Protein AF-A0A6A2ZME5-F1 (afdb_monomer_lite)

Sequence (881 aa):
MLRNFLANLQDVVLGTKLSVVLPVIPLAFVARCYGFGRSWVFALSLLGVSALAERIGFLTEQIAYYIGPAVGGLVNATCGNAPELIIAIFAPRQNKLDMVKYSLLGSVLSNMLLILGTSVFCGGIANLRKGQKFNRRQAEVNCLLLLLGLLCHSLPLLFRMGGGPAAVMAEPTLQLSTASSIVMLIAYFSYTYEADIVEYTLVDKSIEQEQEDEEDGESEEAAVIGFWSAIIWLVGLSALVSLLSEYIVEDASNSWGISLSFNRMILLPIVGNAPEHAGAIIFAFKDKLVPLCVVAAWTMGINMDLSFNLLETGSLALSIGAVVFTLQAATTTLHFSHSDTHIYVQGLILILLYCVIGASFFVSNIPQTLQQKEPLMQSSELEKGLSNIMMKFNRDAIILMKKTGCSSLFLFVITLLLRIFPSRRNIIDKRLGNLQTLHSSKESGQHTENDRYVLEDDGLKIRAFLEENDPTSKESNGSHLSDPKLSWLPPILKEFILPAGFPGSVSDDYLQYMLLQFPTNVTGWICHTIVTSSLLKACESNSGHYPFSGTAAAASAAAIRWASKDGIGAVGRLFIGGRFGNLFDDDPKQWRMYADFIGSAGCIFDLTTQVYPAYFLPLASLGNLAKAVARGLKDPSFRVIQNHFAISGNLGEVAAKEEVWEVTAQLLGLSLGILILDTPGLVKSYPVLVSTWACMRLFHLWLRYLSLSALRFNTINLKRARILAQSHVLHSRVPGCNDCNRDENILSWQRFINPRIIFSVPMEEMLGGGRSILTLKTLLRIYAREKYILTVNQHRKDFEVFVSFKAGATSVSVLRRVWQTYWLHDNLNVSEDLFDQLAKSLSEMDERFDEFVQQLDKSGWDIHQISLRVPKEISIDECSV

Organism: Hibiscus syriacus (NCBI:txid106335)

Foldseek 3Di:
DVVQVVLLCCCLQVVDPLNVLCVLLVVLVVCVVVVHALLSNQVSLLSNLLSLLQSQLLLLCLQLVVPDVLVSVVSCQDSNLLLLLLLLVVLVVVVNLVLNLQQLLLLLLCQLQVLQLLLLQLVCVVPVPPFDDDDPVVLVLVLVLLVLVLCLLVVLQCQCVPDDDNVVSQVVSLVSQLVSLVVNVVSQVVVSVVVRVVVVVVVVVVVVVVVPDPDDDDDDPDNPDDNVSSVVSSVVSSVSSSVSSNSNSVSLPPRPPWFSSLCSNHVNSCSSCSNSNVCSNPPDDDHRPPSVSSVVCVVVVHRRGSHDDPLSSVLSVVSSVLSSVLSVVSVVCVVPDPRSPCRSVSSVVSNVSSVVSSVVSRVPRDPPVPVVDDDDDPVVPVVVVVVVVVVVVVVVVVVVVVVVDDDPVVVVVVVVVVVPDDDDPDPPVPPPPDDPDDDDDDDDDDDDDDDDWDDDDPDDDTDDDDPDDDDDDDDDDDDPPPPVVPPPDDPVVCPLQDFPPPPVQWDPLLVVLLVLVLVLLLLVLLLVLLLVLLLLLLLVVVCVVPPDDSVVSNVVSVVLLVCLLVPLLVVLLCCLCVPPLLVLLQFLLLLQLVLLVLLVVLSVLSLCSNVVSVCSNVSPSSSSNSNSNSVSSNPSSVLSVLVNTRPVVCSVRSVVSSVVSNVVSNVNSNVVSVVVVPPPPCSVDSVNSVVVSVVSSVVSSVSSNVSSLSDQDLAAHPQLLLVQLLCCLVPVAGAASNVSSNVRDSNDDQCPDPPREDEADPVCVLVVVDPPPVVVVLQCVLCVVAQKTKFWDPPDPHTYMYMYGAPPDDLVSVSLVSNLSSNCVVPPDPPDDRSVSSSVSNVVSVVSVVVSLVNSVVSSHDPPRHSRDRDDPGHDYDDDD

Secondary structure (DSSP, 8-state):
-HHHHHHHHIIIIISSGGGGGTTHHHHHHHHHHTT--HHHHHHHHHHHHHHHHHHHHHHHHHHHHHH-HHHHHHHHHHHTTHHHHHHHHHHHHTT-HHHHHHHHHHHHHIIIIIIHHHHHHHHHHHTTTT-----HHHHHHHHHHHHHHHHHHHHHHHHHHSSS-HHHHHHHHHHHHHHHHHHHHHHHHHHHHHHHHHHHHHHHHHHHHTTS-----------SS-HHHHHHHHHHHHHHHHHHHHHHHHHTTTSSS--HHHIIIIIHHHHHTHHHHHHHTTS------HHHHHHHHHHTT--------HHHHHHHHHHHHHHHHHHHHHHHHHHH-S--TTHHHHHHHHHHHHHHHHHHHHH----TTSTTS--SSSHHHHHHHHHHHHHHHHHHHHHHHHHHT--HHHHHHHHHHHTTS-----SSTTSSSS---S------------------SSSS-----------------------GGGTTS-HHHHHHHS-TTTTTTS-TTHHHHHHHHHHHHHHHHHHHHHHHHHHHHHHHHGGGSS---HHHHHHHHHHHHHHIIIIIHHHHHHHHHHHHGGGTTT-HHHHHHHHHHHHHHHHHHHHHTTT-GGGHHHHHHHHHHHHHHHHHHHHHHHHHHHHHH-TTS-HHHHHHHHHHHHHHHHHHHHHHHHHHHTSTTTTT-HHHHHHHHHHHHHHHHHHHHHHHHH----SB-HHHHHHHHHHHHHHS-PPPHHHHHHH--SS--GGGSSSEEEES--HHHHTTT---HHHHHHHHHHTSSSSEEEEEETTSSS-EEEEEEETT--HHHHHHHHHHHHHHHHH--TTS-HHHHHHHHHHHHHHHHHHHHHHHHHTT--SSSB--PPPSS-EE-----

Structure (mmCIF, N/CA/C/O backbone):
data_AF-A0A6A2ZME5-F1
#
_entry.id   AF-A0A6A2ZME5-F1
#
loop_
_atom_site.group_PDB
_atom_site.id
_atom_site.type_symbol
_atom_site.label_atom_id
_atom_site.label_alt_id
_atom_site.label_comp_id
_atom_site.label_asym_id
_atom_site.label_entity_id
_atom_site.label_seq_id
_atom_site.pdbx_PDB_ins_code
_atom_site.Cartn_x
_atom_site.Cartn_y
_atom_site.Cartn_z
_atom_site.occupancy
_atom_site.B_iso_or_equiv
_atom_site.auth_seq_id
_atom_site.auth_comp_id
_atom_site.auth_asym_id
_atom_site.auth_atom_id
_atom_site.pdbx_PDB_model_num
ATOM 1 N N . MET A 1 1 ? -17.150 -23.615 -9.670 1.00 57.50 1 MET A N 1
ATOM 2 C CA . MET A 1 1 ? -15.841 -23.191 -10.221 1.00 57.50 1 MET A CA 1
ATOM 3 C C . MET A 1 1 ? -15.820 -23.187 -11.745 1.00 57.50 1 MET A C 1
ATOM 5 O O . MET A 1 1 ? -15.685 -22.106 -12.291 1.00 57.50 1 MET A O 1
ATOM 9 N N . LEU A 1 2 ? -16.029 -24.316 -12.439 1.00 66.88 2 LEU A N 1
ATOM 10 C CA . LEU A 1 2 ? -15.992 -24.361 -13.916 1.00 66.88 2 LEU A CA 1
ATOM 11 C C . LEU A 1 2 ? -16.993 -23.403 -14.593 1.00 66.88 2 LEU A C 1
ATOM 13 O O . LEU A 1 2 ? -16.630 -22.707 -15.528 1.00 66.88 2 LEU A O 1
ATOM 17 N N . ARG A 1 3 ? -18.225 -23.302 -14.075 1.00 75.19 3 ARG A N 1
ATOM 18 C CA . ARG A 1 3 ? -19.241 -22.358 -14.578 1.00 75.19 3 ARG A CA 1
ATOM 19 C C . ARG A 1 3 ? -18.813 -20.889 -14.449 1.00 75.19 3 ARG A C 1
ATOM 21 O O . ARG A 1 3 ? -18.994 -20.134 -15.390 1.00 75.19 3 ARG A O 1
ATOM 28 N N . ASN A 1 4 ? -18.203 -20.509 -13.325 1.00 72.25 4 ASN A N 1
ATOM 29 C CA . ASN A 1 4 ? -17.714 -19.141 -13.106 1.00 72.25 4 ASN A CA 1
ATOM 30 C C . ASN A 1 4 ? -16.493 -18.847 -13.985 1.00 72.25 4 ASN A C 1
ATOM 32 O O . ASN A 1 4 ? -16.353 -17.747 -14.495 1.00 72.25 4 ASN A O 1
ATOM 36 N N . PHE A 1 5 ? -15.631 -19.845 -14.200 1.00 74.06 5 PHE A N 1
ATOM 37 C CA . PHE A 1 5 ? -14.514 -19.722 -15.131 1.00 74.06 5 PHE A CA 1
ATOM 38 C C . PHE A 1 5 ? -14.993 -19.552 -16.580 1.00 74.06 5 PHE A C 1
ATOM 40 O O . PHE A 1 5 ? -14.467 -18.704 -17.287 1.00 74.06 5 PHE A O 1
ATOM 47 N N . LEU A 1 6 ? -16.008 -20.311 -17.010 1.00 76.25 6 LEU A N 1
ATOM 48 C CA . LEU A 1 6 ? -16.591 -20.202 -18.352 1.00 76.25 6 LEU A CA 1
ATOM 49 C C . LEU A 1 6 ? -17.345 -18.884 -18.565 1.00 76.25 6 LEU A C 1
ATOM 51 O O . LEU A 1 6 ? -17.240 -18.316 -19.646 1.00 76.25 6 LEU A O 1
ATOM 55 N N . ALA A 1 7 ? -18.048 -18.383 -17.545 1.00 76.88 7 ALA A N 1
ATOM 56 C CA . ALA A 1 7 ? -18.667 -17.057 -17.583 1.00 76.88 7 ALA A CA 1
ATOM 57 C C . ALA A 1 7 ? -17.598 -15.961 -17.735 1.00 76.88 7 ALA A C 1
ATOM 59 O O . ALA A 1 7 ? -17.621 -15.219 -18.709 1.00 76.88 7 ALA A O 1
ATOM 60 N N . ASN A 1 8 ? -16.565 -15.972 -16.882 1.00 80.62 8 ASN A N 1
ATOM 61 C CA . ASN A 1 8 ? -15.454 -15.023 -16.990 1.00 80.62 8 ASN A CA 1
ATOM 62 C C . ASN A 1 8 ? -14.723 -15.135 -18.338 1.00 80.62 8 ASN A C 1
ATOM 64 O O . ASN A 1 8 ? -14.301 -14.130 -18.895 1.00 80.62 8 ASN A O 1
ATOM 68 N N . LEU A 1 9 ? -14.555 -16.346 -18.876 1.00 80.81 9 LEU A N 1
ATOM 69 C CA . LEU A 1 9 ? -13.962 -16.555 -20.197 1.00 80.81 9 LEU A CA 1
ATOM 70 C C . LEU A 1 9 ? -14.817 -15.910 -21.294 1.00 80.81 9 LEU A C 1
ATOM 72 O O . LEU A 1 9 ? -14.272 -15.270 -22.189 1.00 80.81 9 LEU A O 1
ATOM 76 N N . GLN A 1 10 ? -16.138 -16.076 -21.232 1.00 81.94 10 GLN A N 1
ATOM 77 C CA . GLN A 1 10 ? -17.063 -15.476 -22.186 1.00 81.94 10 GLN A CA 1
ATOM 78 C C . GLN A 1 10 ? -17.002 -13.945 -22.121 1.00 81.94 10 GLN A C 1
ATOM 80 O O . GLN A 1 10 ? -16.846 -13.312 -23.162 1.00 81.94 10 GLN A O 1
ATOM 85 N N . ASP A 1 11 ? -17.028 -13.364 -20.924 1.00 80.88 11 ASP A N 1
ATOM 86 C CA . ASP A 1 11 ? -17.021 -11.909 -20.747 1.00 80.88 11 ASP A CA 1
ATOM 87 C C . ASP A 1 11 ? -15.680 -11.286 -21.162 1.00 80.88 11 ASP A C 1
ATOM 89 O O . ASP A 1 11 ? -15.643 -10.284 -21.879 1.00 80.88 11 ASP A O 1
ATOM 93 N N . VAL A 1 12 ? -14.557 -11.917 -20.796 1.00 81.31 12 VAL A N 1
ATOM 94 C CA . VAL A 1 12 ? -13.219 -11.423 -21.152 1.00 81.31 12 VAL A CA 1
ATOM 95 C C . VAL A 1 12 ? -12.940 -11.615 -22.638 1.00 81.31 12 VAL A C 1
ATOM 97 O O . VAL A 1 12 ? -12.559 -10.663 -23.309 1.00 81.31 12 VAL A O 1
ATOM 100 N N . VAL A 1 13 ? -13.110 -12.826 -23.171 1.00 78.25 13 VAL A N 1
ATOM 101 C CA . VAL A 1 13 ? -12.607 -13.200 -24.506 1.00 78.25 13 VAL A CA 1
ATOM 102 C C . VAL A 1 13 ? -13.640 -12.937 -25.603 1.00 78.25 13 VAL A C 1
ATOM 104 O O . VAL A 1 13 ? -13.281 -12.486 -26.688 1.00 78.25 13 VAL A O 1
ATOM 107 N N . LEU A 1 14 ? -14.922 -13.201 -25.344 1.00 76.75 14 LEU A N 1
ATOM 108 C CA . LEU A 1 14 ? -15.992 -13.125 -26.349 1.00 76.75 14 LEU A CA 1
ATOM 109 C C . LEU A 1 14 ? -16.879 -11.879 -26.204 1.00 76.75 14 LEU A C 1
ATOM 111 O O . LEU A 1 14 ? -17.682 -11.611 -27.093 1.00 76.75 14 LEU A O 1
ATOM 115 N N . GLY A 1 15 ? -16.707 -11.089 -25.140 1.00 71.00 15 GLY A N 1
ATOM 116 C CA . GLY A 1 15 ? -17.499 -9.886 -24.864 1.00 71.00 15 GLY A CA 1
ATOM 117 C C . GLY A 1 15 ? -17.273 -8.709 -25.824 1.00 71.00 15 GLY A C 1
ATOM 118 O O . GLY A 1 15 ? -17.984 -7.713 -25.739 1.00 71.00 15 GLY A O 1
ATOM 119 N N . THR A 1 16 ? -16.315 -8.797 -26.756 1.00 74.62 16 THR A N 1
ATOM 120 C CA . THR A 1 16 ? -16.004 -7.726 -27.721 1.00 74.62 16 THR A CA 1
ATOM 121 C C . THR A 1 16 ? -16.280 -8.107 -29.165 1.00 74.62 16 THR A C 1
ATOM 123 O O . THR A 1 16 ? -16.122 -9.258 -29.577 1.00 74.62 16 THR A O 1
ATOM 126 N N . LYS A 1 17 ? -16.607 -7.098 -29.980 1.00 71.50 17 LYS A N 1
ATOM 127 C CA . LYS A 1 17 ? -16.711 -7.226 -31.442 1.00 71.50 17 LYS A CA 1
ATOM 128 C C . LYS A 1 17 ? -15.358 -7.564 -32.090 1.00 71.50 17 LYS A C 1
ATOM 130 O O . LYS A 1 17 ? -15.337 -8.157 -33.164 1.00 71.50 17 LYS A O 1
ATOM 135 N N . LEU A 1 18 ? -14.242 -7.255 -31.419 1.00 71.88 18 LEU A N 1
ATOM 136 C CA . LEU A 1 18 ? -12.878 -7.623 -31.831 1.00 71.88 18 LEU A CA 1
ATOM 137 C C . LEU A 1 18 ? -12.526 -9.096 -31.565 1.00 71.88 18 LEU A C 1
ATOM 139 O O . LEU A 1 18 ? -11.476 -9.560 -32.008 1.00 71.88 18 LEU A O 1
ATOM 143 N N . SER A 1 19 ? -13.411 -9.872 -30.926 1.00 76.25 19 SER A N 1
ATOM 144 C CA . SER A 1 19 ? -13.188 -11.300 -30.653 1.00 76.25 19 SER A CA 1
ATOM 145 C C . SER A 1 19 ? -13.016 -12.126 -31.931 1.00 76.25 19 SER A C 1
ATOM 147 O O . SER A 1 19 ? -12.328 -13.144 -31.921 1.00 76.25 19 SER A O 1
ATOM 149 N N . VAL A 1 20 ? -13.539 -11.635 -33.060 1.00 79.19 20 VAL A N 1
ATOM 150 C CA . VAL A 1 20 ? -13.347 -12.206 -34.404 1.00 79.19 20 VAL A CA 1
ATOM 151 C C . VAL A 1 20 ? -11.866 -12.244 -34.815 1.00 79.19 20 VAL A C 1
ATOM 153 O O . VAL A 1 20 ? -11.475 -13.096 -35.610 1.00 79.19 20 VAL A O 1
ATOM 156 N N . VAL A 1 21 ? -11.029 -11.361 -34.259 1.00 81.69 21 VAL A N 1
ATOM 157 C CA . VAL A 1 21 ? -9.587 -11.272 -34.550 1.00 81.69 21 VAL A CA 1
ATOM 158 C C . VAL A 1 21 ? -8.754 -12.159 -33.612 1.00 81.69 21 VAL A C 1
ATOM 160 O O . VAL A 1 21 ? -7.642 -12.540 -33.961 1.00 81.69 21 VAL A O 1
ATOM 163 N N . LEU A 1 22 ? -9.280 -12.594 -32.461 1.00 82.56 22 LEU A N 1
ATOM 164 C CA . LEU A 1 22 ? -8.544 -13.441 -31.505 1.00 82.56 22 LEU A CA 1
ATOM 165 C C . LEU A 1 22 ? -8.044 -14.789 -32.065 1.00 82.56 22 LEU A C 1
ATOM 167 O O . LEU A 1 22 ? -6.942 -15.196 -31.687 1.00 82.56 22 LEU A O 1
ATOM 171 N N . PRO A 1 23 ? -8.746 -15.474 -32.996 1.00 86.44 23 PRO A N 1
ATOM 172 C CA . PRO A 1 23 ? -8.214 -16.664 -33.661 1.00 86.44 23 PRO A CA 1
ATOM 173 C C . PRO A 1 23 ? -6.896 -16.423 -34.409 1.00 86.44 23 PRO A C 1
ATOM 175 O O . PRO A 1 23 ? -6.158 -17.370 -34.662 1.00 86.44 23 PRO A O 1
ATOM 178 N N . VAL A 1 24 ? -6.548 -15.173 -34.730 1.00 86.38 24 VAL A N 1
ATOM 179 C CA . VAL A 1 24 ? -5.277 -14.827 -35.381 1.00 86.38 24 VAL A CA 1
ATOM 180 C C . VAL A 1 24 ? -4.068 -15.123 -34.481 1.00 86.38 24 VAL A C 1
ATOM 182 O O . VAL A 1 24 ? -2.993 -15.436 -34.988 1.00 86.38 24 VAL A O 1
ATOM 185 N N . ILE A 1 25 ? -4.238 -15.112 -33.155 1.00 87.75 25 ILE A N 1
ATOM 186 C CA . ILE A 1 25 ? -3.160 -15.382 -32.195 1.00 87.75 25 ILE A CA 1
ATOM 187 C C . ILE A 1 25 ? -2.600 -16.806 -32.350 1.00 87.75 25 ILE A C 1
ATOM 189 O O . ILE A 1 25 ? -1.406 -16.935 -32.626 1.00 87.75 25 ILE A O 1
ATOM 193 N N . PRO A 1 26 ? -3.397 -17.892 -32.239 1.00 87.56 26 PRO A N 1
ATOM 194 C CA . PRO A 1 26 ? -2.884 -19.237 -32.494 1.00 87.56 26 PRO A CA 1
ATOM 195 C C . PRO A 1 26 ? -2.391 -19.408 -33.938 1.00 87.56 26 PRO A C 1
ATOM 197 O O . PRO A 1 26 ? -1.424 -20.136 -34.156 1.00 87.56 26 PRO A O 1
ATOM 200 N N . LEU A 1 27 ? -2.974 -18.703 -34.917 1.00 87.00 27 LEU A N 1
ATOM 201 C CA . LEU A 1 27 ? -2.461 -18.695 -36.292 1.00 87.00 27 LEU A CA 1
ATOM 202 C C . LEU A 1 27 ? -1.047 -18.100 -36.389 1.00 87.00 27 LEU A C 1
ATOM 204 O O . LEU A 1 27 ? -0.243 -18.616 -37.162 1.00 87.00 27 LEU A O 1
ATOM 208 N N . ALA A 1 28 ? -0.711 -17.070 -35.606 1.00 86.38 28 ALA A N 1
ATOM 209 C CA . ALA A 1 28 ? 0.637 -16.502 -35.560 1.00 86.38 28 ALA A CA 1
ATOM 210 C C . ALA A 1 28 ? 1.667 -17.522 -35.035 1.00 86.38 28 ALA A C 1
ATOM 212 O O . ALA A 1 28 ? 2.741 -17.677 -35.621 1.00 86.38 28 ALA A O 1
ATOM 213 N N . PHE A 1 29 ? 1.313 -18.287 -33.994 1.00 86.31 29 PHE A N 1
ATOM 214 C CA . PHE A 1 29 ? 2.155 -19.373 -33.477 1.00 86.31 29 PHE A CA 1
ATOM 215 C C . PHE A 1 29 ? 2.344 -20.492 -34.504 1.00 86.31 29 PHE A C 1
ATOM 217 O O . PHE A 1 29 ? 3.471 -20.921 -34.750 1.00 86.31 29 PHE A O 1
ATOM 224 N N . VAL A 1 30 ? 1.261 -20.933 -35.152 1.00 87.69 30 VAL A N 1
ATOM 225 C CA . VAL A 1 30 ? 1.320 -21.948 -36.216 1.00 87.69 30 VAL A CA 1
ATOM 226 C C . VAL A 1 30 ? 2.191 -21.454 -37.374 1.00 87.69 30 VAL A C 1
ATOM 228 O O . VAL A 1 30 ? 3.090 -22.169 -37.809 1.00 87.69 30 VAL A O 1
ATOM 231 N N . ALA A 1 31 ? 2.001 -20.214 -37.826 1.00 86.06 31 ALA A N 1
ATOM 232 C CA . ALA A 1 31 ? 2.813 -19.616 -38.881 1.00 86.06 31 ALA A CA 1
ATOM 233 C C . ALA A 1 31 ? 4.311 -19.637 -38.529 1.00 86.06 31 ALA A C 1
ATOM 235 O O . ALA A 1 31 ? 5.136 -19.962 -39.384 1.00 86.06 31 ALA A O 1
ATOM 236 N N . ARG A 1 32 ? 4.676 -19.378 -37.267 1.00 83.50 32 ARG A N 1
ATOM 237 C CA . ARG A 1 32 ? 6.070 -19.451 -36.810 1.00 83.50 32 ARG A CA 1
ATOM 238 C C . ARG A 1 32 ? 6.599 -20.886 -36.753 1.00 83.50 32 ARG A C 1
ATOM 240 O O . ARG A 1 32 ? 7.682 -21.144 -37.273 1.00 83.50 32 ARG A O 1
ATOM 247 N N . CYS A 1 33 ? 5.853 -21.821 -36.163 1.00 85.62 33 CYS A N 1
ATOM 248 C CA . CYS A 1 33 ? 6.278 -23.219 -36.021 1.00 85.62 33 CYS A CA 1
ATOM 249 C C . CYS A 1 33 ? 6.464 -23.926 -37.371 1.00 85.62 33 CYS A C 1
ATOM 251 O O . CYS A 1 33 ? 7.374 -24.738 -37.512 1.00 85.62 33 CYS A O 1
ATOM 253 N N . TYR A 1 34 ? 5.631 -23.600 -38.362 1.00 87.19 34 TYR A N 1
ATOM 254 C CA . TYR A 1 34 ? 5.703 -24.174 -39.709 1.00 87.19 34 TYR A CA 1
ATOM 255 C C . TYR A 1 34 ? 6.557 -23.349 -40.685 1.00 87.19 34 TYR A C 1
ATOM 257 O O . TYR A 1 34 ? 6.601 -23.664 -41.872 1.00 87.19 34 TYR A O 1
ATOM 265 N N . GLY A 1 35 ? 7.244 -22.303 -40.210 1.00 81.25 35 GLY A N 1
ATOM 266 C CA . GLY A 1 35 ? 8.184 -21.526 -41.021 1.00 81.25 35 GLY A CA 1
ATOM 267 C C . GLY A 1 35 ? 7.535 -20.738 -42.164 1.00 81.25 35 GLY A C 1
ATOM 268 O O . GLY A 1 35 ? 8.131 -20.607 -43.233 1.00 81.25 35 GLY A O 1
ATOM 269 N N . PHE A 1 36 ? 6.321 -20.219 -41.966 1.00 82.62 36 PHE A N 1
ATOM 270 C CA . PHE A 1 36 ? 5.670 -19.331 -42.932 1.00 82.62 36 PHE A CA 1
ATOM 271 C C . PHE A 1 36 ? 6.499 -18.050 -43.127 1.00 82.62 36 PHE A C 1
ATOM 273 O O . PHE A 1 36 ? 7.332 -17.683 -42.296 1.00 82.62 36 PHE A O 1
ATOM 280 N N . GLY A 1 37 ? 6.272 -17.347 -44.242 1.00 80.38 37 GLY A N 1
ATOM 281 C CA . GLY A 1 37 ? 7.012 -16.123 -44.557 1.00 80.38 37 GLY A CA 1
ATOM 282 C C . GLY A 1 37 ? 6.959 -15.099 -43.415 1.00 80.38 37 GLY A C 1
ATOM 283 O O . GLY A 1 37 ? 5.893 -14.861 -42.849 1.00 80.38 37 GLY A O 1
ATOM 284 N N . ARG A 1 38 ? 8.099 -14.459 -43.115 1.00 79.69 38 ARG A N 1
ATOM 285 C CA . ARG A 1 38 ? 8.252 -13.457 -42.032 1.00 79.69 38 ARG A CA 1
ATOM 286 C C . ARG A 1 38 ? 7.190 -12.355 -42.082 1.00 79.69 38 ARG A C 1
ATOM 288 O O . ARG A 1 38 ? 6.712 -11.894 -41.057 1.00 79.69 38 ARG A O 1
ATOM 295 N N . SER A 1 39 ? 6.762 -11.999 -43.288 1.00 80.12 39 SER A N 1
ATOM 296 C CA . SER A 1 39 ? 5.670 -11.071 -43.587 1.00 80.12 39 SER A CA 1
ATOM 297 C C . SER A 1 39 ? 4.331 -11.488 -42.971 1.00 80.12 39 SER A C 1
ATOM 299 O O . SER A 1 39 ? 3.617 -10.650 -42.430 1.00 80.12 39 SER A O 1
ATOM 301 N N . TRP A 1 40 ? 3.997 -12.779 -43.034 1.00 82.81 40 TRP A N 1
ATOM 302 C CA . TRP A 1 40 ? 2.770 -13.333 -42.463 1.00 82.81 40 TRP A CA 1
ATOM 303 C C . TRP A 1 40 ? 2.868 -13.458 -40.949 1.00 82.81 40 TRP A C 1
ATOM 305 O O . TRP A 1 40 ? 1.927 -13.087 -40.257 1.00 82.81 40 TRP A O 1
ATOM 315 N N . VAL A 1 41 ? 4.015 -13.905 -40.428 1.00 84.88 41 VAL A N 1
ATOM 316 C CA . VAL A 1 41 ? 4.253 -13.962 -38.976 1.00 84.88 41 VAL A CA 1
ATOM 317 C C . VAL A 1 41 ? 4.133 -12.566 -38.364 1.00 84.88 41 VAL A C 1
ATOM 319 O O . VAL A 1 41 ? 3.422 -12.395 -37.376 1.00 84.88 41 VAL A O 1
ATOM 322 N N . PHE A 1 42 ? 4.735 -11.558 -38.997 1.00 81.56 42 PHE A N 1
ATOM 323 C CA . PHE A 1 42 ? 4.624 -10.160 -38.593 1.00 81.56 42 PHE A CA 1
ATOM 324 C C . PHE A 1 42 ? 3.170 -9.664 -38.614 1.00 81.56 42 PHE A C 1
ATOM 326 O O . PHE A 1 42 ? 2.690 -9.158 -37.604 1.00 81.56 42 PHE A O 1
ATOM 333 N N . ALA A 1 43 ? 2.442 -9.860 -39.718 1.00 82.69 43 ALA A N 1
ATOM 334 C CA . ALA A 1 43 ? 1.056 -9.404 -39.857 1.00 82.69 43 ALA A CA 1
ATOM 335 C C . ALA A 1 43 ? 0.104 -10.046 -38.838 1.00 82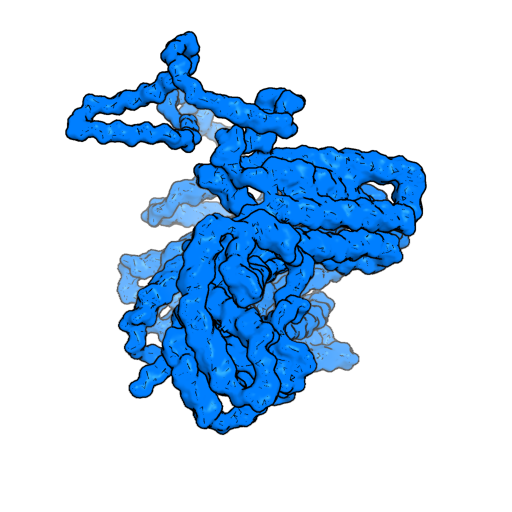.69 43 ALA A C 1
ATOM 337 O O . ALA A 1 43 ? -0.705 -9.359 -38.217 1.00 82.69 43 ALA A O 1
ATOM 338 N N . LEU A 1 44 ? 0.210 -11.366 -38.657 1.00 86.69 44 LEU A N 1
ATOM 339 C CA . LEU A 1 44 ? -0.628 -12.120 -37.726 1.00 86.69 44 LEU A CA 1
ATOM 340 C C . LEU A 1 44 ? -0.290 -11.751 -36.274 1.00 86.69 44 LEU A C 1
ATOM 342 O O . LEU A 1 44 ? -1.195 -11.561 -35.468 1.00 86.69 44 LEU A O 1
ATOM 346 N N . SER A 1 45 ? 0.993 -11.577 -35.944 1.00 86.88 45 SER A N 1
ATOM 347 C CA . SER A 1 45 ? 1.405 -11.152 -34.598 1.00 86.88 45 SER A CA 1
ATOM 348 C C . SER A 1 45 ? 0.916 -9.740 -34.285 1.00 86.88 45 SER A C 1
ATOM 350 O O . SER A 1 45 ? 0.412 -9.494 -33.195 1.00 86.88 45 SER A O 1
ATOM 352 N N . LEU A 1 46 ? 0.996 -8.831 -35.258 1.00 82.69 46 LEU A N 1
ATOM 353 C CA . LEU A 1 46 ? 0.523 -7.457 -35.137 1.00 82.69 46 LEU A CA 1
ATOM 354 C C . LEU A 1 46 ? -1.002 -7.400 -34.911 1.00 82.69 46 LEU A C 1
ATOM 356 O O . LEU A 1 46 ? -1.468 -6.769 -33.966 1.00 82.69 46 LEU A O 1
ATOM 360 N N . LEU A 1 47 ? -1.789 -8.126 -35.710 1.00 84.25 47 LEU A N 1
ATOM 361 C CA . LEU A 1 47 ? -3.242 -8.230 -35.513 1.00 84.25 47 LEU A CA 1
ATOM 362 C C . LEU A 1 47 ? -3.608 -8.903 -34.179 1.00 84.25 47 LEU A C 1
ATOM 364 O O . LEU A 1 47 ? -4.558 -8.484 -33.518 1.00 84.25 47 LEU A O 1
ATOM 368 N N . GLY A 1 48 ? -2.841 -9.913 -33.760 1.00 86.00 48 GLY A N 1
ATOM 369 C CA . GLY A 1 48 ? -3.012 -10.567 -32.465 1.00 86.00 48 GLY A CA 1
ATOM 370 C C . GLY A 1 48 ? -2.765 -9.620 -31.288 1.00 86.00 48 GLY A C 1
ATOM 371 O O . GLY A 1 48 ? -3.558 -9.602 -30.348 1.00 86.00 48 GLY A O 1
ATOM 372 N N . VAL A 1 49 ? -1.718 -8.789 -31.354 1.00 85.38 49 VAL A N 1
ATOM 373 C CA . VAL A 1 49 ? -1.439 -7.766 -30.332 1.00 85.38 49 VAL A CA 1
ATOM 374 C C . VAL A 1 49 ? -2.554 -6.724 -30.271 1.00 85.38 49 VAL A C 1
ATOM 376 O O . VAL A 1 49 ? -2.968 -6.390 -29.168 1.00 85.38 49 VAL A O 1
ATOM 379 N N . SER A 1 50 ? -3.109 -6.290 -31.408 1.00 81.81 50 SER A N 1
ATOM 380 C CA . SER A 1 50 ? -4.248 -5.353 -31.438 1.00 81.81 50 SER A CA 1
ATOM 381 C C . SER A 1 50 ? -5.456 -5.872 -30.646 1.00 81.81 50 SER A C 1
ATOM 383 O O . SER A 1 50 ? -6.017 -5.159 -29.816 1.00 81.81 50 SER A O 1
ATOM 385 N N . ALA A 1 51 ? -5.832 -7.138 -30.859 1.00 83.12 51 ALA A N 1
ATOM 386 C CA . ALA A 1 51 ? -6.962 -7.748 -30.161 1.00 83.12 51 ALA A CA 1
ATOM 387 C C . ALA A 1 51 ? -6.691 -7.936 -28.657 1.00 83.12 51 ALA A C 1
ATOM 389 O O . ALA A 1 51 ? -7.596 -7.795 -27.839 1.00 83.12 51 ALA A O 1
ATOM 390 N N . LEU A 1 52 ? -5.447 -8.242 -28.277 1.00 85.75 52 LEU A N 1
ATOM 391 C CA . LEU A 1 52 ? -5.065 -8.401 -26.872 1.00 85.75 52 LEU A CA 1
ATOM 392 C C . LEU A 1 52 ? -4.967 -7.074 -26.132 1.00 85.75 52 LEU A C 1
ATOM 394 O O . LEU A 1 52 ? -5.386 -7.004 -24.979 1.00 85.75 52 LEU A O 1
ATOM 398 N N . ALA A 1 53 ? -4.441 -6.040 -26.787 1.00 80.00 53 ALA A N 1
ATOM 399 C CA . ALA A 1 53 ? -4.377 -4.693 -26.247 1.00 80.00 53 ALA A CA 1
ATOM 400 C C . ALA A 1 53 ? -5.769 -4.254 -25.782 1.00 80.00 53 ALA A C 1
ATOM 402 O O . ALA A 1 53 ? -5.928 -3.756 -24.670 1.00 80.00 53 ALA A O 1
ATOM 403 N N . GLU A 1 54 ? -6.795 -4.473 -26.613 1.00 80.75 54 GLU A N 1
ATOM 404 C CA . GLU A 1 54 ? -8.147 -3.978 -26.331 1.00 80.75 54 GLU A CA 1
ATOM 405 C C . GLU A 1 54 ? -8.777 -4.697 -25.132 1.00 80.75 54 GLU A C 1
ATOM 407 O O . GLU A 1 54 ? -9.424 -4.074 -24.289 1.00 80.75 54 GLU A O 1
ATOM 412 N N . ARG A 1 55 ? -8.470 -5.987 -24.966 1.00 84.69 55 ARG A N 1
ATOM 413 C CA . ARG A 1 55 ? -8.856 -6.770 -23.786 1.00 84.69 55 ARG A CA 1
ATOM 414 C C . ARG A 1 55 ? -8.100 -6.365 -22.522 1.00 84.69 55 ARG A C 1
ATOM 416 O O . ARG A 1 55 ? -8.690 -6.370 -21.444 1.00 84.69 55 ARG A O 1
ATOM 423 N N . ILE A 1 56 ? -6.819 -6.016 -22.637 1.00 85.44 56 ILE A N 1
ATOM 424 C CA . ILE A 1 56 ? -6.032 -5.477 -21.520 1.00 85.44 56 ILE A CA 1
ATOM 425 C C . ILE A 1 56 ? -6.644 -4.147 -21.058 1.00 85.44 56 ILE A C 1
ATOM 427 O O . ILE A 1 56 ? -6.861 -4.003 -19.858 1.00 85.44 56 ILE A O 1
ATOM 431 N N . GLY A 1 57 ? -7.016 -3.252 -21.982 1.00 78.12 57 GLY A N 1
ATOM 432 C CA . GLY A 1 57 ? -7.718 -1.997 -21.677 1.00 78.12 57 GLY A CA 1
ATOM 433 C C . GLY A 1 57 ? -8.999 -2.211 -20.860 1.00 78.12 57 GLY A C 1
ATOM 434 O O . GLY A 1 57 ? -9.144 -1.659 -19.768 1.00 78.12 57 GLY A O 1
ATOM 435 N N . PHE A 1 58 ? -9.872 -3.115 -21.314 1.00 81.00 58 PHE A N 1
ATOM 436 C CA . PHE A 1 58 ? -11.080 -3.495 -20.571 1.00 81.00 58 PHE A CA 1
ATOM 437 C C . PHE A 1 58 ? -10.761 -4.027 -19.162 1.00 81.00 58 PHE A C 1
ATOM 439 O O . PHE A 1 58 ? -11.356 -3.598 -18.176 1.00 81.00 58 PHE A O 1
ATOM 446 N N . LEU A 1 59 ? -9.794 -4.941 -19.028 1.00 86.06 59 LEU A N 1
ATOM 447 C CA . LEU A 1 59 ? -9.413 -5.499 -17.724 1.00 86.06 59 LEU A CA 1
ATOM 448 C C . LEU A 1 59 ? -8.842 -4.437 -16.780 1.00 86.06 59 LEU A C 1
ATOM 450 O O . LEU A 1 59 ? -9.051 -4.521 -15.570 1.00 86.06 59 LEU A O 1
ATOM 454 N N . THR A 1 60 ? -8.135 -3.439 -17.310 1.00 81.88 60 THR A N 1
ATOM 455 C CA . THR A 1 60 ? -7.621 -2.331 -16.505 1.00 81.88 60 THR A CA 1
ATOM 456 C C . THR A 1 60 ? -8.714 -1.413 -15.990 1.00 81.88 60 THR A C 1
ATOM 458 O O . THR A 1 60 ? -8.614 -0.978 -14.845 1.00 81.88 60 THR A O 1
ATOM 461 N N . GLU A 1 61 ? -9.782 -1.197 -16.757 1.00 76.56 61 GLU A N 1
ATOM 462 C CA . GLU A 1 61 ? -10.973 -0.478 -16.291 1.00 76.56 61 GLU A CA 1
ATOM 463 C C . GLU A 1 61 ? -11.700 -1.263 -15.192 1.00 76.56 61 GLU A C 1
ATOM 465 O O . GLU A 1 61 ? -12.004 -0.710 -14.136 1.00 76.56 61 GLU A O 1
ATOM 470 N N . GLN A 1 62 ? -11.869 -2.581 -15.370 1.00 83.62 62 GLN A N 1
ATOM 471 C CA . GLN A 1 62 ? -12.456 -3.446 -14.338 1.00 83.62 62 GLN A CA 1
ATOM 472 C C . GLN A 1 62 ? -11.644 -3.423 -13.036 1.00 83.62 62 GLN A C 1
ATOM 474 O O . GLN A 1 62 ? -12.213 -3.458 -11.951 1.00 83.62 62 GLN A O 1
ATOM 479 N N . ILE A 1 63 ? -10.311 -3.363 -13.117 1.00 82.81 63 ILE A N 1
ATOM 480 C CA . ILE A 1 63 ? -9.443 -3.248 -11.937 1.00 82.81 63 ILE A CA 1
ATOM 481 C C . ILE A 1 63 ? -9.551 -1.856 -11.310 1.00 82.81 63 ILE A C 1
ATOM 483 O O . ILE A 1 63 ? -9.636 -1.767 -10.085 1.00 82.81 63 ILE A O 1
ATOM 487 N N . ALA A 1 64 ? -9.556 -0.797 -12.128 1.00 75.12 64 ALA A N 1
ATOM 488 C CA . ALA A 1 64 ? -9.651 0.589 -11.677 1.00 75.12 64 ALA A CA 1
ATOM 489 C C . ALA A 1 64 ? -10.907 0.834 -10.830 1.00 75.12 64 ALA A C 1
ATOM 491 O O . ALA A 1 64 ? -10.819 1.523 -9.815 1.00 75.12 64 ALA A O 1
ATOM 492 N N . TYR A 1 65 ? -12.017 0.171 -11.170 1.00 77.56 65 TYR A N 1
ATOM 493 C CA . TYR A 1 65 ? -13.263 0.206 -10.403 1.00 77.56 65 TYR A CA 1
ATOM 494 C C . TYR A 1 65 ? -13.089 -0.191 -8.921 1.00 77.56 65 TYR A C 1
ATOM 496 O O . TYR A 1 65 ? -13.688 0.414 -8.039 1.00 77.56 65 TYR A O 1
ATOM 504 N N . TYR A 1 66 ? -12.237 -1.175 -8.602 1.00 78.88 66 TYR A N 1
ATOM 505 C CA . TYR A 1 66 ? -12.097 -1.698 -7.228 1.00 78.88 66 TYR A CA 1
ATOM 506 C C . TYR A 1 66 ? -11.084 -0.956 -6.347 1.00 78.88 66 TYR A C 1
ATOM 508 O O . TYR A 1 66 ? -11.074 -1.155 -5.132 1.00 78.88 66 TYR A O 1
ATOM 516 N N . ILE A 1 67 ? -10.178 -0.173 -6.937 1.00 76.31 67 ILE A N 1
ATOM 517 C CA . ILE A 1 67 ? -9.013 0.408 -6.237 1.00 76.31 67 ILE A CA 1
ATOM 518 C C . ILE A 1 67 ? -9.096 1.931 -6.075 1.00 76.31 67 ILE A C 1
ATOM 520 O O . ILE A 1 67 ? -8.150 2.545 -5.578 1.00 76.31 67 ILE A O 1
ATOM 524 N N . GLY A 1 68 ? -10.237 2.517 -6.443 1.00 64.50 68 GLY A N 1
ATOM 525 C CA . GLY A 1 68 ? -10.534 3.944 -6.339 1.00 64.50 68 GLY A CA 1
ATOM 526 C C . GLY A 1 68 ? -9.936 4.784 -7.480 1.00 64.50 68 GLY A C 1
ATOM 527 O O . GLY A 1 68 ? -9.003 4.328 -8.148 1.00 64.50 68 GLY A O 1
ATOM 528 N N . PRO A 1 69 ? -10.426 6.022 -7.694 1.00 57.94 69 PRO A N 1
ATOM 529 C CA . PRO A 1 69 ? -10.094 6.838 -8.869 1.00 57.94 69 PRO A CA 1
ATOM 530 C C . PRO A 1 69 ? -8.595 7.099 -9.048 1.00 57.94 69 PRO A C 1
ATOM 532 O O . PRO A 1 69 ? -8.066 6.909 -10.140 1.00 57.94 69 PRO A O 1
ATOM 535 N N . ALA A 1 70 ? -7.878 7.411 -7.963 1.00 59.47 70 ALA A N 1
ATOM 536 C CA . ALA A 1 70 ? -6.455 7.752 -8.023 1.00 59.47 70 ALA A CA 1
ATOM 537 C C . ALA A 1 70 ? -5.553 6.575 -8.426 1.00 59.47 70 ALA A C 1
ATOM 539 O O . ALA A 1 70 ? -4.752 6.640 -9.365 1.00 59.47 70 ALA A O 1
ATOM 540 N N . VAL A 1 71 ? -5.692 5.442 -7.728 1.00 67.06 71 VAL A N 1
ATOM 541 C CA . VAL A 1 71 ? -4.903 4.240 -8.037 1.00 67.06 71 VAL A CA 1
ATOM 542 C C . VAL A 1 71 ? -5.387 3.619 -9.348 1.00 67.06 71 VAL A C 1
ATOM 544 O O . VAL A 1 71 ? -4.573 3.144 -10.139 1.00 67.06 71 VAL A O 1
ATOM 547 N N . GLY A 1 72 ? -6.691 3.680 -9.622 1.00 66.75 72 GLY A N 1
ATOM 548 C CA . GLY A 1 72 ? -7.297 3.246 -10.876 1.00 66.75 72 GLY A CA 1
ATOM 549 C C . GLY A 1 72 ? -6.794 4.044 -12.077 1.00 66.75 72 GLY A C 1
ATOM 550 O O . GLY A 1 72 ? -6.411 3.454 -13.086 1.00 66.75 72 GLY A O 1
ATOM 551 N N . GLY A 1 73 ? -6.677 5.365 -11.947 1.00 62.75 73 GLY A N 1
ATOM 552 C CA . GLY A 1 73 ? -6.108 6.259 -12.951 1.00 62.75 73 GLY A CA 1
ATOM 553 C C . GLY A 1 73 ? -4.648 5.931 -13.268 1.00 62.75 73 GLY A C 1
ATOM 554 O O . GLY A 1 73 ? -4.259 5.924 -14.441 1.00 62.75 73 GLY A O 1
ATOM 555 N N . LEU A 1 74 ? -3.852 5.580 -12.251 1.00 64.94 74 LEU A N 1
ATOM 556 C CA . LEU A 1 74 ? -2.463 5.146 -12.419 1.00 64.94 74 LEU A CA 1
ATOM 557 C C . LEU A 1 74 ? -2.348 3.751 -13.057 1.00 64.94 74 LEU A C 1
ATOM 559 O O . LEU A 1 74 ? -1.531 3.552 -13.962 1.00 64.94 74 LEU A O 1
ATOM 563 N N . VAL A 1 75 ? -3.165 2.786 -12.623 1.00 72.38 75 VAL A N 1
ATOM 564 C CA . VAL A 1 75 ? -3.217 1.438 -13.217 1.00 72.38 75 VAL A CA 1
ATOM 565 C C . VAL A 1 75 ? -3.651 1.517 -14.675 1.00 72.38 75 VAL A C 1
ATOM 567 O O . VAL A 1 75 ? -3.045 0.882 -15.531 1.00 72.38 75 VAL A O 1
ATOM 570 N N . ASN A 1 76 ? -4.628 2.359 -14.991 1.00 67.44 76 ASN A N 1
ATOM 571 C CA . ASN A 1 76 ? -5.062 2.565 -16.361 1.00 67.44 76 ASN A CA 1
ATOM 572 C C . ASN A 1 76 ? -3.991 3.264 -17.213 1.00 67.44 76 ASN A C 1
ATOM 574 O O . ASN A 1 76 ? -3.808 2.921 -18.374 1.00 67.44 76 ASN A O 1
ATOM 578 N N . ALA A 1 77 ? -3.253 4.227 -16.654 1.00 67.69 77 ALA A N 1
ATOM 579 C CA . ALA A 1 77 ? -2.157 4.878 -17.371 1.00 67.69 77 ALA A CA 1
ATOM 580 C C . ALA A 1 77 ? -1.003 3.919 -17.706 1.00 67.69 77 ALA A C 1
ATOM 582 O O . ALA A 1 77 ? -0.343 4.091 -18.726 1.00 67.69 77 ALA A O 1
ATOM 583 N N . THR A 1 78 ? -0.761 2.922 -16.852 1.00 70.75 78 THR A N 1
ATOM 584 C CA . THR A 1 78 ? 0.355 1.976 -16.982 1.00 70.75 78 THR A CA 1
ATOM 585 C C . THR A 1 78 ? -0.048 0.710 -17.730 1.00 70.75 78 THR A C 1
ATOM 587 O O . THR A 1 78 ? 0.475 0.433 -18.804 1.00 70.75 78 THR A O 1
ATOM 590 N N . CYS A 1 79 ? -0.994 -0.052 -17.189 1.00 75.00 79 CYS A N 1
ATOM 591 C CA . CYS A 1 79 ? -1.433 -1.319 -17.756 1.00 75.00 79 CYS A CA 1
ATOM 592 C C . CYS A 1 79 ? -2.317 -1.135 -18.998 1.00 75.00 79 CYS A C 1
ATOM 594 O O . CYS A 1 79 ? -2.297 -2.005 -19.861 1.00 75.00 79 CYS A O 1
ATOM 596 N N . GLY A 1 80 ? -3.045 -0.017 -19.128 1.00 68.69 80 GLY A N 1
ATOM 597 C CA . GLY A 1 80 ? -3.848 0.272 -20.327 1.00 68.69 80 GLY A CA 1
ATOM 598 C C . GLY A 1 80 ? -2.996 0.451 -21.587 1.00 68.69 80 GLY A C 1
ATOM 599 O O . GLY A 1 80 ? -3.469 0.203 -22.687 1.00 68.69 80 GLY A O 1
ATOM 600 N N . ASN A 1 81 ? -1.712 0.767 -21.399 1.00 73.62 81 ASN A N 1
ATOM 601 C CA . ASN A 1 81 ? -0.698 0.879 -22.445 1.00 73.62 81 ASN A CA 1
ATOM 602 C C . ASN A 1 81 ? 0.427 -0.161 -22.265 1.00 73.62 81 ASN A C 1
ATOM 604 O O . ASN A 1 81 ? 1.622 0.080 -22.486 1.00 73.62 81 ASN A O 1
ATOM 608 N N . ALA A 1 82 ? 0.058 -1.334 -21.743 1.00 78.00 82 ALA A N 1
ATOM 609 C CA . ALA A 1 82 ? 0.986 -2.440 -21.564 1.00 78.00 82 ALA A CA 1
ATOM 610 C C . ALA A 1 82 ? 1.657 -2.896 -22.878 1.00 78.00 82 ALA A C 1
ATOM 612 O O . ALA A 1 82 ? 2.853 -3.191 -22.822 1.00 78.00 82 ALA A O 1
ATOM 613 N N . PRO A 1 83 ? 0.977 -2.972 -24.043 1.00 76.38 83 PRO A N 1
ATOM 614 C CA . PRO A 1 83 ? 1.614 -3.378 -25.299 1.00 76.38 83 PRO A CA 1
ATOM 615 C C . PRO A 1 83 ? 2.804 -2.494 -25.694 1.00 76.38 83 PRO A C 1
ATOM 617 O O . PRO A 1 83 ? 3.870 -3.011 -26.034 1.00 76.38 83 PRO A O 1
ATOM 620 N N . GLU A 1 84 ? 2.668 -1.175 -25.573 1.00 76.25 84 GLU A N 1
ATOM 621 C CA . GLU A 1 84 ? 3.702 -0.184 -25.881 1.00 76.25 84 GLU A CA 1
ATOM 622 C C . GLU A 1 84 ? 4.890 -0.353 -24.938 1.00 76.25 84 GLU A C 1
ATOM 624 O O . GLU A 1 84 ? 6.043 -0.397 -25.376 1.00 76.25 84 GLU A O 1
ATOM 629 N N . LEU A 1 85 ? 4.609 -0.496 -23.638 1.00 76.62 85 LEU A N 1
ATOM 630 C CA . LEU A 1 85 ? 5.631 -0.672 -22.612 1.00 76.62 85 LEU A CA 1
ATOM 631 C C . LEU A 1 85 ? 6.392 -1.992 -22.795 1.00 76.62 85 LEU A C 1
ATOM 633 O O . LEU A 1 85 ? 7.616 -2.027 -22.681 1.00 76.62 85 LEU A O 1
ATOM 637 N N . ILE A 1 86 ? 5.689 -3.078 -23.119 1.00 80.06 86 ILE A N 1
ATOM 638 C CA . ILE A 1 86 ? 6.286 -4.387 -23.402 1.00 80.06 86 ILE A CA 1
ATOM 639 C C . ILE A 1 86 ? 7.222 -4.279 -24.612 1.00 80.06 86 ILE A C 1
ATOM 641 O O . ILE A 1 86 ? 8.390 -4.667 -24.520 1.00 80.06 86 ILE A O 1
ATOM 645 N N . ILE A 1 87 ? 6.769 -3.688 -25.721 1.00 74.88 87 ILE A N 1
ATOM 646 C CA . ILE A 1 87 ? 7.609 -3.466 -26.908 1.00 74.88 87 ILE A CA 1
ATOM 647 C C . ILE A 1 87 ? 8.825 -2.593 -26.556 1.00 74.88 87 ILE A C 1
ATOM 649 O O . ILE A 1 87 ? 9.950 -2.916 -26.954 1.00 74.88 87 ILE A O 1
ATOM 653 N N . ALA A 1 88 ? 8.631 -1.539 -25.758 1.00 73.00 88 ALA A N 1
ATOM 654 C CA . ALA A 1 88 ? 9.695 -0.654 -25.290 1.00 73.00 88 ALA A CA 1
ATOM 655 C C . ALA A 1 88 ? 10.718 -1.348 -24.373 1.00 73.00 88 ALA A C 1
ATOM 657 O O . ALA A 1 88 ? 11.858 -0.899 -24.307 1.00 73.00 88 ALA A O 1
ATOM 658 N N . ILE A 1 89 ? 10.365 -2.455 -23.711 1.00 75.19 89 ILE A N 1
ATOM 659 C CA . ILE A 1 89 ? 11.283 -3.264 -22.889 1.00 75.19 89 ILE A CA 1
ATOM 660 C C . ILE A 1 89 ? 12.045 -4.300 -23.733 1.00 75.19 89 ILE A C 1
ATOM 662 O O . ILE A 1 89 ? 13.234 -4.540 -23.498 1.00 75.19 89 ILE A O 1
ATOM 666 N N . PHE A 1 90 ? 11.395 -4.934 -24.716 1.00 73.56 90 PHE A N 1
ATOM 667 C CA . PHE A 1 90 ? 12.008 -6.005 -25.516 1.00 73.56 90 PHE A CA 1
ATOM 668 C C . PHE A 1 90 ? 12.865 -5.498 -26.678 1.00 73.56 90 PHE A C 1
ATOM 670 O O . PHE A 1 90 ? 13.932 -6.058 -26.940 1.00 73.56 90 PHE A O 1
ATOM 677 N N . ALA A 1 91 ? 12.457 -4.426 -27.359 1.00 73.88 91 ALA A N 1
ATOM 678 C CA . ALA A 1 91 ? 13.197 -3.904 -28.508 1.00 73.88 91 ALA A CA 1
ATOM 679 C C . ALA A 1 91 ? 14.624 -3.411 -28.165 1.00 73.88 91 ALA A C 1
ATOM 681 O O . ALA A 1 91 ? 15.549 -3.718 -28.929 1.00 73.88 91 ALA A O 1
ATOM 682 N N . PRO A 1 92 ? 14.885 -2.748 -27.017 1.00 73.62 92 PRO A N 1
ATOM 683 C CA . PRO A 1 92 ? 16.242 -2.371 -26.624 1.00 73.62 92 PRO A CA 1
ATOM 684 C C . PRO A 1 92 ? 17.159 -3.566 -26.358 1.00 73.62 92 PRO A C 1
ATOM 686 O O . PRO A 1 92 ? 18.338 -3.504 -26.696 1.00 73.62 92 PRO A O 1
ATOM 689 N N . ARG A 1 93 ? 16.630 -4.685 -25.835 1.00 73.12 93 ARG A N 1
ATOM 690 C CA . ARG A 1 93 ? 17.411 -5.920 -25.616 1.00 73.12 93 ARG A CA 1
ATOM 691 C C . ARG A 1 93 ? 17.938 -6.530 -26.917 1.00 73.12 93 ARG A C 1
ATOM 693 O O . ARG A 1 93 ? 18.945 -7.226 -26.895 1.00 73.12 93 ARG A O 1
ATOM 700 N N . GLN A 1 94 ? 17.286 -6.244 -28.045 1.00 72.88 94 GLN A N 1
ATOM 701 C CA . GLN A 1 94 ? 17.724 -6.656 -29.380 1.00 72.88 94 GLN A CA 1
ATOM 702 C C . GLN A 1 94 ? 18.506 -5.555 -30.129 1.00 72.88 94 GLN A C 1
ATOM 704 O O . GLN A 1 94 ? 18.637 -5.627 -31.350 1.00 72.88 94 GLN A O 1
ATOM 709 N N . ASN A 1 95 ? 19.002 -4.520 -29.433 1.00 73.31 95 ASN A N 1
ATOM 710 C CA . ASN A 1 95 ? 19.674 -3.347 -30.016 1.00 73.31 95 ASN A CA 1
ATOM 711 C C . ASN A 1 95 ? 18.824 -2.572 -31.047 1.00 73.31 95 ASN A C 1
ATOM 713 O O . ASN A 1 95 ? 19.357 -1.897 -31.926 1.00 73.31 95 ASN A O 1
ATOM 717 N N . LYS A 1 96 ? 17.489 -2.627 -30.943 1.00 75.00 96 LYS A N 1
ATOM 718 C CA . LYS A 1 96 ? 16.552 -1.923 -31.837 1.00 75.00 96 LYS A CA 1
ATOM 719 C C . LYS A 1 96 ? 16.017 -0.646 -31.180 1.00 75.00 96 LYS A C 1
ATOM 721 O O . LYS A 1 96 ? 14.811 -0.448 -31.088 1.00 75.00 96 LYS A O 1
ATOM 726 N N . LEU A 1 97 ? 16.910 0.239 -30.729 1.00 74.50 97 LEU A N 1
ATOM 727 C CA . LEU A 1 97 ? 16.532 1.486 -30.037 1.00 74.50 97 LEU A CA 1
ATOM 728 C C . LEU A 1 97 ? 15.671 2.409 -30.902 1.00 74.50 97 LEU A C 1
ATOM 730 O O . LEU A 1 97 ? 14.698 2.984 -30.420 1.00 74.50 97 LEU A O 1
ATOM 734 N N . ASP A 1 98 ? 15.971 2.480 -32.196 1.00 74.06 98 ASP A N 1
ATOM 735 C CA . ASP A 1 98 ? 15.184 3.255 -33.153 1.00 74.06 98 ASP A CA 1
ATOM 736 C C . ASP A 1 98 ? 13.730 2.772 -33.220 1.00 74.06 98 ASP A C 1
ATOM 738 O O . ASP A 1 98 ? 12.821 3.574 -33.388 1.00 74.06 98 ASP A O 1
ATOM 742 N N . MET A 1 99 ? 13.481 1.467 -33.047 1.00 76.94 99 MET A N 1
ATOM 743 C CA . MET A 1 99 ? 12.121 0.923 -33.017 1.00 76.94 99 MET A CA 1
ATOM 744 C C . MET A 1 99 ? 11.310 1.504 -31.860 1.00 76.94 99 MET A C 1
ATOM 746 O O . MET A 1 99 ? 10.169 1.897 -32.075 1.00 76.94 99 MET A O 1
ATOM 750 N N . VAL A 1 100 ? 11.911 1.629 -30.675 1.00 78.44 100 VAL A N 1
ATOM 751 C CA . VAL A 1 100 ? 11.252 2.226 -29.506 1.00 78.44 100 VAL A CA 1
ATOM 752 C C . VAL A 1 100 ? 11.018 3.715 -29.715 1.00 78.44 100 VAL A C 1
ATOM 754 O O . VAL A 1 100 ? 9.899 4.182 -29.540 1.00 78.44 100 VAL A O 1
ATOM 757 N N . LYS A 1 101 ? 12.039 4.460 -30.156 1.00 78.88 101 LYS A N 1
ATOM 758 C CA . LYS A 1 101 ? 11.923 5.907 -30.396 1.00 78.88 101 LYS A CA 1
ATOM 759 C C . LYS A 1 101 ? 10.806 6.226 -31.391 1.00 78.88 101 LYS A C 1
ATOM 761 O O . LYS A 1 101 ? 9.944 7.053 -31.104 1.00 78.88 101 LYS A O 1
ATOM 766 N N . TYR A 1 102 ? 10.796 5.538 -32.532 1.00 81.69 102 TYR A N 1
ATOM 767 C CA . TYR A 1 102 ? 9.783 5.733 -33.566 1.00 81.69 102 TYR A CA 1
ATOM 768 C C . TYR A 1 102 ? 8.389 5.295 -33.122 1.00 81.69 102 TYR A C 1
ATOM 770 O O . TYR A 1 102 ? 7.427 6.001 -33.414 1.00 81.69 102 TYR A O 1
ATOM 778 N N . SER A 1 103 ? 8.275 4.192 -32.381 1.00 81.38 103 SER A N 1
ATOM 779 C CA . SER A 1 103 ? 6.988 3.735 -31.848 1.00 81.38 103 SER A CA 1
ATOM 780 C C . SER A 1 103 ? 6.410 4.709 -30.823 1.00 81.38 103 SER A C 1
ATOM 782 O O . SER A 1 103 ? 5.220 4.994 -30.871 1.00 81.38 103 SER A O 1
ATOM 784 N N . LEU A 1 104 ? 7.237 5.266 -29.930 1.00 78.12 104 LEU A N 1
ATOM 785 C CA . LEU A 1 104 ? 6.795 6.252 -28.936 1.00 78.12 104 LEU A CA 1
ATOM 786 C C . LEU A 1 104 ? 6.325 7.548 -29.599 1.00 78.12 104 LEU A C 1
ATOM 788 O O . LEU A 1 104 ? 5.248 8.048 -29.286 1.00 78.12 104 LEU A O 1
ATOM 792 N N . LEU A 1 105 ? 7.109 8.075 -30.545 1.00 80.56 105 LEU A N 1
ATOM 793 C CA . LEU A 1 105 ? 6.727 9.270 -31.296 1.00 80.56 105 LEU A CA 1
ATOM 794 C C . LEU A 1 105 ? 5.434 9.039 -32.085 1.00 80.56 105 LEU A C 1
ATOM 796 O O . LEU A 1 105 ? 4.541 9.881 -32.095 1.00 80.56 105 LEU A O 1
ATOM 800 N N . GLY A 1 106 ? 5.332 7.881 -32.730 1.00 81.06 106 GLY A N 1
ATOM 801 C CA . GLY A 1 106 ? 4.161 7.488 -33.489 1.00 81.06 106 GLY A CA 1
ATOM 802 C C . GLY A 1 106 ? 2.908 7.279 -32.633 1.00 81.06 106 GLY A C 1
ATOM 803 O O . GLY A 1 106 ? 1.822 7.619 -33.092 1.00 81.06 106 GLY A O 1
ATOM 804 N N . SER A 1 107 ? 3.047 6.809 -31.386 1.00 79.75 107 SER A N 1
ATOM 805 C CA . SER A 1 107 ? 1.948 6.725 -30.406 1.00 79.75 107 SER A CA 1
ATOM 806 C C . SER A 1 107 ? 1.377 8.101 -30.101 1.00 79.75 107 SER A C 1
ATOM 808 O O . SER A 1 107 ? 0.177 8.320 -30.255 1.00 79.75 107 SER A O 1
ATOM 810 N N . VAL A 1 108 ? 2.251 9.072 -29.813 1.00 78.44 108 VAL A N 1
ATOM 811 C CA . VAL A 1 108 ? 1.837 10.466 -29.598 1.00 78.44 108 VAL A CA 1
ATOM 812 C C . VAL A 1 108 ? 1.113 11.011 -30.830 1.00 78.44 108 VAL A C 1
ATOM 814 O O . VAL A 1 108 ? 0.039 11.595 -30.710 1.00 78.44 108 VAL A O 1
ATOM 817 N N . LEU A 1 109 ? 1.657 10.796 -32.032 1.00 80.94 109 LEU A N 1
ATOM 818 C CA . LEU A 1 109 ? 1.025 11.246 -33.277 1.00 80.94 109 LEU A CA 1
ATOM 819 C C . LEU A 1 109 ? -0.335 10.575 -33.523 1.00 80.94 109 LEU A C 1
ATOM 821 O O . LEU A 1 109 ? -1.279 11.254 -33.929 1.00 80.94 109 LEU A O 1
ATOM 825 N N . SER A 1 110 ? -0.448 9.268 -33.271 1.00 82.00 110 SER A N 1
ATOM 826 C CA . SER A 1 110 ? -1.703 8.519 -33.398 1.00 82.00 110 SER A CA 1
ATOM 827 C C . SER A 1 110 ? -2.758 9.074 -32.445 1.00 82.00 110 SER A C 1
ATOM 829 O O . SER A 1 110 ? -3.871 9.394 -32.862 1.00 82.00 110 SER A O 1
ATOM 831 N N . ASN A 1 111 ? -2.390 9.313 -31.191 1.00 75.50 111 ASN A N 1
ATOM 832 C CA . ASN A 1 111 ? -3.337 9.722 -30.160 1.00 75.50 111 ASN A CA 1
ATOM 833 C C . ASN A 1 111 ? -3.791 11.173 -30.344 1.00 75.50 111 ASN A C 1
ATOM 835 O O . ASN A 1 111 ? -4.974 11.497 -30.219 1.00 75.50 111 ASN A O 1
ATOM 839 N N . MET A 1 112 ? -2.870 12.042 -30.757 1.00 74.94 112 MET A N 1
ATOM 840 C CA . MET A 1 112 ? -3.153 13.452 -31.006 1.00 74.94 112 MET A CA 1
ATOM 841 C C . MET A 1 112 ? -3.904 13.722 -32.309 1.00 74.94 112 MET A C 1
ATOM 843 O O . MET A 1 112 ? -4.680 14.671 -32.363 1.00 74.94 112 MET A O 1
ATOM 847 N N . LEU A 1 113 ? -3.659 12.955 -33.373 1.00 81.38 113 LEU A N 1
ATOM 848 C CA . LEU A 1 113 ? -4.247 13.242 -34.684 1.00 81.38 113 LEU A CA 1
ATOM 849 C C . LEU A 1 113 ? -5.301 12.222 -35.098 1.00 81.38 113 LEU A C 1
ATOM 851 O O . LEU A 1 113 ? -6.386 12.612 -35.520 1.00 81.38 113 LEU A O 1
ATOM 855 N N . LEU A 1 114 ? -5.002 10.928 -34.987 1.00 81.62 114 LEU A N 1
ATOM 856 C CA . LEU A 1 114 ? -5.891 9.872 -35.459 1.00 81.62 114 LEU A CA 1
ATOM 857 C C . LEU A 1 114 ? -7.019 9.602 -34.455 1.00 81.62 114 LEU A C 1
ATOM 859 O O . LEU A 1 114 ? -8.184 9.661 -34.837 1.00 81.62 114 LEU A O 1
ATOM 863 N N . ILE A 1 115 ? -6.710 9.368 -33.177 1.00 76.31 115 ILE A N 1
ATOM 864 C CA . ILE A 1 115 ? -7.715 9.113 -32.127 1.00 76.31 115 ILE A CA 1
ATOM 865 C C . ILE A 1 115 ? -8.565 10.352 -31.872 1.00 76.31 115 ILE A C 1
ATOM 867 O O . ILE A 1 115 ? -9.790 10.312 -31.986 1.00 76.31 115 ILE A O 1
ATOM 871 N N . LEU A 1 116 ? -7.921 11.479 -31.572 1.00 73.12 116 LEU A N 1
ATOM 872 C CA . LEU A 1 116 ? -8.616 12.750 -31.393 1.00 73.12 116 LEU A CA 1
ATOM 873 C C . LEU A 1 116 ? -9.383 13.164 -32.664 1.00 73.12 116 LEU A C 1
ATOM 875 O O . LEU A 1 116 ? -10.545 13.556 -32.593 1.00 73.12 116 LEU A O 1
ATOM 879 N N . GLY A 1 117 ? -8.777 13.032 -33.845 1.00 79.19 117 GLY A N 1
ATOM 880 C CA . GLY A 1 117 ? -9.443 13.376 -35.100 1.00 79.19 117 GLY A CA 1
ATOM 881 C C . GLY A 1 117 ? -10.686 12.529 -35.366 1.00 79.19 117 GLY A C 1
ATOM 882 O O . GLY A 1 117 ? -11.730 13.074 -35.717 1.00 79.19 117 GLY A O 1
ATOM 883 N N . THR A 1 118 ? -10.608 11.211 -35.155 1.00 76.12 118 THR A N 1
ATOM 884 C CA . THR A 1 118 ? -11.742 10.292 -35.356 1.00 76.12 118 THR A CA 1
ATOM 885 C C . THR A 1 118 ? -12.845 10.472 -34.319 1.00 76.12 118 THR A C 1
ATOM 887 O O . THR A 1 118 ? -14.012 10.446 -34.707 1.00 76.12 118 THR A O 1
ATOM 890 N N . SER A 1 119 ? -12.519 10.733 -33.051 1.00 72.25 119 SER A N 1
ATOM 891 C CA . SER A 1 119 ? -13.520 10.987 -32.005 1.00 72.25 119 SER A CA 1
ATOM 892 C C . SER A 1 119 ? -14.274 12.303 -32.230 1.00 72.25 119 SER A C 1
ATOM 894 O O . SER A 1 119 ? -15.504 12.339 -32.153 1.00 72.25 119 SER A O 1
ATOM 896 N N . VAL A 1 120 ? -13.570 13.372 -32.615 1.00 72.69 120 VAL A N 1
ATOM 897 C CA . VAL A 1 120 ? -14.183 14.667 -32.964 1.00 72.69 120 VAL A CA 1
ATOM 898 C C . VAL A 1 120 ? -14.972 14.577 -34.269 1.00 72.69 120 VAL A C 1
ATOM 900 O O . VAL A 1 120 ? -16.068 15.124 -34.371 1.00 72.69 120 VAL A O 1
ATOM 903 N N . PHE A 1 121 ? -14.466 13.852 -35.268 1.00 79.31 121 PHE A N 1
ATOM 904 C CA . PHE A 1 121 ? -15.168 13.654 -36.535 1.00 79.31 121 PHE A CA 1
ATOM 905 C C . PHE A 1 121 ? -16.456 12.839 -36.354 1.00 79.31 121 PHE A C 1
ATOM 907 O O . PHE A 1 121 ? -17.537 13.308 -36.710 1.00 79.31 121 PHE A O 1
ATOM 914 N N . CYS A 1 122 ? -16.365 11.643 -35.765 1.00 74.12 122 CYS A N 1
ATOM 915 C CA . CYS A 1 122 ? -17.509 10.744 -35.599 1.00 74.12 122 CYS A CA 1
ATOM 916 C C . CYS A 1 122 ? -18.506 11.284 -34.572 1.00 74.12 122 CYS A C 1
ATOM 918 O O . CYS A 1 122 ? -19.707 11.291 -34.834 1.00 74.12 122 CYS A O 1
ATOM 920 N N . GLY A 1 123 ? -18.024 11.788 -33.433 1.00 67.81 123 GLY A N 1
ATOM 921 C CA . GLY A 1 123 ? -18.874 12.389 -32.409 1.00 67.81 123 GLY A CA 1
ATOM 922 C C . GLY A 1 123 ? -19.530 13.688 -32.881 1.00 67.81 123 GLY A C 1
ATOM 923 O O . GLY A 1 123 ? -20.681 13.951 -32.530 1.00 67.81 123 GLY A O 1
ATOM 924 N N . GLY A 1 124 ? -18.844 14.458 -33.732 1.00 69.31 124 GLY A N 1
ATOM 925 C CA . GLY A 1 124 ? -19.404 15.628 -34.398 1.00 69.31 124 GLY A CA 1
ATOM 926 C C . GLY A 1 124 ? -20.512 15.257 -35.386 1.00 69.31 124 GLY A C 1
ATOM 927 O O . GLY A 1 124 ? -21.549 15.913 -35.382 1.00 69.31 124 GLY A O 1
ATOM 928 N N . ILE A 1 125 ? -20.342 14.179 -36.169 1.00 72.44 125 ILE A N 1
ATOM 929 C CA . ILE A 1 125 ? -21.376 13.643 -37.077 1.00 72.44 125 ILE A CA 1
ATOM 930 C C . ILE A 1 125 ? -22.587 13.109 -36.299 1.00 72.44 125 ILE A C 1
ATOM 932 O O . ILE A 1 125 ? -23.730 13.417 -36.637 1.00 72.44 125 ILE A O 1
ATOM 936 N N . ALA A 1 126 ? -22.353 12.321 -35.248 1.00 67.38 126 ALA A N 1
ATOM 937 C CA . ALA A 1 126 ? -23.416 11.718 -34.446 1.00 67.38 126 ALA A CA 1
ATOM 938 C C . ALA A 1 126 ? -24.253 12.772 -33.699 1.00 67.38 126 ALA A C 1
ATOM 940 O O . ALA A 1 126 ? -25.469 12.631 -33.580 1.00 67.38 126 ALA A O 1
ATOM 941 N N . ASN A 1 127 ? -23.620 13.862 -33.253 1.00 64.62 127 ASN A N 1
ATOM 942 C CA . ASN A 1 127 ? -24.256 14.919 -32.464 1.00 64.62 127 ASN A CA 1
ATOM 943 C C . ASN A 1 127 ? -24.506 16.212 -33.254 1.00 64.62 127 ASN A C 1
ATOM 945 O O . ASN A 1 127 ? -24.502 17.299 -32.674 1.00 64.62 127 ASN A O 1
ATOM 949 N N . LEU A 1 128 ? -24.814 16.099 -34.553 1.00 65.31 128 LEU A N 1
ATOM 950 C CA . LEU A 1 128 ? -25.056 17.236 -35.459 1.00 65.31 128 LEU A CA 1
ATOM 951 C C . LEU A 1 128 ? -26.078 18.269 -34.930 1.00 65.31 128 LEU A C 1
ATOM 953 O O . LEU A 1 128 ? -26.039 19.425 -35.335 1.00 65.31 128 LEU A O 1
ATOM 957 N N . ARG A 1 129 ? -27.021 17.849 -34.069 1.00 54.25 129 ARG A N 1
ATOM 958 C CA . ARG A 1 129 ? -28.114 18.686 -33.528 1.00 54.25 129 ARG A CA 1
ATOM 959 C C . ARG A 1 129 ? -27.918 19.167 -32.084 1.00 54.25 129 ARG A C 1
ATOM 961 O O . ARG A 1 129 ? -28.648 20.056 -31.665 1.00 54.25 129 ARG A O 1
ATOM 968 N N . LYS A 1 130 ? -27.017 18.547 -31.310 1.00 53.44 130 LYS A N 1
ATOM 969 C CA . LYS A 1 130 ? -26.825 18.823 -29.868 1.00 53.44 130 LYS A CA 1
ATOM 970 C C . LYS A 1 130 ? -25.517 19.568 -29.562 1.00 53.44 130 LYS A C 1
ATOM 972 O O . LYS A 1 130 ? -25.363 20.060 -28.446 1.00 53.44 130 LYS A O 1
ATOM 977 N N . GLY A 1 131 ? -24.610 19.655 -30.542 1.00 55.75 131 GLY A N 1
ATOM 978 C CA . GLY A 1 131 ? -23.267 20.207 -30.370 1.00 55.75 131 GLY A CA 1
ATOM 979 C C . GLY A 1 131 ? -22.378 19.308 -29.498 1.00 55.75 131 GLY A C 1
ATOM 980 O O . GLY A 1 131 ? -22.862 18.490 -28.715 1.00 55.75 131 GLY A O 1
ATOM 981 N N . GLN A 1 132 ? -21.057 19.437 -29.627 1.00 59.09 132 GLN A N 1
ATOM 982 C CA . GLN A 1 132 ? -20.094 18.802 -28.718 1.00 59.09 132 GLN A CA 1
ATOM 983 C C . GLN A 1 132 ? -19.557 19.855 -27.746 1.00 59.09 132 GLN A C 1
ATOM 985 O O . GLN A 1 132 ? -18.984 20.860 -28.166 1.00 59.09 132 GLN A O 1
ATOM 990 N N . LYS A 1 133 ? -19.741 19.639 -26.440 1.00 54.56 133 LYS A N 1
ATOM 991 C CA . LYS A 1 133 ? -19.265 20.562 -25.400 1.00 54.56 133 LYS A CA 1
ATOM 992 C C . LYS A 1 133 ? -17.872 20.146 -24.931 1.00 54.56 133 LYS A C 1
ATOM 994 O O . LYS A 1 133 ? -17.676 19.006 -24.527 1.00 54.56 133 LYS A O 1
ATOM 999 N N . PHE A 1 134 ? -16.927 21.084 -24.934 1.00 59.81 134 PHE A N 1
ATOM 1000 C CA . PHE A 1 134 ? -15.579 20.883 -24.397 1.00 59.81 134 PHE A CA 1
ATOM 1001 C C . PHE A 1 134 ? -15.387 21.699 -23.122 1.00 59.81 134 PHE A C 1
ATOM 1003 O O . PHE A 1 134 ? -15.722 22.885 -23.077 1.00 59.81 134 PHE A O 1
ATOM 1010 N N . ASN A 1 135 ? -14.796 21.090 -22.092 1.00 54.88 135 ASN A N 1
ATOM 1011 C CA . ASN A 1 135 ? -14.393 21.832 -20.905 1.00 54.88 135 ASN A CA 1
ATOM 1012 C C . ASN A 1 135 ? -13.163 22.689 -21.230 1.00 54.88 135 ASN A C 1
ATOM 1014 O O . ASN A 1 135 ? -12.063 22.181 -21.453 1.00 54.88 135 ASN A O 1
ATOM 1018 N N . ARG A 1 136 ? -13.361 24.008 -21.229 1.00 59.28 136 ARG A N 1
ATOM 1019 C CA . ARG A 1 136 ? -12.323 24.984 -21.560 1.00 59.28 136 ARG A CA 1
ATOM 1020 C C . ARG A 1 136 ? -11.106 24.895 -20.640 1.00 59.28 136 ARG A C 1
ATOM 1022 O O . ARG A 1 136 ? -9.987 24.921 -21.139 1.00 59.28 136 ARG A O 1
ATOM 1029 N N . ARG A 1 137 ? -11.308 24.765 -19.324 1.00 61.62 137 ARG A N 1
ATOM 1030 C CA . ARG A 1 137 ? -10.197 24.711 -18.356 1.00 61.62 137 ARG A CA 1
ATOM 1031 C C . ARG A 1 137 ? -9.345 23.463 -18.575 1.00 61.62 137 ARG A C 1
ATOM 1033 O O . ARG A 1 137 ? -8.123 23.554 -18.618 1.00 61.62 137 ARG A O 1
ATOM 1040 N N . GLN A 1 138 ? -9.995 22.322 -18.805 1.00 58.47 138 GLN A N 1
ATOM 1041 C CA . GLN A 1 138 ? -9.305 21.060 -19.067 1.00 58.47 138 GLN A CA 1
ATOM 1042 C C . GLN A 1 138 ? -8.517 21.095 -20.383 1.00 58.47 138 GLN A C 1
ATOM 1044 O O . GLN A 1 138 ? -7.373 20.647 -20.438 1.00 58.47 138 GLN A O 1
ATOM 1049 N N . ALA A 1 139 ? -9.109 21.661 -21.439 1.00 60.22 139 ALA A N 1
ATOM 1050 C CA . ALA A 1 139 ? -8.448 21.814 -22.730 1.00 60.22 139 ALA A CA 1
ATOM 1051 C C . ALA A 1 139 ? -7.232 22.755 -22.650 1.00 60.22 139 ALA A C 1
ATOM 1053 O O . ALA A 1 139 ? -6.190 22.449 -23.223 1.00 60.22 139 ALA A O 1
ATOM 1054 N N . GLU A 1 140 ? -7.331 23.866 -21.912 1.00 64.44 140 GLU A N 1
ATOM 1055 C CA . GLU A 1 140 ? -6.225 24.814 -21.716 1.00 64.44 140 GLU A CA 1
ATOM 1056 C C . GLU A 1 140 ? -5.031 24.165 -20.990 1.00 64.44 140 GLU A C 1
ATOM 1058 O O . GLU A 1 140 ? -3.894 24.293 -21.451 1.00 64.44 140 GLU A O 1
ATOM 1063 N N . VAL A 1 141 ? -5.275 23.411 -19.911 1.00 66.88 141 VAL A N 1
ATOM 1064 C CA . VAL A 1 141 ? -4.222 22.684 -19.176 1.00 66.88 141 VAL A CA 1
ATOM 1065 C C . VAL A 1 141 ? -3.581 21.597 -20.048 1.00 66.88 141 VAL A C 1
ATOM 1067 O O . VAL A 1 141 ? -2.354 21.521 -20.129 1.00 66.88 141 VAL A O 1
ATOM 1070 N N . ASN A 1 142 ? -4.382 20.813 -20.777 1.00 66.62 142 ASN A N 1
ATOM 1071 C CA . ASN A 1 142 ? -3.872 19.773 -21.677 1.00 66.62 142 ASN A CA 1
ATOM 1072 C C . ASN A 1 142 ? -3.018 20.366 -22.816 1.00 66.62 142 ASN A C 1
ATOM 1074 O O . ASN A 1 142 ? -1.963 19.824 -23.145 1.00 66.62 142 ASN A O 1
ATOM 1078 N N . CYS A 1 143 ? -3.412 21.513 -23.380 1.00 69.00 143 CYS A N 1
ATOM 1079 C CA . CYS A 1 143 ? -2.614 22.233 -24.377 1.00 69.00 143 CYS A CA 1
ATOM 1080 C C . CYS A 1 143 ? -1.254 22.686 -23.820 1.00 69.00 143 CYS A C 1
ATOM 1082 O O . CYS A 1 143 ? -0.236 22.548 -24.501 1.00 69.00 143 CYS A O 1
ATOM 1084 N N . LEU A 1 144 ? -1.210 23.202 -22.585 1.00 71.94 144 LEU A N 1
ATOM 1085 C CA . LEU A 1 144 ? 0.040 23.616 -21.937 1.00 71.94 144 LEU A CA 1
ATOM 1086 C C . LEU A 1 144 ? 0.979 22.430 -21.676 1.00 71.94 144 LEU A C 1
ATOM 1088 O O . LEU A 1 144 ? 2.185 22.551 -21.897 1.00 71.94 144 LEU A O 1
ATOM 1092 N N . LEU A 1 145 ? 0.438 21.278 -21.274 1.00 73.06 145 LEU A N 1
ATOM 1093 C CA . LEU A 1 145 ? 1.206 20.043 -21.090 1.00 73.06 145 LEU A CA 1
ATOM 1094 C C . LEU A 1 145 ? 1.793 19.519 -22.408 1.00 73.06 145 LEU A C 1
ATOM 1096 O O . LEU A 1 145 ? 2.967 19.151 -22.456 1.00 73.06 145 LEU A O 1
ATOM 1100 N N . LEU A 1 146 ? 1.022 19.550 -23.499 1.00 72.81 146 LEU A N 1
ATOM 1101 C CA . LEU A 1 146 ? 1.501 19.170 -24.833 1.00 72.81 146 LEU A CA 1
ATOM 1102 C C . LEU A 1 146 ? 2.632 20.086 -25.326 1.00 72.81 146 LEU A C 1
ATOM 1104 O O . LEU A 1 146 ? 3.610 19.621 -25.911 1.00 72.81 146 LEU A O 1
ATOM 1108 N N . LEU A 1 147 ? 2.533 21.389 -25.054 1.00 73.81 147 LEU A N 1
ATOM 1109 C CA . LEU A 1 147 ? 3.573 22.364 -25.392 1.00 73.81 147 LEU A CA 1
ATOM 1110 C C . LEU A 1 147 ? 4.840 22.187 -24.545 1.00 73.81 147 LEU A C 1
ATOM 1112 O O . LEU A 1 147 ? 5.946 22.330 -25.069 1.00 73.81 147 LEU A O 1
ATOM 1116 N N . LEU A 1 148 ? 4.698 21.825 -23.265 1.00 78.06 148 LEU A N 1
ATOM 1117 C CA . LEU A 1 148 ? 5.824 21.435 -22.415 1.00 78.06 148 LEU A CA 1
ATOM 1118 C C . LEU A 1 148 ? 6.515 20.175 -22.959 1.00 78.06 148 LEU A C 1
ATOM 1120 O O . LEU A 1 148 ? 7.740 20.154 -23.069 1.00 78.06 148 LEU A O 1
ATOM 1124 N N . GLY A 1 149 ? 5.744 19.168 -23.378 1.00 76.88 149 GLY A N 1
ATOM 1125 C CA . GLY A 1 149 ? 6.268 17.979 -24.055 1.00 76.88 149 GLY A CA 1
ATOM 1126 C C . GLY A 1 149 ? 7.045 18.336 -25.326 1.00 76.88 149 GLY A C 1
ATOM 1127 O O . GLY A 1 149 ? 8.192 17.919 -25.490 1.00 76.88 149 GLY A O 1
ATOM 1128 N N . LEU A 1 150 ? 6.483 19.188 -26.191 1.00 80.94 150 LEU A N 1
ATOM 1129 C CA . LEU A 1 150 ? 7.169 19.663 -27.398 1.00 80.94 150 LEU A CA 1
ATOM 1130 C C . LEU A 1 150 ? 8.505 20.346 -27.078 1.00 80.94 150 LEU A C 1
ATOM 1132 O O . LEU A 1 150 ? 9.497 20.127 -27.776 1.00 80.94 150 LEU A O 1
ATOM 1136 N N . LEU A 1 151 ? 8.554 21.165 -26.027 1.00 79.56 151 LEU A N 1
ATOM 1137 C CA . LEU A 1 151 ? 9.788 21.806 -25.579 1.00 79.56 151 LEU A CA 1
ATOM 1138 C C . LEU A 1 151 ? 10.826 20.757 -25.142 1.00 79.56 151 LEU A C 1
ATOM 1140 O O . LEU A 1 151 ? 11.957 20.774 -25.625 1.00 79.56 151 LEU A O 1
ATOM 1144 N N . CYS A 1 152 ? 10.426 19.804 -24.301 1.00 81.31 152 CYS A N 1
ATOM 1145 C CA . CYS A 1 152 ? 11.273 18.710 -23.822 1.00 81.31 152 CYS A CA 1
ATOM 1146 C C . CYS A 1 152 ? 11.816 17.814 -24.951 1.00 81.31 152 CYS A C 1
ATOM 1148 O O . CYS A 1 152 ? 12.947 17.341 -24.860 1.00 81.31 152 CYS A O 1
ATOM 1150 N N . HIS A 1 153 ? 11.056 17.615 -26.032 1.00 77.75 153 HIS A N 1
ATOM 1151 C CA . HIS A 1 153 ? 11.486 16.845 -27.206 1.00 77.75 153 HIS A CA 1
ATOM 1152 C C . HIS A 1 153 ? 12.324 17.652 -28.209 1.00 77.75 153 HIS A C 1
ATOM 1154 O O . HIS A 1 153 ? 13.230 17.114 -28.846 1.00 77.75 153 HIS A O 1
ATOM 1160 N N . SER A 1 154 ? 12.048 18.948 -28.364 1.00 77.94 154 SER A N 1
ATOM 1161 C CA . SER A 1 154 ? 12.768 19.805 -29.315 1.00 77.94 154 SER A CA 1
ATOM 1162 C C . SER A 1 154 ? 14.131 20.264 -28.794 1.00 77.94 154 SER A C 1
ATOM 1164 O O . SER A 1 154 ? 15.060 20.404 -29.588 1.00 77.94 154 SER A O 1
ATOM 1166 N N . LEU A 1 155 ? 14.294 20.441 -27.478 1.00 78.75 155 LEU A N 1
ATOM 1167 C CA . LEU A 1 155 ? 15.550 20.890 -26.867 1.00 78.75 155 LEU A CA 1
ATOM 1168 C C . LEU A 1 155 ? 16.748 19.956 -27.150 1.00 78.75 155 LEU A C 1
ATOM 1170 O O . LEU A 1 155 ? 17.779 20.475 -27.585 1.00 78.75 155 LEU A O 1
ATOM 1174 N N . PRO A 1 156 ? 16.653 18.616 -27.005 1.00 80.38 156 PRO A N 1
ATOM 1175 C CA . PRO A 1 156 ? 17.731 17.698 -27.385 1.00 80.38 156 PRO A CA 1
ATOM 1176 C C . PRO A 1 156 ? 18.133 17.792 -28.864 1.00 80.38 156 PRO A C 1
ATOM 1178 O O . PRO A 1 156 ? 19.323 17.776 -29.178 1.00 80.38 156 PRO A O 1
ATOM 1181 N N . LEU A 1 157 ? 17.167 17.945 -29.782 1.00 77.19 157 LEU A N 1
ATOM 1182 C CA . LEU A 1 157 ? 17.459 18.149 -31.208 1.00 77.19 157 LEU A CA 1
ATOM 1183 C C . LEU A 1 157 ? 18.184 19.483 -31.440 1.00 77.19 157 LEU A C 1
ATOM 1185 O O . LEU A 1 157 ? 19.201 19.519 -32.131 1.00 77.19 157 LEU A O 1
ATOM 1189 N N . LEU A 1 158 ? 17.675 20.574 -30.865 1.00 72.31 158 LEU A N 1
ATOM 1190 C CA . LEU A 1 158 ? 18.261 21.908 -31.019 1.00 72.31 158 LEU A CA 1
ATOM 1191 C C . LEU A 1 158 ? 19.687 21.964 -30.465 1.00 72.31 158 LEU A C 1
ATOM 1193 O O . LEU A 1 158 ? 20.562 22.573 -31.076 1.00 72.31 158 LEU A O 1
ATOM 1197 N N . PHE A 1 159 ? 19.934 21.280 -29.348 1.00 71.69 159 PHE A N 1
ATOM 1198 C CA . PHE A 1 159 ? 21.259 21.170 -28.752 1.00 71.69 159 PHE A CA 1
ATOM 1199 C C . PHE A 1 159 ? 22.223 20.382 -29.653 1.00 71.69 159 PHE A C 1
ATOM 1201 O O . PHE A 1 159 ? 23.339 20.835 -29.906 1.00 71.69 159 PHE A O 1
ATOM 1208 N N . ARG A 1 160 ? 21.765 19.264 -30.237 1.00 71.75 160 ARG A N 1
ATOM 1209 C CA . ARG A 1 160 ? 22.537 18.470 -31.209 1.00 71.75 160 ARG A CA 1
ATOM 1210 C C . ARG A 1 160 ? 22.883 19.258 -32.478 1.00 71.75 160 ARG A C 1
ATOM 1212 O O . ARG A 1 160 ? 23.971 19.087 -33.020 1.00 71.75 160 ARG A O 1
ATOM 1219 N N . MET A 1 161 ? 21.984 20.125 -32.947 1.00 68.38 161 MET A N 1
ATOM 1220 C CA . MET A 1 161 ? 22.211 20.992 -34.115 1.00 68.38 161 MET A CA 1
ATOM 1221 C C . MET A 1 161 ? 23.109 22.207 -33.815 1.00 68.38 161 MET A C 1
ATOM 1223 O O . MET A 1 161 ? 23.569 22.867 -34.744 1.00 68.38 161 MET A O 1
ATOM 1227 N N . GLY A 1 162 ? 23.339 22.531 -32.538 1.00 64.62 162 GLY A N 1
ATOM 1228 C CA . GLY A 1 162 ? 23.820 23.843 -32.113 1.00 64.62 162 GLY A CA 1
ATOM 1229 C C . GLY A 1 162 ? 25.324 24.024 -31.880 1.00 64.62 162 GLY A C 1
ATOM 1230 O O . GLY A 1 162 ? 25.717 25.177 -31.711 1.00 64.62 162 GLY A O 1
ATOM 1231 N N . GLY A 1 163 ? 26.182 22.985 -31.833 1.00 58.66 163 GLY A N 1
ATOM 1232 C CA . GLY A 1 163 ? 27.513 23.238 -31.237 1.00 58.66 163 GLY A CA 1
ATOM 1233 C C . GLY A 1 163 ? 28.730 22.325 -31.435 1.00 58.66 163 GLY A C 1
ATOM 1234 O O . GLY A 1 163 ? 29.780 22.697 -30.915 1.00 58.66 163 GLY A O 1
ATOM 1235 N N . GLY A 1 164 ? 28.714 21.200 -32.162 1.00 61.97 164 GLY A N 1
ATOM 1236 C CA . GLY A 1 164 ? 29.972 20.453 -32.371 1.00 61.97 164 GLY A CA 1
ATOM 1237 C C . GLY A 1 164 ? 29.857 19.064 -33.008 1.00 61.97 164 GLY A C 1
ATOM 1238 O O . GLY A 1 164 ? 28.758 18.641 -33.360 1.00 61.97 164 GLY A O 1
ATOM 1239 N N . PRO A 1 165 ? 30.985 18.337 -33.167 1.00 68.00 165 PRO A N 1
ATOM 1240 C CA . PRO A 1 165 ? 31.003 16.974 -33.701 1.00 68.00 165 PRO A CA 1
ATOM 1241 C C . PRO A 1 165 ? 30.086 16.035 -32.904 1.00 68.00 165 PRO A C 1
ATOM 1243 O O . PRO A 1 165 ? 30.065 16.092 -31.673 1.00 68.00 165 PRO A O 1
ATOM 1246 N N . ALA A 1 166 ? 29.381 15.127 -33.591 1.00 63.81 166 ALA A N 1
ATOM 1247 C CA . ALA A 1 166 ? 28.352 14.256 -33.003 1.00 63.81 166 ALA A CA 1
ATOM 1248 C C . ALA A 1 166 ? 28.817 13.477 -31.753 1.00 63.81 166 ALA A C 1
ATOM 1250 O O . ALA A 1 166 ? 28.048 13.316 -30.810 1.00 63.81 166 ALA A O 1
ATOM 1251 N N . ALA A 1 167 ? 30.087 13.060 -31.706 1.00 63.47 167 ALA A N 1
ATOM 1252 C CA . ALA A 1 167 ? 30.662 12.339 -30.568 1.00 63.47 167 ALA A CA 1
ATOM 1253 C C . ALA A 1 167 ? 30.765 13.185 -29.283 1.00 63.47 167 ALA A C 1
ATOM 1255 O O . ALA A 1 167 ? 30.639 12.650 -28.188 1.00 63.47 167 ALA A O 1
ATOM 1256 N N . VAL A 1 168 ? 30.969 14.501 -29.404 1.00 68.75 168 VAL A N 1
ATOM 1257 C CA . VAL A 1 168 ? 31.092 15.420 -28.255 1.00 68.75 168 VAL A CA 1
ATOM 1258 C C . VAL A 1 168 ? 29.713 15.830 -27.734 1.00 68.75 168 VAL A C 1
ATOM 1260 O O . VAL A 1 168 ? 29.539 16.075 -26.545 1.00 68.75 168 VAL A O 1
ATOM 1263 N N . MET A 1 169 ? 28.718 15.885 -28.621 1.00 71.06 169 MET A N 1
ATOM 1264 C CA . MET A 1 169 ? 27.354 16.293 -28.280 1.00 71.06 169 MET A CA 1
ATOM 1265 C C . MET A 1 169 ? 26.490 15.144 -27.731 1.00 71.06 169 MET A C 1
ATOM 1267 O O . MET A 1 169 ? 25.416 15.413 -27.198 1.00 71.06 169 MET A O 1
ATOM 1271 N N . ALA A 1 170 ? 26.929 13.885 -27.826 1.00 71.12 170 ALA A N 1
ATOM 1272 C CA . ALA A 1 170 ? 26.146 12.717 -27.409 1.00 71.12 170 ALA A CA 1
ATOM 1273 C C . ALA A 1 170 ? 25.830 12.704 -25.899 1.00 71.12 170 ALA A C 1
ATOM 1275 O O . ALA A 1 170 ? 24.668 12.606 -25.512 1.00 71.12 170 ALA A O 1
ATOM 1276 N N . GLU A 1 171 ? 26.848 12.878 -25.053 1.00 76.56 171 GLU A N 1
ATOM 1277 C CA . GLU A 1 171 ? 26.711 12.887 -23.589 1.00 76.56 171 GLU A CA 1
ATOM 1278 C C . GLU A 1 171 ? 25.797 14.018 -23.068 1.00 76.56 171 GLU A C 1
ATOM 1280 O O . GLU A 1 171 ? 24.828 13.733 -22.361 1.00 76.56 171 GLU A O 1
ATOM 1285 N N . PRO A 1 172 ? 25.995 15.299 -23.442 1.00 77.62 172 PRO A N 1
ATOM 1286 C CA . PRO A 1 172 ? 25.107 16.366 -22.983 1.00 77.62 172 PRO A CA 1
ATOM 1287 C C . PRO A 1 172 ? 23.685 16.257 -23.559 1.00 77.62 172 PRO A C 1
ATOM 1289 O O . PRO A 1 172 ? 22.729 16.634 -22.883 1.00 77.62 172 PRO A O 1
ATOM 1292 N N . THR A 1 173 ? 23.505 15.697 -24.763 1.00 76.38 173 THR A N 1
ATOM 1293 C CA . THR A 1 173 ? 22.167 15.431 -25.330 1.00 76.38 173 THR A CA 1
ATOM 1294 C C . THR A 1 173 ? 21.419 14.366 -24.523 1.00 76.38 173 THR A C 1
ATOM 1296 O O . THR A 1 173 ? 20.214 14.499 -24.284 1.00 76.38 173 THR A O 1
ATOM 1299 N N . LEU A 1 174 ? 22.127 13.336 -24.051 1.00 79.56 174 LEU A N 1
ATOM 1300 C CA . LEU A 1 174 ? 21.575 12.303 -23.175 1.00 79.56 174 LEU A CA 1
ATOM 1301 C C . LEU A 1 174 ? 21.201 12.874 -21.799 1.00 79.56 174 LEU A C 1
ATOM 1303 O O . LEU A 1 174 ? 20.093 12.635 -21.314 1.00 79.56 174 LEU A O 1
ATOM 1307 N N . GLN A 1 175 ? 22.074 13.688 -21.199 1.00 80.50 175 GLN A N 1
ATOM 1308 C CA . GLN A 1 175 ? 21.798 14.363 -19.924 1.00 80.50 175 GLN A CA 1
ATOM 1309 C C . GLN A 1 175 ? 20.588 15.300 -20.030 1.00 80.50 175 GLN A C 1
ATOM 1311 O O . GLN A 1 175 ? 19.701 15.272 -19.176 1.00 80.50 175 GLN A O 1
ATOM 1316 N N . LEU A 1 176 ? 20.495 16.070 -21.118 1.00 80.69 176 LEU A N 1
ATOM 1317 C CA . LEU A 1 176 ? 19.360 16.953 -21.383 1.00 80.69 176 LEU A CA 1
ATOM 1318 C C . LEU A 1 176 ? 18.057 16.173 -21.611 1.00 80.69 176 LEU A C 1
ATOM 1320 O O . LEU A 1 176 ? 17.006 16.577 -21.113 1.00 80.69 176 LEU A O 1
ATOM 1324 N N . SER A 1 177 ? 18.115 15.036 -22.311 1.00 82.19 177 SER A N 1
ATOM 1325 C CA . SER A 1 177 ? 16.962 14.138 -22.499 1.00 82.19 177 SER A CA 1
ATOM 1326 C C . SER A 1 177 ? 16.498 13.516 -21.178 1.00 82.19 177 SER A C 1
ATOM 1328 O O . SER A 1 177 ? 15.297 13.395 -20.933 1.00 82.19 177 SER A O 1
ATOM 1330 N N . THR A 1 178 ? 17.442 13.177 -20.296 1.00 78.25 178 THR A N 1
ATOM 1331 C CA . THR A 1 178 ? 17.166 12.630 -18.959 1.00 78.25 178 THR A CA 1
ATOM 1332 C C . THR A 1 178 ? 16.490 13.675 -18.075 1.00 78.25 178 THR A C 1
ATOM 1334 O O . THR A 1 178 ? 15.424 13.418 -17.518 1.00 78.25 178 THR A O 1
ATOM 1337 N N . ALA A 1 179 ? 17.045 14.890 -18.016 1.00 82.81 179 ALA A N 1
ATOM 1338 C CA . ALA A 1 179 ? 16.447 16.005 -17.285 1.00 82.81 179 ALA A CA 1
ATOM 1339 C C . ALA A 1 179 ? 15.039 16.338 -17.809 1.00 82.81 179 ALA A C 1
ATOM 1341 O O . ALA A 1 179 ? 14.106 16.500 -17.025 1.00 82.81 179 ALA A O 1
ATOM 1342 N N . SER A 1 180 ? 14.866 16.358 -19.134 1.00 81.69 180 SER A N 1
ATOM 1343 C CA . SER A 1 180 ? 13.567 16.591 -19.776 1.00 81.69 180 SER A CA 1
ATOM 1344 C C . SER A 1 180 ? 12.541 15.515 -19.406 1.00 81.69 180 SER A C 1
ATOM 1346 O O . SER A 1 180 ? 11.390 15.835 -19.125 1.00 81.69 180 SER A O 1
ATOM 1348 N N . SER A 1 181 ? 12.956 14.248 -19.321 1.00 79.31 181 SER A N 1
ATOM 1349 C CA . SER A 1 181 ? 12.079 13.139 -18.917 1.00 79.31 181 SER A CA 1
ATOM 1350 C C . SER A 1 181 ? 11.635 13.240 -17.456 1.00 79.31 181 SER A C 1
ATOM 1352 O O . SER A 1 181 ? 10.467 13.001 -17.157 1.00 79.31 181 SER A O 1
ATOM 1354 N N . ILE A 1 182 ? 12.527 13.664 -16.552 1.00 83.19 182 ILE A N 1
ATOM 1355 C CA . ILE A 1 182 ? 12.191 13.910 -15.138 1.00 83.19 182 ILE A CA 1
ATOM 1356 C C . ILE A 1 182 ? 11.162 15.040 -15.017 1.00 83.19 182 ILE A C 1
ATOM 1358 O O . ILE A 1 182 ? 10.175 14.894 -14.299 1.00 83.19 182 ILE A O 1
ATOM 1362 N N . VAL A 1 183 ? 11.354 16.145 -15.744 1.00 81.06 183 VAL A N 1
ATOM 1363 C CA . VAL A 1 183 ? 10.407 17.273 -15.747 1.00 81.06 183 VAL A CA 1
ATOM 1364 C C . VAL A 1 183 ? 9.031 16.838 -16.254 1.00 81.06 183 VAL A C 1
ATOM 1366 O O . VAL A 1 183 ? 8.023 17.172 -15.632 1.00 81.06 183 VAL A O 1
ATOM 1369 N N . MET A 1 184 ? 8.976 16.049 -17.332 1.00 77.50 184 MET A N 1
ATOM 1370 C CA . MET A 1 184 ? 7.712 15.509 -17.840 1.00 77.50 184 MET A CA 1
ATOM 1371 C C . MET A 1 184 ? 7.032 14.565 -16.834 1.00 77.50 184 MET A C 1
ATOM 1373 O O . MET A 1 184 ? 5.814 14.629 -16.693 1.00 77.50 184 MET A O 1
ATOM 1377 N N . LEU A 1 185 ? 7.785 13.738 -16.095 1.00 77.69 185 LEU A N 1
ATOM 1378 C CA . LEU A 1 185 ? 7.227 12.885 -15.034 1.00 77.69 185 LEU A CA 1
ATOM 1379 C C . LEU A 1 185 ? 6.651 13.699 -13.873 1.00 77.69 185 LEU A C 1
ATOM 1381 O O . LEU A 1 185 ? 5.563 13.389 -13.398 1.00 77.69 185 LEU A O 1
ATOM 1385 N N . ILE A 1 186 ? 7.346 14.749 -13.427 1.00 81.88 186 ILE A N 1
ATOM 1386 C CA . ILE A 1 186 ? 6.840 15.634 -12.369 1.00 81.88 186 ILE A CA 1
ATOM 1387 C C . ILE A 1 186 ? 5.544 16.309 -12.827 1.00 81.88 186 ILE A C 1
ATOM 1389 O O . ILE A 1 186 ? 4.555 16.278 -12.101 1.00 81.88 186 ILE A O 1
ATOM 1393 N N . ALA A 1 187 ? 5.520 16.869 -14.042 1.00 75.00 187 ALA A N 1
ATOM 1394 C CA . ALA A 1 187 ? 4.316 17.482 -14.603 1.00 75.00 187 ALA A CA 1
ATOM 1395 C C . ALA A 1 187 ? 3.152 16.480 -14.699 1.00 75.00 187 ALA A C 1
ATOM 1397 O O . ALA A 1 187 ? 2.015 16.816 -14.374 1.00 75.00 187 ALA A O 1
ATOM 1398 N N . TYR A 1 188 ? 3.449 15.236 -15.080 1.00 74.19 188 TYR A N 1
ATOM 1399 C CA . TYR A 1 188 ? 2.479 14.151 -15.156 1.00 74.19 188 TYR A CA 1
ATOM 1400 C C . TYR A 1 188 ? 1.882 13.771 -13.789 1.00 74.19 188 TYR A C 1
ATOM 1402 O O . TYR A 1 188 ? 0.658 13.669 -13.659 1.00 74.19 188 TYR A O 1
ATOM 1410 N N . PHE A 1 189 ? 2.716 13.581 -12.760 1.00 74.44 189 PHE A N 1
ATOM 1411 C CA . PHE A 1 189 ? 2.239 13.245 -11.415 1.00 74.44 189 PHE A CA 1
ATOM 1412 C C . PHE A 1 189 ? 1.452 14.392 -10.784 1.00 74.44 189 PHE A C 1
ATOM 1414 O O . PHE A 1 189 ? 0.409 14.138 -10.193 1.00 74.44 189 PHE A O 1
ATOM 1421 N N . SER A 1 190 ? 1.896 15.639 -10.965 1.00 74.12 190 SER A N 1
ATOM 1422 C CA . SER A 1 190 ? 1.161 16.819 -10.496 1.00 74.12 190 SER A CA 1
ATOM 1423 C C . SER A 1 190 ? -0.220 16.929 -11.148 1.00 74.12 190 SER A C 1
ATOM 1425 O O . SER A 1 190 ? -1.201 17.149 -10.449 1.00 74.12 190 SER A O 1
ATOM 1427 N N . TYR A 1 191 ? -0.312 16.709 -12.466 1.00 71.75 191 TYR A N 1
ATOM 1428 C CA . TYR A 1 191 ? -1.589 16.706 -13.187 1.00 71.75 191 TYR A CA 1
ATOM 1429 C C . TYR A 1 191 ? -2.525 15.584 -12.717 1.00 71.75 191 TYR A C 1
ATOM 1431 O O . TYR A 1 191 ? -3.712 15.816 -12.514 1.00 71.75 191 TYR A O 1
ATOM 1439 N N . THR A 1 192 ? -1.992 14.373 -12.526 1.00 65.12 192 THR A N 1
ATOM 1440 C CA . THR A 1 192 ? -2.789 13.223 -12.065 1.00 65.12 192 THR A CA 1
ATOM 1441 C C . THR A 1 192 ? -3.297 13.453 -10.640 1.00 65.12 192 THR A C 1
ATOM 1443 O O . THR A 1 192 ? -4.477 13.273 -10.382 1.00 65.12 192 THR A O 1
ATOM 1446 N N . TYR A 1 193 ? -2.440 13.954 -9.747 1.00 68.38 193 TYR A N 1
ATOM 1447 C CA . TYR A 1 193 ? -2.803 14.284 -8.369 1.00 68.38 193 TYR A CA 1
ATOM 1448 C C . TYR A 1 193 ? -3.904 15.353 -8.281 1.00 68.38 193 TYR A C 1
ATOM 1450 O O . TYR A 1 193 ? -4.828 15.225 -7.482 1.00 68.38 193 TYR A O 1
ATOM 1458 N N . GLU A 1 194 ? -3.832 16.401 -9.108 1.00 65.69 194 GLU A N 1
ATOM 1459 C CA . GLU A 1 194 ? -4.869 17.437 -9.157 1.00 65.69 194 GLU A CA 1
ATOM 1460 C C . GLU A 1 194 ? -6.193 16.894 -9.718 1.00 65.69 194 GLU A C 1
ATOM 1462 O O . GLU A 1 194 ? -7.250 17.177 -9.158 1.00 65.69 194 GLU A O 1
ATOM 1467 N N . ALA A 1 195 ? -6.145 16.071 -10.772 1.00 60.06 195 ALA A N 1
ATOM 1468 C CA . ALA A 1 195 ? -7.330 15.423 -11.333 1.00 60.06 195 ALA A CA 1
ATOM 1469 C C . ALA A 1 195 ? -8.033 14.518 -10.302 1.00 60.06 195 ALA A C 1
ATOM 1471 O O . ALA A 1 195 ? -9.251 14.601 -10.151 1.00 60.06 195 ALA A O 1
ATOM 1472 N N . ASP A 1 196 ? -7.259 13.741 -9.540 1.00 59.78 196 ASP A N 1
ATOM 1473 C CA . ASP A 1 196 ? -7.769 12.836 -8.506 1.00 59.78 196 ASP A CA 1
ATOM 1474 C C . ASP A 1 196 ? -8.441 13.593 -7.345 1.00 59.78 196 ASP A C 1
ATOM 1476 O O . ASP A 1 196 ? -9.495 13.183 -6.860 1.00 59.78 196 ASP A O 1
ATOM 1480 N N . ILE A 1 197 ? -7.864 14.720 -6.905 1.00 60.00 197 ILE A N 1
ATOM 1481 C CA . ILE A 1 197 ? -8.457 15.571 -5.856 1.00 60.00 197 ILE A CA 1
ATOM 1482 C C . ILE A 1 197 ? -9.777 16.183 -6.325 1.00 60.00 197 ILE A C 1
ATOM 1484 O O . ILE A 1 197 ? -10.740 16.251 -5.556 1.00 60.00 197 ILE A O 1
ATOM 1488 N N . VAL A 1 198 ? -9.824 16.660 -7.572 1.00 59.75 198 VAL A N 1
ATOM 1489 C CA . VAL A 1 198 ? -11.025 17.290 -8.133 1.00 59.75 198 VAL A CA 1
ATOM 1490 C C . VAL A 1 198 ? -12.156 16.270 -8.259 1.00 59.75 198 VAL A C 1
ATOM 1492 O O . VAL A 1 198 ? -13.277 16.586 -7.872 1.00 59.75 198 VAL A O 1
ATOM 1495 N N . GLU A 1 199 ? -11.874 15.053 -8.728 1.00 55.69 199 GLU A N 1
ATOM 1496 C CA . GLU A 1 199 ? -12.864 13.973 -8.822 1.00 55.69 199 GLU A CA 1
ATOM 1497 C C . GLU A 1 199 ? -13.350 13.524 -7.437 1.00 55.69 199 GLU A C 1
ATOM 1499 O O . GLU A 1 199 ? -14.555 13.479 -7.211 1.00 55.69 199 GLU A O 1
ATOM 1504 N N . TYR A 1 200 ? -12.446 13.326 -6.469 1.00 55.75 200 TYR A N 1
ATOM 1505 C CA . TYR A 1 200 ? -12.810 13.014 -5.080 1.00 55.75 200 TYR A CA 1
ATOM 1506 C C . TYR A 1 200 ? -13.747 14.075 -4.474 1.00 55.75 200 TYR A C 1
ATOM 1508 O O . TYR A 1 200 ? -14.759 13.745 -3.864 1.00 55.75 200 TYR A O 1
ATOM 1516 N N . THR A 1 201 ? -13.457 15.362 -4.700 1.00 52.94 201 THR A N 1
ATOM 1517 C CA . THR A 1 201 ? -14.258 16.484 -4.171 1.00 52.94 201 THR A CA 1
ATOM 1518 C C . THR A 1 201 ? -15.633 16.607 -4.842 1.00 52.94 201 THR A C 1
ATOM 1520 O O . THR A 1 201 ? -16.558 17.171 -4.259 1.00 52.94 201 THR A O 1
ATOM 1523 N N . LEU A 1 202 ? -15.772 16.141 -6.087 1.00 54.50 202 LEU A N 1
ATOM 1524 C CA . LEU A 1 202 ? -17.041 16.149 -6.820 1.00 54.50 202 LEU A CA 1
ATOM 1525 C C . LEU A 1 202 ? -17.888 14.911 -6.513 1.00 54.50 202 LEU A C 1
ATOM 1527 O O . LEU A 1 202 ? -19.101 15.055 -6.426 1.00 54.50 202 LEU A O 1
ATOM 1531 N N . VAL A 1 203 ? -17.263 13.751 -6.287 1.00 54.06 203 VAL A N 1
ATOM 1532 C CA . VAL A 1 203 ? -17.942 12.516 -5.864 1.00 54.06 203 VAL A CA 1
ATOM 1533 C C . VAL A 1 203 ? -18.476 12.639 -4.433 1.00 54.06 203 VAL A C 1
ATOM 1535 O O . VAL A 1 203 ? -19.616 12.268 -4.189 1.00 54.06 203 VAL A O 1
ATOM 1538 N N . ASP A 1 204 ? -17.731 13.253 -3.503 1.00 48.59 204 ASP A N 1
ATOM 1539 C CA . ASP A 1 204 ? -18.266 13.573 -2.162 1.00 48.59 204 ASP A CA 1
ATOM 1540 C C . ASP A 1 204 ? -19.498 14.497 -2.253 1.00 48.59 204 ASP A C 1
ATOM 1542 O O . ASP A 1 204 ? -20.450 14.351 -1.492 1.00 48.59 204 ASP A O 1
ATOM 1546 N N . LYS A 1 205 ? -19.527 15.414 -3.233 1.00 43.59 205 LYS A N 1
ATOM 1547 C CA . LYS A 1 205 ? -20.675 16.306 -3.470 1.00 43.59 205 LYS A CA 1
ATOM 1548 C C . LYS A 1 205 ? -21.844 15.633 -4.183 1.00 43.59 205 LYS A C 1
ATOM 1550 O O . LYS A 1 205 ? -22.977 16.024 -3.931 1.00 43.59 205 LYS A O 1
ATOM 1555 N N . SER A 1 206 ? -21.600 14.666 -5.069 1.00 40.34 206 SER A N 1
ATOM 1556 C CA . SER A 1 206 ? -22.677 13.910 -5.717 1.00 40.34 206 SER A CA 1
ATOM 1557 C C . SER A 1 206 ? -23.299 12.898 -4.758 1.00 40.34 206 SER A C 1
ATOM 1559 O O . SER A 1 206 ? -24.513 12.771 -4.756 1.00 40.34 206 SER A O 1
ATOM 1561 N N . ILE A 1 207 ? -22.516 12.288 -3.857 1.00 45.25 207 ILE A N 1
ATOM 1562 C CA . ILE A 1 207 ? -23.029 11.422 -2.779 1.00 45.25 207 ILE A CA 1
ATOM 1563 C C . ILE A 1 207 ? -23.908 12.216 -1.791 1.00 45.25 207 ILE A C 1
ATOM 1565 O O . ILE A 1 207 ? -24.888 11.681 -1.278 1.00 45.25 207 ILE A O 1
ATOM 1569 N N . GLU A 1 208 ? -23.608 13.500 -1.553 1.00 40.31 208 GLU A N 1
ATOM 1570 C CA . GLU A 1 208 ? -24.478 14.400 -0.775 1.00 40.31 208 GLU A CA 1
ATOM 1571 C C . GLU A 1 208 ? -25.743 14.852 -1.537 1.00 40.31 208 GLU A C 1
ATOM 1573 O O . GLU A 1 208 ? -26.717 15.236 -0.894 1.00 40.31 208 GLU A O 1
ATOM 1578 N N . GLN A 1 209 ? -25.766 14.801 -2.877 1.00 36.88 209 GLN A N 1
ATOM 1579 C CA . GLN A 1 209 ? -26.927 15.194 -3.697 1.00 36.88 209 GLN A CA 1
ATOM 1580 C C . GLN A 1 209 ? -27.808 14.010 -4.142 1.00 36.88 209 GLN A C 1
ATOM 1582 O O . GLN A 1 209 ? -29.002 14.195 -4.348 1.00 36.88 209 GLN A O 1
ATOM 1587 N N . GLU A 1 210 ? -27.271 12.792 -4.230 1.00 35.22 210 GLU A N 1
ATOM 1588 C CA . GLU A 1 210 ? -28.012 11.573 -4.605 1.00 35.22 210 GLU A CA 1
ATOM 1589 C C . GLU A 1 210 ? -28.875 10.999 -3.464 1.00 35.22 210 GLU A C 1
ATOM 1591 O O . GLU A 1 210 ? -29.601 10.032 -3.667 1.00 35.22 210 GLU A O 1
ATOM 1596 N N . GLN A 1 211 ? -28.868 11.611 -2.272 1.00 36.53 211 GLN A N 1
ATOM 1597 C CA . GLN A 1 211 ? -29.835 11.290 -1.212 1.00 36.53 211 GLN A CA 1
ATOM 1598 C C . GLN A 1 211 ? -31.208 11.969 -1.385 1.00 36.53 211 GLN A C 1
ATOM 1600 O O . GLN A 1 211 ? -32.101 11.685 -0.587 1.00 36.53 211 GLN A O 1
ATOM 1605 N N . GLU A 1 212 ? -31.411 12.826 -2.398 1.00 33.72 212 GLU A N 1
ATOM 1606 C CA . GLU A 1 212 ? -32.696 13.523 -2.601 1.00 33.72 212 GLU A CA 1
ATOM 1607 C C . GLU A 1 212 ? -33.489 13.139 -3.864 1.00 33.72 212 GLU A C 1
ATOM 1609 O O . GLU A 1 212 ? -34.690 13.394 -3.874 1.00 33.72 212 GLU A O 1
ATOM 1614 N N . ASP A 1 213 ? -32.918 12.454 -4.863 1.00 29.27 213 ASP A N 1
ATOM 1615 C CA . ASP A 1 213 ? -33.632 12.138 -6.115 1.00 29.27 213 ASP A CA 1
ATOM 1616 C C . ASP A 1 213 ? -33.521 10.642 -6.501 1.00 29.27 213 ASP A C 1
ATOM 1618 O O . ASP A 1 213 ? -32.748 10.250 -7.374 1.00 29.27 213 ASP A O 1
ATOM 1622 N N . GLU A 1 214 ? -34.334 9.786 -5.868 1.00 38.78 214 GLU A N 1
ATOM 1623 C CA . GLU A 1 214 ? -34.727 8.495 -6.454 1.00 38.78 214 GLU A CA 1
ATOM 1624 C C . GLU A 1 214 ? -35.848 8.739 -7.477 1.00 38.78 214 GLU A C 1
ATOM 1626 O O . GLU A 1 214 ? -36.946 9.117 -7.081 1.00 38.78 214 GLU A O 1
ATOM 1631 N N . GLU A 1 215 ? -35.564 8.527 -8.769 1.00 35.22 215 GLU A N 1
ATOM 1632 C CA . GLU A 1 215 ? -36.459 8.021 -9.836 1.00 35.22 215 GLU A CA 1
ATOM 1633 C C . GLU A 1 215 ? -35.932 8.453 -11.222 1.00 35.22 215 GLU A C 1
ATOM 1635 O O . GLU A 1 215 ? -36.374 9.449 -11.781 1.00 35.22 215 GLU A O 1
ATOM 1640 N N . ASP A 1 216 ? -34.984 7.704 -11.800 1.00 27.52 216 ASP A N 1
ATOM 1641 C CA . ASP A 1 216 ? -35.043 7.293 -13.216 1.00 27.52 216 ASP A CA 1
ATOM 1642 C C . ASP A 1 216 ? -33.889 6.339 -13.568 1.00 27.52 216 ASP A C 1
ATOM 1644 O O . ASP A 1 216 ? -32.719 6.574 -13.275 1.00 27.52 216 ASP A O 1
ATOM 1648 N N . GLY A 1 217 ? -34.238 5.207 -14.183 1.00 32.94 217 GLY A N 1
ATOM 1649 C CA . GLY A 1 217 ? -33.314 4.116 -14.472 1.00 32.94 217 GLY A CA 1
ATOM 1650 C C . GLY A 1 217 ? -32.393 4.386 -15.661 1.00 32.94 217 GLY A C 1
ATOM 1651 O O . GLY A 1 217 ? -32.783 4.167 -16.807 1.00 32.94 217 GLY A O 1
ATOM 1652 N N . GLU A 1 218 ? -31.133 4.708 -15.383 1.00 28.53 218 GLU A N 1
ATOM 1653 C CA . GLU A 1 218 ? -29.999 4.375 -16.248 1.00 28.53 218 GLU A CA 1
ATOM 1654 C C . GLU A 1 218 ? -29.032 3.481 -15.461 1.00 28.53 218 GLU A C 1
ATOM 1656 O O . GLU A 1 218 ? -28.733 3.719 -14.297 1.00 28.53 218 GLU A O 1
ATOM 1661 N N . SER A 1 219 ? -28.622 2.371 -16.073 1.00 29.48 219 SER A N 1
ATOM 1662 C CA . SER A 1 219 ? -27.846 1.309 -15.434 1.00 29.48 219 SER A CA 1
ATOM 1663 C C . SER A 1 219 ? -26.507 1.820 -14.900 1.00 29.48 219 SER A C 1
ATOM 1665 O O . SER A 1 219 ? -25.615 2.114 -15.695 1.00 29.48 219 SER A O 1
ATOM 1667 N N . GLU A 1 220 ? -26.346 1.843 -13.577 1.00 37.12 220 GLU A N 1
ATOM 1668 C CA . GLU A 1 220 ? -25.041 1.961 -12.924 1.00 37.12 220 GLU A CA 1
ATOM 1669 C C . GLU A 1 220 ? -24.090 0.891 -13.494 1.00 37.12 220 GLU A C 1
ATOM 1671 O O . GLU A 1 220 ? -24.377 -0.311 -13.438 1.00 37.12 220 GLU A O 1
ATOM 1676 N N . GLU A 1 221 ? -22.971 1.312 -14.096 1.00 50.28 221 GLU A N 1
ATOM 1677 C CA . GLU A 1 221 ? -21.957 0.423 -14.678 1.00 50.28 221 GLU A CA 1
ATOM 1678 C C . GLU A 1 221 ? -21.191 -0.328 -13.572 1.00 50.28 221 GLU A C 1
ATOM 1680 O O . GLU A 1 221 ? -20.054 -0.012 -13.225 1.00 50.28 221 GLU A O 1
ATOM 1685 N N . ALA A 1 222 ? -21.821 -1.348 -12.990 1.00 57.62 222 ALA A N 1
ATOM 1686 C CA . ALA A 1 222 ? -21.172 -2.248 -12.050 1.00 57.62 222 ALA A CA 1
ATOM 1687 C C . ALA A 1 222 ? -20.087 -3.083 -12.756 1.00 57.62 222 ALA A C 1
ATOM 1689 O O . ALA A 1 222 ? -20.289 -3.595 -13.861 1.00 57.62 222 ALA A O 1
ATOM 1690 N N . ALA A 1 223 ? -18.939 -3.277 -12.095 1.00 69.56 223 ALA A N 1
ATOM 1691 C CA . ALA A 1 223 ? -17.869 -4.125 -12.615 1.00 69.56 223 ALA A CA 1
ATOM 1692 C C . ALA A 1 223 ? -18.377 -5.545 -12.930 1.00 69.56 223 ALA A C 1
ATOM 1694 O O . ALA A 1 223 ? -18.851 -6.275 -12.057 1.00 69.56 223 ALA A O 1
ATOM 1695 N N . VAL A 1 224 ? -18.220 -5.955 -14.189 1.00 76.00 224 VAL A N 1
ATOM 1696 C CA . VAL A 1 224 ? -18.693 -7.237 -14.734 1.00 76.00 224 VAL A CA 1
ATOM 1697 C C . VAL A 1 224 ? -17.888 -8.411 -14.163 1.00 76.00 224 VAL A C 1
ATOM 1699 O O . VAL A 1 224 ? -18.383 -9.533 -14.067 1.00 76.00 224 VAL A O 1
ATOM 1702 N N . ILE A 1 225 ? -16.634 -8.169 -13.760 1.00 81.75 225 ILE A N 1
ATOM 1703 C CA . ILE A 1 225 ? -15.690 -9.209 -13.332 1.00 81.75 225 ILE A CA 1
ATOM 1704 C C . ILE A 1 225 ? -15.092 -8.872 -11.964 1.00 81.75 225 ILE A C 1
ATOM 1706 O O . ILE A 1 225 ? -14.734 -7.732 -11.687 1.00 81.75 225 ILE A O 1
ATOM 1710 N N . GLY A 1 226 ? -14.918 -9.886 -11.108 1.00 83.38 226 GLY A N 1
ATOM 1711 C CA . GLY A 1 226 ? -14.284 -9.736 -9.792 1.00 83.38 226 GLY A CA 1
ATOM 1712 C C . GLY A 1 226 ? -12.794 -9.360 -9.853 1.00 83.38 226 GLY A C 1
ATOM 1713 O O . GLY A 1 226 ? -12.048 -9.880 -10.684 1.00 83.38 226 GLY A O 1
ATOM 1714 N N . PHE A 1 227 ? -12.335 -8.542 -8.899 1.00 83.56 227 PHE A N 1
ATOM 1715 C CA . PHE A 1 227 ? -10.969 -7.995 -8.809 1.00 83.56 227 PHE A CA 1
ATOM 1716 C C . PHE A 1 227 ? -9.836 -9.003 -9.085 1.00 83.56 227 PHE A C 1
ATOM 1718 O O . PHE A 1 227 ? -9.015 -8.811 -9.981 1.00 83.56 227 PHE A O 1
ATOM 1725 N N . TRP A 1 228 ? -9.801 -10.124 -8.354 1.00 86.06 228 TRP A N 1
ATOM 1726 C CA . TRP A 1 228 ? -8.748 -11.136 -8.517 1.00 86.06 228 TRP A CA 1
ATOM 1727 C C . TRP A 1 228 ? -8.803 -11.846 -9.869 1.00 86.06 228 TRP A C 1
ATOM 1729 O O . TRP A 1 228 ? -7.765 -12.214 -10.414 1.00 86.06 228 TRP A O 1
ATOM 1739 N N . SER A 1 229 ? -10.003 -12.015 -10.427 1.00 85.50 229 SER A N 1
ATOM 1740 C CA . SER A 1 229 ? -10.169 -12.579 -11.765 1.00 85.50 229 SER A CA 1
ATOM 1741 C C . SER A 1 229 ? -9.615 -11.622 -12.820 1.00 85.50 229 SER A C 1
ATOM 1743 O O . SER A 1 229 ? -8.882 -12.062 -13.703 1.00 85.50 229 SER A O 1
ATOM 1745 N N . ALA A 1 230 ? -9.892 -10.321 -12.695 1.00 86.25 230 ALA A N 1
ATOM 1746 C CA . ALA A 1 230 ? -9.371 -9.312 -13.611 1.00 86.25 230 ALA A CA 1
ATOM 1747 C C . ALA A 1 230 ? -7.830 -9.256 -13.592 1.00 86.25 230 ALA A C 1
ATOM 1749 O O . ALA A 1 230 ? -7.210 -9.235 -14.652 1.00 86.25 230 ALA A O 1
ATOM 1750 N N . ILE A 1 231 ? -7.201 -9.351 -12.412 1.00 87.06 231 ILE A N 1
ATOM 1751 C CA . ILE A 1 231 ? -5.732 -9.411 -12.282 1.00 87.06 231 ILE A CA 1
ATOM 1752 C C . ILE A 1 231 ? -5.146 -10.656 -12.958 1.00 87.06 231 ILE A C 1
ATOM 1754 O O . ILE A 1 231 ? -4.159 -10.551 -13.686 1.00 87.06 231 ILE A O 1
ATOM 1758 N N . ILE A 1 232 ? -5.730 -11.837 -12.731 1.00 88.06 232 ILE A N 1
ATOM 1759 C CA . ILE A 1 232 ? -5.232 -13.091 -13.320 1.00 88.06 232 ILE A CA 1
ATOM 1760 C C . ILE A 1 232 ? -5.292 -13.024 -14.850 1.00 88.06 232 ILE A C 1
ATOM 1762 O O . ILE A 1 232 ? -4.321 -13.376 -15.522 1.00 88.06 232 ILE A O 1
ATOM 1766 N N . TRP A 1 233 ? -6.407 -12.535 -15.397 1.00 89.19 233 TRP A N 1
ATOM 1767 C CA . TRP A 1 233 ? -6.558 -12.341 -16.835 1.00 89.19 233 TRP A CA 1
ATOM 1768 C C . TRP A 1 233 ? -5.592 -11.292 -17.380 1.00 89.19 233 TRP A C 1
ATOM 1770 O O . TRP A 1 233 ? -4.968 -11.542 -18.408 1.00 89.19 233 TRP A O 1
ATOM 1780 N N . LEU A 1 234 ? -5.398 -10.173 -16.676 1.00 88.69 234 LEU A N 1
ATOM 1781 C CA . LEU A 1 234 ? -4.469 -9.122 -17.090 1.00 88.69 234 LEU A CA 1
ATOM 1782 C C . LEU A 1 234 ? -3.047 -9.678 -17.229 1.00 88.69 234 LEU A C 1
ATOM 1784 O O . LEU A 1 234 ? -2.433 -9.540 -18.282 1.00 88.69 234 LEU A O 1
ATOM 1788 N N . VAL A 1 235 ? -2.556 -10.388 -16.207 1.00 89.06 235 VAL A N 1
ATOM 1789 C CA . VAL A 1 235 ? -1.225 -11.017 -16.233 1.00 89.06 235 VAL A CA 1
ATOM 1790 C C . VAL A 1 235 ? -1.112 -12.032 -17.374 1.00 89.06 235 VAL A C 1
ATOM 1792 O O . VAL A 1 235 ? -0.104 -12.052 -18.084 1.00 89.06 235 VAL A O 1
ATOM 1795 N N . GLY A 1 236 ? -2.145 -12.854 -17.584 1.00 88.62 236 GLY A N 1
ATOM 1796 C CA . GLY A 1 236 ? -2.176 -13.844 -18.661 1.00 88.62 236 GLY A CA 1
ATOM 1797 C C . GLY A 1 236 ? -2.117 -13.222 -20.060 1.00 88.62 236 GLY A C 1
ATOM 1798 O O . GLY A 1 236 ? -1.319 -13.656 -20.893 1.00 88.62 236 GLY A O 1
ATOM 1799 N N . LEU A 1 237 ? -2.916 -12.182 -20.321 1.00 88.69 237 LEU A N 1
ATOM 1800 C CA . LEU A 1 237 ? -2.926 -11.499 -21.618 1.00 88.69 237 LEU A CA 1
ATOM 1801 C C . LEU A 1 237 ? -1.643 -10.693 -21.848 1.00 88.69 237 LEU A C 1
ATOM 1803 O O . LEU A 1 237 ? -1.101 -10.733 -22.950 1.00 88.69 237 LEU A O 1
ATOM 1807 N N . SER A 1 238 ? -1.092 -10.037 -20.821 1.00 88.56 238 SER A N 1
ATOM 1808 C CA . SER A 1 238 ? 0.203 -9.349 -20.925 1.00 88.56 238 SER A CA 1
ATOM 1809 C C . SER A 1 238 ? 1.353 -10.313 -21.237 1.00 88.56 238 SER A C 1
ATOM 1811 O O . SER A 1 238 ? 2.231 -9.979 -22.033 1.00 88.56 238 SER A O 1
ATOM 1813 N N . ALA A 1 239 ? 1.343 -11.532 -20.686 1.00 87.88 239 ALA A N 1
ATOM 1814 C CA . ALA A 1 239 ? 2.320 -12.562 -21.045 1.00 87.88 239 ALA A CA 1
ATOM 1815 C C . ALA A 1 239 ? 2.195 -12.989 -22.521 1.00 87.88 239 ALA A C 1
ATOM 1817 O O . ALA A 1 239 ? 3.201 -13.183 -23.204 1.00 87.88 239 ALA A O 1
ATOM 1818 N N . LEU A 1 240 ? 0.971 -13.081 -23.042 1.00 87.81 240 LEU A N 1
ATOM 1819 C CA . LEU A 1 240 ? 0.721 -13.411 -24.445 1.00 87.81 240 LEU A CA 1
ATOM 1820 C C . LEU A 1 240 ? 1.149 -12.282 -25.394 1.00 87.81 240 LEU A C 1
ATOM 1822 O O . LEU A 1 240 ? 1.771 -12.550 -26.422 1.00 87.81 240 LEU A O 1
ATOM 1826 N N . VAL A 1 241 ? 0.901 -11.021 -25.020 1.00 86.50 241 VAL A N 1
ATOM 1827 C CA . VAL A 1 241 ? 1.425 -9.846 -25.737 1.00 86.50 241 VAL A CA 1
ATOM 1828 C C . VAL A 1 241 ? 2.950 -9.857 -25.736 1.00 86.50 241 VAL A C 1
ATOM 1830 O O . VAL A 1 241 ? 3.553 -9.631 -26.782 1.00 86.50 241 VAL A O 1
ATOM 1833 N N . SER A 1 242 ? 3.584 -10.185 -24.607 1.00 86.25 242 SER A N 1
ATOM 1834 C CA . SER A 1 242 ? 5.042 -10.317 -24.509 1.00 86.25 242 SER A CA 1
ATOM 1835 C C . SER A 1 242 ? 5.609 -11.326 -25.506 1.00 86.25 242 SER A C 1
ATOM 1837 O O . SER A 1 242 ? 6.626 -11.037 -26.131 1.00 86.25 242 SER A O 1
ATOM 1839 N N . LEU A 1 243 ? 4.950 -12.474 -25.686 1.00 86.38 243 LEU A N 1
ATOM 1840 C CA . LEU A 1 243 ? 5.362 -13.493 -26.657 1.00 86.38 243 LEU A CA 1
ATOM 1841 C C . LEU A 1 243 ? 5.206 -13.008 -28.106 1.00 86.38 243 LEU A C 1
ATOM 1843 O O . LEU A 1 243 ? 6.132 -13.134 -28.901 1.00 86.38 243 LEU A O 1
ATOM 1847 N N . LEU A 1 244 ? 4.064 -12.408 -28.458 1.00 84.50 244 LEU A N 1
ATOM 1848 C CA . LEU A 1 244 ? 3.849 -11.883 -29.815 1.00 84.50 244 LEU A CA 1
ATOM 1849 C C . LEU A 1 244 ? 4.757 -10.686 -30.134 1.00 84.50 244 LEU A C 1
ATOM 1851 O O . LEU A 1 244 ? 5.165 -10.503 -31.280 1.00 84.50 244 LEU A O 1
ATOM 1855 N N . SER A 1 245 ? 5.107 -9.887 -29.125 1.00 82.25 245 SER A N 1
ATOM 1856 C CA . SER A 1 245 ? 6.002 -8.734 -29.269 1.00 82.25 245 SER A CA 1
ATOM 1857 C C . SER A 1 245 ? 7.410 -9.161 -29.674 1.00 82.25 245 SER A C 1
ATOM 1859 O O . SER A 1 245 ? 8.051 -8.465 -30.456 1.00 82.25 245 SER A O 1
ATOM 1861 N N . GLU A 1 246 ? 7.881 -10.325 -29.224 1.00 82.81 246 GLU A N 1
ATOM 1862 C CA . GLU A 1 246 ? 9.152 -10.894 -29.676 1.00 82.81 246 GLU A CA 1
ATOM 1863 C C . GLU A 1 246 ? 9.141 -11.158 -31.193 1.00 82.81 246 GLU A C 1
ATOM 1865 O O . GLU A 1 246 ? 10.072 -10.757 -31.895 1.00 82.81 246 GLU A O 1
ATOM 1870 N N . TYR A 1 247 ? 8.044 -11.713 -31.725 1.00 82.12 247 TYR A N 1
ATOM 1871 C CA . TYR A 1 247 ? 7.876 -11.966 -33.163 1.00 82.12 247 TYR A CA 1
ATOM 1872 C C . TYR A 1 247 ? 7.816 -10.667 -33.973 1.00 82.12 247 TYR A C 1
ATOM 1874 O O . TYR A 1 247 ? 8.460 -10.553 -35.018 1.00 82.12 247 TYR A O 1
ATOM 1882 N N . ILE A 1 248 ? 7.092 -9.660 -33.471 1.00 79.75 248 ILE A N 1
ATOM 1883 C CA . ILE A 1 248 ? 7.017 -8.331 -34.093 1.00 79.75 248 ILE A CA 1
ATOM 1884 C C . ILE A 1 248 ? 8.411 -7.712 -34.171 1.00 79.75 248 ILE A C 1
ATOM 1886 O O . ILE A 1 248 ? 8.814 -7.239 -35.233 1.00 79.75 248 ILE A O 1
ATOM 1890 N N . VAL A 1 249 ? 9.165 -7.724 -33.070 1.00 76.75 249 VAL A N 1
ATOM 1891 C CA . VAL A 1 249 ? 10.495 -7.114 -33.020 1.00 76.75 249 VAL A CA 1
ATOM 1892 C C . VAL A 1 249 ? 11.448 -7.829 -33.982 1.00 76.75 249 VAL A C 1
ATOM 1894 O O . VAL A 1 249 ? 12.176 -7.150 -34.709 1.00 76.75 249 VAL A O 1
ATOM 1897 N N . GLU A 1 250 ? 11.451 -9.164 -34.043 1.00 73.88 250 GLU A N 1
ATOM 1898 C CA . GLU A 1 250 ? 12.312 -9.946 -34.945 1.00 73.88 250 GLU A CA 1
ATOM 1899 C C . GLU A 1 250 ? 12.006 -9.726 -36.434 1.00 73.88 250 GLU A C 1
ATOM 1901 O O . GLU A 1 250 ? 12.924 -9.444 -37.212 1.00 73.88 250 GLU A O 1
ATOM 1906 N N . ASP A 1 251 ? 10.732 -9.802 -36.823 1.00 69.19 251 ASP A N 1
ATOM 1907 C CA . ASP A 1 251 ? 10.311 -9.848 -38.227 1.00 69.19 251 ASP A CA 1
ATOM 1908 C C . ASP A 1 251 ? 9.974 -8.464 -38.829 1.00 69.19 251 ASP A C 1
ATOM 1910 O O . ASP A 1 251 ? 9.794 -8.343 -40.046 1.00 69.19 251 ASP A O 1
ATOM 1914 N N . ALA A 1 252 ? 9.973 -7.387 -38.029 1.00 60.84 252 ALA A N 1
ATOM 1915 C CA . ALA A 1 252 ? 9.709 -6.009 -38.479 1.00 60.84 252 ALA A CA 1
ATOM 1916 C C . ALA A 1 252 ? 10.738 -5.443 -39.477 1.00 60.84 252 ALA A C 1
ATOM 1918 O O . ALA A 1 252 ? 10.488 -4.401 -40.088 1.00 60.84 252 ALA A O 1
ATOM 1919 N N . SER A 1 253 ? 11.912 -6.070 -39.621 1.00 54.50 253 SER A N 1
ATOM 1920 C CA . SER A 1 253 ? 13.063 -5.398 -40.231 1.00 54.50 253 SER A CA 1
ATOM 1921 C C . SER A 1 253 ? 13.111 -5.406 -41.763 1.00 54.50 253 SER A C 1
ATOM 1923 O O . SER A 1 253 ? 13.781 -4.528 -42.284 1.00 54.50 253 SER A O 1
ATOM 1925 N N . ASN A 1 254 ? 12.477 -6.344 -42.489 1.00 55.78 254 ASN A N 1
ATOM 1926 C CA . ASN A 1 254 ? 12.692 -6.489 -43.951 1.00 55.78 254 ASN A CA 1
ATOM 1927 C C . ASN A 1 254 ? 11.521 -7.118 -44.753 1.00 55.78 254 ASN A C 1
ATOM 1929 O O . ASN A 1 254 ? 11.702 -7.520 -45.900 1.00 55.78 254 ASN A O 1
ATOM 1933 N N . SER A 1 255 ? 10.325 -7.255 -44.177 1.00 54.69 255 SER A N 1
ATOM 1934 C CA . SER A 1 255 ? 9.343 -8.242 -44.665 1.00 54.69 255 SER A CA 1
ATOM 1935 C C . SER A 1 255 ? 8.380 -7.759 -45.764 1.00 54.69 255 SER A C 1
ATOM 1937 O O . SER A 1 255 ? 7.838 -8.591 -46.489 1.00 54.69 255 SER A O 1
ATOM 1939 N N . TRP A 1 256 ? 8.152 -6.448 -45.914 1.00 63.69 256 TRP A N 1
ATOM 1940 C CA . TRP A 1 256 ? 7.166 -5.891 -46.867 1.00 63.69 256 TRP A CA 1
ATOM 1941 C C . TRP A 1 256 ? 7.736 -4.898 -47.893 1.00 63.69 256 TRP A C 1
ATOM 1943 O O . TRP A 1 256 ? 6.986 -4.381 -48.712 1.00 63.69 256 TRP A O 1
ATOM 1953 N N . GLY A 1 257 ? 9.041 -4.604 -47.867 1.00 61.94 257 GLY A N 1
ATOM 1954 C CA . GLY A 1 257 ? 9.630 -3.574 -48.742 1.00 61.94 257 GLY A CA 1
ATOM 1955 C C . GLY A 1 257 ? 9.141 -2.143 -48.454 1.00 61.94 257 GLY A C 1
ATOM 1956 O O . GLY A 1 257 ? 9.350 -1.245 -49.263 1.00 61.94 257 GLY A O 1
ATOM 1957 N N . ILE A 1 258 ? 8.487 -1.932 -47.307 1.00 71.50 258 ILE A N 1
ATOM 1958 C CA . ILE A 1 258 ? 8.009 -0.633 -46.818 1.00 71.50 258 ILE A CA 1
ATOM 1959 C C . ILE A 1 258 ? 9.100 0.012 -45.949 1.00 71.50 258 ILE A C 1
ATOM 1961 O O . ILE A 1 258 ? 9.885 -0.700 -45.319 1.00 71.50 258 ILE A O 1
ATOM 1965 N N . SER A 1 259 ? 9.131 1.349 -45.889 1.00 74.75 259 SER A N 1
ATOM 1966 C CA . SER A 1 259 ? 10.058 2.101 -45.034 1.00 74.75 259 SER A CA 1
ATOM 1967 C C . SER A 1 259 ? 10.017 1.621 -43.581 1.00 74.75 259 SER A C 1
ATOM 1969 O O . SER A 1 259 ? 8.952 1.535 -42.964 1.00 74.75 259 SER A O 1
ATOM 1971 N N . LEU A 1 260 ? 11.199 1.351 -43.015 1.00 73.81 260 LEU A N 1
ATOM 1972 C CA . LEU A 1 260 ? 11.379 1.005 -41.601 1.00 73.81 260 LEU A CA 1
ATOM 1973 C C . LEU A 1 260 ? 10.789 2.082 -40.682 1.00 73.81 260 LEU A C 1
ATOM 1975 O O . LEU A 1 260 ? 10.186 1.750 -39.663 1.00 73.81 260 LEU A O 1
ATOM 1979 N N . SER A 1 261 ? 10.919 3.356 -41.058 1.00 73.56 261 SER A N 1
ATOM 1980 C CA . SER A 1 261 ? 10.357 4.478 -40.304 1.00 73.56 261 SER A CA 1
ATOM 1981 C C . SER A 1 261 ? 8.829 4.489 -40.368 1.00 73.56 261 SER A C 1
ATOM 1983 O O . SER A 1 261 ? 8.185 4.695 -39.346 1.00 73.56 261 SER A O 1
ATOM 1985 N N . PHE A 1 262 ? 8.233 4.179 -41.524 1.00 80.88 262 PHE A N 1
ATOM 1986 C CA . PHE A 1 262 ? 6.777 4.048 -41.649 1.00 80.88 262 PHE A CA 1
ATOM 1987 C C . PHE A 1 262 ? 6.230 2.893 -40.802 1.00 80.88 262 PHE A C 1
ATOM 1989 O O . PHE A 1 262 ? 5.257 3.064 -40.072 1.00 80.88 262 PHE A O 1
ATOM 1996 N N . ASN A 1 263 ? 6.886 1.729 -40.847 1.00 77.88 263 ASN A N 1
ATOM 1997 C CA . ASN A 1 263 ? 6.464 0.564 -40.069 1.00 77.88 263 ASN A CA 1
ATOM 1998 C C . ASN A 1 263 ? 6.468 0.861 -38.557 1.00 77.88 263 ASN A C 1
ATOM 2000 O O . ASN A 1 263 ? 5.509 0.570 -37.847 1.00 77.88 263 ASN A O 1
ATOM 2004 N N . ARG A 1 264 ? 7.539 1.495 -38.067 1.00 81.00 264 ARG A N 1
ATOM 2005 C CA . ARG A 1 264 ? 7.728 1.767 -36.636 1.00 81.00 264 ARG A CA 1
ATOM 2006 C C . ARG A 1 264 ? 6.899 2.947 -36.125 1.00 81.00 264 ARG A C 1
ATOM 2008 O O . ARG A 1 264 ? 6.502 2.920 -34.971 1.00 81.00 264 ARG A O 1
ATOM 2015 N N . MET A 1 265 ? 6.658 3.966 -36.952 1.00 79.75 265 MET A N 1
ATOM 2016 C CA . MET A 1 265 ? 6.025 5.220 -36.521 1.00 79.75 265 MET A CA 1
ATOM 2017 C C . MET A 1 265 ? 4.531 5.319 -36.864 1.00 79.75 265 MET A C 1
ATOM 2019 O O . MET A 1 265 ? 3.820 6.092 -36.236 1.00 79.75 265 MET A O 1
ATOM 2023 N N . ILE A 1 266 ? 4.045 4.567 -37.856 1.00 84.06 266 ILE A N 1
ATOM 2024 C CA . ILE A 1 266 ? 2.634 4.601 -38.274 1.00 84.06 266 ILE A CA 1
ATOM 2025 C C . ILE A 1 266 ? 1.950 3.277 -37.952 1.00 84.06 266 ILE A C 1
ATOM 2027 O O . ILE A 1 266 ? 0.956 3.258 -37.238 1.00 84.06 266 ILE A O 1
ATOM 2031 N N . LEU A 1 267 ? 2.487 2.155 -38.438 1.00 79.44 267 LEU A N 1
ATOM 2032 C CA . LEU A 1 267 ? 1.787 0.873 -38.345 1.00 79.44 267 LEU A CA 1
ATOM 2033 C C . LEU A 1 267 ? 1.745 0.318 -36.911 1.00 79.44 267 LEU A C 1
ATOM 2035 O O . LEU A 1 267 ? 0.695 -0.126 -36.451 1.00 79.44 267 LEU A O 1
ATOM 2039 N N . LEU A 1 268 ? 2.881 0.345 -36.211 1.00 79.31 268 LEU A N 1
ATOM 2040 C CA . LEU A 1 268 ? 2.994 -0.208 -34.861 1.00 79.31 268 LEU A CA 1
ATOM 2041 C C . LEU A 1 268 ? 2.117 0.532 -33.824 1.00 79.31 268 LEU A C 1
ATOM 2043 O O . LEU A 1 268 ? 1.418 -0.148 -33.074 1.00 79.31 268 LEU A O 1
ATOM 2047 N N . PRO A 1 269 ? 2.054 1.878 -33.808 1.00 79.88 269 PRO A N 1
ATOM 2048 C CA . PRO A 1 269 ? 1.230 2.603 -32.839 1.00 79.88 269 PRO A CA 1
ATOM 2049 C C . PRO A 1 269 ? -0.278 2.534 -33.092 1.00 79.88 269 PRO A C 1
ATOM 2051 O O . PRO A 1 269 ? -1.043 2.558 -32.140 1.00 79.88 269 PRO A O 1
ATOM 2054 N N . ILE A 1 270 ? -0.726 2.391 -34.347 1.00 77.50 270 ILE A N 1
ATOM 2055 C CA . ILE A 1 270 ? -2.153 2.146 -34.650 1.00 77.50 270 ILE A CA 1
ATOM 2056 C C . ILE A 1 270 ? -2.633 0.853 -33.976 1.00 77.50 270 ILE A C 1
ATOM 2058 O O . ILE A 1 270 ? -3.772 0.741 -33.530 1.00 77.50 270 ILE A O 1
ATOM 2062 N N . VAL A 1 271 ? -1.754 -0.146 -33.935 1.00 73.94 271 VAL A N 1
ATOM 2063 C CA . VAL A 1 271 ? -2.049 -1.470 -33.390 1.00 73.94 271 VAL A CA 1
ATOM 2064 C C . VAL A 1 271 ? -1.944 -1.493 -31.874 1.00 73.94 271 VAL A C 1
ATOM 2066 O O . VAL A 1 271 ? -2.802 -2.091 -31.231 1.00 73.94 271 VAL A O 1
ATOM 2069 N N . GLY A 1 272 ? -0.914 -0.853 -31.322 1.00 70.12 272 GLY A N 1
ATOM 2070 C CA . GLY A 1 272 ? -0.741 -0.719 -29.880 1.00 70.12 272 GLY A CA 1
ATOM 2071 C C . GLY A 1 272 ? -1.893 0.056 -29.231 1.00 70.12 272 GLY A C 1
ATOM 2072 O O . GLY A 1 272 ? -2.560 -0.453 -28.332 1.00 70.12 272 GLY A O 1
ATOM 2073 N N . ASN A 1 273 ? -2.256 1.195 -29.828 1.00 70.00 273 ASN A N 1
ATOM 2074 C CA . ASN A 1 273 ? -3.309 2.078 -29.325 1.00 70.00 273 ASN A CA 1
ATOM 2075 C C . ASN A 1 273 ? -4.707 1.675 -29.828 1.00 70.00 273 ASN A C 1
ATOM 2077 O O . ASN A 1 273 ? -5.672 2.429 -29.701 1.00 70.00 273 ASN A O 1
ATOM 2081 N N . ALA A 1 274 ? -4.863 0.472 -30.393 1.00 65.50 274 ALA A N 1
ATOM 2082 C CA . ALA A 1 274 ? -6.159 -0.082 -30.795 1.00 65.50 274 ALA A CA 1
ATOM 2083 C C . ALA A 1 274 ? -7.263 -0.028 -29.710 1.00 65.50 274 ALA A C 1
ATOM 2085 O O . ALA A 1 274 ? -8.412 0.241 -30.080 1.00 65.50 274 ALA A O 1
ATOM 2086 N N . PRO A 1 275 ? -6.971 -0.220 -28.402 1.00 62.09 275 PRO A N 1
ATOM 2087 C CA . PRO A 1 275 ? -7.963 -0.067 -27.332 1.00 62.09 275 PRO A CA 1
ATOM 2088 C C . PRO A 1 275 ? -8.496 1.355 -27.282 1.00 62.09 275 PRO A C 1
ATOM 2090 O O . PRO A 1 275 ? -9.695 1.573 -27.167 1.00 62.09 275 PRO A O 1
ATOM 2093 N N . GLU A 1 276 ? -7.595 2.322 -27.419 1.00 63.31 276 GLU A N 1
ATOM 2094 C CA . GLU A 1 276 ? -7.894 3.744 -27.366 1.00 63.31 276 GLU A CA 1
ATOM 2095 C C . GLU A 1 276 ? -8.601 4.199 -28.647 1.00 63.31 276 GLU A C 1
ATOM 2097 O O . GLU A 1 276 ? -9.445 5.083 -28.590 1.00 63.31 276 GLU A O 1
ATOM 2102 N N . HIS A 1 277 ? -8.343 3.570 -29.800 1.00 61.09 277 HIS A N 1
ATOM 2103 C CA . HIS A 1 277 ? -9.101 3.804 -31.034 1.00 61.09 277 HIS A CA 1
ATOM 2104 C C . HIS A 1 277 ? -10.558 3.333 -30.914 1.00 61.09 277 HIS A C 1
ATOM 2106 O O . HIS A 1 277 ? -11.477 4.067 -31.277 1.00 61.09 277 HIS A O 1
ATOM 2112 N N . ALA A 1 278 ? -10.778 2.114 -30.410 1.00 58.25 278 ALA A N 1
ATOM 2113 C CA . ALA A 1 278 ? -12.117 1.563 -30.206 1.00 58.25 278 ALA A CA 1
ATOM 2114 C C . ALA A 1 278 ? -12.858 2.299 -29.079 1.00 58.25 278 ALA A C 1
ATOM 2116 O O . ALA A 1 278 ? -14.027 2.650 -29.233 1.00 58.25 278 ALA A O 1
ATOM 2117 N N . GLY A 1 279 ? -12.136 2.587 -27.994 1.00 49.06 279 GLY A N 1
ATOM 2118 C CA . GLY A 1 279 ? -12.572 3.357 -26.842 1.00 49.06 279 GLY A CA 1
ATOM 2119 C C . GLY A 1 279 ? -12.926 4.783 -27.220 1.00 49.06 279 GLY A C 1
ATOM 2120 O O . GLY A 1 279 ? -14.044 5.164 -26.969 1.00 49.06 279 GLY A O 1
ATOM 2121 N N . ALA A 1 280 ? -12.086 5.549 -27.920 1.00 48.53 280 ALA A N 1
ATOM 2122 C CA . ALA A 1 280 ? -12.345 6.956 -28.263 1.00 48.53 280 ALA A CA 1
ATOM 2123 C C . ALA A 1 280 ? -13.488 7.197 -29.255 1.00 48.53 280 ALA A C 1
ATOM 2125 O O . ALA A 1 280 ? -14.035 8.300 -29.293 1.00 48.53 280 ALA A O 1
ATOM 2126 N N . ILE A 1 281 ? -13.873 6.186 -30.039 1.00 48.66 281 ILE A N 1
ATOM 2127 C CA . ILE A 1 281 ? -15.118 6.219 -30.820 1.00 48.66 281 ILE A CA 1
ATOM 2128 C C . ILE A 1 281 ? -16.348 6.175 -29.883 1.00 48.66 281 ILE A C 1
ATOM 2130 O O . ILE A 1 281 ? -17.420 6.637 -30.269 1.00 48.66 281 ILE A O 1
ATOM 2134 N N . ILE A 1 282 ? -16.184 5.676 -28.651 1.00 36.03 282 ILE A N 1
ATOM 2135 C CA . ILE A 1 282 ? -17.225 5.477 -27.628 1.00 36.03 282 ILE A CA 1
ATOM 2136 C C . ILE A 1 282 ? -17.077 6.464 -26.427 1.00 36.03 282 ILE A C 1
ATOM 2138 O O . ILE A 1 282 ? -18.079 6.987 -25.956 1.00 36.03 282 ILE A O 1
ATOM 2142 N N . PHE A 1 283 ? -15.857 6.798 -25.989 1.00 38.38 283 PHE A N 1
ATOM 2143 C CA . PHE A 1 283 ? -15.445 7.542 -24.786 1.00 38.38 283 PHE A CA 1
ATOM 2144 C C . PHE A 1 283 ? -14.048 8.179 -25.000 1.00 38.38 283 PHE A C 1
ATOM 2146 O O . PHE A 1 283 ? -13.044 7.479 -25.107 1.00 38.38 283 PHE A O 1
ATOM 2153 N N . ALA A 1 284 ? -13.932 9.507 -25.102 1.00 29.62 284 ALA A N 1
ATOM 2154 C CA . ALA A 1 284 ? -12.710 10.155 -25.606 1.00 29.62 284 ALA A CA 1
ATOM 2155 C C . ALA A 1 284 ? -11.663 10.565 -24.534 1.00 29.62 284 ALA A C 1
ATOM 2157 O O . ALA A 1 284 ? -11.989 11.311 -23.613 1.00 29.62 284 ALA A O 1
ATOM 2158 N N . PHE A 1 285 ? -10.396 10.192 -24.815 1.00 31.84 285 PHE A N 1
ATOM 2159 C CA . PHE A 1 285 ? -9.065 10.678 -24.352 1.00 31.84 285 PHE A CA 1
ATOM 2160 C C . PHE A 1 285 ? -8.315 9.967 -23.210 1.00 31.84 285 PHE A C 1
ATOM 2162 O O . PHE A 1 285 ? -8.632 10.219 -22.051 1.00 31.84 285 PHE A O 1
ATOM 2169 N N . LYS A 1 286 ? -7.177 9.302 -23.532 1.00 34.94 286 LYS A N 1
ATOM 2170 C CA . LYS A 1 286 ? -5.980 9.076 -22.671 1.00 34.94 286 LYS A CA 1
ATOM 2171 C C . LYS A 1 286 ? -4.707 8.836 -23.533 1.00 34.94 286 LYS A C 1
ATOM 2173 O O . LYS A 1 286 ? -4.837 8.235 -24.583 1.00 34.94 286 LYS A O 1
ATOM 2178 N N . ASP A 1 287 ? -3.528 9.341 -23.122 1.00 39.66 287 ASP A N 1
ATOM 2179 C CA . ASP A 1 287 ? -2.169 8.803 -23.436 1.00 39.66 287 ASP A CA 1
ATOM 2180 C C . ASP A 1 287 ? -1.102 9.456 -22.523 1.00 39.66 287 ASP A C 1
ATOM 2182 O O . ASP A 1 287 ? -1.170 10.664 -22.273 1.00 39.66 287 ASP A O 1
ATOM 2186 N N . LYS A 1 288 ? -0.164 8.672 -21.956 1.00 46.12 288 LYS A N 1
ATOM 2187 C CA . LYS A 1 288 ? 0.621 9.042 -20.755 1.00 46.12 288 LYS A CA 1
ATOM 2188 C C . LYS A 1 288 ? 2.076 8.487 -20.617 1.00 46.12 288 LYS A C 1
ATOM 2190 O O . LYS A 1 288 ? 2.683 8.776 -19.587 1.00 46.12 288 LYS A O 1
ATOM 2195 N N . LEU A 1 289 ? 2.704 7.739 -21.555 1.00 47.84 289 LEU A N 1
ATOM 2196 C CA . LEU A 1 289 ? 3.935 6.934 -21.225 1.00 47.84 289 LEU A CA 1
ATOM 2197 C C . LEU A 1 289 ? 5.299 7.312 -21.817 1.00 47.84 289 LEU A C 1
ATOM 2199 O O . LEU A 1 289 ? 6.300 6.674 -21.465 1.00 47.84 289 LEU A O 1
ATOM 2203 N N . VAL A 1 290 ? 5.409 8.332 -22.666 1.00 47.81 290 VAL A N 1
ATOM 2204 C CA . VAL A 1 290 ? 6.710 8.705 -23.266 1.00 47.81 290 VAL A CA 1
ATOM 2205 C C . VAL A 1 290 ? 7.839 8.912 -22.227 1.00 47.81 290 VAL A C 1
ATOM 2207 O O . VAL A 1 290 ? 8.939 8.397 -22.446 1.00 47.81 290 VAL A O 1
ATOM 2210 N N . PRO A 1 291 ? 7.608 9.560 -21.064 1.00 43.59 291 PRO A N 1
ATOM 2211 C CA . PRO A 1 291 ? 8.656 9.783 -20.060 1.00 43.59 291 PRO A CA 1
ATOM 2212 C C . PRO A 1 291 ? 9.108 8.509 -19.322 1.00 43.59 291 PRO A C 1
ATOM 2214 O O . PRO A 1 291 ? 10.272 8.395 -18.934 1.00 43.59 291 PRO A O 1
ATOM 2217 N N . LEU A 1 292 ? 8.207 7.534 -19.138 1.00 43.47 292 LEU A N 1
ATOM 2218 C CA . LEU A 1 292 ? 8.466 6.310 -18.370 1.00 43.47 292 LEU A CA 1
ATOM 2219 C C . LEU A 1 292 ? 9.442 5.374 -19.101 1.00 43.47 292 LEU A C 1
ATOM 2221 O O . LEU A 1 292 ? 10.301 4.758 -18.473 1.00 43.47 292 LEU A O 1
ATOM 2225 N N . CYS A 1 293 ? 9.363 5.315 -20.434 1.00 43.31 293 CYS A N 1
ATOM 2226 C CA . CYS A 1 293 ? 10.219 4.459 -21.259 1.00 43.31 293 CYS A CA 1
ATOM 2227 C C . CYS A 1 293 ? 11.683 4.928 -21.283 1.00 43.31 293 CYS A C 1
ATOM 2229 O O . CYS A 1 293 ? 12.597 4.102 -21.289 1.00 43.31 293 CYS A O 1
ATOM 2231 N N . VAL A 1 294 ? 11.922 6.245 -21.254 1.00 39.91 294 VAL A N 1
ATOM 2232 C CA . VAL A 1 294 ? 13.279 6.821 -21.197 1.00 39.91 294 VAL A CA 1
ATOM 2233 C C . VAL A 1 294 ? 13.940 6.516 -19.852 1.00 39.91 294 VAL A C 1
ATOM 2235 O O . VAL A 1 294 ? 15.093 6.090 -19.812 1.00 39.91 294 VAL A O 1
ATOM 2238 N N . VAL A 1 295 ? 13.192 6.646 -18.752 1.00 41.62 295 VAL A N 1
ATOM 2239 C CA . VAL A 1 295 ? 13.681 6.293 -17.410 1.00 41.62 295 VAL A CA 1
ATOM 2240 C C . VAL A 1 295 ? 13.905 4.784 -17.278 1.00 41.62 295 VAL A C 1
ATOM 2242 O O . VAL A 1 295 ? 14.928 4.373 -16.736 1.00 41.62 295 VAL A O 1
ATOM 2245 N N . ALA A 1 296 ? 13.022 3.947 -17.834 1.00 33.50 296 ALA A N 1
ATOM 2246 C CA . ALA A 1 296 ? 13.207 2.495 -17.855 1.00 33.50 296 ALA A CA 1
ATOM 2247 C C . ALA A 1 296 ? 14.490 2.088 -18.607 1.00 33.50 296 ALA A C 1
ATOM 2249 O O . ALA A 1 296 ? 15.299 1.330 -18.070 1.00 33.50 296 ALA A O 1
ATOM 2250 N N . ALA A 1 297 ? 14.742 2.648 -19.795 1.00 34.06 297 ALA A N 1
ATOM 2251 C CA . ALA A 1 297 ? 15.976 2.400 -20.544 1.00 34.06 297 ALA A CA 1
ATOM 2252 C C . ALA A 1 297 ? 17.231 2.839 -19.767 1.00 34.06 297 ALA A C 1
ATOM 2254 O O . ALA A 1 297 ? 18.203 2.083 -19.698 1.00 34.06 297 ALA A O 1
ATOM 2255 N N . TRP A 1 298 ? 17.178 3.993 -19.093 1.00 35.78 298 TRP A N 1
ATOM 2256 C CA . TRP A 1 298 ? 18.255 4.466 -18.220 1.00 35.78 298 TRP A CA 1
ATOM 2257 C C . TRP A 1 298 ? 18.525 3.501 -17.051 1.00 35.78 298 TRP A C 1
ATOM 2259 O O . TRP A 1 298 ? 19.675 3.139 -16.807 1.00 35.78 298 TRP A O 1
ATOM 2269 N N . THR A 1 299 ? 17.478 2.985 -16.390 1.00 34.06 299 THR A N 1
ATOM 2270 C CA . THR A 1 299 ? 17.624 1.973 -15.320 1.00 34.06 299 THR A CA 1
ATOM 2271 C C . THR A 1 299 ? 18.151 0.622 -15.815 1.00 34.06 299 THR A C 1
ATOM 2273 O O . THR A 1 299 ? 18.759 -0.117 -15.044 1.00 34.06 299 THR A O 1
ATOM 2276 N N . MET A 1 300 ? 17.970 0.308 -17.102 1.00 32.44 300 MET A N 1
ATOM 2277 C CA . MET A 1 300 ? 18.512 -0.889 -17.755 1.00 32.44 300 MET A CA 1
ATOM 2278 C C . MET A 1 300 ? 19.955 -0.696 -18.260 1.00 32.44 300 MET A C 1
ATOM 2280 O O . MET A 1 300 ? 20.510 -1.612 -18.865 1.00 32.44 300 MET A O 1
ATOM 2284 N N . GLY A 1 301 ? 20.571 0.470 -18.022 1.00 30.75 301 GLY A N 1
ATOM 2285 C CA . GLY A 1 301 ? 21.918 0.797 -18.502 1.00 30.75 301 GLY A CA 1
ATOM 2286 C C . GLY A 1 301 ? 21.988 1.054 -20.011 1.00 30.75 301 GLY A C 1
ATOM 2287 O O . GLY A 1 301 ? 23.059 0.944 -20.605 1.00 30.75 301 GLY A O 1
ATOM 2288 N N . ILE A 1 302 ? 20.852 1.363 -20.644 1.00 43.06 302 ILE A N 1
ATOM 2289 C CA . ILE A 1 302 ? 20.726 1.590 -22.082 1.00 43.06 302 ILE A CA 1
ATOM 2290 C C . ILE A 1 302 ? 20.646 3.098 -22.341 1.00 43.06 302 ILE A C 1
ATOM 2292 O O . ILE A 1 302 ? 19.719 3.770 -21.888 1.00 43.06 302 ILE A O 1
ATOM 2296 N N . ASN A 1 303 ? 21.597 3.632 -23.112 1.00 42.53 303 ASN A N 1
ATOM 2297 C CA . ASN A 1 303 ? 21.644 5.051 -23.477 1.00 42.53 303 ASN A CA 1
ATOM 2298 C C . ASN A 1 303 ? 20.559 5.381 -24.517 1.00 42.53 303 ASN A C 1
ATOM 2300 O O . ASN A 1 303 ? 20.812 5.369 -25.723 1.00 42.53 303 ASN A O 1
ATOM 2304 N N . MET A 1 304 ? 19.336 5.650 -24.053 1.00 47.16 304 MET A N 1
ATOM 2305 C CA . MET A 1 304 ? 18.219 6.100 -24.884 1.00 47.16 304 MET A CA 1
ATOM 2306 C C . MET A 1 304 ? 17.976 7.596 -24.673 1.00 47.16 304 MET A C 1
ATOM 2308 O O . MET A 1 304 ? 17.653 8.031 -23.572 1.00 47.16 304 MET A O 1
ATOM 2312 N N . ASP A 1 305 ? 18.125 8.384 -25.738 1.00 63.25 305 ASP A N 1
ATOM 2313 C CA . ASP A 1 305 ? 17.847 9.822 -25.740 1.00 63.25 305 ASP A CA 1
ATOM 2314 C C . ASP A 1 305 ? 16.528 10.153 -26.464 1.00 63.25 305 ASP A C 1
ATOM 2316 O O . ASP A 1 305 ? 15.956 9.323 -27.177 1.00 63.25 305 ASP A O 1
ATOM 2320 N N . LEU A 1 306 ? 16.052 11.387 -26.285 1.00 65.19 306 LEU A N 1
ATOM 2321 C CA . LEU A 1 306 ? 14.857 11.930 -26.941 1.00 65.19 306 LEU A CA 1
ATOM 2322 C C . LEU A 1 306 ? 15.202 12.692 -28.233 1.00 65.19 306 LEU A C 1
ATOM 2324 O O . LEU A 1 306 ? 14.407 13.500 -28.713 1.00 65.19 306 LEU A O 1
ATOM 2328 N N . SER A 1 307 ? 16.404 12.491 -28.785 1.00 69.00 307 SER A N 1
ATOM 2329 C CA . SER A 1 307 ? 16.900 13.290 -29.904 1.00 69.00 307 SER A CA 1
ATOM 2330 C C . SER A 1 307 ? 16.421 12.725 -31.253 1.00 69.00 307 SER A C 1
ATOM 2332 O O . SER A 1 307 ? 17.059 11.889 -31.889 1.00 69.00 307 SER A O 1
ATOM 2334 N N . PHE A 1 308 ? 15.272 13.205 -31.720 1.00 76.88 308 PHE A N 1
ATOM 2335 C CA . PHE A 1 308 ? 14.694 12.844 -33.023 1.00 76.88 308 PHE A CA 1
ATOM 2336 C C . PHE A 1 308 ? 15.327 13.630 -34.181 1.00 76.88 308 PHE A C 1
ATOM 2338 O O . PHE A 1 308 ? 15.960 14.661 -33.960 1.00 76.88 308 PHE A O 1
ATOM 2345 N N . ASN A 1 309 ? 15.210 13.160 -35.424 1.00 77.25 309 ASN A N 1
ATOM 2346 C CA . ASN A 1 309 ? 15.639 13.892 -36.622 1.00 77.25 309 ASN A CA 1
ATOM 2347 C C . ASN A 1 309 ? 14.720 15.087 -36.925 1.00 77.25 309 ASN A C 1
ATOM 2349 O O . ASN A 1 309 ? 13.619 15.208 -36.393 1.00 77.25 309 ASN A O 1
ATOM 2353 N N . LEU A 1 310 ? 15.153 15.974 -37.828 1.00 73.69 310 LEU A N 1
ATOM 2354 C CA . LEU A 1 310 ? 14.417 17.200 -38.159 1.00 73.69 310 LEU A CA 1
ATOM 2355 C C . LEU A 1 310 ? 12.992 16.929 -38.672 1.00 73.69 310 LEU A C 1
ATOM 2357 O O . LEU A 1 310 ? 12.060 17.617 -38.266 1.00 73.69 310 LEU A O 1
ATOM 2361 N N . LEU A 1 311 ? 12.816 15.917 -39.530 1.00 77.62 311 LEU A N 1
ATOM 2362 C CA . LEU A 1 311 ? 11.501 15.535 -40.059 1.00 77.62 311 LEU A CA 1
ATOM 2363 C C . LEU A 1 311 ? 10.558 15.047 -38.947 1.00 77.62 311 LEU A C 1
ATOM 2365 O O . LEU A 1 311 ? 9.382 15.394 -38.925 1.00 77.62 311 LEU A O 1
ATOM 2369 N N . GLU A 1 312 ? 11.093 14.283 -38.001 1.00 80.50 312 GLU A N 1
ATOM 2370 C CA . GLU A 1 312 ? 10.368 13.672 -36.886 1.00 80.50 312 GLU A CA 1
ATOM 2371 C C . GLU A 1 312 ? 9.926 14.737 -35.874 1.00 80.50 312 GLU A C 1
ATOM 2373 O O . GLU A 1 312 ? 8.730 14.895 -35.624 1.00 80.50 312 GLU A O 1
ATOM 2378 N N . THR A 1 313 ? 10.857 15.560 -35.383 1.00 79.44 313 THR A N 1
ATOM 2379 C CA . THR A 1 313 ? 10.538 16.675 -34.476 1.00 79.44 313 THR A CA 1
ATOM 2380 C C . THR A 1 313 ? 9.668 17.732 -35.157 1.00 79.44 313 THR A C 1
ATOM 2382 O O . THR A 1 313 ? 8.782 18.301 -34.523 1.00 79.44 313 THR A O 1
ATOM 2385 N N . GLY A 1 314 ? 9.877 17.978 -36.455 1.00 77.25 314 GLY A N 1
ATOM 2386 C CA . GLY A 1 314 ? 9.034 18.865 -37.255 1.00 77.25 314 GLY A CA 1
ATOM 2387 C C . GLY A 1 314 ? 7.598 18.350 -37.373 1.00 77.25 314 GLY A C 1
ATOM 2388 O O . GLY A 1 314 ? 6.658 19.120 -37.183 1.00 77.25 314 GLY A O 1
ATOM 2389 N N . SER A 1 315 ? 7.417 17.045 -37.607 1.00 82.00 315 SER A N 1
ATOM 2390 C CA . SER A 1 315 ? 6.091 16.417 -37.648 1.00 82.00 315 SER A CA 1
ATOM 2391 C C . SER A 1 315 ? 5.371 16.493 -36.296 1.00 82.00 315 SER A C 1
ATOM 2393 O O . SER A 1 315 ? 4.191 16.839 -36.257 1.00 82.00 315 SER A O 1
ATOM 2395 N N . LEU A 1 316 ? 6.086 16.289 -35.183 1.00 78.81 316 LEU A N 1
ATOM 2396 C CA . LEU A 1 316 ? 5.553 16.444 -33.826 1.00 78.81 316 LEU A CA 1
ATOM 2397 C C . LEU A 1 316 ? 5.127 17.891 -33.542 1.00 78.81 316 LEU A C 1
ATOM 2399 O O . LEU A 1 316 ? 4.018 18.126 -33.068 1.00 78.81 316 LEU A O 1
ATOM 2403 N N . ALA A 1 317 ? 5.975 18.866 -33.882 1.00 77.62 317 ALA A N 1
ATOM 2404 C CA . ALA A 1 317 ? 5.687 20.286 -33.691 1.00 77.62 317 ALA A CA 1
ATOM 2405 C C . ALA A 1 317 ? 4.450 20.740 -34.481 1.00 77.62 317 ALA A C 1
ATOM 2407 O O . ALA A 1 317 ? 3.591 21.436 -33.939 1.00 77.62 317 ALA A O 1
ATOM 2408 N N . LEU A 1 318 ? 4.340 20.321 -35.747 1.00 80.25 318 LEU A N 1
ATOM 2409 C CA . LEU A 1 318 ? 3.184 20.616 -36.596 1.00 80.25 318 LEU A CA 1
ATOM 2410 C C . LEU A 1 318 ? 1.902 19.974 -36.056 1.00 80.25 318 LEU A C 1
ATOM 2412 O O . LEU A 1 318 ? 0.857 20.622 -36.045 1.00 80.25 318 LEU A O 1
ATOM 2416 N N . SER A 1 319 ? 1.988 18.737 -35.568 1.00 80.56 319 SER A N 1
ATOM 2417 C CA . SER A 1 319 ? 0.845 18.002 -35.014 1.00 80.56 319 SER A CA 1
ATOM 2418 C C . SER A 1 319 ? 0.328 18.647 -33.730 1.00 80.56 319 SER A C 1
ATOM 2420 O O . SER A 1 319 ? -0.864 18.923 -33.613 1.00 80.56 319 SER A O 1
ATOM 2422 N N . ILE A 1 320 ? 1.228 18.976 -32.797 1.00 75.06 320 ILE A N 1
ATOM 2423 C CA . ILE A 1 320 ? 0.878 19.671 -31.550 1.00 75.06 320 ILE A CA 1
ATOM 2424 C C . ILE A 1 320 ? 0.307 21.059 -31.855 1.00 75.06 320 ILE A C 1
ATOM 2426 O O . ILE A 1 320 ? -0.718 21.437 -31.292 1.00 75.06 320 ILE A O 1
ATOM 2430 N N . GLY A 1 321 ? 0.909 21.799 -32.791 1.00 76.00 321 GLY A N 1
ATOM 2431 C CA . GLY A 1 321 ? 0.393 23.095 -33.234 1.00 76.00 321 GLY A CA 1
ATOM 2432 C C . GLY A 1 321 ? -1.019 23.008 -33.824 1.00 76.00 321 GLY A C 1
ATOM 2433 O O . GLY A 1 321 ? -1.873 23.826 -33.481 1.00 76.00 321 GLY A O 1
ATOM 2434 N N . ALA A 1 322 ? -1.290 22.000 -34.659 1.00 79.38 322 ALA A N 1
ATOM 2435 C CA . ALA A 1 322 ? -2.616 21.759 -35.224 1.00 79.38 322 ALA A CA 1
ATOM 2436 C C . ALA A 1 322 ? -3.650 21.415 -34.139 1.00 79.38 322 ALA A C 1
ATOM 2438 O O . ALA A 1 322 ? -4.744 21.978 -34.135 1.00 79.38 322 ALA A O 1
ATOM 2439 N N . VAL A 1 323 ? -3.303 20.557 -33.177 1.00 74.69 323 VAL A N 1
ATOM 2440 C CA . VAL A 1 323 ? -4.196 20.193 -32.064 1.00 74.69 323 VAL A CA 1
ATOM 2441 C C . VAL A 1 323 ? -4.498 21.391 -31.165 1.00 74.69 323 VAL A C 1
ATOM 2443 O O . VAL A 1 323 ? -5.664 21.673 -30.904 1.00 74.69 323 VAL A O 1
ATOM 2446 N N . VAL A 1 324 ? -3.485 22.159 -30.755 1.00 74.62 324 VAL A N 1
ATOM 2447 C CA . VAL A 1 324 ? -3.691 23.370 -29.941 1.00 74.62 324 VAL A CA 1
ATOM 2448 C C . VAL A 1 324 ? -4.581 24.371 -30.680 1.00 74.62 324 VAL A C 1
ATOM 2450 O O . VAL A 1 324 ? -5.518 24.912 -30.095 1.00 74.62 324 VAL A O 1
ATOM 2453 N N . PHE A 1 325 ? -4.345 24.575 -31.979 1.00 77.19 325 PHE A N 1
ATOM 2454 C CA . PHE A 1 325 ? -5.171 25.462 -32.792 1.00 77.19 325 PHE A CA 1
ATOM 2455 C C . PHE A 1 325 ? -6.620 24.971 -32.902 1.00 77.19 325 PHE A C 1
ATOM 2457 O O . PHE A 1 325 ? -7.538 25.767 -32.727 1.00 77.19 325 PHE A O 1
ATOM 2464 N N . THR A 1 326 ? -6.848 23.676 -33.145 1.00 73.94 326 THR A N 1
ATOM 2465 C CA . THR A 1 326 ? -8.206 23.105 -33.233 1.00 73.94 326 THR A CA 1
ATOM 2466 C C . THR A 1 326 ? -8.957 23.173 -31.902 1.00 73.94 326 THR A C 1
ATOM 2468 O O . THR A 1 326 ? -10.101 23.618 -31.890 1.00 73.94 326 THR A O 1
ATOM 2471 N N . LEU A 1 327 ? -8.321 22.848 -30.771 1.00 69.12 327 LEU A N 1
ATOM 2472 C CA . LEU A 1 327 ? -8.931 22.941 -29.437 1.00 69.12 327 LEU A CA 1
ATOM 2473 C C . LEU A 1 327 ? -9.227 24.392 -29.028 1.00 69.12 327 LEU A C 1
ATOM 2475 O O . LEU A 1 327 ? -10.278 24.695 -28.454 1.00 69.12 327 LEU A O 1
ATOM 2479 N N . GLN A 1 328 ? -8.334 25.325 -29.359 1.00 70.75 328 GLN A N 1
ATOM 2480 C CA . GLN A 1 328 ? -8.547 26.746 -29.090 1.00 70.75 328 GLN A CA 1
ATOM 2481 C C . GLN A 1 328 ? -9.615 27.353 -30.016 1.00 70.75 328 GLN A C 1
ATOM 2483 O O . GLN A 1 328 ? -10.432 28.168 -29.583 1.00 70.75 328 GLN A O 1
ATOM 2488 N N . ALA A 1 329 ? -9.675 26.921 -31.277 1.00 69.19 329 ALA A N 1
ATOM 2489 C CA . ALA A 1 329 ? -10.751 27.276 -32.198 1.00 69.19 329 ALA A CA 1
ATOM 2490 C C . ALA A 1 329 ? -12.104 26.712 -31.730 1.00 69.19 329 ALA A C 1
ATOM 2492 O O . ALA A 1 329 ? -13.106 27.424 -31.766 1.00 69.19 329 ALA A O 1
ATOM 2493 N N . ALA A 1 330 ? -12.148 25.474 -31.231 1.00 64.62 330 ALA A N 1
ATOM 2494 C CA . ALA A 1 330 ? -13.362 24.860 -30.694 1.00 64.62 330 ALA A CA 1
ATOM 2495 C C . ALA A 1 330 ? -13.886 25.607 -29.452 1.00 64.62 330 ALA A C 1
ATOM 2497 O O . ALA A 1 330 ? -15.068 25.936 -29.381 1.00 64.62 330 ALA A O 1
ATOM 2498 N N . THR A 1 331 ? -13.005 25.965 -28.510 1.00 64.06 331 THR A N 1
ATOM 2499 C CA . THR A 1 331 ? -13.381 26.713 -27.289 1.00 64.06 331 THR A CA 1
ATOM 2500 C C . THR A 1 331 ? -13.799 28.163 -27.557 1.00 64.06 331 THR A C 1
ATOM 2502 O O . THR A 1 331 ? -14.648 28.693 -26.842 1.00 64.06 331 THR A O 1
ATOM 2505 N N . THR A 1 332 ? -13.245 28.814 -28.587 1.00 63.03 332 THR A N 1
ATOM 2506 C CA . THR A 1 332 ? -13.626 30.186 -28.985 1.00 63.03 332 THR A CA 1
ATOM 2507 C C . THR A 1 332 ? -14.904 30.235 -29.824 1.00 63.03 332 THR A C 1
ATOM 2509 O O . THR A 1 332 ? -15.706 31.151 -29.647 1.00 63.03 332 THR A O 1
ATOM 2512 N N . THR A 1 333 ? -15.147 29.238 -30.681 1.00 57.22 333 THR A N 1
ATOM 2513 C CA . THR A 1 333 ? -16.381 29.138 -31.487 1.00 57.22 333 THR A CA 1
ATOM 2514 C C . THR A 1 333 ? -17.615 28.956 -30.596 1.00 57.22 333 THR A C 1
ATOM 2516 O O . THR A 1 333 ? -18.637 29.598 -30.836 1.00 57.22 333 THR A O 1
ATOM 2519 N N . LEU A 1 334 ? -17.471 28.211 -29.491 1.00 54.78 334 LEU A N 1
ATOM 2520 C CA . LEU A 1 334 ? -18.490 28.018 -28.445 1.00 54.78 334 LEU A CA 1
ATOM 2521 C C . LEU A 1 334 ? -18.930 29.329 -27.756 1.00 54.78 334 LEU A C 1
ATOM 2523 O O . LEU A 1 334 ? -19.999 29.383 -27.158 1.00 54.78 334 LEU A O 1
ATOM 2527 N N . HIS A 1 335 ? -18.125 30.396 -27.840 1.00 50.41 335 HIS A N 1
ATOM 2528 C CA . HIS A 1 335 ? -18.403 31.691 -27.210 1.00 50.41 335 HIS A CA 1
ATOM 2529 C C . HIS A 1 335 ? -19.062 32.710 -28.166 1.00 50.41 335 HIS A C 1
ATOM 2531 O O . HIS A 1 335 ? -19.612 33.707 -27.699 1.00 50.41 335 HIS A O 1
ATOM 2537 N N . PHE A 1 336 ? -18.993 32.527 -29.494 1.00 51.78 336 PHE A N 1
ATOM 2538 C CA . PHE A 1 336 ? -19.336 33.600 -30.448 1.00 51.78 336 PHE A CA 1
ATOM 2539 C C . PHE A 1 336 ? -20.302 33.209 -31.581 1.00 51.78 336 PHE A C 1
ATOM 2541 O O . PHE A 1 336 ? -20.761 34.099 -32.296 1.00 51.78 336 PHE A O 1
ATOM 2548 N N . SER A 1 337 ? -20.646 31.929 -31.785 1.00 43.66 337 SER A N 1
ATOM 2549 C CA . SER A 1 337 ? -21.542 31.547 -32.888 1.00 43.66 337 SER A CA 1
ATOM 2550 C C . SER A 1 337 ? -22.459 30.366 -32.563 1.00 43.66 337 SER A C 1
ATOM 2552 O O . SER A 1 337 ? -22.000 29.323 -32.121 1.00 43.66 337 SER A O 1
ATOM 2554 N N . HIS A 1 338 ? -23.751 30.509 -32.871 1.00 47.59 338 HIS A N 1
ATOM 2555 C CA . HIS A 1 338 ? -24.789 29.465 -32.799 1.00 47.59 338 HIS A CA 1
ATOM 2556 C C . HIS A 1 338 ? -24.668 28.376 -33.897 1.00 47.59 338 HIS A C 1
ATOM 2558 O O . HIS A 1 338 ? -25.607 27.612 -34.110 1.00 47.59 338 HIS A O 1
ATOM 2564 N N . SER A 1 339 ? -23.553 28.311 -34.636 1.00 50.47 339 SER A N 1
ATOM 2565 C CA . SER A 1 339 ? -23.339 27.341 -35.719 1.00 50.47 339 SER A CA 1
ATOM 2566 C C . SER A 1 339 ? -22.339 26.263 -35.289 1.00 50.47 339 SER A C 1
ATOM 2568 O O . SER A 1 339 ? -21.132 26.411 -35.474 1.00 50.47 339 SER A O 1
ATOM 2570 N N . ASP A 1 340 ? -22.853 25.144 -34.773 1.00 53.75 340 ASP A N 1
ATOM 2571 C CA . ASP A 1 340 ? -22.099 23.927 -34.407 1.00 53.75 340 ASP A CA 1
ATOM 2572 C C . ASP A 1 340 ? -21.486 23.184 -35.624 1.00 53.75 340 ASP A C 1
ATOM 2574 O O . ASP A 1 340 ? -20.848 22.138 -35.500 1.00 53.75 340 ASP A O 1
ATOM 2578 N N . THR A 1 341 ? -21.650 23.732 -36.832 1.00 54.03 341 THR A N 1
ATOM 2579 C CA . THR A 1 341 ? -21.443 23.052 -38.122 1.00 54.03 341 THR A CA 1
ATOM 2580 C C . THR A 1 341 ? -19.973 22.846 -38.526 1.00 54.03 341 THR A C 1
ATOM 2582 O O . THR A 1 341 ? -19.709 22.302 -39.595 1.00 54.03 341 THR A O 1
ATOM 2585 N N . HIS A 1 342 ? -18.995 23.258 -37.711 1.00 64.94 342 HIS A N 1
ATOM 2586 C CA . HIS A 1 342 ? -17.570 23.232 -38.088 1.00 64.94 342 HIS A CA 1
ATOM 2587 C C . HIS A 1 342 ? -16.679 22.292 -37.255 1.00 64.94 342 HIS A C 1
ATOM 2589 O O . HIS A 1 342 ? -15.524 22.088 -37.627 1.00 64.94 342 HIS A O 1
ATOM 2595 N N . ILE A 1 343 ? -17.185 21.676 -36.179 1.00 69.44 343 ILE A N 1
ATOM 2596 C CA . ILE A 1 343 ? -16.366 20.852 -35.266 1.00 69.44 343 ILE A CA 1
ATOM 2597 C C . ILE A 1 343 ? -15.941 19.524 -35.920 1.00 69.44 343 ILE A C 1
ATOM 2599 O O . ILE A 1 343 ? -14.767 19.161 -35.879 1.00 69.44 343 ILE A O 1
ATOM 2603 N N . TYR A 1 344 ? -16.842 18.836 -36.632 1.00 75.38 344 TYR A N 1
ATOM 2604 C CA . TYR A 1 344 ? -16.485 17.589 -37.329 1.00 75.38 344 TYR A CA 1
ATOM 2605 C C . TYR A 1 344 ? -15.444 17.821 -38.441 1.00 75.38 344 TYR A C 1
ATOM 2607 O O . TYR A 1 344 ? -14.580 16.977 -38.666 1.00 75.38 344 TYR A O 1
ATOM 2615 N N . VAL A 1 345 ? -15.462 18.987 -39.104 1.00 82.00 345 VAL A N 1
ATOM 2616 C CA . VAL A 1 345 ? -14.459 19.355 -40.121 1.00 82.00 345 VAL A CA 1
ATOM 2617 C C . VAL A 1 345 ? -13.071 19.503 -39.492 1.00 82.00 345 VAL A C 1
ATOM 2619 O O . VAL A 1 345 ? -12.085 19.099 -40.103 1.00 82.00 345 VAL A O 1
ATOM 2622 N N . GLN A 1 346 ? -12.978 20.016 -38.261 1.00 80.25 346 GLN A N 1
ATOM 2623 C CA . GLN A 1 346 ? -11.713 20.071 -37.519 1.00 80.25 346 GLN A CA 1
ATOM 2624 C C . GLN A 1 346 ? -11.174 18.661 -37.243 1.00 80.25 346 GLN A C 1
ATOM 2626 O O . GLN A 1 346 ? -9.992 18.414 -37.473 1.00 80.25 346 GLN A O 1
ATOM 2631 N N . GLY A 1 347 ? -12.042 17.718 -36.855 1.00 78.81 347 GLY A N 1
ATOM 2632 C CA . GLY A 1 347 ? -11.680 16.303 -36.713 1.00 78.81 347 GLY A CA 1
ATOM 2633 C C . GLY A 1 347 ? -11.171 15.685 -38.021 1.00 78.81 347 GLY A C 1
ATOM 2634 O O . GLY A 1 347 ? -10.115 15.054 -38.042 1.00 78.81 347 GLY A O 1
ATOM 2635 N N . LEU A 1 348 ? -11.853 15.948 -39.144 1.00 85.50 348 LEU A N 1
ATOM 2636 C CA . LEU A 1 348 ? -11.424 15.491 -40.472 1.00 85.50 348 LEU A CA 1
ATOM 2637 C C . LEU A 1 348 ? -10.046 16.046 -40.867 1.00 85.50 348 LEU A C 1
ATOM 2639 O O . LEU A 1 348 ? -9.227 15.318 -41.424 1.00 85.50 348 LEU A O 1
ATOM 2643 N N . ILE A 1 349 ? -9.767 17.317 -40.562 1.00 86.19 349 ILE A N 1
ATOM 2644 C CA . ILE A 1 349 ? -8.464 17.943 -40.831 1.00 86.19 349 ILE A CA 1
ATOM 2645 C C . ILE A 1 349 ? -7.343 17.236 -40.057 1.00 86.19 349 ILE A C 1
ATOM 2647 O O . ILE A 1 349 ? -6.280 17.006 -40.631 1.00 86.19 349 ILE A O 1
ATOM 2651 N N . LEU A 1 350 ? -7.570 16.848 -38.796 1.00 84.00 350 LEU A N 1
ATOM 2652 C CA . LEU A 1 350 ? -6.581 16.105 -38.003 1.00 84.00 350 LEU A CA 1
ATOM 2653 C C . LEU A 1 350 ? -6.296 14.715 -38.600 1.00 84.00 350 LEU A C 1
ATOM 2655 O O . LEU A 1 350 ? -5.132 14.329 -38.719 1.00 84.00 350 LEU A O 1
ATOM 2659 N N . ILE A 1 351 ? -7.329 14.006 -39.074 1.00 87.81 351 ILE A N 1
ATOM 2660 C CA . ILE A 1 351 ? -7.176 12.709 -39.761 1.00 87.81 351 ILE A CA 1
ATOM 2661 C C . ILE A 1 351 ? -6.379 12.868 -41.064 1.00 87.81 351 ILE A C 1
ATOM 2663 O O . ILE A 1 351 ? -5.458 12.095 -41.339 1.00 87.81 351 ILE A O 1
ATOM 2667 N N . LEU A 1 352 ? -6.705 13.879 -41.874 1.00 88.44 352 LEU A N 1
ATOM 2668 C CA . LEU A 1 352 ? -5.990 14.153 -43.123 1.00 88.44 352 LEU A CA 1
ATOM 2669 C C . LEU A 1 352 ? -4.530 14.538 -42.861 1.00 88.44 352 LEU A C 1
ATOM 2671 O O . LEU A 1 352 ? -3.644 14.089 -43.587 1.00 88.44 352 LEU A O 1
ATOM 2675 N N . LEU A 1 353 ? -4.263 15.306 -41.801 1.00 88.81 353 LEU A N 1
ATOM 2676 C CA . LEU A 1 353 ? -2.905 15.643 -41.381 1.00 88.81 353 LEU A CA 1
ATOM 2677 C C . LEU A 1 353 ? -2.109 14.387 -40.997 1.00 88.81 353 LEU A C 1
ATOM 2679 O O . LEU A 1 353 ? -0.972 14.237 -41.444 1.00 88.81 353 LEU A O 1
ATOM 2683 N N . TYR A 1 354 ? -2.715 13.452 -40.257 1.00 88.75 354 TYR A N 1
ATOM 2684 C CA . TYR A 1 354 ? -2.097 12.160 -39.943 1.00 88.75 354 TYR A CA 1
ATOM 2685 C C . TYR A 1 354 ? -1.760 11.362 -41.211 1.00 88.75 354 TYR A C 1
ATOM 2687 O O . TYR A 1 354 ? -0.652 10.842 -41.340 1.00 88.75 354 TYR A O 1
ATOM 2695 N N . CYS A 1 355 ? -2.670 11.326 -42.192 1.00 89.62 355 CYS A N 1
ATOM 2696 C CA . CYS A 1 355 ? -2.444 10.643 -43.469 1.00 89.62 355 CYS A CA 1
ATOM 2697 C C . CYS A 1 355 ? -1.284 11.262 -44.266 1.00 89.62 355 CYS A C 1
ATOM 2699 O O . CYS A 1 355 ? -0.468 10.535 -44.831 1.00 89.62 355 CYS A O 1
ATOM 2701 N N . VAL A 1 356 ? -1.181 12.595 -44.294 1.00 88.69 356 VAL A N 1
ATOM 2702 C CA . VAL A 1 356 ? -0.087 13.313 -44.973 1.00 88.69 356 VAL A CA 1
ATOM 2703 C C . VAL A 1 356 ? 1.255 13.048 -44.288 1.00 88.69 356 VAL A C 1
ATOM 2705 O O . VAL A 1 356 ? 2.246 12.777 -44.970 1.00 88.69 356 VAL A O 1
ATOM 2708 N N . ILE A 1 357 ? 1.293 13.062 -42.952 1.00 86.31 357 ILE A N 1
ATOM 2709 C CA . ILE A 1 357 ? 2.492 12.691 -42.191 1.00 86.31 357 ILE A CA 1
ATOM 2710 C C . ILE A 1 357 ? 2.860 11.235 -42.501 1.00 86.31 357 ILE A C 1
ATOM 2712 O O . ILE A 1 357 ? 3.992 10.975 -42.904 1.00 86.31 357 ILE A O 1
ATOM 2716 N N . GLY A 1 358 ? 1.914 10.297 -42.443 1.00 86.19 358 GLY A N 1
ATOM 2717 C CA . GLY A 1 358 ? 2.152 8.897 -42.798 1.00 86.19 358 GLY A CA 1
ATOM 2718 C C . GLY A 1 358 ? 2.708 8.721 -44.214 1.00 86.19 358 GLY A C 1
ATOM 2719 O O . GLY A 1 358 ? 3.706 8.026 -44.401 1.00 86.19 358 GLY A O 1
ATOM 2720 N N . ALA A 1 359 ? 2.147 9.420 -45.203 1.00 85.12 359 ALA A N 1
ATOM 2721 C CA . ALA A 1 359 ? 2.647 9.409 -46.576 1.00 85.12 359 ALA A CA 1
ATOM 2722 C C . ALA A 1 359 ? 4.090 9.939 -46.679 1.00 85.12 359 ALA A C 1
ATOM 2724 O O . ALA A 1 359 ? 4.900 9.374 -47.414 1.00 85.12 359 ALA A O 1
ATOM 2725 N N . SER A 1 360 ? 4.450 10.970 -45.906 1.00 84.62 360 SER A N 1
ATOM 2726 C CA . SER A 1 360 ? 5.821 11.500 -45.890 1.00 84.62 360 SER A CA 1
ATOM 2727 C C . SER A 1 360 ? 6.844 10.472 -45.383 1.00 84.62 360 SER A C 1
ATOM 2729 O O . SER A 1 360 ? 7.903 10.302 -45.990 1.00 84.62 360 SER A O 1
ATOM 2731 N N . PHE A 1 361 ? 6.503 9.704 -44.341 1.00 83.88 361 PHE A N 1
ATOM 2732 C CA . PHE A 1 361 ? 7.362 8.640 -43.807 1.00 83.88 361 PHE A CA 1
ATOM 2733 C C . PHE A 1 361 ? 7.369 7.377 -44.674 1.00 83.88 361 PHE A C 1
ATOM 2735 O O . PHE A 1 361 ? 8.367 6.657 -44.690 1.00 83.88 361 PHE A O 1
ATOM 2742 N N . PHE A 1 362 ? 6.297 7.129 -45.429 1.00 81.81 362 PHE A N 1
ATOM 2743 C CA . PHE A 1 362 ? 6.245 6.070 -46.436 1.00 81.81 362 PHE A CA 1
ATOM 2744 C C . PHE A 1 362 ? 7.208 6.346 -47.600 1.00 81.81 362 PHE A C 1
ATOM 2746 O O . PHE A 1 362 ? 7.937 5.452 -48.027 1.00 81.81 362 PHE A O 1
ATOM 2753 N N . VAL A 1 363 ? 7.245 7.594 -48.083 1.00 81.12 363 VAL A N 1
ATOM 2754 C CA . VAL A 1 363 ? 8.114 8.024 -49.195 1.00 81.12 363 VAL A CA 1
ATOM 2755 C C . VAL A 1 363 ? 9.572 8.193 -48.757 1.00 81.12 363 VAL A C 1
ATOM 2757 O O . VAL A 1 363 ? 10.477 7.988 -49.565 1.00 81.12 363 VAL A O 1
ATOM 2760 N N . SER A 1 364 ? 9.824 8.511 -47.484 1.00 70.44 364 SER A N 1
ATOM 2761 C CA . SER A 1 364 ? 11.166 8.619 -46.899 1.00 70.44 364 SER A CA 1
ATOM 2762 C C . SER A 1 364 ? 11.837 7.242 -46.726 1.00 70.44 364 SER A C 1
ATOM 2764 O O . SER A 1 364 ? 12.114 6.791 -45.615 1.00 70.44 364 SER A O 1
ATOM 2766 N N . ASN A 1 365 ? 12.105 6.553 -47.835 1.00 57.78 365 ASN A N 1
ATOM 2767 C CA . ASN A 1 365 ? 12.954 5.367 -47.920 1.00 57.78 365 ASN A CA 1
ATOM 2768 C C . ASN A 1 365 ? 14.412 5.810 -48.109 1.00 57.78 365 ASN A C 1
ATOM 2770 O O . ASN A 1 365 ? 14.933 5.802 -49.222 1.00 57.78 365 ASN A O 1
ATOM 2774 N N . ILE A 1 366 ? 15.077 6.228 -47.031 1.00 51.78 366 ILE A N 1
ATOM 2775 C CA . ILE A 1 366 ? 16.520 6.498 -47.065 1.00 51.78 366 ILE A CA 1
ATOM 2776 C C . ILE A 1 366 ? 17.239 5.271 -46.482 1.00 51.78 366 ILE A C 1
ATOM 2778 O O . ILE A 1 366 ? 17.063 4.978 -45.298 1.00 51.78 366 ILE A O 1
ATOM 2782 N N . PRO A 1 367 ? 18.043 4.532 -47.269 1.00 43.88 367 PRO A N 1
ATOM 2783 C CA . PRO A 1 367 ? 18.876 3.452 -46.748 1.00 43.88 367 PRO A CA 1
ATOM 2784 C C . PRO A 1 367 ? 19.881 3.996 -45.722 1.00 43.88 367 PRO A C 1
ATOM 2786 O O . PRO A 1 367 ? 20.615 4.943 -46.016 1.00 43.88 367 PRO A O 1
ATOM 2789 N N . GLN A 1 368 ? 19.969 3.366 -44.543 1.00 39.00 368 GLN A N 1
ATOM 2790 C CA . GLN A 1 368 ? 20.881 3.755 -43.448 1.00 39.00 368 GLN A CA 1
ATOM 2791 C C . GLN A 1 368 ? 22.363 3.850 -43.877 1.00 39.00 368 GLN A C 1
ATOM 2793 O O . GLN A 1 368 ? 23.153 4.548 -43.247 1.00 39.00 368 GLN A O 1
ATOM 2798 N N . THR A 1 369 ? 22.751 3.210 -44.983 1.00 32.78 369 THR A N 1
ATOM 2799 C CA . THR A 1 369 ? 24.114 3.227 -45.534 1.00 32.78 369 THR A CA 1
ATOM 2800 C C . THR A 1 369 ? 24.533 4.548 -46.191 1.00 32.78 369 THR A C 1
ATOM 2802 O O . THR A 1 369 ? 25.730 4.759 -46.376 1.00 32.78 369 THR A O 1
ATOM 2805 N N . LEU A 1 370 ? 23.604 5.451 -46.535 1.00 32.91 370 LEU A N 1
ATOM 2806 C CA . LEU A 1 370 ? 23.927 6.730 -47.195 1.00 32.91 370 LEU A CA 1
ATOM 2807 C C . LEU A 1 370 ? 24.063 7.921 -46.228 1.00 32.91 370 LEU A C 1
ATOM 2809 O O . LEU A 1 370 ? 24.657 8.929 -46.594 1.00 32.91 370 LEU A O 1
ATOM 2813 N N . GLN A 1 371 ? 23.608 7.810 -44.973 1.00 38.34 371 GLN A N 1
ATOM 2814 C CA . GLN A 1 371 ? 23.743 8.892 -43.980 1.00 38.34 371 GLN A CA 1
ATOM 2815 C C . GLN A 1 371 ? 25.163 9.050 -43.410 1.00 38.34 371 GLN A C 1
ATOM 2817 O O . GLN A 1 371 ? 25.480 10.086 -42.834 1.00 38.34 371 GLN A O 1
ATOM 2822 N N . GLN A 1 372 ? 26.041 8.059 -43.589 1.00 34.16 372 GLN A N 1
ATOM 2823 C CA . GLN A 1 372 ? 27.434 8.130 -43.128 1.00 34.16 372 GLN A CA 1
ATOM 2824 C C . GLN A 1 372 ? 28.411 8.705 -44.165 1.00 34.16 372 GLN A C 1
ATOM 2826 O O . GLN A 1 372 ? 29.601 8.815 -43.869 1.00 34.16 372 GLN A O 1
ATOM 2831 N N . LYS A 1 373 ? 27.957 9.057 -45.378 1.00 29.45 373 LYS A N 1
ATOM 2832 C CA . LYS A 1 373 ? 28.878 9.307 -46.494 1.00 29.45 373 LYS A CA 1
ATOM 2833 C C . LYS A 1 373 ? 28.458 10.440 -47.434 1.00 29.45 373 LYS A C 1
ATOM 2835 O O . LYS A 1 373 ? 28.414 10.219 -48.630 1.00 29.45 373 LYS A O 1
ATOM 2840 N N . GLU A 1 374 ? 28.210 11.642 -46.914 1.00 27.33 374 GLU A N 1
ATOM 2841 C CA . GLU A 1 374 ? 28.467 12.902 -47.643 1.00 27.33 374 GLU A CA 1
ATOM 2842 C C . GLU A 1 374 ? 28.259 14.128 -46.732 1.00 27.33 374 GLU A C 1
ATOM 2844 O O . GLU A 1 374 ? 27.150 14.345 -46.240 1.00 27.33 374 GLU A O 1
ATOM 2849 N N . PRO A 1 375 ? 29.290 14.957 -46.483 1.00 45.16 375 PRO A N 1
ATOM 2850 C CA . PRO A 1 375 ? 29.108 16.271 -45.889 1.00 45.16 375 PRO A CA 1
ATOM 2851 C C . PRO A 1 375 ? 29.092 17.368 -46.972 1.00 45.16 375 PRO A C 1
ATOM 2853 O O . PRO A 1 375 ? 29.854 17.314 -47.932 1.00 45.16 375 PRO A O 1
ATOM 2856 N N . LEU A 1 376 ? 28.293 18.413 -46.720 1.00 41.56 376 LEU A N 1
ATOM 2857 C CA . LEU A 1 376 ? 28.334 19.754 -47.334 1.00 41.56 376 LEU A CA 1
ATOM 2858 C C . LEU A 1 376 ? 27.875 19.885 -48.803 1.00 41.56 376 LEU A C 1
ATOM 2860 O O . LEU A 1 376 ? 28.671 19.742 -49.718 1.00 41.56 376 LEU A O 1
ATOM 2864 N N . MET A 1 377 ? 26.623 20.329 -49.013 1.00 34.06 377 MET A N 1
ATOM 2865 C CA . MET A 1 377 ? 26.321 21.604 -49.718 1.00 34.06 377 MET A CA 1
ATOM 2866 C C . MET A 1 377 ? 24.832 21.831 -50.055 1.00 34.06 377 MET A C 1
ATOM 2868 O O . MET A 1 377 ? 24.459 22.980 -50.271 1.00 34.06 377 MET A O 1
ATOM 2872 N N . GLN A 1 378 ? 23.955 20.820 -50.055 1.00 33.94 378 GLN A N 1
ATOM 2873 C CA . GLN A 1 378 ? 22.550 21.004 -50.487 1.00 33.94 378 GLN A CA 1
ATOM 2874 C C . GLN A 1 378 ? 21.501 21.147 -49.365 1.00 33.94 378 GLN A C 1
ATOM 2876 O O . GLN A 1 378 ? 20.391 21.595 -49.641 1.00 33.94 378 GLN A O 1
ATOM 2881 N N . SER A 1 379 ? 21.831 20.867 -48.095 1.00 39.06 379 SER A N 1
ATOM 2882 C CA . SER A 1 379 ? 20.869 20.991 -46.978 1.00 39.06 379 SER A CA 1
ATOM 2883 C C . SER A 1 379 ? 20.596 22.441 -46.548 1.00 39.06 379 SER A C 1
ATOM 2885 O O . SER A 1 379 ? 19.527 22.733 -46.020 1.00 39.06 379 SER A O 1
ATOM 2887 N N . SER A 1 380 ? 21.511 23.380 -46.827 1.00 42.72 380 SER A N 1
ATOM 2888 C CA . SER A 1 380 ? 21.462 24.728 -46.236 1.00 42.72 380 SER A CA 1
ATOM 2889 C C . SER A 1 380 ? 20.258 25.562 -46.685 1.00 42.72 380 SER A C 1
ATOM 2891 O O . SER A 1 380 ? 19.730 26.327 -45.884 1.00 42.72 380 SER A O 1
ATOM 2893 N N . GLU A 1 381 ? 19.815 25.460 -47.941 1.00 40.31 381 GLU A N 1
ATOM 2894 C CA . GLU A 1 381 ? 18.721 26.311 -48.437 1.00 40.31 381 GLU A CA 1
ATOM 2895 C C . GLU A 1 381 ? 17.336 25.787 -48.057 1.00 40.31 381 GLU A C 1
ATOM 2897 O O . GLU A 1 381 ? 16.467 26.579 -47.693 1.00 40.31 381 GLU A O 1
ATOM 2902 N N . LEU A 1 382 ? 17.147 24.464 -48.047 1.00 37.31 382 LEU A N 1
ATOM 2903 C CA . LEU A 1 382 ? 15.900 23.845 -47.597 1.00 37.31 382 LEU A CA 1
ATOM 2904 C C . LEU A 1 382 ? 15.738 23.979 -46.073 1.00 37.31 382 LEU A C 1
ATOM 2906 O O . LEU A 1 382 ? 14.654 24.321 -45.603 1.00 37.31 382 LEU A O 1
ATOM 2910 N N . GLU A 1 383 ? 16.823 23.819 -45.303 1.00 41.06 383 GLU A N 1
ATOM 2911 C CA . GLU A 1 383 ? 16.837 24.058 -43.851 1.00 41.06 383 GLU A CA 1
ATOM 2912 C C . GLU A 1 383 ? 16.613 25.539 -43.510 1.00 41.06 383 GLU A C 1
ATOM 2914 O O . GLU A 1 383 ? 15.860 25.851 -42.586 1.00 41.06 383 GLU A O 1
ATOM 2919 N N . LYS A 1 384 ? 17.184 26.476 -44.283 1.00 41.59 384 LYS A N 1
ATOM 2920 C CA . LYS A 1 384 ? 16.888 27.915 -44.146 1.00 41.59 384 LYS A CA 1
ATOM 2921 C C . LYS A 1 384 ? 15.449 28.244 -44.534 1.00 41.59 384 LYS A C 1
ATOM 2923 O O . LYS A 1 384 ? 14.829 29.081 -43.882 1.00 41.59 384 LYS A O 1
ATOM 2928 N N . GLY A 1 385 ? 14.909 27.591 -45.561 1.00 37.91 385 GLY A N 1
ATOM 2929 C CA . GLY A 1 385 ? 13.519 27.727 -45.991 1.00 37.91 385 GLY A CA 1
ATOM 2930 C C . GLY A 1 385 ? 12.538 27.275 -44.910 1.00 37.91 385 GLY A C 1
ATOM 2931 O O . GLY A 1 385 ? 11.673 28.053 -44.513 1.00 37.91 385 GLY A O 1
ATOM 2932 N N . LEU A 1 386 ? 12.721 26.069 -44.364 1.00 37.53 386 LEU A N 1
ATOM 2933 C CA . LEU A 1 386 ? 11.904 25.541 -43.266 1.00 37.53 386 LEU A CA 1
ATOM 2934 C C . LEU A 1 386 ? 12.061 26.351 -41.973 1.00 37.53 386 LEU A C 1
ATOM 2936 O O . LEU A 1 386 ? 11.061 26.641 -41.321 1.00 37.53 386 LEU A O 1
ATOM 2940 N N . SER A 1 387 ? 13.278 26.787 -41.637 1.00 40.16 387 SER A N 1
ATOM 2941 C CA . SER A 1 387 ? 13.529 27.667 -40.487 1.00 40.16 387 SER A CA 1
ATOM 2942 C C . SER A 1 387 ? 12.818 29.018 -40.636 1.00 40.16 387 SER A C 1
ATOM 2944 O O . SER A 1 387 ? 12.153 29.485 -39.710 1.00 40.16 387 SER A O 1
ATOM 2946 N N . ASN A 1 388 ? 12.852 29.617 -41.831 1.00 43.16 388 ASN A N 1
ATOM 2947 C CA . ASN A 1 388 ? 12.132 30.856 -42.120 1.00 43.16 388 ASN A CA 1
ATOM 2948 C C . ASN A 1 388 ? 10.609 30.670 -42.093 1.00 43.16 388 ASN 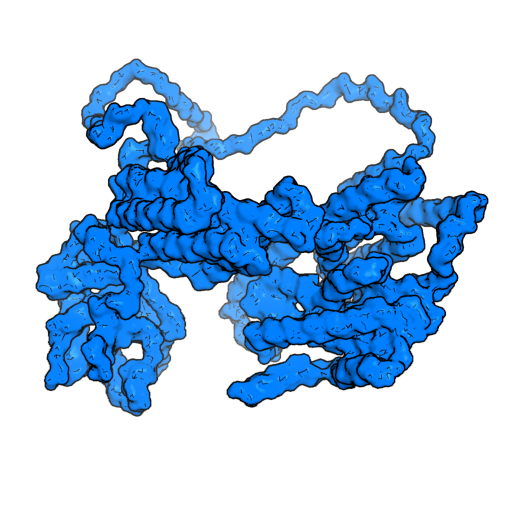A C 1
ATOM 2950 O O . ASN A 1 388 ? 9.905 31.555 -41.606 1.00 43.16 388 ASN A O 1
ATOM 2954 N N . ILE A 1 389 ? 10.092 29.534 -42.570 1.00 42.12 389 ILE A N 1
ATOM 2955 C CA . ILE A 1 389 ? 8.659 29.208 -42.522 1.00 42.12 389 ILE A CA 1
ATOM 2956 C C . ILE A 1 389 ? 8.201 28.991 -41.072 1.00 42.12 389 ILE A C 1
ATOM 2958 O O . ILE A 1 389 ? 7.206 29.591 -40.670 1.00 42.12 389 ILE A O 1
ATOM 2962 N N . MET A 1 390 ? 8.950 28.240 -40.255 1.00 37.50 390 MET A N 1
ATOM 2963 C CA . MET A 1 390 ? 8.671 28.069 -38.819 1.00 37.50 390 MET A CA 1
ATOM 2964 C C . MET A 1 390 ? 8.743 29.394 -38.054 1.00 37.50 390 MET A C 1
ATOM 2966 O O . MET A 1 390 ? 7.877 29.673 -37.227 1.00 37.50 390 MET A O 1
ATOM 2970 N N . MET A 1 391 ? 9.724 30.254 -38.350 1.00 44.00 391 MET A N 1
ATOM 2971 C CA . MET A 1 391 ? 9.811 31.585 -37.738 1.00 44.00 391 MET A CA 1
ATOM 2972 C C . MET A 1 391 ? 8.646 32.494 -38.142 1.00 44.00 391 MET A C 1
ATOM 2974 O O . MET A 1 391 ? 8.178 33.287 -37.324 1.00 44.00 391 MET A O 1
ATOM 2978 N N . LYS A 1 392 ? 8.160 32.386 -39.383 1.00 41.56 392 LYS A N 1
ATOM 2979 C CA . LYS A 1 392 ? 7.018 33.164 -39.876 1.00 41.56 392 LYS A CA 1
ATOM 2980 C C . LYS A 1 392 ? 5.701 32.674 -39.269 1.00 41.56 392 LYS A C 1
ATOM 2982 O O . LYS A 1 392 ? 4.937 33.494 -38.775 1.00 41.56 392 LYS A O 1
ATOM 2987 N N . PHE A 1 393 ? 5.507 31.357 -39.186 1.00 41.00 393 PHE A N 1
ATOM 2988 C CA . PHE A 1 393 ? 4.361 30.738 -38.516 1.00 41.00 393 PHE A CA 1
ATOM 2989 C C . PHE A 1 393 ? 4.307 31.110 -37.027 1.00 41.00 393 PHE A C 1
ATOM 2991 O O . PHE A 1 393 ? 3.269 31.547 -36.538 1.00 41.00 393 PHE A O 1
ATOM 2998 N N . ASN A 1 394 ? 5.448 31.063 -36.328 1.00 39.62 394 ASN A N 1
ATOM 2999 C CA . ASN A 1 394 ? 5.549 31.536 -34.946 1.00 39.62 394 ASN A CA 1
ATOM 3000 C C . ASN A 1 394 ? 5.236 33.033 -34.820 1.00 39.62 394 ASN A C 1
ATOM 3002 O O . ASN A 1 394 ? 4.560 33.437 -33.879 1.00 39.62 394 ASN A O 1
ATOM 3006 N N . ARG A 1 395 ? 5.682 33.876 -35.760 1.00 42.78 395 ARG A N 1
ATOM 3007 C CA . ARG A 1 395 ? 5.403 35.321 -35.736 1.00 42.78 395 ARG A CA 1
ATOM 3008 C C . ARG A 1 395 ? 3.913 35.627 -35.930 1.00 42.78 395 ARG A C 1
ATOM 3010 O O . ARG A 1 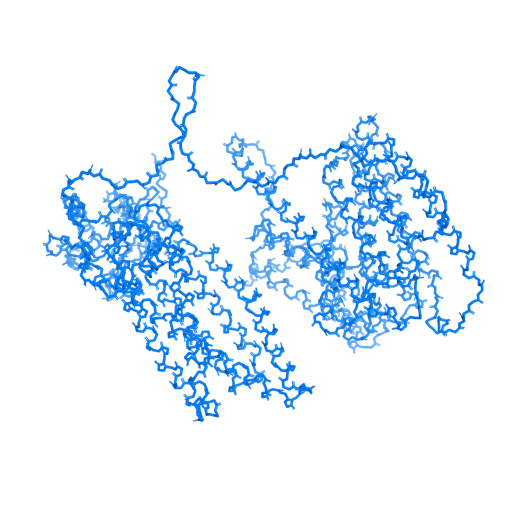395 ? 3.375 36.455 -35.197 1.00 42.78 395 ARG A O 1
ATOM 3017 N N . ASP A 1 396 ? 3.253 34.952 -36.864 1.00 42.75 396 ASP A N 1
ATOM 3018 C CA . ASP A 1 396 ? 1.829 35.153 -37.149 1.00 42.75 396 ASP A CA 1
ATOM 3019 C C . ASP A 1 396 ? 0.946 34.584 -36.023 1.00 42.75 396 ASP A C 1
ATOM 3021 O O . ASP A 1 396 ? -0.018 35.230 -35.604 1.00 42.75 396 ASP A O 1
ATOM 3025 N N . ALA A 1 397 ? 1.348 33.454 -35.428 1.00 39.94 397 ALA A N 1
ATOM 3026 C CA . ALA A 1 397 ? 0.732 32.901 -34.224 1.00 39.94 397 ALA A CA 1
ATOM 3027 C C . ALA A 1 397 ? 0.862 33.853 -33.017 1.00 39.94 397 ALA A C 1
ATOM 3029 O O . ALA A 1 397 ? -0.113 34.073 -32.305 1.00 39.94 397 ALA A O 1
ATOM 3030 N N . ILE A 1 398 ? 2.016 34.509 -32.827 1.00 41.47 398 ILE A N 1
ATOM 3031 C CA . ILE A 1 398 ? 2.225 35.523 -31.774 1.00 41.47 398 ILE A CA 1
ATOM 3032 C C . ILE A 1 398 ? 1.326 36.753 -31.979 1.00 41.47 398 ILE A C 1
ATOM 3034 O O . ILE A 1 398 ? 0.793 37.293 -31.008 1.00 41.47 398 ILE A O 1
ATOM 3038 N N . ILE A 1 399 ? 1.142 37.213 -33.222 1.00 44.19 399 ILE A N 1
ATOM 3039 C CA . ILE A 1 399 ? 0.269 38.357 -33.542 1.00 44.19 399 ILE A CA 1
ATOM 3040 C C . ILE A 1 399 ? -1.200 38.009 -33.270 1.00 44.19 399 ILE A C 1
ATOM 3042 O O . ILE A 1 399 ? -1.930 38.829 -32.706 1.00 44.19 399 ILE A O 1
ATOM 3046 N N . LEU A 1 400 ? -1.621 36.791 -33.619 1.00 41.66 400 LEU A N 1
ATOM 3047 C CA . LEU A 1 400 ? -2.970 36.292 -33.358 1.00 41.66 400 LEU A CA 1
ATOM 3048 C C . LEU A 1 400 ? -3.218 36.105 -31.849 1.00 41.66 400 LEU A C 1
ATOM 3050 O O . LEU A 1 400 ? -4.241 36.556 -31.343 1.00 41.66 400 LEU A O 1
ATOM 3054 N N . MET A 1 401 ? -2.241 35.566 -31.111 1.00 39.31 401 MET A N 1
ATOM 3055 C CA . MET A 1 401 ? -2.322 35.345 -29.658 1.00 39.31 401 MET A CA 1
ATOM 3056 C C . MET A 1 401 ? -2.303 36.641 -28.835 1.00 39.31 401 MET A C 1
ATOM 3058 O O . MET A 1 401 ? -2.973 36.734 -27.806 1.00 39.31 401 MET A O 1
ATOM 3062 N N . LYS A 1 402 ? -1.588 37.680 -29.295 1.00 41.94 402 LYS A N 1
ATOM 3063 C CA . LYS A 1 402 ? -1.654 39.025 -28.691 1.00 41.94 402 LYS A CA 1
ATOM 3064 C C . LYS A 1 402 ? -3.036 39.662 -28.835 1.00 41.94 402 LYS A C 1
ATOM 3066 O O . LYS A 1 402 ? -3.416 40.466 -27.991 1.00 41.94 402 LYS A O 1
ATOM 3071 N N . LYS A 1 403 ? -3.776 39.315 -29.893 1.00 42.16 403 LYS A N 1
ATOM 3072 C CA . LYS A 1 403 ? -5.148 39.784 -30.129 1.00 42.16 403 LYS A CA 1
ATOM 3073 C C . LYS A 1 403 ? -6.192 39.047 -29.283 1.00 42.16 403 LYS A C 1
ATOM 3075 O O . LYS A 1 403 ? -7.252 39.615 -29.052 1.00 42.16 403 LYS A O 1
ATOM 3080 N N . THR A 1 404 ? -5.904 37.830 -28.812 1.00 39.81 404 THR A N 1
ATOM 3081 C CA . THR A 1 404 ? -6.849 36.980 -28.058 1.00 39.81 404 THR A CA 1
ATOM 3082 C C . THR A 1 404 ? -6.638 36.969 -26.537 1.00 39.81 404 THR A C 1
ATOM 3084 O O . THR A 1 404 ? -7.402 36.315 -25.836 1.00 39.81 404 THR A O 1
ATOM 3087 N N . GLY A 1 405 ? -5.643 37.692 -26.004 1.00 39.84 405 GLY A N 1
ATOM 3088 C CA . GLY A 1 405 ? -5.514 37.948 -24.559 1.00 39.84 405 GLY A CA 1
ATOM 3089 C C . GLY A 1 405 ? -5.005 36.783 -23.692 1.00 39.84 405 GLY A C 1
ATOM 3090 O O . GLY A 1 405 ? -5.397 36.686 -22.533 1.00 39.84 405 GLY A O 1
ATOM 3091 N N . CYS A 1 406 ? -4.137 35.902 -24.207 1.00 38.09 406 CYS A N 1
ATOM 3092 C CA . CYS A 1 406 ? -3.508 34.840 -23.398 1.00 38.09 406 CYS A CA 1
ATOM 3093 C C . CYS A 1 406 ? -2.352 35.355 -22.504 1.00 38.09 406 CYS A C 1
ATOM 3095 O O . CYS A 1 406 ? -1.693 36.346 -22.819 1.00 38.09 406 CYS A O 1
ATOM 3097 N N . SER A 1 407 ? -2.123 34.665 -21.377 1.00 46.31 407 SER A N 1
ATOM 3098 C CA . SER A 1 407 ? -1.318 35.092 -20.218 1.00 46.31 407 SER A CA 1
ATOM 3099 C C . SER A 1 407 ? 0.179 35.355 -20.492 1.00 46.31 407 SER A C 1
ATOM 3101 O O . SER A 1 407 ? 0.819 34.746 -21.352 1.00 46.31 407 SER A O 1
ATOM 3103 N N . SER A 1 408 ? 0.763 36.274 -19.708 1.00 43.22 408 SER A N 1
ATOM 3104 C CA . SER A 1 408 ? 2.126 36.821 -19.867 1.00 43.22 408 SER A CA 1
ATOM 3105 C C . SER A 1 408 ? 3.262 35.794 -19.753 1.00 43.22 408 SER A C 1
ATOM 3107 O O . SER A 1 408 ? 4.349 36.021 -20.290 1.00 43.22 408 SER A O 1
ATOM 3109 N N . LEU A 1 409 ? 3.009 34.647 -19.117 1.00 39.94 409 LEU A N 1
ATOM 3110 C CA . LEU A 1 409 ? 3.982 33.569 -18.933 1.00 39.94 409 LEU A CA 1
ATOM 3111 C C . LEU A 1 409 ? 4.342 32.884 -20.266 1.00 39.94 409 LEU A C 1
ATOM 3113 O O . LEU A 1 409 ? 5.483 32.481 -20.481 1.00 39.94 409 LEU A O 1
ATOM 3117 N N . PHE A 1 410 ? 3.399 32.838 -21.210 1.00 42.53 410 PHE A N 1
ATOM 3118 C CA . PHE A 1 410 ? 3.584 32.215 -22.522 1.00 42.53 410 PHE A CA 1
ATOM 3119 C C . PHE A 1 410 ? 4.450 33.074 -23.460 1.00 42.53 410 PHE A C 1
ATOM 3121 O O . PHE A 1 410 ? 5.337 32.578 -24.158 1.00 42.53 410 PHE A O 1
ATOM 3128 N N . LEU A 1 411 ? 4.262 34.399 -23.402 1.00 45.00 411 LEU A N 1
ATOM 3129 C CA . LEU A 1 411 ? 5.104 35.364 -24.111 1.00 45.00 411 LEU A CA 1
ATOM 3130 C C . LEU A 1 411 ? 6.546 35.333 -23.580 1.00 45.00 411 LEU A C 1
ATOM 3132 O O . LEU A 1 411 ? 7.491 35.507 -24.349 1.00 45.00 411 LEU A O 1
ATOM 3136 N N . PHE A 1 412 ? 6.717 35.082 -22.280 1.00 43.09 412 PHE A N 1
ATOM 3137 C CA . PHE A 1 412 ? 8.019 34.993 -21.624 1.00 43.09 412 PHE A CA 1
ATOM 3138 C C . PHE A 1 412 ? 8.828 33.778 -22.099 1.00 43.09 412 PHE A C 1
ATOM 3140 O O . PHE A 1 412 ? 9.986 33.945 -22.473 1.00 43.09 412 PHE A O 1
ATOM 3147 N N . VAL A 1 413 ? 8.215 32.592 -22.192 1.00 42.16 413 VAL A N 1
ATOM 3148 C CA . VAL A 1 413 ? 8.890 31.360 -22.649 1.00 42.16 413 VAL A CA 1
ATOM 3149 C C . VAL A 1 413 ? 9.315 31.451 -24.120 1.00 42.16 413 VAL A C 1
ATOM 3151 O O . VAL A 1 413 ? 10.450 31.120 -24.456 1.00 42.16 413 VAL A O 1
ATOM 3154 N N . ILE A 1 414 ? 8.468 31.996 -24.999 1.00 41.91 414 ILE A N 1
ATOM 3155 C CA . ILE A 1 414 ? 8.813 32.190 -26.421 1.00 41.91 414 ILE A CA 1
ATOM 3156 C C . ILE A 1 414 ? 9.896 33.270 -26.595 1.00 41.91 414 ILE A C 1
ATOM 3158 O O . ILE A 1 414 ? 10.807 33.121 -27.410 1.00 41.91 414 ILE A O 1
ATOM 3162 N N . THR A 1 415 ? 9.850 34.341 -25.796 1.00 43.25 415 THR A N 1
ATOM 3163 C CA . THR A 1 415 ? 10.888 35.388 -25.800 1.00 43.25 415 THR A CA 1
ATOM 3164 C C . THR A 1 415 ? 12.226 34.860 -25.266 1.00 43.25 415 THR A C 1
ATOM 3166 O O . THR A 1 415 ? 13.285 35.273 -25.742 1.00 43.25 415 THR A O 1
ATOM 3169 N N . LEU A 1 416 ? 12.193 33.917 -24.318 1.00 42.78 416 LEU A N 1
ATOM 3170 C CA . LEU A 1 416 ? 13.370 33.219 -23.803 1.00 42.78 416 LEU A CA 1
ATOM 3171 C C . LEU A 1 416 ? 13.983 32.301 -24.873 1.00 42.78 416 LEU A C 1
ATOM 3173 O O . LEU A 1 416 ? 15.192 32.340 -25.078 1.00 42.78 416 LEU A O 1
ATOM 3177 N N . LEU A 1 417 ? 13.152 31.566 -25.621 1.00 38.66 417 LEU A N 1
ATOM 3178 C CA . LEU A 1 417 ? 13.586 30.716 -26.738 1.00 38.66 417 LEU A CA 1
ATOM 3179 C C . LEU A 1 417 ? 14.208 31.520 -27.891 1.00 38.66 417 LEU A C 1
ATOM 3181 O O . LEU A 1 417 ? 15.190 31.088 -28.490 1.00 38.66 417 LEU A O 1
ATOM 3185 N N . LEU A 1 418 ? 13.704 32.727 -28.165 1.00 38.91 418 LEU A N 1
ATOM 3186 C CA . LEU A 1 418 ? 14.266 33.626 -29.182 1.00 38.91 418 LEU A CA 1
ATOM 3187 C C . LEU A 1 418 ? 15.559 34.333 -28.732 1.00 38.91 418 LEU A C 1
ATOM 3189 O O . LEU A 1 418 ? 16.355 34.736 -29.578 1.00 38.91 418 LEU A O 1
ATOM 3193 N N . ARG A 1 419 ? 15.812 34.459 -27.420 1.00 41.00 419 ARG A N 1
ATOM 3194 C CA . ARG A 1 419 ? 17.060 35.025 -26.866 1.00 41.00 419 ARG A CA 1
ATOM 3195 C C . ARG A 1 419 ? 18.270 34.091 -26.980 1.00 41.00 419 ARG A C 1
ATOM 3197 O O . ARG A 1 419 ? 19.392 34.550 -26.784 1.00 41.00 419 ARG A O 1
ATOM 3204 N N . ILE A 1 420 ? 18.049 32.815 -27.298 1.00 41.47 420 ILE A N 1
ATOM 3205 C CA . ILE A 1 420 ? 19.085 31.773 -27.371 1.00 41.47 420 ILE A CA 1
ATOM 3206 C C . ILE A 1 420 ? 19.773 31.728 -28.756 1.00 41.47 420 ILE A C 1
ATOM 3208 O O . ILE A 1 420 ? 20.834 31.126 -28.891 1.00 41.47 420 ILE A O 1
ATOM 3212 N N . PHE A 1 421 ? 19.265 32.445 -29.771 1.00 32.97 421 PHE A N 1
ATOM 3213 C CA . PHE A 1 421 ? 19.926 32.585 -31.078 1.00 32.97 421 PHE A CA 1
ATOM 3214 C C . PHE A 1 421 ? 20.698 33.914 -31.191 1.00 32.97 421 PHE A C 1
ATOM 3216 O O . PHE A 1 421 ? 20.080 34.981 -31.252 1.00 32.97 421 PHE A O 1
ATOM 3223 N N . PRO A 1 422 ? 22.043 33.907 -31.273 1.00 36.78 422 PRO A N 1
ATOM 3224 C CA . PRO A 1 422 ? 22.802 35.131 -31.449 1.00 36.78 422 PRO A CA 1
ATOM 3225 C C . PRO A 1 422 ? 22.834 35.498 -32.935 1.00 36.78 422 PRO A C 1
ATOM 3227 O O . PRO A 1 422 ? 23.625 34.967 -33.709 1.00 36.78 422 PRO A O 1
ATOM 3230 N N . SER A 1 423 ? 22.015 36.465 -33.344 1.00 33.97 423 SER A N 1
ATOM 3231 C CA . SER A 1 423 ? 22.318 37.244 -34.544 1.00 33.97 423 SER A CA 1
ATOM 3232 C C . SER A 1 423 ? 22.177 38.731 -34.249 1.00 33.97 423 SER A C 1
ATOM 3234 O O . SER A 1 423 ? 21.084 39.258 -34.073 1.00 33.97 423 SER A O 1
ATOM 3236 N N . ARG A 1 424 ? 23.349 39.378 -34.201 1.00 34.78 424 ARG A N 1
ATOM 3237 C CA . ARG A 1 424 ? 23.615 40.824 -34.120 1.00 34.78 424 ARG A CA 1
ATOM 3238 C C . ARG A 1 424 ? 23.282 41.514 -32.790 1.00 34.78 424 ARG A C 1
ATOM 3240 O O . ARG A 1 424 ? 22.295 42.223 -32.637 1.00 34.78 424 ARG A O 1
ATOM 3247 N N . ARG A 1 425 ? 24.247 41.414 -31.868 1.00 38.81 425 ARG A N 1
ATOM 3248 C CA . ARG A 1 425 ? 24.507 42.406 -30.813 1.00 38.81 425 ARG A CA 1
ATOM 3249 C C . ARG A 1 425 ? 25.001 43.700 -31.467 1.00 38.81 425 ARG A C 1
ATOM 3251 O O . ARG A 1 425 ? 26.092 43.717 -32.021 1.00 38.81 425 ARG A O 1
ATOM 3258 N N . ASN A 1 426 ? 24.169 44.732 -31.455 1.00 33.41 426 ASN A N 1
ATOM 3259 C CA . ASN A 1 426 ? 24.509 46.152 -31.326 1.00 33.41 426 ASN A CA 1
ATOM 3260 C C . ASN A 1 426 ? 23.178 46.913 -31.377 1.00 33.41 426 ASN A C 1
ATOM 3262 O O . ASN A 1 426 ? 22.296 46.529 -32.132 1.00 33.41 426 ASN A O 1
ATOM 3266 N N . ILE A 1 427 ? 23.041 47.992 -30.602 1.00 35.09 427 ILE A N 1
ATOM 3267 C CA . ILE A 1 427 ? 21.804 48.779 -30.371 1.00 35.09 427 ILE A CA 1
ATOM 3268 C C . ILE A 1 427 ? 20.966 48.318 -29.156 1.00 35.09 427 ILE A C 1
ATOM 3270 O O . ILE A 1 427 ? 19.750 48.400 -29.193 1.00 35.09 427 ILE A O 1
ATOM 3274 N N . ILE A 1 428 ? 21.565 47.889 -28.034 1.00 31.53 428 ILE A N 1
ATOM 3275 C CA . ILE A 1 428 ? 20.893 48.006 -26.708 1.00 31.53 428 ILE A CA 1
ATOM 3276 C C . ILE A 1 428 ? 21.841 48.536 -25.600 1.00 31.53 428 ILE A C 1
ATOM 3278 O O . ILE A 1 428 ? 21.384 48.880 -24.522 1.00 31.53 428 ILE A O 1
ATOM 3282 N N . ASP A 1 429 ? 23.124 48.803 -25.869 1.00 32.38 429 ASP A N 1
ATOM 3283 C CA . ASP A 1 429 ? 24.052 49.355 -24.851 1.00 32.38 429 ASP A CA 1
ATOM 3284 C C . ASP A 1 429 ? 24.015 50.888 -24.695 1.00 32.38 429 ASP A C 1
ATOM 3286 O O . ASP A 1 429 ? 24.948 51.499 -24.183 1.00 32.38 429 ASP A O 1
ATOM 3290 N N . LYS A 1 430 ? 22.929 51.557 -25.107 1.00 29.42 430 LYS A N 1
ATOM 3291 C CA . LYS A 1 430 ? 22.804 53.022 -24.945 1.00 29.42 430 LYS A CA 1
ATOM 3292 C C . LYS A 1 430 ? 21.550 53.506 -24.221 1.00 29.42 430 LYS A C 1
ATOM 3294 O O . LYS A 1 430 ? 21.292 54.705 -24.198 1.00 29.42 430 LYS A O 1
ATOM 3299 N N . ARG A 1 431 ? 20.774 52.604 -23.607 1.00 31.14 431 ARG A N 1
ATOM 3300 C CA . ARG A 1 431 ? 19.546 52.972 -22.870 1.00 31.14 431 ARG A CA 1
ATOM 3301 C C . ARG A 1 431 ? 19.353 52.301 -21.504 1.00 31.14 431 ARG A C 1
ATOM 3303 O O . ARG A 1 431 ? 18.259 52.360 -20.963 1.00 31.14 431 ARG A O 1
ATOM 3310 N N . LEU A 1 432 ? 20.408 51.740 -20.915 1.00 31.84 432 LEU A N 1
ATOM 3311 C CA . LEU A 1 432 ? 20.385 51.196 -19.546 1.00 31.84 432 LEU A CA 1
ATOM 3312 C C . LEU A 1 432 ? 21.485 51.792 -18.648 1.00 31.84 432 LEU A C 1
ATOM 3314 O O . LEU A 1 432 ? 21.990 51.137 -17.747 1.00 31.84 432 LEU A O 1
ATOM 3318 N N . GLY A 1 433 ? 21.853 53.052 -18.902 1.00 29.11 433 GLY A N 1
ATOM 3319 C CA . GLY A 1 433 ? 22.800 53.813 -18.076 1.00 29.11 433 GLY A CA 1
ATOM 3320 C C . GLY A 1 433 ? 22.160 54.795 -17.092 1.00 29.11 433 GLY A C 1
ATOM 3321 O O . GLY A 1 433 ? 22.871 55.346 -16.270 1.00 29.11 433 GLY A O 1
ATOM 3322 N N . ASN A 1 434 ? 20.844 55.014 -17.142 1.00 28.59 434 ASN A N 1
ATOM 3323 C CA . ASN A 1 434 ? 20.156 55.953 -16.254 1.00 28.59 434 ASN A CA 1
ATOM 3324 C C . ASN A 1 434 ? 18.832 55.340 -15.803 1.00 28.59 434 ASN A C 1
ATOM 3326 O O . ASN A 1 434 ? 17.835 55.508 -16.494 1.00 28.59 434 ASN A O 1
ATOM 3330 N N . LEU A 1 435 ? 18.854 54.593 -14.699 1.00 29.39 435 LEU A N 1
ATOM 3331 C CA . LEU A 1 435 ? 17.734 54.373 -13.768 1.00 29.39 435 LEU A CA 1
ATOM 3332 C C . LEU A 1 435 ? 18.257 53.532 -12.588 1.00 29.39 435 LEU A C 1
ATOM 3334 O O . LEU A 1 435 ? 17.865 52.394 -12.357 1.00 29.39 435 LEU A O 1
ATOM 3338 N N . GLN A 1 436 ? 19.209 54.118 -11.863 1.00 29.38 436 GLN A N 1
ATOM 3339 C CA . GLN A 1 436 ? 19.567 53.745 -10.498 1.00 29.38 436 GLN A CA 1
ATOM 3340 C C . GLN A 1 436 ? 19.229 54.950 -9.619 1.00 29.38 436 GLN A C 1
ATOM 3342 O O . GLN A 1 436 ? 20.090 55.777 -9.360 1.00 29.38 436 GLN A O 1
ATOM 3347 N N . THR A 1 437 ? 17.958 55.077 -9.239 1.00 31.22 437 THR A N 1
ATOM 3348 C CA . THR A 1 437 ? 17.461 55.791 -8.049 1.00 31.22 437 THR A CA 1
ATOM 3349 C C . THR A 1 437 ? 15.940 55.597 -7.983 1.00 31.22 437 THR A C 1
ATOM 3351 O O . THR A 1 437 ? 15.256 55.756 -8.987 1.00 31.22 437 THR A O 1
ATOM 3354 N N . LEU A 1 438 ? 15.434 55.252 -6.792 1.00 28.02 438 LEU A N 1
ATOM 3355 C CA . LEU A 1 438 ? 14.057 54.849 -6.442 1.00 28.02 438 LEU A CA 1
ATOM 3356 C C . LEU A 1 438 ? 13.647 53.425 -6.870 1.00 28.02 438 LEU A C 1
ATOM 3358 O O . LEU A 1 438 ? 13.089 53.215 -7.936 1.00 28.02 438 LEU A O 1
ATOM 3362 N N . HIS A 1 439 ? 13.825 52.426 -6.006 1.00 25.23 439 HIS A N 1
ATOM 3363 C CA . HIS A 1 439 ? 12.908 52.158 -4.893 1.00 25.23 439 HIS A CA 1
ATOM 3364 C C . HIS A 1 439 ? 13.530 51.084 -3.988 1.00 25.23 439 HIS A C 1
ATOM 3366 O O . HIS A 1 439 ? 13.733 49.942 -4.390 1.00 25.23 439 HIS A O 1
ATOM 3372 N N . SER A 1 440 ? 13.876 51.489 -2.770 1.00 24.08 440 SER A N 1
ATOM 3373 C CA . SER A 1 440 ? 14.137 50.593 -1.648 1.00 24.08 440 SER A CA 1
ATOM 3374 C C . SER A 1 440 ? 12.812 50.303 -0.941 1.00 24.08 440 SER A C 1
ATOM 3376 O O . SER A 1 440 ? 11.981 51.205 -0.822 1.00 24.08 440 SER A O 1
ATOM 3378 N N . SER A 1 441 ? 12.707 49.081 -0.417 1.00 25.42 441 SER A N 1
ATOM 3379 C CA . SER A 1 441 ? 11.746 48.595 0.580 1.00 25.42 441 SER A CA 1
ATOM 3380 C C . SER A 1 441 ? 10.425 48.015 0.059 1.00 25.42 441 SER A C 1
ATOM 3382 O O . SER A 1 441 ? 9.456 48.741 -0.147 1.00 25.42 441 SER A O 1
ATOM 3384 N N . LYS A 1 442 ? 10.366 46.679 -0.053 1.00 25.70 442 LYS A N 1
ATOM 3385 C CA . LYS A 1 442 ? 9.445 45.853 0.749 1.00 25.70 442 LYS A CA 1
ATOM 3386 C C . LYS A 1 442 ? 9.653 44.345 0.545 1.00 25.70 442 LYS A C 1
ATOM 3388 O O . LYS A 1 442 ? 9.940 43.892 -0.554 1.00 25.70 442 LYS A O 1
ATOM 3393 N N . GLU A 1 443 ? 9.405 43.645 1.651 1.00 25.38 443 GLU A N 1
ATOM 3394 C CA . GLU A 1 443 ? 9.011 42.237 1.807 1.00 25.38 443 GLU A CA 1
ATOM 3395 C C . GLU A 1 443 ? 10.103 41.163 1.929 1.00 25.38 443 GLU A C 1
ATOM 3397 O O . GLU A 1 443 ? 10.542 40.520 0.982 1.00 25.38 443 GLU A O 1
ATOM 3402 N N . SER A 1 444 ? 10.446 40.928 3.200 1.00 23.67 444 SER A N 1
ATOM 3403 C CA . SER A 1 444 ? 10.971 39.685 3.756 1.00 23.67 444 SER A CA 1
ATOM 3404 C C . SER A 1 444 ? 9.979 39.197 4.819 1.00 23.67 444 SER A C 1
ATOM 3406 O O . SER A 1 444 ? 9.694 39.959 5.738 1.00 23.67 444 SER A O 1
ATOM 3408 N N . GLY A 1 445 ? 9.536 37.942 4.683 1.00 26.91 445 GLY A N 1
ATOM 3409 C CA . GLY A 1 445 ? 9.331 36.949 5.749 1.00 26.91 445 GLY A CA 1
ATOM 3410 C C . GLY A 1 445 ? 8.354 37.243 6.891 1.00 26.91 445 GLY A C 1
ATOM 3411 O O . GLY A 1 445 ? 8.553 38.168 7.668 1.00 26.91 445 GLY A O 1
ATOM 3412 N N . GLN A 1 446 ? 7.393 36.337 7.099 1.00 26.56 446 GLN A N 1
ATOM 3413 C CA . GLN A 1 446 ? 6.749 36.169 8.402 1.00 26.56 446 GLN A CA 1
ATOM 3414 C C . GLN A 1 446 ? 6.471 34.689 8.697 1.00 26.56 446 GLN A C 1
ATOM 3416 O O . GLN A 1 446 ? 5.600 34.061 8.101 1.00 26.56 446 GLN A O 1
ATOM 3421 N N . HIS A 1 447 ? 7.270 34.161 9.629 1.00 24.55 447 HIS A N 1
ATOM 3422 C CA . HIS A 1 447 ? 6.869 33.152 10.604 1.00 24.55 447 HIS A CA 1
ATOM 3423 C C . HIS A 1 447 ? 5.764 33.749 11.488 1.00 24.55 447 HIS A C 1
ATOM 3425 O O . HIS A 1 447 ? 5.876 34.902 11.901 1.00 24.55 447 HIS A O 1
ATOM 3431 N N . THR A 1 448 ? 4.733 32.972 11.809 1.00 25.83 448 THR A N 1
ATOM 3432 C CA . THR A 1 448 ? 3.717 33.336 12.806 1.00 25.83 448 THR A CA 1
ATOM 3433 C C . THR A 1 448 ? 3.825 32.405 14.010 1.00 25.83 448 THR A C 1
ATOM 3435 O O . THR A 1 448 ? 3.396 31.253 13.944 1.00 25.83 448 THR A O 1
ATOM 3438 N N . GLU A 1 449 ? 4.416 32.913 15.093 1.00 27.12 449 GLU A N 1
ATOM 3439 C CA . GLU A 1 449 ? 4.123 32.492 16.467 1.00 27.12 449 GLU A CA 1
ATOM 3440 C C . GLU A 1 449 ? 2.779 33.110 16.886 1.00 27.12 449 GLU A C 1
ATOM 3442 O O . GLU A 1 449 ? 2.467 34.248 16.530 1.00 27.12 449 GLU A O 1
ATOM 3447 N N . ASN A 1 450 ? 1.955 32.335 17.592 1.00 24.77 450 ASN A N 1
ATOM 3448 C CA . ASN A 1 450 ? 0.631 32.746 18.054 1.00 24.77 450 ASN A CA 1
ATOM 3449 C C . ASN A 1 450 ? 0.723 33.458 19.412 1.00 24.77 450 ASN A C 1
ATOM 3451 O O . ASN A 1 450 ? 0.747 32.789 20.444 1.00 24.77 450 ASN A O 1
ATOM 3455 N N . ASP A 1 451 ? 0.647 34.788 19.412 1.00 26.91 451 ASP A N 1
ATOM 3456 C CA . ASP A 1 451 ? 0.271 35.569 20.596 1.00 26.91 451 ASP A CA 1
ATOM 3457 C C . ASP A 1 451 ? -1.242 35.840 20.595 1.00 26.91 451 ASP A C 1
ATOM 3459 O O . ASP A 1 451 ? -1.839 36.215 19.583 1.00 26.91 451 ASP A O 1
ATOM 3463 N N . ARG A 1 452 ? -1.890 35.628 21.747 1.00 27.89 452 ARG A N 1
ATOM 3464 C CA . ARG A 1 452 ? -3.324 35.890 21.953 1.00 27.89 452 ARG A CA 1
ATOM 3465 C C . ARG A 1 452 ? -3.556 37.367 22.288 1.00 27.89 452 ARG A C 1
ATOM 3467 O O . ARG A 1 452 ? -3.014 37.861 23.270 1.00 27.89 452 ARG A O 1
ATOM 3474 N N . TYR A 1 453 ? -4.444 38.031 21.546 1.00 36.53 453 TYR A N 1
ATOM 3475 C CA . TYR A 1 453 ? -4.967 39.362 21.877 1.00 36.53 453 TYR A CA 1
ATOM 3476 C C . TYR A 1 453 ? -6.428 39.259 22.335 1.00 36.53 453 TYR A C 1
ATOM 3478 O O . TYR A 1 453 ? -7.237 38.609 21.674 1.00 36.53 453 TYR A O 1
ATOM 3486 N N . VAL A 1 454 ? -6.775 39.921 23.441 1.00 38.69 454 VAL A N 1
ATOM 3487 C CA . VAL A 1 454 ? -8.166 40.134 23.872 1.00 38.69 454 VAL A CA 1
ATOM 3488 C C . VAL A 1 454 ? -8.525 41.594 23.600 1.00 38.69 454 VAL A C 1
ATOM 3490 O O . VAL A 1 454 ? -7.789 42.499 23.990 1.00 38.69 454 VAL A O 1
ATOM 3493 N N . LEU A 1 455 ? -9.634 41.810 22.894 1.00 34.81 455 LEU A N 1
ATOM 3494 C CA . LEU A 1 455 ? -10.243 43.120 22.667 1.00 34.81 455 LEU A CA 1
ATOM 3495 C C . LEU A 1 455 ? -11.209 43.417 23.819 1.00 34.81 455 LEU A C 1
ATOM 3497 O O . LEU A 1 455 ? -12.116 42.625 24.064 1.00 34.81 455 LEU A O 1
ATOM 3501 N N . GLU A 1 456 ? -11.027 44.548 24.498 1.00 41.47 456 GLU A N 1
ATOM 3502 C CA . GLU A 1 456 ? -12.065 45.141 25.350 1.00 41.47 456 GLU A CA 1
ATOM 3503 C C . GLU A 1 456 ? -12.883 46.175 24.562 1.00 41.47 456 GLU A C 1
ATOM 3505 O O . GLU A 1 456 ? -12.393 46.804 23.621 1.00 41.47 456 GLU A O 1
ATOM 3510 N N . ASP A 1 457 ? -14.141 46.325 24.974 1.00 45.31 457 ASP A N 1
ATOM 3511 C CA . ASP A 1 457 ? -15.300 46.798 24.202 1.00 45.31 457 ASP A CA 1
ATOM 3512 C C . ASP A 1 457 ? -15.337 48.297 23.829 1.00 45.31 457 ASP A C 1
ATOM 3514 O O . ASP A 1 457 ? -16.367 48.797 23.396 1.00 45.31 457 ASP A O 1
ATOM 3518 N N . ASP A 1 458 ? -14.222 49.024 23.916 1.00 49.66 458 ASP A N 1
ATOM 3519 C CA . ASP A 1 458 ? -14.138 50.436 23.507 1.00 49.66 458 ASP A CA 1
ATOM 3520 C C . ASP A 1 458 ? -12.976 50.676 22.524 1.00 49.66 458 ASP A C 1
ATOM 3522 O O . ASP A 1 458 ? -12.064 51.468 22.751 1.00 49.66 458 ASP A O 1
ATOM 3526 N N . GLY A 1 459 ? -13.010 49.951 21.402 1.00 47.94 459 GLY A N 1
ATOM 3527 C CA . GLY A 1 459 ? -12.628 50.380 20.044 1.00 47.94 459 GLY A CA 1
ATOM 3528 C C . GLY A 1 459 ? -11.245 50.975 19.710 1.00 47.94 459 GLY A C 1
ATOM 3529 O O . GLY A 1 459 ? -10.944 51.080 18.523 1.00 47.94 459 GLY A O 1
ATOM 3530 N N . LEU A 1 460 ? -10.378 51.379 20.643 1.00 45.19 460 LEU A N 1
ATOM 3531 C CA . LEU A 1 460 ? -9.131 52.090 20.313 1.00 45.19 460 LEU A CA 1
ATOM 3532 C C . LEU A 1 460 ? -8.024 51.918 21.375 1.00 45.19 460 LEU A C 1
ATOM 3534 O O . LEU A 1 460 ? -7.694 52.865 22.090 1.00 45.19 460 LEU A O 1
ATOM 3538 N N . LYS A 1 461 ? -7.394 50.729 21.435 1.00 35.09 461 LYS A N 1
ATOM 3539 C CA . LYS A 1 461 ? -5.941 50.506 21.689 1.00 35.09 461 LYS A CA 1
ATOM 3540 C C . LYS A 1 461 ? -5.609 49.015 21.857 1.00 35.09 461 LYS A C 1
ATOM 3542 O O . LYS A 1 461 ? -6.189 48.346 22.697 1.00 35.09 461 LYS A O 1
ATOM 3547 N N . ILE A 1 462 ? -4.595 48.534 21.132 1.00 34.38 462 ILE A N 1
ATOM 3548 C CA . ILE A 1 462 ? -3.964 47.219 21.343 1.00 34.38 462 ILE A CA 1
ATOM 3549 C C . ILE A 1 462 ? -2.691 47.439 22.177 1.00 34.38 462 ILE A C 1
ATOM 3551 O O . ILE A 1 462 ? -1.844 48.248 21.791 1.00 34.38 462 ILE A O 1
ATOM 3555 N N . ARG A 1 463 ? -2.539 46.746 23.315 1.00 32.69 463 ARG A N 1
ATOM 3556 C CA . ARG A 1 463 ? -1.265 46.646 24.055 1.00 32.69 463 ARG A CA 1
ATOM 3557 C C . ARG A 1 463 ? -0.752 45.208 23.994 1.00 32.69 463 ARG A C 1
ATOM 3559 O O . ARG A 1 463 ? -1.474 44.292 24.366 1.00 32.69 463 ARG A O 1
ATOM 3566 N N . ALA A 1 464 ? 0.495 45.039 23.559 1.00 29.61 464 ALA A N 1
ATOM 3567 C CA . ALA A 1 464 ? 1.249 43.800 23.707 1.00 29.61 464 ALA A CA 1
ATOM 3568 C C . ALA A 1 464 ? 1.976 43.829 25.061 1.00 29.61 464 ALA A C 1
ATOM 3570 O O . ALA A 1 464 ? 2.683 44.797 25.350 1.00 29.61 464 ALA A O 1
ATOM 3571 N N . PHE A 1 465 ? 1.777 42.810 25.894 1.00 30.33 465 PHE A N 1
ATOM 3572 C CA . PHE A 1 465 ? 2.573 42.605 27.102 1.00 30.33 465 PHE A CA 1
ATOM 3573 C C . PHE A 1 465 ? 3.737 41.672 26.753 1.00 30.33 465 PHE A C 1
ATOM 3575 O O . PHE A 1 465 ? 3.520 40.503 26.461 1.00 30.33 465 PHE A O 1
ATOM 3582 N N . LEU A 1 466 ? 4.960 42.205 26.765 1.00 30.20 466 LEU A N 1
ATOM 3583 C CA . LEU A 1 466 ? 6.183 41.414 26.892 1.00 30.20 466 LEU A CA 1
ATOM 3584 C C . LEU A 1 466 ? 6.465 41.305 28.388 1.00 30.20 466 LEU A C 1
ATOM 3586 O O . LEU A 1 466 ? 6.806 42.304 29.022 1.00 30.20 466 LEU A O 1
ATOM 3590 N N . GLU A 1 467 ? 6.262 40.124 28.963 1.00 26.77 467 GLU A N 1
ATOM 3591 C CA . GLU A 1 467 ? 6.662 39.859 30.342 1.00 26.77 467 GLU A CA 1
ATOM 3592 C C . GLU A 1 467 ? 8.158 39.520 30.344 1.00 26.77 467 GLU A C 1
ATOM 3594 O O . GLU A 1 467 ? 8.584 38.395 30.087 1.00 26.77 467 GLU A O 1
ATOM 3599 N N . GLU A 1 468 ? 8.970 40.556 30.544 1.00 28.05 468 GLU A N 1
ATOM 3600 C CA . GLU A 1 468 ? 10.392 40.444 30.843 1.00 28.05 468 GLU A CA 1
ATOM 3601 C C . GLU A 1 468 ? 10.519 40.000 32.309 1.00 28.05 468 GLU A C 1
ATOM 3603 O O . GLU A 1 468 ? 10.030 40.670 33.220 1.00 28.05 468 GLU A O 1
ATOM 3608 N N . ASN A 1 469 ? 11.129 38.836 32.537 1.00 26.97 469 ASN A N 1
ATOM 3609 C CA . ASN A 1 469 ? 11.443 38.351 33.877 1.00 26.97 469 ASN A CA 1
ATOM 3610 C C . ASN A 1 469 ? 12.422 39.317 34.556 1.00 26.97 469 ASN A C 1
ATOM 3612 O O . ASN A 1 469 ? 13.589 39.356 34.169 1.00 26.97 469 ASN A O 1
ATOM 3616 N N . ASP A 1 470 ? 11.981 40.006 35.611 1.00 25.08 470 ASP A N 1
ATOM 3617 C CA . ASP A 1 470 ? 12.877 40.621 36.591 1.00 25.08 470 ASP A CA 1
ATOM 3618 C C . ASP A 1 470 ? 12.548 40.079 38.000 1.00 25.08 470 ASP A C 1
ATOM 3620 O O . ASP A 1 470 ? 11.374 39.962 38.375 1.00 25.08 470 ASP A O 1
ATOM 3624 N N . PRO A 1 471 ? 13.556 39.664 38.788 1.00 34.16 471 PRO A N 1
ATOM 3625 C CA . PRO A 1 471 ? 13.368 38.862 39.979 1.00 34.16 471 PRO A CA 1
ATOM 3626 C C . PRO A 1 471 ? 13.147 39.783 41.172 1.00 34.16 471 PRO A C 1
ATOM 3628 O O . PRO A 1 471 ? 14.084 40.415 41.643 1.00 34.16 471 PRO A O 1
ATOM 3631 N N . THR A 1 472 ? 11.935 39.863 41.715 1.00 27.28 472 THR A N 1
ATOM 3632 C CA . THR A 1 472 ? 11.733 40.158 43.145 1.00 27.28 472 THR A CA 1
ATOM 3633 C C . THR A 1 472 ? 10.274 39.992 43.560 1.00 27.28 472 THR A C 1
ATOM 3635 O O . THR A 1 472 ? 9.366 40.635 43.049 1.00 27.28 472 THR A O 1
ATOM 3638 N N . SER A 1 473 ? 10.091 39.197 44.615 1.00 27.27 473 SER A N 1
ATOM 3639 C CA . SER A 1 473 ? 8.917 39.141 45.494 1.00 27.27 473 SER A CA 1
ATOM 3640 C C . SER A 1 473 ? 7.619 38.543 44.929 1.00 27.27 473 SER A C 1
ATOM 3642 O O . SER A 1 473 ? 6.745 39.232 44.414 1.00 27.27 473 SER A O 1
ATOM 3644 N N . LYS A 1 474 ? 7.414 37.254 45.215 1.00 26.73 474 LYS A N 1
ATOM 3645 C CA . LYS A 1 474 ? 6.442 36.817 46.234 1.00 26.73 474 LYS A CA 1
ATOM 3646 C C . LYS A 1 474 ? 6.584 35.315 46.467 1.00 26.73 474 LYS A C 1
ATOM 3648 O O . LYS A 1 474 ? 6.312 34.502 45.592 1.00 26.73 474 LYS A O 1
ATOM 3653 N N . GLU A 1 475 ? 7.013 34.970 47.675 1.00 35.22 475 GLU A N 1
ATOM 3654 C CA . GLU A 1 475 ? 6.840 33.635 48.231 1.00 35.22 475 GLU A CA 1
ATOM 3655 C C . GLU A 1 475 ? 5.343 33.300 48.266 1.00 35.22 475 GLU A C 1
ATOM 3657 O O . GLU A 1 475 ? 4.562 33.932 48.976 1.00 35.22 475 GLU A O 1
ATOM 3662 N N . SER A 1 476 ? 4.950 32.266 47.529 1.00 25.89 476 SER A N 1
ATOM 3663 C CA . SER A 1 476 ? 3.812 31.435 47.901 1.00 25.89 476 SER A CA 1
ATOM 3664 C C . SER A 1 476 ? 4.190 29.983 47.648 1.00 25.89 476 SER A C 1
ATOM 3666 O O . SER A 1 476 ? 4.411 29.574 46.511 1.00 25.89 476 SER A O 1
ATOM 3668 N N . ASN A 1 477 ? 4.312 29.243 48.745 1.00 28.42 477 ASN A N 1
ATOM 3669 C CA . ASN A 1 477 ? 4.653 27.830 48.825 1.00 28.42 477 ASN A CA 1
ATOM 3670 C C . ASN A 1 477 ? 3.849 26.966 47.840 1.00 28.42 477 ASN A C 1
ATOM 3672 O O . ASN A 1 477 ? 2.715 26.584 48.118 1.00 28.42 477 ASN A O 1
ATOM 3676 N N . GLY A 1 478 ? 4.480 26.597 46.731 1.00 25.30 478 GLY A N 1
ATOM 3677 C CA . GLY A 1 478 ? 4.155 25.419 45.939 1.00 25.30 478 GLY A CA 1
ATOM 3678 C C . GLY A 1 478 ? 5.426 24.594 45.852 1.00 25.30 478 GLY A C 1
ATOM 3679 O O . GLY A 1 478 ? 6.361 24.960 45.148 1.00 25.30 478 GLY A O 1
ATOM 3680 N N . SER A 1 479 ? 5.513 23.529 46.642 1.00 26.97 479 SER A N 1
ATOM 3681 C CA . SER A 1 479 ? 6.644 22.607 46.639 1.00 26.97 479 SER A CA 1
ATOM 3682 C C . SER A 1 479 ? 6.934 22.130 45.214 1.00 26.97 479 SER A C 1
ATOM 3684 O O . SER A 1 479 ? 6.145 21.368 44.653 1.00 26.97 479 SER A O 1
ATOM 3686 N N . HIS A 1 480 ? 8.072 22.538 44.645 1.00 32.41 480 HIS A N 1
ATOM 3687 C CA . HIS A 1 480 ? 8.684 21.844 43.518 1.00 32.41 480 HIS A CA 1
ATOM 3688 C C . HIS A 1 480 ? 8.912 20.395 43.955 1.00 32.41 480 HIS A C 1
ATOM 3690 O O . HIS A 1 480 ? 9.884 20.089 44.653 1.00 32.41 480 HIS A O 1
ATOM 3696 N N . LEU A 1 481 ? 7.984 19.508 43.588 1.00 34.66 481 LEU A N 1
ATOM 3697 C CA . LEU A 1 481 ? 8.123 18.073 43.774 1.00 34.66 481 LEU A CA 1
ATOM 3698 C C . LEU A 1 481 ? 9.252 17.626 42.841 1.00 34.66 481 LEU A C 1
ATOM 3700 O O . LEU A 1 481 ? 9.059 17.299 41.673 1.00 34.66 481 LEU A O 1
ATOM 3704 N N . SER A 1 482 ? 10.473 17.739 43.350 1.00 37.47 482 SER A N 1
ATOM 3705 C CA . SER A 1 482 ? 11.678 17.271 42.692 1.00 37.47 482 SER A CA 1
ATOM 3706 C C . SER A 1 482 ? 11.562 15.757 42.632 1.00 37.47 482 SER A C 1
ATOM 3708 O O . SER A 1 482 ? 11.750 15.094 43.647 1.00 37.47 482 SER A O 1
ATOM 3710 N N . ASP A 1 483 ? 11.177 15.220 41.476 1.00 49.97 483 ASP A N 1
ATOM 3711 C CA . ASP A 1 483 ? 11.056 13.779 41.284 1.00 49.97 483 ASP A CA 1
ATOM 3712 C C . ASP A 1 483 ? 12.431 13.131 41.573 1.00 49.97 483 ASP A C 1
ATOM 3714 O O . ASP A 1 483 ? 13.401 13.389 40.844 1.00 49.97 483 ASP A O 1
ATOM 3718 N N . PRO A 1 484 ? 12.583 12.346 42.661 1.00 51.50 484 PRO A N 1
ATOM 3719 C CA . PRO A 1 484 ? 13.888 11.920 43.176 1.00 51.50 484 PRO A CA 1
ATOM 3720 C C . PRO A 1 484 ? 14.669 11.029 42.199 1.00 51.50 484 PRO A C 1
ATOM 3722 O O . PRO A 1 484 ? 15.863 10.804 42.385 1.00 51.50 484 PRO A O 1
ATOM 3725 N N . LYS A 1 485 ? 14.020 10.538 41.135 1.00 58.41 485 LYS A N 1
ATOM 3726 C CA . LYS A 1 485 ? 14.622 9.684 40.102 1.00 58.41 485 LYS A CA 1
ATOM 3727 C C . LYS A 1 485 ? 15.551 10.419 39.130 1.00 58.41 485 LYS A C 1
ATOM 3729 O O . LYS A 1 485 ? 16.335 9.756 38.452 1.00 58.41 485 LYS A O 1
ATOM 3734 N N . LEU A 1 486 ? 15.482 11.751 39.039 1.00 65.62 486 LEU A N 1
ATOM 3735 C CA . LEU A 1 486 ? 16.177 12.516 37.992 1.00 65.62 486 LEU A CA 1
ATOM 3736 C C . LEU A 1 486 ? 17.151 13.588 38.499 1.00 65.62 486 LEU A C 1
ATOM 3738 O O . LEU A 1 486 ? 17.594 14.430 37.722 1.00 65.62 486 LEU A O 1
ATOM 3742 N N . SER A 1 487 ? 17.519 13.548 39.780 1.00 63.62 487 SER A N 1
ATOM 3743 C CA . SER A 1 487 ? 18.442 14.511 40.405 1.00 63.62 487 SER A CA 1
ATOM 3744 C C . SER A 1 487 ? 19.866 14.498 39.828 1.00 63.62 487 SER A C 1
ATOM 3746 O O . SER A 1 487 ? 20.633 15.424 40.073 1.00 63.62 487 SER A O 1
ATOM 3748 N N . TRP A 1 488 ? 20.222 13.468 39.054 1.00 76.75 488 TRP A N 1
ATOM 3749 C CA . TRP A 1 488 ? 21.542 13.285 38.442 1.00 76.75 488 TRP A CA 1
ATOM 3750 C C . TRP A 1 488 ? 21.703 13.961 37.068 1.00 76.75 488 TRP A C 1
ATOM 3752 O O . TRP A 1 488 ? 22.822 14.044 36.563 1.00 76.75 488 TRP A O 1
ATOM 3762 N N . LEU A 1 489 ? 20.615 14.427 36.444 1.00 76.06 489 LEU A N 1
ATOM 3763 C CA . LEU A 1 489 ? 20.632 15.011 35.099 1.00 76.06 489 LEU A CA 1
ATOM 3764 C C . LEU A 1 489 ? 20.801 16.540 35.154 1.00 76.06 489 LEU A C 1
ATOM 3766 O O . LEU A 1 489 ? 20.017 17.207 35.832 1.00 76.06 489 LEU A O 1
ATOM 3770 N N . PRO A 1 490 ? 21.769 17.122 34.416 1.00 83.62 490 PRO A N 1
ATOM 3771 C CA . PRO A 1 490 ? 21.903 18.572 34.309 1.00 83.62 490 PRO A CA 1
ATOM 3772 C C . PRO A 1 490 ? 20.618 19.228 33.772 1.00 83.62 490 PRO A C 1
ATOM 3774 O O . PRO A 1 490 ? 19.975 18.655 32.888 1.00 83.62 490 PRO A O 1
ATOM 3777 N N . PRO A 1 491 ? 20.262 20.441 34.231 1.00 79.25 491 PRO A N 1
ATOM 3778 C CA . PRO A 1 491 ? 19.000 21.098 33.872 1.00 79.25 491 PRO A CA 1
ATOM 3779 C C . PRO A 1 491 ? 18.840 21.308 32.358 1.00 79.25 491 PRO A C 1
ATOM 3781 O O . PRO A 1 491 ? 17.787 21.006 31.812 1.00 79.25 491 PRO A O 1
ATOM 3784 N N . ILE A 1 492 ? 19.917 21.678 31.660 1.00 76.94 492 ILE A N 1
ATOM 3785 C CA . ILE A 1 492 ? 19.932 21.860 30.195 1.00 76.94 492 ILE A CA 1
ATOM 3786 C C . ILE A 1 492 ? 19.597 20.551 29.456 1.00 76.94 492 ILE A C 1
ATOM 3788 O O . ILE A 1 492 ? 18.856 20.542 28.477 1.00 76.94 492 ILE A O 1
ATOM 3792 N N . LEU A 1 493 ? 20.122 19.417 29.933 1.00 79.75 493 LEU A N 1
ATOM 3793 C CA . LEU A 1 493 ? 19.824 18.098 29.362 1.00 79.75 493 LEU A CA 1
ATOM 3794 C C . LEU A 1 493 ? 18.393 17.668 29.677 1.00 79.75 493 LEU A C 1
ATOM 3796 O O . LEU A 1 493 ? 17.735 17.057 28.839 1.00 79.75 493 LEU A O 1
ATOM 3800 N N . LYS A 1 494 ? 17.900 18.007 30.869 1.00 83.50 494 LYS A N 1
ATOM 3801 C CA . LYS A 1 494 ? 16.522 17.740 31.270 1.00 83.50 494 LYS A CA 1
ATOM 3802 C C . LYS A 1 494 ? 15.531 18.487 30.371 1.00 83.50 494 LYS A C 1
ATOM 3804 O O . LYS A 1 494 ? 14.592 17.865 29.889 1.00 83.50 494 LYS A O 1
ATOM 3809 N N . GLU A 1 495 ? 15.780 19.762 30.084 1.00 82.00 495 GLU A N 1
ATOM 3810 C CA . GLU A 1 495 ? 14.974 20.577 29.161 1.00 82.00 495 GLU A CA 1
ATOM 3811 C C . GLU A 1 495 ? 15.067 20.096 27.709 1.00 82.00 495 GLU A C 1
ATOM 3813 O O . GLU A 1 495 ? 14.078 20.116 26.978 1.00 82.00 495 GLU A O 1
ATOM 3818 N N . PHE A 1 496 ? 16.232 19.609 27.275 1.00 86.12 496 PHE A N 1
ATOM 3819 C CA . PHE A 1 496 ? 16.401 19.079 25.922 1.00 86.12 496 PHE A CA 1
ATOM 3820 C C . PHE A 1 496 ? 15.615 17.777 25.703 1.00 86.12 496 PHE A C 1
ATOM 3822 O O . PHE A 1 496 ? 14.968 17.614 24.668 1.00 86.12 496 PHE A O 1
ATOM 3829 N N . ILE A 1 497 ? 15.640 16.877 26.689 1.00 87.31 497 ILE A N 1
ATOM 3830 C CA . ILE A 1 497 ? 15.191 15.482 26.567 1.00 87.31 497 ILE A CA 1
ATOM 3831 C C . ILE A 1 497 ? 13.737 15.272 27.026 1.00 87.31 497 ILE A C 1
ATOM 3833 O O . ILE A 1 497 ? 13.068 14.342 26.561 1.00 87.31 497 ILE A O 1
ATOM 3837 N N . LEU A 1 498 ? 13.232 16.104 27.941 1.00 90.25 498 LEU A N 1
ATOM 3838 C CA . LEU A 1 498 ? 11.868 15.996 28.463 1.00 90.25 498 LEU A CA 1
ATOM 3839 C C . LEU A 1 498 ? 10.943 17.074 27.879 1.00 90.25 498 LEU A C 1
ATOM 3841 O O . LEU A 1 498 ? 11.422 18.149 27.510 1.00 90.25 498 LEU A O 1
ATOM 3845 N N . PRO A 1 499 ? 9.628 16.804 27.803 1.00 90.44 499 PRO A N 1
ATOM 3846 C CA . PRO A 1 499 ? 8.630 17.814 27.457 1.00 90.44 499 PRO A CA 1
ATOM 3847 C C . PRO A 1 499 ? 8.562 18.952 28.484 1.00 90.44 499 PRO A C 1
ATOM 3849 O O . PRO A 1 499 ? 8.799 18.750 29.681 1.00 90.44 499 PRO A O 1
ATOM 3852 N N . ALA A 1 500 ? 8.191 20.144 28.028 1.00 85.88 500 ALA A N 1
ATOM 3853 C CA . ALA A 1 500 ? 7.911 21.300 28.860 1.00 85.88 500 ALA A CA 1
ATOM 3854 C C . ALA A 1 500 ? 6.770 20.985 29.834 1.00 85.88 500 ALA A C 1
ATOM 3856 O O . ALA A 1 500 ? 5.812 20.291 29.497 1.00 85.88 500 ALA A O 1
ATOM 3857 N N . GLY A 1 501 ? 6.884 21.453 31.078 1.00 80.69 501 GLY A N 1
ATOM 3858 C CA . GLY A 1 501 ? 5.904 21.161 32.131 1.00 80.69 501 GLY A CA 1
ATOM 3859 C C . GLY A 1 501 ? 5.998 19.753 32.739 1.00 80.69 501 GLY A C 1
ATOM 3860 O O . GLY A 1 501 ? 5.139 19.386 33.542 1.00 80.69 501 GLY A O 1
ATOM 3861 N N . PHE A 1 502 ? 7.029 18.962 32.410 1.00 86.19 502 PHE A N 1
ATOM 3862 C CA . PHE A 1 502 ? 7.270 17.667 33.055 1.00 86.19 502 PHE A CA 1
ATOM 3863 C C . PHE A 1 502 ? 7.450 17.825 34.584 1.00 86.19 502 PHE A C 1
ATOM 3865 O O . PHE A 1 502 ? 8.214 18.696 35.017 1.00 86.19 502 PHE A O 1
ATOM 3872 N N . PRO A 1 503 ? 6.838 16.962 35.422 1.00 85.06 503 PRO A N 1
ATOM 3873 C CA . PRO A 1 503 ? 6.118 15.734 35.059 1.00 85.06 503 PRO A CA 1
ATOM 3874 C C . PRO A 1 503 ? 4.636 15.915 34.702 1.00 85.06 503 PRO A C 1
ATOM 3876 O O . PRO A 1 503 ? 4.070 15.018 34.098 1.00 85.06 503 PRO A O 1
ATOM 3879 N N . GLY A 1 504 ? 4.009 17.049 35.023 1.00 85.56 504 GLY A N 1
ATOM 3880 C CA . GLY A 1 504 ? 2.553 17.218 34.900 1.00 85.56 504 GLY A CA 1
ATOM 3881 C C . GLY A 1 504 ? 2.010 17.313 33.469 1.00 85.56 504 GLY A C 1
ATOM 3882 O O . GLY A 1 504 ? 0.804 17.197 33.272 1.00 85.56 504 GLY A O 1
ATOM 3883 N N . SER A 1 505 ? 2.873 17.530 32.474 1.00 89.12 505 SER A N 1
ATOM 3884 C CA . SER A 1 505 ? 2.468 17.648 31.068 1.00 89.12 505 SER A CA 1
ATOM 3885 C C . SER A 1 505 ? 2.333 16.317 30.328 1.00 89.12 505 SER A C 1
ATOM 3887 O O . SER A 1 505 ? 1.822 16.297 29.208 1.00 89.12 505 SER A O 1
ATOM 3889 N N . VAL A 1 506 ? 2.785 15.213 30.926 1.00 93.19 506 VAL A N 1
ATOM 3890 C CA . VAL A 1 506 ? 2.740 13.872 30.335 1.00 93.19 506 VAL A CA 1
ATOM 3891 C C . VAL A 1 506 ? 2.229 12.843 31.330 1.00 93.19 506 VAL A C 1
ATOM 3893 O O . VAL A 1 506 ? 2.135 13.116 32.522 1.00 93.19 506 VAL A O 1
ATOM 3896 N N . SER A 1 507 ? 1.901 11.647 30.850 1.00 91.94 507 SER A N 1
ATOM 3897 C CA . SER A 1 507 ? 1.471 10.559 31.725 1.00 91.94 507 SER A CA 1
ATOM 3898 C C . SER A 1 507 ? 2.591 10.037 32.630 1.00 91.94 507 SER A C 1
ATOM 3900 O O . SER A 1 507 ? 3.777 10.057 32.286 1.00 91.94 507 SER A O 1
ATOM 3902 N N . ASP A 1 508 ? 2.202 9.503 33.790 1.00 90.62 508 ASP A N 1
ATOM 3903 C CA . ASP A 1 508 ? 3.127 9.027 34.830 1.00 90.62 508 ASP A CA 1
ATOM 3904 C C . ASP A 1 508 ? 4.058 7.892 34.360 1.00 90.62 508 ASP A C 1
ATOM 3906 O O . ASP A 1 508 ? 5.139 7.674 34.915 1.00 90.62 508 ASP A O 1
ATOM 3910 N N . ASP A 1 509 ? 3.646 7.136 33.341 1.00 93.12 509 ASP A N 1
ATOM 3911 C CA . ASP A 1 509 ? 4.406 6.041 32.741 1.00 93.12 509 ASP A CA 1
ATOM 3912 C C . ASP A 1 509 ? 5.391 6.485 31.647 1.00 93.12 509 ASP A C 1
ATOM 3914 O O . ASP A 1 509 ? 6.252 5.687 31.263 1.00 93.12 509 ASP A O 1
ATOM 3918 N N . TYR A 1 510 ? 5.343 7.746 31.197 1.00 93.94 510 TYR A N 1
ATOM 3919 C CA . TYR A 1 510 ? 6.188 8.274 30.118 1.00 93.94 510 TYR A CA 1
ATOM 3920 C C . TYR A 1 510 ? 7.680 8.040 30.374 1.00 93.94 510 TYR A C 1
ATOM 3922 O O . TYR A 1 510 ? 8.364 7.392 29.583 1.00 93.94 510 TYR A O 1
ATOM 3930 N N . LEU A 1 511 ? 8.207 8.521 31.506 1.00 92.00 511 LEU A N 1
ATOM 3931 C CA . LEU A 1 511 ? 9.644 8.448 31.783 1.00 92.00 511 LEU A CA 1
ATOM 3932 C C . LEU A 1 511 ? 10.127 6.993 31.886 1.00 92.00 511 LEU A C 1
ATOM 3934 O O . LEU A 1 511 ? 11.185 6.648 31.360 1.00 92.00 511 LEU A O 1
ATOM 3938 N N . GLN A 1 512 ? 9.352 6.130 32.548 1.00 92.94 512 GLN A N 1
ATOM 3939 C CA . GLN A 1 512 ? 9.696 4.715 32.682 1.00 92.94 512 GLN A CA 1
ATOM 3940 C C . GLN A 1 512 ? 9.693 4.013 31.319 1.00 92.94 512 GLN A C 1
ATOM 3942 O O . GLN A 1 512 ? 10.612 3.244 31.029 1.00 92.94 512 GLN A O 1
ATOM 3947 N N . TYR A 1 513 ? 8.698 4.304 30.477 1.00 94.44 513 TYR A N 1
ATOM 3948 C CA . TYR A 1 513 ? 8.651 3.814 29.107 1.00 94.44 513 TYR A CA 1
ATOM 3949 C C . TYR A 1 513 ? 9.872 4.284 28.315 1.00 94.44 513 TYR A C 1
ATOM 3951 O O . TYR A 1 513 ? 10.564 3.449 27.739 1.00 94.44 513 TYR A O 1
ATOM 3959 N N . MET A 1 514 ? 10.200 5.579 28.344 1.00 94.06 514 MET A N 1
ATOM 3960 C CA . MET A 1 514 ? 11.325 6.148 27.592 1.00 94.06 514 MET A CA 1
ATOM 3961 C C . MET A 1 514 ? 12.677 5.554 28.003 1.00 94.06 514 MET A C 1
ATOM 3963 O O . MET A 1 514 ? 13.492 5.210 27.142 1.00 94.06 514 MET A O 1
ATOM 3967 N N . LEU A 1 515 ? 12.893 5.330 29.302 1.00 93.00 515 LEU A N 1
ATOM 3968 C CA . LEU A 1 515 ? 14.112 4.699 29.816 1.00 93.00 515 LEU A CA 1
ATOM 3969 C C . LEU A 1 515 ? 14.274 3.238 29.369 1.00 93.00 515 LEU A C 1
ATOM 3971 O O . LEU A 1 515 ? 15.400 2.789 29.170 1.00 93.00 515 LEU A O 1
ATOM 3975 N N . LEU A 1 516 ? 13.178 2.495 29.183 1.00 94.69 516 LEU A N 1
ATOM 3976 C CA . LEU A 1 516 ? 13.199 1.133 28.626 1.00 94.69 516 LEU A CA 1
ATOM 3977 C C . LEU A 1 516 ? 13.242 1.144 27.090 1.00 94.69 516 LEU A C 1
ATOM 3979 O O . LEU A 1 516 ? 13.834 0.268 26.453 1.00 94.69 516 LEU A O 1
ATOM 3983 N N . GLN A 1 517 ? 12.648 2.162 26.477 1.00 94.3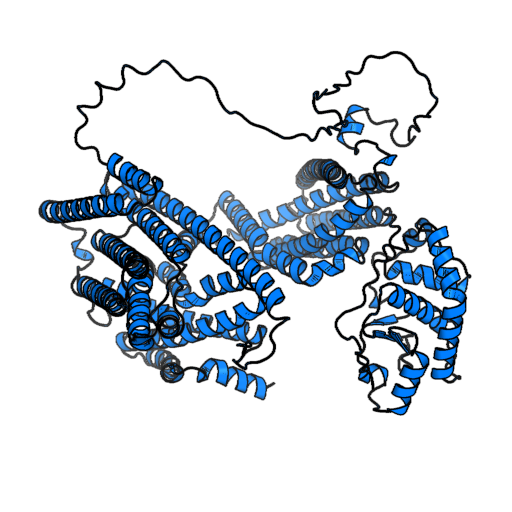1 517 GLN A N 1
ATOM 3984 C CA . GLN A 1 517 ? 12.583 2.349 25.036 1.00 94.31 517 GLN A CA 1
ATOM 3985 C C . GLN A 1 517 ? 13.952 2.683 24.443 1.00 94.31 517 GLN A C 1
ATOM 3987 O O . GLN A 1 517 ? 14.293 2.168 23.377 1.00 94.31 517 GLN A O 1
ATOM 3992 N N . PHE A 1 518 ? 14.759 3.486 25.136 1.00 95.69 518 PHE A N 1
ATOM 3993 C CA . PHE A 1 518 ? 16.104 3.853 24.700 1.00 95.69 518 PHE A CA 1
ATOM 3994 C C . PHE A 1 518 ? 17.015 2.635 24.433 1.00 95.69 518 PHE A C 1
ATOM 3996 O O . PHE A 1 518 ? 17.438 2.462 23.285 1.00 95.69 518 PHE A O 1
ATOM 4003 N N . PRO A 1 519 ? 17.274 1.720 25.394 1.00 96.56 519 PRO A N 1
ATOM 4004 C CA . PRO A 1 519 ? 18.076 0.523 25.134 1.00 96.56 519 PRO A CA 1
ATOM 4005 C C . PRO A 1 519 ? 17.399 -0.428 24.134 1.00 96.56 519 PRO A C 1
ATOM 4007 O O . PRO A 1 519 ? 18.083 -1.106 23.362 1.00 96.56 519 PRO A O 1
ATOM 4010 N N . THR A 1 520 ? 16.063 -0.447 24.067 1.00 96.38 520 THR A N 1
ATOM 4011 C CA . THR A 1 520 ? 15.338 -1.194 23.025 1.00 96.38 520 THR A CA 1
ATOM 4012 C C . THR A 1 520 ? 15.683 -0.670 21.626 1.00 96.38 520 THR A C 1
ATOM 4014 O O . THR A 1 520 ? 15.959 -1.449 20.714 1.00 96.38 520 THR A O 1
ATOM 4017 N N . ASN A 1 521 ? 15.720 0.648 21.436 1.00 95.69 521 ASN A N 1
ATOM 4018 C CA . ASN A 1 521 ? 16.072 1.258 20.156 1.00 95.69 521 ASN A CA 1
ATOM 4019 C C . ASN A 1 521 ? 17.556 1.029 19.819 1.00 95.69 521 ASN A C 1
ATOM 4021 O O . ASN A 1 521 ? 17.857 0.621 18.697 1.00 95.69 521 ASN A O 1
ATOM 4025 N N . VAL A 1 522 ? 18.468 1.176 20.790 1.00 97.56 522 VAL A N 1
ATOM 4026 C CA . VAL A 1 522 ? 19.910 0.896 20.612 1.00 97.56 522 VAL A CA 1
ATOM 4027 C C . VAL A 1 522 ? 20.133 -0.533 20.109 1.00 97.56 522 VAL A C 1
ATOM 4029 O O . VAL A 1 522 ? 20.774 -0.743 19.080 1.00 97.56 522 VAL A O 1
ATOM 4032 N N . THR A 1 523 ? 19.556 -1.529 20.788 1.00 97.44 523 THR A N 1
ATOM 4033 C CA . THR A 1 523 ? 19.683 -2.950 20.407 1.00 97.44 523 THR A CA 1
ATOM 4034 C C . THR A 1 523 ? 19.050 -3.255 19.047 1.00 97.44 523 THR A C 1
ATOM 4036 O O . THR A 1 523 ? 19.570 -4.079 18.290 1.00 97.44 523 THR A O 1
ATOM 4039 N N . GLY A 1 524 ? 17.971 -2.550 18.686 1.00 95.69 524 GLY A N 1
ATOM 4040 C CA . GLY A 1 524 ? 17.353 -2.629 17.362 1.00 95.69 524 GLY A CA 1
ATOM 4041 C C . GLY A 1 524 ? 18.290 -2.152 16.250 1.00 95.69 524 GLY A C 1
ATOM 4042 O O . GLY A 1 524 ? 18.432 -2.828 15.228 1.00 95.69 524 GLY A O 1
ATOM 4043 N N . TRP A 1 525 ? 18.991 -1.038 16.471 1.00 96.38 525 TRP A N 1
ATOM 4044 C CA . TRP A 1 525 ? 19.974 -0.504 15.527 1.00 96.38 525 TRP A CA 1
ATOM 4045 C C . TRP A 1 525 ? 21.253 -1.345 15.450 1.00 96.38 525 TRP A C 1
ATOM 4047 O O . TRP A 1 525 ? 21.768 -1.543 14.351 1.00 96.38 525 TRP A O 1
ATOM 4057 N N . ILE A 1 526 ? 21.702 -1.954 16.554 1.00 96.19 526 ILE A N 1
ATOM 4058 C CA . ILE A 1 526 ? 22.783 -2.956 16.521 1.00 96.19 526 ILE A CA 1
ATOM 4059 C C . ILE A 1 526 ? 22.388 -4.137 15.621 1.00 96.19 526 ILE A C 1
ATOM 4061 O O . ILE A 1 526 ? 23.140 -4.514 14.719 1.00 96.19 526 ILE A O 1
ATOM 4065 N N . CYS A 1 527 ? 21.181 -4.692 15.807 1.00 95.50 527 CYS A N 1
ATOM 4066 C CA . CYS A 1 527 ? 20.662 -5.764 14.951 1.00 95.50 527 CYS A CA 1
ATOM 4067 C C . CYS A 1 527 ? 20.623 -5.341 13.475 1.00 95.50 527 CYS A C 1
ATOM 4069 O O . CYS A 1 527 ? 20.985 -6.124 12.597 1.00 95.50 527 CYS A O 1
ATOM 4071 N N . HIS A 1 528 ? 20.192 -4.108 13.197 1.00 93.00 528 HIS A N 1
ATOM 4072 C CA . HIS A 1 528 ? 20.130 -3.563 11.842 1.00 93.00 528 HIS A CA 1
ATOM 4073 C C . HIS A 1 528 ? 21.512 -3.497 11.175 1.00 93.00 528 HIS A C 1
ATOM 4075 O O . HIS A 1 528 ? 21.644 -3.857 10.000 1.00 93.00 528 HIS A O 1
ATOM 4081 N N . THR A 1 529 ? 22.539 -3.076 11.912 1.00 92.38 529 THR A N 1
ATOM 4082 C CA . THR A 1 529 ? 23.926 -3.016 11.434 1.00 92.38 529 THR A CA 1
ATOM 4083 C C . THR A 1 529 ? 24.463 -4.408 11.105 1.00 92.38 529 THR A C 1
ATOM 4085 O O . THR A 1 529 ? 24.970 -4.621 10.003 1.00 92.38 529 THR A O 1
ATOM 4088 N N . ILE A 1 530 ? 24.255 -5.386 11.995 1.00 91.75 530 ILE A N 1
ATOM 4089 C CA . ILE A 1 530 ? 24.686 -6.775 11.772 1.00 91.75 530 ILE A CA 1
ATOM 4090 C C . ILE A 1 530 ? 24.021 -7.362 10.519 1.00 91.75 530 ILE A C 1
ATOM 4092 O O . ILE A 1 530 ? 24.705 -7.880 9.640 1.00 91.75 530 ILE A O 1
ATOM 4096 N N . VAL A 1 531 ? 22.702 -7.211 10.375 1.00 91.38 531 VAL A N 1
ATOM 4097 C CA . VAL A 1 531 ? 21.955 -7.710 9.203 1.00 91.38 531 VAL A CA 1
ATOM 4098 C C . VAL A 1 531 ? 22.402 -7.029 7.907 1.00 91.38 531 VAL A C 1
ATOM 4100 O O . VAL A 1 531 ? 22.520 -7.671 6.866 1.00 91.38 531 VAL A O 1
ATOM 4103 N N . THR A 1 532 ? 22.689 -5.727 7.962 1.00 86.75 532 THR A N 1
ATOM 4104 C CA . THR A 1 532 ? 23.174 -4.969 6.800 1.00 86.75 532 THR A CA 1
ATOM 4105 C C . THR A 1 532 ? 24.534 -5.473 6.317 1.00 86.75 532 THR A C 1
ATOM 4107 O O . THR A 1 532 ? 24.754 -5.526 5.108 1.00 86.75 532 THR A O 1
ATOM 4110 N N . SER A 1 533 ? 25.412 -5.905 7.226 1.00 86.00 533 SER A N 1
ATOM 4111 C CA . SER A 1 533 ? 26.704 -6.493 6.851 1.00 86.00 533 SER A CA 1
ATOM 4112 C C . SER A 1 533 ? 26.554 -7.788 6.040 1.00 86.00 533 SER A C 1
ATOM 4114 O O . SER A 1 533 ? 27.275 -7.980 5.062 1.00 86.00 533 SER A O 1
ATOM 4116 N N . SER A 1 534 ? 25.566 -8.634 6.366 1.00 82.88 534 SER A N 1
ATOM 4117 C CA . SER A 1 534 ? 25.274 -9.856 5.602 1.00 82.88 534 SER A CA 1
ATOM 4118 C C . SER A 1 534 ? 24.814 -9.562 4.178 1.00 82.88 534 SER A C 1
ATOM 4120 O O . SER A 1 534 ? 25.279 -10.222 3.253 1.00 82.88 534 SER A O 1
ATOM 4122 N N . LEU A 1 535 ? 23.958 -8.551 3.985 1.00 75.69 535 LEU A N 1
ATOM 4123 C CA . LEU A 1 535 ? 23.505 -8.133 2.652 1.00 75.69 535 LEU A CA 1
ATOM 4124 C C . LEU A 1 535 ? 24.666 -7.654 1.771 1.00 75.69 535 LEU A C 1
ATOM 4126 O O . LEU A 1 535 ? 24.745 -8.023 0.600 1.00 75.69 535 LEU A O 1
ATOM 4130 N N . LEU A 1 536 ? 25.571 -6.843 2.331 1.00 76.44 536 LEU A N 1
ATOM 4131 C CA . LEU A 1 536 ? 26.744 -6.346 1.606 1.00 76.44 536 LEU A CA 1
ATOM 4132 C C . LEU A 1 536 ? 27.668 -7.501 1.202 1.00 76.44 536 LEU A C 1
ATOM 4134 O O . LEU A 1 536 ? 28.047 -7.614 0.037 1.00 76.44 536 LEU A O 1
ATOM 4138 N N . LYS A 1 537 ? 27.928 -8.425 2.133 1.00 76.31 537 LYS A N 1
ATOM 4139 C CA . LYS A 1 537 ? 28.762 -9.606 1.890 1.00 76.31 537 LYS A CA 1
ATOM 4140 C C . LYS A 1 537 ? 28.157 -10.579 0.870 1.00 76.31 537 LYS A C 1
ATOM 4142 O O . LYS A 1 537 ? 28.882 -11.173 0.074 1.00 76.31 537 LYS A O 1
ATOM 4147 N N . ALA A 1 538 ? 26.834 -10.749 0.868 1.00 72.25 538 ALA A N 1
ATOM 4148 C CA . ALA A 1 538 ? 26.140 -11.571 -0.124 1.00 72.25 538 ALA A CA 1
ATOM 4149 C C . ALA A 1 538 ? 26.315 -11.018 -1.549 1.00 72.25 538 ALA A C 1
ATOM 4151 O O . ALA A 1 538 ? 26.512 -11.786 -2.490 1.00 72.25 538 ALA A O 1
ATOM 4152 N N . CYS A 1 539 ? 26.298 -9.691 -1.703 1.00 64.31 539 CYS A N 1
ATOM 4153 C CA . CYS A 1 539 ? 26.499 -9.053 -3.000 1.00 64.31 539 CYS A CA 1
ATOM 4154 C C . CYS A 1 539 ? 27.943 -9.188 -3.504 1.00 64.31 539 CYS A C 1
ATOM 4156 O O . CYS A 1 539 ? 28.162 -9.489 -4.676 1.00 64.31 539 CYS A O 1
ATOM 4158 N N . GLU A 1 540 ? 28.931 -9.058 -2.613 1.00 62.25 540 GLU A N 1
ATOM 4159 C CA . GLU A 1 540 ? 30.339 -9.316 -2.943 1.00 62.25 540 GLU A CA 1
ATOM 4160 C C . GLU A 1 540 ? 30.555 -10.754 -3.440 1.00 62.25 540 GLU A C 1
ATOM 4162 O O . GLU A 1 540 ? 31.261 -10.964 -4.422 1.00 62.25 540 GLU A O 1
ATOM 4167 N N . SER A 1 541 ? 29.900 -11.749 -2.833 1.00 57.97 541 SER A N 1
ATOM 4168 C CA . SER A 1 541 ? 30.059 -13.163 -3.207 1.00 57.97 541 SER A CA 1
ATOM 4169 C C . SER A 1 541 ? 29.442 -13.541 -4.566 1.00 57.97 541 SER A C 1
ATOM 4171 O O . SER A 1 541 ? 29.846 -14.549 -5.145 1.00 57.97 541 SER A O 1
ATOM 4173 N N . ASN A 1 542 ? 28.484 -12.768 -5.091 1.00 52.03 542 ASN A N 1
ATOM 4174 C CA . ASN A 1 542 ? 27.839 -13.016 -6.394 1.00 52.03 542 ASN A CA 1
ATOM 4175 C C . ASN A 1 542 ? 28.662 -12.523 -7.601 1.00 52.03 542 ASN A C 1
ATOM 4177 O O . ASN A 1 542 ? 28.331 -12.829 -8.749 1.00 52.03 542 ASN A O 1
ATOM 4181 N N . SER A 1 543 ? 29.761 -11.803 -7.360 1.00 49.06 543 SER A N 1
ATOM 4182 C CA . SER A 1 543 ? 30.665 -11.280 -8.399 1.00 49.06 543 SER A CA 1
ATOM 4183 C C . SER A 1 543 ? 31.457 -12.362 -9.157 1.00 49.06 543 SER A C 1
ATOM 4185 O O . SER A 1 543 ? 32.145 -12.065 -10.129 1.00 49.06 543 SER A O 1
ATOM 4187 N N . GLY A 1 544 ? 31.318 -13.641 -8.789 1.00 45.31 544 GLY A N 1
ATOM 4188 C CA . GLY A 1 544 ? 31.901 -14.761 -9.536 1.00 45.31 544 GLY A CA 1
ATOM 4189 C C . GLY A 1 544 ? 31.244 -15.047 -10.896 1.00 45.31 544 GLY A C 1
ATOM 4190 O O . GLY A 1 544 ? 31.831 -15.767 -11.696 1.00 45.31 544 GLY A O 1
ATOM 4191 N N . HIS A 1 545 ? 30.044 -14.516 -11.172 1.00 42.62 545 HIS A N 1
ATOM 4192 C CA . HIS A 1 545 ? 29.337 -14.685 -12.459 1.00 42.62 545 HIS A CA 1
ATOM 4193 C C . HIS A 1 545 ? 29.074 -13.367 -13.213 1.00 42.62 545 HIS A C 1
ATOM 4195 O O . HIS A 1 545 ? 28.635 -13.406 -14.359 1.00 42.62 545 HIS A O 1
ATOM 4201 N N . TYR A 1 546 ? 29.376 -12.211 -12.613 1.00 39.62 546 TYR A N 1
ATOM 4202 C CA . TYR A 1 546 ? 29.273 -10.898 -13.255 1.00 39.62 546 TYR A CA 1
ATOM 4203 C C . TYR A 1 546 ? 30.524 -10.060 -12.955 1.00 39.62 546 TYR A C 1
ATOM 4205 O O . TYR A 1 546 ? 30.921 -9.973 -11.793 1.00 39.62 546 TYR A O 1
ATOM 4213 N N . PRO A 1 547 ? 31.144 -9.416 -13.962 1.00 36.47 547 PRO A N 1
ATOM 4214 C CA . PRO A 1 547 ? 32.436 -8.757 -13.828 1.00 36.47 547 PRO A CA 1
ATOM 4215 C C . PRO A 1 547 ? 32.251 -7.370 -13.206 1.00 36.47 547 PRO A C 1
ATOM 4217 O O . PRO A 1 547 ? 32.325 -6.355 -13.891 1.00 36.47 547 PRO A O 1
ATOM 4220 N N . PHE A 1 548 ? 31.981 -7.303 -11.906 1.00 40.97 548 PHE A N 1
ATOM 4221 C CA . PHE A 1 548 ? 31.904 -6.028 -11.203 1.00 40.97 548 PHE A CA 1
ATOM 4222 C C . PHE A 1 548 ? 32.875 -5.997 -10.024 1.00 40.97 548 PHE A C 1
ATOM 4224 O O . PHE A 1 548 ? 32.843 -6.844 -9.136 1.00 40.97 548 PHE A O 1
ATOM 4231 N N . SER A 1 549 ? 33.752 -4.989 -10.047 1.00 46.34 549 SER A N 1
ATOM 4232 C CA . SER A 1 549 ? 34.634 -4.599 -8.941 1.00 46.34 549 SER A CA 1
ATOM 4233 C C . SER A 1 549 ? 33.830 -4.374 -7.650 1.00 46.34 549 SER A C 1
ATOM 4235 O O . SER A 1 549 ? 32.662 -3.985 -7.712 1.00 46.34 549 SER A O 1
ATOM 4237 N N . GLY A 1 550 ? 34.446 -4.574 -6.478 1.00 51.09 550 GLY A N 1
ATOM 4238 C CA . GLY A 1 550 ? 33.776 -4.531 -5.166 1.00 51.09 550 GLY A CA 1
ATOM 4239 C C . GLY A 1 550 ? 32.950 -3.263 -4.888 1.00 51.09 550 GLY A C 1
ATOM 4240 O O . GLY A 1 550 ? 31.937 -3.323 -4.195 1.00 51.09 550 GLY A O 1
ATOM 4241 N N . THR A 1 551 ? 33.295 -2.127 -5.501 1.00 55.00 551 THR A N 1
ATOM 4242 C CA . THR A 1 551 ? 32.518 -0.877 -5.415 1.00 55.00 551 THR A CA 1
ATOM 4243 C C . THR A 1 551 ? 31.194 -0.919 -6.188 1.00 55.00 551 THR A C 1
ATOM 4245 O O . THR A 1 551 ? 30.198 -0.361 -5.730 1.00 55.00 551 THR A O 1
ATOM 4248 N N . ALA A 1 552 ? 31.138 -1.617 -7.324 1.00 50.94 552 ALA A N 1
ATOM 4249 C CA . ALA A 1 552 ? 29.924 -1.771 -8.126 1.00 50.94 552 ALA A CA 1
ATOM 4250 C C . ALA A 1 552 ? 28.956 -2.810 -7.529 1.00 50.94 552 ALA A C 1
ATOM 4252 O O . ALA A 1 552 ? 27.740 -2.621 -7.584 1.00 50.94 552 ALA A O 1
ATOM 4253 N N . ALA A 1 553 ? 29.473 -3.850 -6.864 1.00 51.22 553 ALA A N 1
ATOM 4254 C CA . ALA A 1 553 ? 28.655 -4.782 -6.085 1.00 51.22 553 ALA A CA 1
ATOM 4255 C C . ALA A 1 553 ? 27.950 -4.062 -4.918 1.00 51.22 553 ALA A C 1
ATOM 4257 O O . ALA A 1 553 ? 26.730 -4.156 -4.777 1.00 51.22 553 ALA A O 1
ATOM 4258 N N . ALA A 1 554 ? 28.670 -3.243 -4.145 1.00 53.12 554 ALA A N 1
ATOM 4259 C CA . ALA A 1 554 ? 28.076 -2.435 -3.077 1.00 53.12 554 ALA A CA 1
ATOM 4260 C C . ALA A 1 554 ? 27.020 -1.439 -3.601 1.00 53.12 554 ALA A C 1
ATOM 4262 O O . ALA A 1 554 ? 25.944 -1.318 -3.013 1.00 53.12 554 ALA A O 1
ATOM 4263 N N . ALA A 1 555 ? 27.282 -0.782 -4.738 1.00 55.22 555 ALA A N 1
ATOM 4264 C CA . ALA A 1 555 ? 26.326 0.119 -5.384 1.00 55.22 555 ALA A CA 1
ATOM 4265 C C . ALA A 1 555 ? 25.064 -0.615 -5.873 1.00 55.22 555 ALA A C 1
ATOM 4267 O O . ALA A 1 555 ? 23.956 -0.127 -5.668 1.00 55.22 555 ALA A O 1
ATOM 4268 N N . SER A 1 556 ? 25.205 -1.813 -6.450 1.00 54.00 556 SER A N 1
ATOM 4269 C CA . SER A 1 556 ? 24.065 -2.633 -6.880 1.00 54.00 556 SER A CA 1
ATOM 4270 C C . SER A 1 556 ? 23.241 -3.164 -5.700 1.00 54.00 556 SER A C 1
ATOM 4272 O O . SER A 1 556 ? 22.015 -3.116 -5.745 1.00 54.00 556 SER A O 1
ATOM 4274 N N . ALA A 1 557 ? 23.881 -3.568 -4.595 1.00 55.25 557 ALA A N 1
ATOM 4275 C CA . ALA A 1 557 ? 23.189 -3.939 -3.360 1.00 55.25 557 ALA A CA 1
ATOM 4276 C C . ALA A 1 557 ? 22.431 -2.749 -2.762 1.00 55.25 557 ALA A C 1
ATOM 4278 O O . ALA A 1 557 ? 21.295 -2.904 -2.314 1.00 55.25 557 ALA A O 1
ATOM 4279 N N . ALA A 1 558 ? 23.040 -1.560 -2.777 1.00 57.75 558 ALA A N 1
ATOM 4280 C CA . ALA A 1 558 ? 22.406 -0.328 -2.330 1.00 57.75 558 ALA A CA 1
ATOM 4281 C C . ALA A 1 558 ? 21.221 0.057 -3.227 1.00 57.75 558 ALA A C 1
ATOM 4283 O O . ALA A 1 558 ? 20.161 0.388 -2.703 1.00 57.75 558 ALA A O 1
ATOM 4284 N N . ALA A 1 559 ? 21.357 -0.064 -4.550 1.00 57.00 559 ALA A N 1
ATOM 4285 C CA . ALA A 1 559 ? 20.294 0.210 -5.514 1.00 57.00 559 ALA A CA 1
ATOM 4286 C C . ALA A 1 559 ? 19.132 -0.788 -5.399 1.00 57.00 559 ALA A C 1
ATOM 4288 O O . ALA A 1 559 ? 17.977 -0.379 -5.359 1.00 57.00 559 ALA A O 1
ATOM 4289 N N . ILE A 1 560 ? 19.417 -2.088 -5.261 1.00 55.88 560 ILE A N 1
ATOM 4290 C CA . ILE A 1 560 ? 18.399 -3.129 -5.048 1.00 55.88 560 ILE A CA 1
ATOM 4291 C C . ILE A 1 560 ? 17.706 -2.930 -3.704 1.00 55.88 560 ILE A C 1
ATOM 4293 O O . ILE A 1 560 ? 16.483 -3.043 -3.618 1.00 55.88 560 ILE A O 1
ATOM 4297 N N . ARG A 1 561 ? 18.463 -2.612 -2.648 1.00 58.12 561 ARG A N 1
ATOM 4298 C CA . ARG A 1 561 ? 17.899 -2.312 -1.332 1.00 58.12 561 ARG A CA 1
ATOM 4299 C C . ARG A 1 561 ? 17.035 -1.061 -1.384 1.00 58.12 561 ARG A C 1
ATOM 4301 O O . ARG A 1 561 ? 15.967 -1.079 -0.792 1.00 58.12 561 ARG A O 1
ATOM 4308 N N . TRP A 1 562 ? 17.454 -0.017 -2.092 1.00 64.69 562 TRP A N 1
ATOM 4309 C CA . TRP A 1 562 ? 16.667 1.197 -2.299 1.00 64.69 562 TRP A CA 1
ATOM 4310 C C . TRP A 1 562 ? 15.373 0.893 -3.068 1.00 64.69 562 TRP A C 1
ATOM 4312 O O . TRP A 1 562 ? 14.286 1.120 -2.541 1.00 64.69 562 TRP A O 1
ATOM 4322 N N . ALA A 1 563 ? 15.471 0.244 -4.231 1.00 60.50 563 ALA A N 1
ATOM 4323 C CA . ALA A 1 563 ? 14.325 -0.122 -5.062 1.00 60.50 563 ALA A CA 1
ATOM 4324 C C . ALA A 1 563 ? 13.346 -1.074 -4.347 1.00 60.50 563 ALA A C 1
ATOM 4326 O O . ALA A 1 563 ? 12.132 -0.907 -4.438 1.00 60.50 563 ALA A O 1
ATOM 4327 N N . SER A 1 564 ? 13.846 -2.048 -3.581 1.00 64.94 564 SER A N 1
ATOM 4328 C CA . SER A 1 564 ? 13.002 -2.997 -2.837 1.00 64.94 564 SER A CA 1
ATOM 4329 C C . SER A 1 564 ? 12.375 -2.366 -1.592 1.00 64.94 564 SER A C 1
ATOM 4331 O O . SER A 1 564 ? 11.214 -2.634 -1.281 1.00 64.94 564 SER A O 1
ATOM 4333 N N . LYS A 1 565 ? 13.126 -1.522 -0.871 1.00 64.94 565 LYS A N 1
ATOM 4334 C CA . LYS A 1 565 ? 12.651 -0.805 0.322 1.00 64.94 565 LYS A CA 1
ATOM 4335 C C . LYS A 1 565 ? 11.560 0.204 -0.033 1.00 64.94 565 LYS A C 1
ATOM 4337 O O . LYS A 1 565 ? 10.548 0.247 0.669 1.00 64.94 565 LYS A O 1
ATOM 4342 N N . ASP A 1 566 ? 11.764 0.988 -1.089 1.00 62.19 566 ASP A N 1
ATOM 4343 C CA . ASP A 1 566 ? 10.873 2.096 -1.439 1.00 62.19 566 ASP A CA 1
ATOM 4344 C C . ASP A 1 566 ? 9.800 1.692 -2.468 1.00 62.19 566 ASP A C 1
ATOM 4346 O O . ASP A 1 566 ? 8.708 2.246 -2.430 1.00 62.19 566 ASP A O 1
ATOM 4350 N N . GLY A 1 567 ? 10.029 0.661 -3.293 1.00 68.31 567 GLY A N 1
ATOM 4351 C CA . GLY A 1 567 ? 9.024 0.081 -4.195 1.00 68.31 567 GLY A CA 1
ATOM 4352 C C . GLY A 1 567 ? 8.144 -0.978 -3.519 1.00 68.31 567 GLY A C 1
ATOM 4353 O O . GLY A 1 567 ? 7.038 -0.693 -3.061 1.00 68.31 567 GLY A O 1
ATOM 4354 N N . ILE A 1 568 ? 8.637 -2.220 -3.418 1.00 66.94 568 ILE A N 1
ATOM 4355 C CA . ILE A 1 568 ? 7.884 -3.363 -2.849 1.00 66.94 568 ILE A CA 1
ATOM 4356 C C . ILE A 1 568 ? 7.465 -3.084 -1.394 1.00 66.94 568 ILE A C 1
ATOM 4358 O O . ILE A 1 568 ? 6.349 -3.405 -0.978 1.00 66.94 568 ILE A O 1
ATOM 4362 N N . GLY A 1 569 ? 8.329 -2.430 -0.615 1.00 63.94 569 GLY A N 1
ATOM 4363 C CA . GLY A 1 569 ? 8.004 -2.016 0.747 1.00 63.94 569 GLY A CA 1
ATOM 4364 C C . GLY A 1 569 ? 6.894 -0.956 0.836 1.00 63.94 569 GLY A C 1
ATOM 4365 O O . GLY A 1 569 ? 6.161 -0.920 1.827 1.00 63.94 569 GLY A O 1
ATOM 4366 N N . ALA A 1 570 ? 6.707 -0.103 -0.176 1.00 69.25 570 ALA A N 1
ATOM 4367 C CA . ALA A 1 570 ? 5.565 0.813 -0.208 1.00 69.25 570 ALA A CA 1
ATOM 4368 C C . ALA A 1 570 ? 4.244 0.063 -0.420 1.00 69.25 570 ALA A C 1
ATOM 4370 O O . ALA A 1 570 ? 3.280 0.360 0.279 1.00 69.25 570 ALA A O 1
ATOM 4371 N N . VAL A 1 571 ? 4.224 -0.973 -1.268 1.00 71.38 571 VAL A N 1
ATOM 4372 C CA . VAL A 1 571 ? 3.040 -1.830 -1.478 1.00 71.38 571 VAL A CA 1
ATOM 4373 C C . VAL A 1 571 ? 2.605 -2.504 -0.175 1.00 71.38 571 VAL A C 1
ATOM 4375 O O . VAL A 1 571 ? 1.429 -2.466 0.185 1.00 71.38 571 VAL A O 1
ATOM 4378 N N . GLY A 1 572 ? 3.558 -3.063 0.580 1.00 70.25 572 GLY A N 1
ATOM 4379 C CA . GLY A 1 572 ? 3.270 -3.668 1.884 1.00 70.25 572 GLY A CA 1
ATOM 4380 C C . GLY A 1 572 ? 2.680 -2.670 2.885 1.00 70.25 572 GLY A C 1
ATOM 4381 O O . GLY A 1 572 ? 1.706 -2.981 3.567 1.00 70.25 572 GLY A O 1
ATOM 4382 N N . ARG A 1 573 ? 3.225 -1.448 2.946 1.00 73.62 573 ARG A N 1
ATOM 4383 C CA . ARG A 1 573 ? 2.692 -0.379 3.810 1.00 73.62 573 ARG A CA 1
ATOM 4384 C C . ARG A 1 573 ? 1.307 0.091 3.376 1.00 73.62 573 ARG A C 1
ATOM 4386 O O . ARG A 1 573 ? 0.464 0.301 4.239 1.00 73.62 573 ARG A O 1
ATOM 4393 N N . LEU A 1 574 ? 1.071 0.216 2.072 1.00 76.81 574 LEU A N 1
ATOM 4394 C CA . LEU A 1 574 ? -0.213 0.621 1.504 1.00 76.81 574 LEU A CA 1
ATOM 4395 C C . LEU A 1 574 ? -1.308 -0.392 1.853 1.00 76.81 574 LEU A C 1
ATOM 4397 O O . LEU A 1 574 ? -2.366 0.004 2.333 1.00 76.81 574 LEU A O 1
ATOM 4401 N N . PHE A 1 575 ? -1.038 -1.693 1.708 1.00 74.25 575 PHE A N 1
ATOM 4402 C CA . PHE A 1 575 ? -2.002 -2.739 2.065 1.00 74.25 575 PHE A CA 1
ATOM 4403 C C . PHE A 1 575 ? -2.367 -2.708 3.556 1.00 74.25 575 PHE A C 1
ATOM 4405 O O . PHE A 1 575 ? -3.540 -2.812 3.919 1.00 74.25 575 PHE A O 1
ATOM 4412 N N . ILE A 1 576 ? -1.366 -2.529 4.425 1.00 79.12 576 ILE A N 1
ATOM 4413 C CA . ILE A 1 576 ? -1.583 -2.457 5.872 1.00 79.12 576 ILE A CA 1
ATOM 4414 C C . ILE A 1 576 ? -2.342 -1.187 6.268 1.00 79.12 576 ILE A C 1
ATOM 4416 O O . ILE A 1 576 ? -3.314 -1.275 7.016 1.00 79.12 576 ILE A O 1
ATOM 4420 N N . GLY A 1 577 ? -1.943 -0.030 5.735 1.00 67.88 577 GLY A N 1
ATOM 4421 C CA . GLY A 1 577 ? -2.602 1.247 6.004 1.00 67.88 577 GLY A CA 1
ATOM 4422 C C . GLY A 1 577 ? -4.053 1.277 5.523 1.00 67.88 577 GLY A C 1
ATOM 4423 O O . GLY A 1 577 ? -4.930 1.671 6.284 1.00 67.88 577 GLY A O 1
ATOM 4424 N N . GLY A 1 578 ? -4.316 0.796 4.303 1.00 67.88 578 GLY A N 1
ATOM 4425 C CA . GLY A 1 578 ? -5.651 0.822 3.702 1.00 67.88 578 GLY A CA 1
ATOM 4426 C C . GLY A 1 578 ? -6.639 -0.175 4.314 1.00 67.88 578 GLY A C 1
ATOM 4427 O O . GLY A 1 578 ? -7.807 0.153 4.484 1.00 67.88 578 GLY A O 1
ATOM 4428 N N . ARG A 1 579 ? -6.197 -1.390 4.675 1.00 72.62 579 ARG A N 1
ATOM 4429 C CA . ARG A 1 579 ? -7.106 -2.447 5.166 1.00 72.62 579 ARG A CA 1
ATOM 4430 C C . ARG A 1 579 ? -7.202 -2.530 6.686 1.00 72.62 579 ARG A C 1
ATOM 4432 O O . ARG A 1 579 ? -8.245 -2.912 7.210 1.00 72.62 579 ARG A O 1
ATOM 4439 N N . PHE A 1 580 ? -6.117 -2.225 7.392 1.00 69.75 580 PHE A N 1
ATOM 4440 C CA . PHE A 1 580 ? -5.993 -2.509 8.823 1.00 69.75 580 PHE A CA 1
ATOM 4441 C C . PHE A 1 580 ? -5.815 -1.262 9.692 1.00 69.75 580 PHE A C 1
ATOM 4443 O O . PHE A 1 580 ? -5.648 -1.419 10.897 1.00 69.75 580 PHE A O 1
ATOM 4450 N N . GLY A 1 581 ? -5.919 -0.046 9.130 1.00 66.44 581 GLY A N 1
ATOM 4451 C CA . GLY A 1 581 ? -5.832 1.221 9.877 1.00 66.44 581 GLY A CA 1
ATOM 4452 C C . GLY A 1 581 ? -6.686 1.243 11.150 1.00 66.44 581 GLY A C 1
ATOM 4453 O O . GLY A 1 581 ? -6.237 1.673 12.204 1.00 66.44 581 GLY A O 1
ATOM 4454 N N . ASN A 1 582 ? -7.875 0.651 11.062 1.00 66.88 582 ASN A N 1
ATOM 4455 C CA . ASN A 1 582 ? -8.848 0.544 12.143 1.00 66.88 582 ASN A CA 1
ATOM 4456 C C . ASN A 1 582 ? -8.464 -0.423 13.281 1.00 66.88 582 ASN A C 1
ATOM 4458 O O . ASN A 1 582 ? -9.051 -0.349 14.349 1.00 66.88 582 ASN A O 1
ATOM 4462 N N . LEU A 1 583 ? -7.524 -1.350 13.085 1.00 72.81 583 LEU A N 1
ATOM 4463 C CA . LEU A 1 583 ? -7.167 -2.337 14.116 1.00 72.81 583 LEU A CA 1
ATOM 4464 C C . LEU A 1 583 ? -6.130 -1.815 15.116 1.00 72.81 583 LEU A C 1
ATOM 4466 O O . LEU A 1 583 ? -5.953 -2.417 16.176 1.00 72.81 583 LEU A O 1
ATOM 4470 N N . PHE A 1 584 ? -5.409 -0.743 14.776 1.00 78.50 584 PHE A N 1
ATOM 4471 C CA . PHE A 1 584 ? -4.263 -0.277 15.564 1.00 78.50 584 PHE A CA 1
ATOM 4472 C C . PHE A 1 584 ? -4.661 0.427 16.857 1.00 78.50 584 PHE A C 1
ATOM 4474 O O . PHE A 1 584 ? -3.914 0.342 17.832 1.00 78.50 584 PHE A O 1
ATOM 4481 N N . ASP A 1 585 ? -5.843 1.041 16.876 1.00 77.81 585 ASP A N 1
ATOM 4482 C CA . ASP A 1 585 ? -6.387 1.713 18.058 1.00 77.81 585 ASP A CA 1
ATOM 4483 C C . ASP A 1 585 ? -6.856 0.709 19.126 1.00 77.81 585 ASP A C 1
ATOM 4485 O O . ASP A 1 585 ? -6.841 1.018 20.315 1.00 77.81 585 ASP A O 1
ATOM 4489 N N . ASP A 1 586 ? -7.234 -0.510 18.720 1.00 78.81 586 ASP A N 1
ATOM 4490 C CA . ASP A 1 586 ? -7.865 -1.494 19.608 1.00 78.81 586 ASP A CA 1
ATOM 4491 C C . ASP A 1 586 ? -6.869 -2.130 20.599 1.00 78.81 586 ASP A C 1
ATOM 4493 O O . ASP A 1 586 ? -7.203 -2.372 21.759 1.00 78.81 586 ASP A O 1
ATOM 4497 N N . ASP A 1 587 ? -5.641 -2.436 20.162 1.00 87.62 587 ASP A N 1
ATOM 4498 C CA . ASP A 1 587 ? -4.589 -3.014 21.017 1.00 87.62 587 ASP A CA 1
ATOM 4499 C C . ASP A 1 587 ? -3.181 -2.576 20.560 1.00 87.62 587 ASP A C 1
ATOM 4501 O O . ASP A 1 587 ? -2.444 -3.342 19.919 1.00 87.62 587 ASP A O 1
ATOM 4505 N N . PRO A 1 588 ? -2.773 -1.332 20.876 1.00 90.50 588 PRO A N 1
ATOM 4506 C CA . PRO A 1 588 ? -1.502 -0.788 20.410 1.00 90.50 588 PRO A CA 1
ATOM 4507 C C . PRO A 1 588 ? -0.296 -1.565 20.958 1.00 90.50 588 PRO A C 1
ATOM 4509 O O . PRO A 1 588 ? 0.684 -1.747 20.234 1.00 90.50 588 PRO A O 1
ATOM 4512 N N . LYS A 1 589 ? -0.362 -2.096 22.192 1.00 92.69 589 LYS A N 1
ATOM 4513 C CA . LYS A 1 589 ? 0.725 -2.902 22.783 1.00 92.69 589 LYS A CA 1
ATOM 4514 C C . LYS A 1 589 ? 0.977 -4.164 21.957 1.00 92.69 589 LYS A C 1
ATOM 4516 O O . LYS A 1 589 ? 2.120 -4.460 21.604 1.00 92.69 589 LYS A O 1
ATOM 4521 N N . GLN A 1 590 ? -0.083 -4.901 21.625 1.00 91.88 590 GLN A N 1
ATOM 4522 C CA . GLN A 1 590 ? 0.024 -6.141 20.862 1.00 91.88 590 GLN A CA 1
ATOM 4523 C C . GLN A 1 590 ? 0.554 -5.897 19.446 1.00 91.88 590 GLN A C 1
ATOM 4525 O O . GLN A 1 590 ? 1.494 -6.571 19.015 1.00 91.88 590 GLN A O 1
ATOM 4530 N N . TRP A 1 591 ? -0.000 -4.915 18.730 1.00 90.88 591 TRP A N 1
ATOM 4531 C CA . TRP A 1 591 ? 0.446 -4.597 17.371 1.00 90.88 591 TRP A CA 1
ATOM 4532 C C . TRP A 1 591 ? 1.889 -4.106 17.334 1.00 90.88 591 TRP A C 1
ATOM 4534 O O . TRP A 1 591 ? 2.647 -4.494 16.440 1.00 90.88 591 TRP A O 1
ATOM 4544 N N . ARG A 1 592 ? 2.308 -3.341 18.346 1.00 92.75 592 ARG A N 1
ATOM 4545 C CA . ARG A 1 592 ? 3.690 -2.881 18.473 1.00 92.75 592 ARG A CA 1
ATOM 4546 C C . ARG A 1 592 ? 4.670 -4.034 18.684 1.00 92.75 592 ARG A C 1
ATOM 4548 O O . ARG A 1 592 ? 5.769 -3.986 18.131 1.00 92.75 592 ARG A O 1
ATOM 4555 N N . MET A 1 593 ? 4.272 -5.074 19.421 1.00 94.31 593 MET A N 1
ATOM 4556 C CA . MET A 1 593 ? 5.064 -6.295 19.601 1.00 94.31 593 MET A CA 1
ATOM 4557 C C . MET A 1 593 ? 5.090 -7.162 18.329 1.00 94.31 593 MET A C 1
ATOM 4559 O O . MET A 1 593 ? 6.150 -7.648 17.929 1.00 94.31 593 MET A O 1
ATOM 4563 N N . TYR A 1 594 ? 3.956 -7.326 17.640 1.00 91.88 594 TYR A N 1
ATOM 4564 C CA . TYR A 1 594 ? 3.907 -8.074 16.376 1.00 91.88 594 TYR A CA 1
ATOM 4565 C C . TYR A 1 594 ? 4.699 -7.417 15.253 1.00 91.88 594 TYR A C 1
ATOM 4567 O O . TYR A 1 594 ? 5.339 -8.129 14.477 1.00 91.88 594 TYR A O 1
ATOM 4575 N N . ALA A 1 595 ? 4.726 -6.085 15.198 1.00 93.00 595 ALA A N 1
ATOM 4576 C CA . ALA A 1 595 ? 5.605 -5.355 14.296 1.00 93.00 595 ALA A CA 1
ATOM 4577 C C . ALA A 1 595 ? 7.067 -5.803 14.465 1.00 93.00 595 ALA A C 1
ATOM 4579 O O . ALA A 1 595 ? 7.742 -6.102 13.481 1.00 93.00 595 ALA A O 1
ATOM 4580 N N . ASP A 1 596 ? 7.549 -5.946 15.703 1.00 94.06 596 ASP A N 1
ATOM 4581 C CA . ASP A 1 596 ? 8.915 -6.399 15.960 1.00 94.06 596 ASP A CA 1
ATOM 4582 C C . ASP A 1 596 ? 9.128 -7.889 15.631 1.00 94.06 596 ASP A C 1
ATOM 4584 O O . ASP A 1 596 ? 10.190 -8.251 15.114 1.00 94.06 596 ASP A O 1
ATOM 4588 N N . PHE A 1 597 ? 8.136 -8.766 15.810 1.00 94.44 597 PHE A N 1
ATOM 4589 C CA . PHE A 1 597 ? 8.233 -10.152 15.325 1.00 94.44 597 PHE A CA 1
ATOM 4590 C C . PHE A 1 597 ? 8.321 -10.234 13.795 1.00 94.44 597 PHE A C 1
ATOM 4592 O O . PHE A 1 597 ? 9.221 -10.889 13.266 1.00 94.44 597 PHE A O 1
ATOM 4599 N N . ILE A 1 598 ? 7.458 -9.516 13.074 1.00 92.12 598 ILE A N 1
ATOM 4600 C CA . ILE A 1 598 ? 7.455 -9.487 11.603 1.00 92.12 598 ILE A CA 1
ATOM 4601 C C . ILE A 1 598 ? 8.746 -8.844 11.074 1.00 92.12 598 ILE A C 1
ATOM 4603 O O . ILE A 1 598 ? 9.366 -9.356 10.141 1.00 92.12 598 ILE A O 1
ATOM 4607 N N . GLY A 1 599 ? 9.219 -7.775 11.720 1.00 94.06 599 GLY A N 1
ATOM 4608 C CA . GLY A 1 599 ? 10.506 -7.157 11.408 1.00 94.06 599 GLY A CA 1
ATOM 4609 C C . GLY A 1 599 ? 11.682 -8.116 11.624 1.00 94.06 599 GLY A C 1
ATOM 4610 O O . GLY A 1 599 ? 12.619 -8.122 10.824 1.00 94.06 599 GLY A O 1
ATOM 4611 N N . SER A 1 600 ? 11.607 -8.981 12.646 1.00 94.94 600 SER A N 1
ATOM 4612 C CA . SER A 1 600 ? 12.596 -10.046 12.881 1.00 94.94 600 SER A CA 1
ATOM 4613 C C . SER A 1 600 ? 12.614 -11.052 11.736 1.00 94.94 600 SER A C 1
ATOM 4615 O O . SER A 1 600 ? 13.691 -11.386 11.254 1.00 94.94 600 SER A O 1
ATOM 4617 N N . ALA A 1 601 ? 11.443 -11.494 11.263 1.00 93.06 601 ALA A N 1
ATOM 4618 C CA . ALA A 1 601 ? 11.342 -12.386 10.108 1.00 93.06 601 ALA A CA 1
ATOM 4619 C C . ALA A 1 601 ? 11.964 -11.750 8.851 1.00 93.06 601 ALA A C 1
ATOM 4621 O O . ALA A 1 601 ? 12.730 -12.398 8.141 1.00 93.06 601 ALA A O 1
ATOM 4622 N N . GLY A 1 602 ? 11.736 -10.450 8.637 1.00 92.62 602 GLY A N 1
ATOM 4623 C CA . GLY A 1 602 ? 12.395 -9.697 7.569 1.00 92.62 602 GLY A CA 1
ATOM 4624 C C . GLY A 1 602 ? 13.924 -9.670 7.688 1.00 92.62 602 GLY A C 1
ATOM 4625 O O . GLY A 1 602 ? 14.632 -9.812 6.696 1.00 92.62 602 GLY A O 1
ATOM 4626 N N . CYS A 1 603 ? 14.459 -9.526 8.903 1.00 93.44 603 CYS A N 1
ATOM 4627 C CA . CYS A 1 603 ? 15.899 -9.633 9.156 1.00 93.44 603 CYS A CA 1
ATOM 4628 C C . CYS A 1 603 ? 16.452 -11.043 8.898 1.00 93.44 603 CYS A C 1
ATOM 4630 O O . CYS A 1 603 ? 17.579 -11.154 8.426 1.00 93.44 603 CYS A O 1
ATOM 4632 N N . ILE A 1 604 ? 15.681 -12.101 9.170 1.00 94.50 604 ILE A N 1
ATOM 4633 C CA . ILE A 1 604 ? 16.089 -13.482 8.872 1.00 94.50 604 ILE A CA 1
ATOM 4634 C C . ILE A 1 604 ? 16.265 -13.663 7.362 1.00 94.50 604 ILE A C 1
ATOM 4636 O O . ILE A 1 604 ? 17.298 -14.183 6.949 1.00 94.50 604 ILE A O 1
ATOM 4640 N N . PHE A 1 605 ? 15.330 -13.175 6.537 1.00 91.62 605 PHE A N 1
ATOM 4641 C CA . PHE A 1 605 ? 15.482 -13.224 5.077 1.00 91.62 605 PHE A CA 1
ATOM 4642 C C . PHE A 1 605 ? 16.769 -12.537 4.610 1.00 91.62 605 PHE A C 1
ATOM 4644 O O . PHE A 1 605 ? 17.541 -13.130 3.856 1.00 91.62 605 PHE A O 1
ATOM 4651 N N . ASP A 1 606 ? 17.072 -11.353 5.138 1.00 89.00 606 ASP A N 1
ATOM 4652 C CA . ASP A 1 606 ? 18.321 -10.655 4.824 1.00 89.00 606 ASP A CA 1
ATOM 4653 C C . ASP A 1 606 ? 19.565 -11.448 5.259 1.00 89.00 606 ASP A C 1
ATOM 4655 O O . ASP A 1 606 ? 20.533 -11.521 4.507 1.00 89.00 606 ASP A O 1
ATOM 4659 N N . LEU A 1 607 ? 19.552 -12.104 6.425 1.00 91.25 607 LEU A N 1
ATOM 4660 C CA . LEU A 1 607 ? 20.653 -12.977 6.856 1.00 91.25 607 LEU A CA 1
ATOM 4661 C C . LEU A 1 607 ? 20.790 -14.224 5.972 1.00 91.25 607 LEU A C 1
ATOM 4663 O O . LEU A 1 607 ? 21.902 -14.711 5.768 1.00 91.25 607 LEU A O 1
ATOM 4667 N N . THR A 1 608 ? 19.691 -14.757 5.429 1.00 89.19 608 THR A N 1
ATOM 4668 C CA . THR A 1 608 ? 19.745 -15.919 4.524 1.00 89.19 608 THR A CA 1
ATOM 4669 C C . THR A 1 608 ? 20.353 -15.599 3.159 1.00 89.19 608 THR A C 1
ATOM 4671 O O . THR A 1 608 ? 20.865 -16.510 2.506 1.00 89.19 608 THR A O 1
ATOM 4674 N N . THR A 1 609 ? 20.395 -14.322 2.754 1.00 86.31 609 THR A N 1
ATOM 4675 C CA . THR A 1 609 ? 21.008 -13.906 1.477 1.00 86.31 609 THR A CA 1
ATOM 4676 C C . THR A 1 609 ? 22.479 -14.309 1.365 1.00 86.31 609 THR A C 1
ATOM 4678 O O . THR A 1 609 ? 22.938 -14.650 0.280 1.00 86.31 609 THR A O 1
ATOM 4681 N N . GLN A 1 610 ? 23.208 -14.338 2.485 1.00 84.56 610 GLN A N 1
ATOM 4682 C CA . GLN A 1 610 ? 24.616 -14.733 2.519 1.00 84.56 610 GLN A CA 1
ATOM 4683 C C . GLN A 1 610 ? 24.815 -16.242 2.279 1.00 84.56 610 GLN A C 1
ATOM 4685 O O . GLN A 1 610 ? 25.861 -16.641 1.776 1.00 84.56 610 GLN A O 1
ATOM 4690 N N . VAL A 1 611 ? 23.832 -17.078 2.637 1.00 85.12 611 VAL A N 1
ATOM 4691 C CA . VAL A 1 611 ? 23.884 -18.545 2.459 1.00 85.12 611 VAL A CA 1
ATOM 4692 C C . VAL A 1 611 ? 23.428 -18.948 1.064 1.00 85.12 611 VAL A C 1
ATOM 4694 O O . VAL A 1 611 ? 23.982 -19.873 0.477 1.00 85.12 611 VAL A O 1
ATOM 4697 N N . TYR A 1 612 ? 22.457 -18.217 0.512 1.00 82.12 612 TYR A N 1
ATOM 4698 C CA . TYR A 1 612 ? 21.904 -18.461 -0.816 1.00 82.12 612 TYR A CA 1
ATOM 4699 C C . TYR A 1 612 ? 22.055 -17.239 -1.741 1.00 82.12 612 TYR A C 1
ATOM 4701 O O . TYR A 1 612 ? 21.044 -16.651 -2.138 1.00 82.12 612 TYR A O 1
ATOM 4709 N N . PRO A 1 613 ? 23.289 -16.863 -2.146 1.00 75.75 613 PRO A N 1
ATOM 4710 C CA . PRO A 1 613 ? 23.520 -15.690 -2.993 1.00 75.75 613 PRO A CA 1
ATOM 4711 C C . PRO A 1 613 ? 22.756 -15.730 -4.327 1.00 75.75 613 PRO A C 1
ATOM 4713 O O . PRO A 1 613 ? 22.288 -14.697 -4.801 1.00 75.75 613 PRO A O 1
ATOM 4716 N N . ALA A 1 614 ? 22.523 -16.919 -4.896 1.00 72.88 614 ALA A N 1
ATOM 4717 C CA . ALA A 1 614 ? 21.736 -17.088 -6.125 1.00 72.88 614 ALA A CA 1
ATOM 4718 C C . ALA A 1 614 ? 20.285 -16.575 -6.005 1.00 72.88 614 ALA A C 1
ATOM 4720 O O . ALA A 1 614 ? 19.690 -16.151 -6.992 1.00 72.88 614 ALA A O 1
ATOM 4721 N N . TYR A 1 615 ? 19.731 -16.564 -4.790 1.00 77.81 615 TYR A N 1
ATOM 4722 C CA . TYR A 1 615 ? 18.389 -16.064 -4.478 1.00 77.81 615 TYR A CA 1
ATOM 4723 C C . TYR A 1 615 ? 18.429 -14.701 -3.773 1.00 77.81 615 TYR A C 1
ATOM 4725 O O . TYR A 1 615 ? 17.471 -14.318 -3.101 1.00 77.81 615 TYR A O 1
ATOM 4733 N N . PHE A 1 616 ? 19.522 -13.947 -3.927 1.00 79.25 616 PHE A N 1
ATOM 4734 C CA . PHE A 1 616 ? 19.718 -12.658 -3.264 1.00 79.25 616 PHE A CA 1
ATOM 4735 C C . PHE A 1 616 ? 18.533 -11.707 -3.470 1.00 79.25 616 PHE A C 1
ATOM 4737 O O . PHE A 1 616 ? 17.964 -11.223 -2.495 1.00 79.25 616 PHE A O 1
ATOM 4744 N N . LEU A 1 617 ? 18.129 -11.472 -4.724 1.00 77.38 617 LEU A N 1
ATOM 4745 C CA . LEU A 1 617 ? 17.063 -10.522 -5.057 1.00 77.38 617 LEU A CA 1
ATOM 4746 C C . LEU A 1 617 ? 15.702 -10.900 -4.434 1.00 77.38 617 LEU A C 1
ATOM 4748 O O . LEU A 1 617 ? 15.131 -10.042 -3.757 1.00 77.38 617 LEU A O 1
ATOM 4752 N N . PRO A 1 618 ? 15.165 -12.132 -4.590 1.00 78.19 618 PRO A N 1
ATOM 4753 C CA . PRO A 1 618 ? 13.892 -12.489 -3.957 1.00 78.19 618 PRO A CA 1
ATOM 4754 C C . PRO A 1 618 ? 13.950 -12.484 -2.424 1.00 78.19 618 PRO A C 1
ATOM 4756 O O . PRO A 1 618 ? 13.013 -12.002 -1.790 1.00 78.19 618 PRO A O 1
ATOM 4759 N N . LEU A 1 619 ? 15.048 -12.947 -1.817 1.00 83.56 619 LEU A N 1
ATOM 4760 C CA . LEU A 1 619 ? 15.215 -12.945 -0.358 1.00 83.56 619 LEU A CA 1
ATOM 4761 C C . LEU A 1 619 ? 15.314 -11.520 0.208 1.00 83.56 619 LEU A C 1
ATOM 4763 O O . LEU A 1 619 ? 14.599 -11.192 1.151 1.00 83.56 619 LEU A O 1
ATOM 4767 N N . ALA A 1 620 ? 16.124 -10.647 -0.399 1.00 81.94 620 ALA A N 1
ATOM 4768 C CA . ALA A 1 620 ? 16.238 -9.245 0.007 1.00 81.94 620 ALA A CA 1
ATOM 4769 C C . ALA A 1 620 ? 14.931 -8.465 -0.231 1.00 81.94 620 ALA A C 1
ATOM 4771 O O . ALA A 1 620 ? 14.566 -7.590 0.558 1.00 81.94 620 ALA A O 1
ATOM 4772 N N . SER A 1 621 ? 14.193 -8.786 -1.298 1.00 82.31 621 SER A N 1
ATOM 4773 C CA . SER A 1 621 ? 12.878 -8.190 -1.568 1.00 82.31 621 SER A CA 1
ATOM 4774 C C . SER A 1 621 ? 11.856 -8.593 -0.507 1.00 82.31 621 SER A C 1
ATOM 4776 O O . SER A 1 621 ? 11.159 -7.735 0.032 1.00 82.31 621 SER A O 1
ATOM 4778 N N . LEU A 1 622 ? 11.807 -9.880 -0.148 1.00 85.00 622 LEU A N 1
ATOM 4779 C CA . LEU A 1 622 ? 10.911 -10.402 0.884 1.00 85.00 622 LEU A CA 1
ATOM 4780 C C . LEU A 1 622 ? 11.276 -9.873 2.280 1.00 85.00 622 LEU A C 1
ATOM 4782 O O . LEU A 1 622 ? 10.392 -9.508 3.056 1.00 85.00 622 LEU A O 1
ATOM 4786 N N . GLY A 1 623 ? 12.575 -9.751 2.571 1.00 88.50 623 GLY A N 1
ATOM 4787 C CA . GLY A 1 623 ? 13.090 -9.126 3.787 1.00 88.50 623 GLY A CA 1
ATOM 4788 C C . GLY A 1 623 ? 12.645 -7.670 3.929 1.00 88.50 623 GLY A C 1
ATOM 4789 O O . GLY A 1 623 ? 12.115 -7.276 4.973 1.00 88.50 623 GLY A O 1
ATOM 4790 N N . ASN A 1 624 ? 12.779 -6.877 2.862 1.00 86.12 624 ASN A N 1
ATOM 4791 C CA . ASN A 1 624 ? 12.325 -5.485 2.840 1.00 86.12 624 ASN A CA 1
ATOM 4792 C C . ASN A 1 624 ? 10.795 -5.352 2.884 1.00 86.12 624 ASN A C 1
ATOM 4794 O O . ASN A 1 624 ? 10.299 -4.484 3.602 1.00 86.12 624 ASN A O 1
ATOM 4798 N N . LEU A 1 625 ? 10.048 -6.226 2.200 1.00 86.75 625 LEU A N 1
ATOM 4799 C CA . LEU A 1 625 ? 8.585 -6.280 2.281 1.00 86.75 625 LEU A CA 1
ATOM 4800 C C . LEU A 1 625 ? 8.122 -6.523 3.722 1.00 86.75 625 LEU A C 1
ATOM 4802 O O . LEU A 1 625 ? 7.333 -5.743 4.252 1.00 86.75 625 LEU A O 1
ATOM 4806 N N . ALA A 1 626 ? 8.655 -7.555 4.383 1.00 89.69 626 ALA A N 1
ATOM 4807 C CA . ALA A 1 626 ? 8.314 -7.882 5.766 1.00 89.69 626 ALA A CA 1
ATOM 4808 C C . ALA A 1 626 ? 8.645 -6.726 6.724 1.00 89.69 626 ALA A C 1
ATOM 4810 O O . ALA A 1 626 ? 7.821 -6.351 7.556 1.00 89.69 626 ALA A O 1
ATOM 4811 N N . LYS A 1 627 ? 9.811 -6.084 6.575 1.00 89.75 627 LYS A N 1
ATOM 4812 C CA . LYS A 1 627 ? 10.178 -4.899 7.373 1.00 89.75 627 LYS A CA 1
ATOM 4813 C C . LYS A 1 627 ? 9.272 -3.699 7.112 1.00 89.75 627 LYS A C 1
ATOM 4815 O O . LYS A 1 627 ? 9.029 -2.910 8.023 1.00 89.75 627 LYS A O 1
ATOM 4820 N N . ALA A 1 628 ? 8.781 -3.535 5.889 1.00 88.56 628 ALA A N 1
ATOM 4821 C CA . ALA A 1 628 ? 7.868 -2.455 5.560 1.00 88.56 628 ALA A CA 1
ATOM 4822 C C . ALA A 1 628 ? 6.460 -2.706 6.115 1.00 88.56 628 ALA A C 1
ATOM 4824 O O . ALA A 1 628 ? 5.874 -1.788 6.680 1.00 88.56 628 ALA A O 1
ATOM 4825 N N . VAL A 1 629 ? 5.967 -3.948 6.055 1.00 89.00 629 VAL A N 1
ATOM 4826 C CA . VAL A 1 629 ? 4.748 -4.386 6.759 1.00 89.00 629 VAL A CA 1
ATOM 4827 C C . VAL A 1 629 ? 4.891 -4.138 8.260 1.00 89.00 629 VAL A C 1
ATOM 4829 O O . VAL A 1 629 ? 4.031 -3.500 8.857 1.00 89.00 629 VAL A O 1
ATOM 4832 N N . ALA A 1 630 ? 6.014 -4.543 8.860 1.00 90.88 630 ALA A N 1
ATOM 4833 C CA . ALA A 1 630 ? 6.317 -4.269 10.262 1.00 90.88 630 ALA A CA 1
ATOM 4834 C C . ALA A 1 630 ? 6.276 -2.769 10.587 1.00 90.88 630 ALA A C 1
ATOM 4836 O O . ALA A 1 630 ? 5.670 -2.382 11.580 1.00 90.88 630 ALA A O 1
ATOM 4837 N N . ARG A 1 631 ? 6.857 -1.910 9.736 1.00 88.81 631 ARG A N 1
ATOM 4838 C CA . ARG A 1 631 ? 6.767 -0.448 9.890 1.00 88.81 631 ARG A CA 1
ATOM 4839 C C . ARG A 1 631 ? 5.318 0.049 9.801 1.00 88.81 631 ARG A C 1
ATOM 4841 O O . ARG A 1 631 ? 4.909 0.856 10.624 1.00 88.81 631 ARG A O 1
ATOM 4848 N N . GLY A 1 632 ? 4.534 -0.487 8.864 1.00 87.31 632 GLY A N 1
ATOM 4849 C CA . GLY A 1 632 ? 3.109 -0.179 8.717 1.00 87.31 632 GLY A CA 1
ATOM 4850 C C . GLY A 1 632 ? 2.263 -0.535 9.944 1.00 87.31 632 GLY A C 1
ATOM 4851 O O . GLY A 1 632 ? 1.256 0.117 10.176 1.00 87.31 632 GLY A O 1
ATOM 4852 N N . LEU A 1 633 ? 2.682 -1.519 10.748 1.00 88.94 633 LEU A N 1
ATOM 4853 C CA . LEU A 1 633 ? 2.059 -1.854 12.037 1.00 88.94 633 LEU A CA 1
ATOM 4854 C C . LEU A 1 633 ? 2.638 -1.018 13.194 1.00 88.94 633 LEU A C 1
ATOM 4856 O O . LEU A 1 633 ? 1.907 -0.605 14.097 1.00 88.94 633 LEU A O 1
ATOM 4860 N N . LYS A 1 634 ? 3.958 -0.772 13.175 1.00 90.88 634 LYS A N 1
ATOM 4861 C CA . LYS A 1 634 ? 4.689 0.005 14.189 1.00 90.88 634 LYS A CA 1
ATOM 4862 C C . LYS A 1 634 ? 4.142 1.425 14.277 1.00 90.88 634 LYS A C 1
ATOM 4864 O O . LYS A 1 634 ? 3.767 1.839 15.363 1.00 90.88 634 LYS A O 1
ATOM 4869 N N . ASP A 1 635 ? 4.126 2.164 13.173 1.00 89.31 635 ASP A N 1
ATOM 4870 C CA . ASP A 1 635 ? 3.947 3.619 13.227 1.00 89.31 635 ASP A CA 1
ATOM 4871 C C . ASP A 1 635 ? 2.534 4.030 13.696 1.00 89.31 635 ASP A C 1
ATOM 4873 O O . ASP A 1 635 ? 2.435 4.906 14.555 1.00 89.31 635 ASP A O 1
ATOM 4877 N N . PRO A 1 636 ? 1.430 3.399 13.237 1.00 88.94 636 PRO A N 1
ATOM 4878 C CA . PRO A 1 636 ? 0.093 3.726 13.733 1.00 88.94 636 PRO A CA 1
ATOM 4879 C C . PRO A 1 636 ? -0.123 3.328 15.197 1.00 88.94 636 PRO A C 1
ATOM 4881 O O . PRO A 1 636 ? -0.579 4.155 15.979 1.00 88.94 636 PRO A O 1
ATOM 4884 N N . SER A 1 637 ? 0.262 2.106 15.597 1.00 91.31 637 SER A N 1
ATOM 4885 C CA . SER A 1 637 ? 0.153 1.669 17.004 1.00 91.31 637 SER A CA 1
ATOM 4886 C C . SER A 1 637 ? 0.970 2.557 17.940 1.00 91.31 637 SER A C 1
ATOM 4888 O O . SER A 1 637 ? 0.604 2.789 19.091 1.00 91.31 637 SER A O 1
ATOM 4890 N N . PHE A 1 638 ? 2.074 3.091 17.427 1.00 91.44 638 PHE A N 1
ATOM 4891 C CA . PHE A 1 638 ? 2.935 3.984 18.160 1.00 91.44 638 PHE A CA 1
ATOM 4892 C C . PHE A 1 638 ? 2.357 5.402 18.317 1.00 91.44 638 PHE A C 1
ATOM 4894 O O . PHE A 1 638 ? 2.465 5.978 19.396 1.00 91.44 638 PHE A O 1
ATOM 4901 N N . ARG A 1 639 ? 1.629 5.919 17.318 1.00 90.69 639 ARG A N 1
ATOM 4902 C CA . ARG A 1 639 ? 0.868 7.175 17.457 1.00 90.69 639 ARG A CA 1
ATOM 4903 C C . ARG A 1 639 ? -0.177 7.121 18.575 1.00 90.69 639 ARG A C 1
ATOM 4905 O O . ARG A 1 639 ? -0.357 8.109 19.278 1.00 90.69 639 ARG A O 1
ATOM 4912 N N . VAL A 1 640 ? -0.813 5.968 18.793 1.00 90.75 640 VAL A N 1
ATOM 4913 C CA . VAL A 1 640 ? -1.746 5.772 19.920 1.00 90.75 640 VAL A CA 1
ATOM 4914 C C . VAL A 1 640 ? -1.023 5.915 21.267 1.00 90.75 640 VAL A C 1
ATOM 4916 O O . VAL A 1 640 ? -1.553 6.521 22.194 1.00 90.75 640 VAL A O 1
ATOM 4919 N N . ILE A 1 641 ? 0.214 5.412 21.368 1.00 93.00 641 ILE A N 1
ATOM 4920 C CA . ILE A 1 641 ? 1.060 5.558 22.565 1.00 93.00 641 ILE A CA 1
ATOM 4921 C C . ILE A 1 641 ? 1.469 7.027 22.769 1.00 93.00 641 ILE A C 1
ATOM 4923 O O . ILE A 1 641 ? 1.398 7.526 23.888 1.00 93.00 641 ILE A O 1
ATOM 4927 N N . GLN A 1 642 ? 1.844 7.744 21.705 1.00 93.62 642 GLN A N 1
ATOM 4928 C CA . GLN A 1 642 ? 2.169 9.175 21.791 1.00 93.62 642 GLN A CA 1
ATOM 4929 C C . GLN A 1 642 ? 0.970 10.008 22.256 1.00 93.62 642 GLN A C 1
ATOM 4931 O O . GLN A 1 642 ? 1.127 10.901 23.084 1.00 93.62 642 GLN A O 1
ATOM 4936 N N . ASN A 1 643 ? -0.231 9.686 21.767 1.00 92.50 643 ASN A N 1
ATOM 4937 C CA . ASN A 1 643 ? -1.458 10.344 22.203 1.00 92.50 643 ASN A CA 1
ATOM 4938 C C . ASN A 1 643 ? -1.761 10.083 23.685 1.00 92.50 643 ASN A C 1
ATOM 4940 O O . ASN A 1 643 ? -2.147 11.002 24.394 1.00 92.50 643 ASN A O 1
ATOM 4944 N N . HIS A 1 644 ? -1.520 8.860 24.170 1.00 92.06 644 HIS A N 1
ATOM 4945 C CA . HIS A 1 644 ? -1.638 8.520 25.596 1.00 92.06 644 HIS A CA 1
ATOM 4946 C C . HIS A 1 644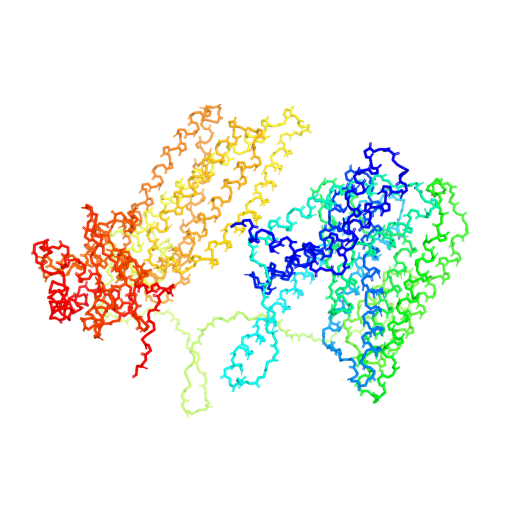 ? -0.698 9.351 26.483 1.00 92.06 644 HIS A C 1
ATOM 4948 O O . HIS A 1 644 ? -1.073 9.758 27.579 1.00 92.06 644 HIS A O 1
ATOM 4954 N N . PHE A 1 645 ? 0.505 9.660 26.002 1.00 94.81 645 PHE A N 1
ATOM 4955 C CA . PHE A 1 645 ? 1.450 10.503 26.733 1.00 94.81 645 PHE A CA 1
ATOM 4956 C C . PHE A 1 645 ? 1.081 11.991 26.741 1.00 94.81 645 PHE A C 1
ATOM 4958 O O . PHE A 1 645 ? 1.539 12.710 27.623 1.00 94.81 645 PHE A O 1
ATOM 4965 N N . ALA A 1 646 ? 0.280 12.468 25.789 1.00 92.94 646 ALA A N 1
ATOM 4966 C CA . ALA A 1 646 ? 0.015 13.888 25.571 1.00 92.94 646 ALA A CA 1
ATOM 4967 C C . ALA A 1 646 ? -1.139 14.436 26.436 1.00 92.94 646 ALA A C 1
ATOM 4969 O O . ALA A 1 646 ? -2.176 14.852 25.918 1.00 92.94 646 ALA A O 1
ATOM 4970 N N . ILE A 1 647 ? -0.963 14.467 27.762 1.00 89.94 647 ILE A N 1
ATOM 4971 C CA . ILE A 1 647 ? -2.021 14.875 28.709 1.00 89.94 647 ILE A CA 1
ATOM 4972 C C . ILE A 1 647 ? -2.420 16.349 28.551 1.00 89.94 647 ILE A C 1
ATOM 4974 O O . ILE A 1 647 ? -3.597 16.685 28.650 1.00 89.94 647 ILE A O 1
ATOM 4978 N N . SER A 1 648 ? -1.466 17.247 28.292 1.00 87.00 648 SER A N 1
ATOM 4979 C CA . SER A 1 648 ? -1.734 18.692 28.170 1.00 87.00 648 SER A CA 1
ATOM 4980 C C . SER A 1 648 ? -2.032 19.147 26.736 1.00 87.00 648 SER A C 1
ATOM 4982 O O . SER A 1 648 ? -1.825 20.312 26.405 1.00 87.00 648 SER A O 1
ATOM 4984 N N . GLY A 1 649 ? -2.462 18.239 25.850 1.00 87.00 649 GLY A N 1
ATOM 4985 C CA . GLY A 1 649 ? -2.627 18.550 24.422 1.00 87.00 649 GLY A CA 1
ATOM 4986 C C . GLY A 1 649 ? -1.297 18.838 23.710 1.00 87.00 649 GLY A C 1
ATOM 4987 O O . GLY A 1 649 ? -1.261 19.469 22.658 1.00 87.00 649 GLY A O 1
ATOM 4988 N N . ASN A 1 650 ? -0.189 18.364 24.279 1.00 90.81 650 ASN A N 1
ATOM 4989 C CA . ASN A 1 650 ? 1.195 18.587 23.858 1.00 90.81 650 ASN A CA 1
ATOM 4990 C C . ASN A 1 650 ? 1.729 17.465 22.945 1.00 90.81 650 ASN A C 1
ATOM 4992 O O . ASN A 1 650 ? 2.901 17.097 23.015 1.00 90.81 650 ASN A O 1
ATOM 4996 N N . LEU A 1 651 ? 0.880 16.918 22.067 1.00 91.94 651 LEU A N 1
ATOM 4997 C CA . LEU A 1 651 ? 1.222 15.765 21.221 1.00 91.94 651 LEU A CA 1
ATOM 4998 C C . LEU A 1 651 ? 2.447 16.020 20.333 1.00 91.94 651 LEU A C 1
ATOM 5000 O O . LEU A 1 651 ? 3.327 15.166 20.231 1.00 91.94 651 LEU A O 1
ATOM 5004 N N . GLY A 1 652 ? 2.524 17.204 19.718 1.00 90.06 652 GLY A N 1
ATOM 5005 C CA . GLY A 1 652 ? 3.659 17.580 18.872 1.00 90.06 652 GLY A CA 1
ATOM 5006 C C . GLY A 1 652 ? 4.980 17.640 19.643 1.00 90.06 652 GLY A C 1
ATOM 5007 O O . GLY A 1 652 ? 6.014 17.222 19.127 1.00 90.06 652 GLY A O 1
ATOM 5008 N N . GLU A 1 653 ? 4.949 18.095 20.897 1.00 90.50 653 GLU A N 1
ATOM 5009 C CA . GLU A 1 653 ? 6.144 18.159 21.737 1.00 90.50 653 GLU A CA 1
ATOM 5010 C C . GLU A 1 653 ? 6.582 16.770 22.204 1.00 90.50 653 GLU A C 1
ATOM 5012 O O . GLU A 1 653 ? 7.764 16.445 22.111 1.00 90.50 653 GLU A O 1
ATOM 5017 N N . VAL A 1 654 ? 5.644 15.932 22.654 1.00 93.38 654 VAL A N 1
ATOM 5018 C CA . VAL A 1 654 ? 5.934 14.537 23.017 1.00 93.38 654 VAL A CA 1
ATOM 5019 C C . VAL A 1 654 ? 6.600 13.816 21.845 1.00 93.38 654 VAL A C 1
ATOM 5021 O O . VAL A 1 654 ? 7.642 13.188 22.032 1.00 93.38 654 VAL A O 1
ATOM 5024 N N . ALA A 1 655 ? 6.051 13.962 20.635 1.00 92.44 655 ALA A N 1
ATOM 5025 C CA . ALA A 1 655 ? 6.619 13.370 19.429 1.00 92.44 655 ALA A CA 1
ATOM 5026 C C . ALA A 1 655 ? 8.040 13.883 19.140 1.00 92.44 655 ALA A C 1
ATOM 5028 O O . ALA A 1 655 ? 8.941 13.084 18.890 1.00 92.44 655 ALA A O 1
ATOM 5029 N N . ALA A 1 656 ? 8.270 15.197 19.241 1.00 90.56 656 ALA A N 1
ATOM 5030 C CA . ALA A 1 656 ? 9.591 15.786 19.026 1.00 90.56 656 ALA A CA 1
ATOM 5031 C C . ALA A 1 656 ? 10.626 15.306 20.061 1.00 90.56 656 ALA A C 1
ATOM 5033 O O . ALA A 1 656 ? 11.755 14.965 19.709 1.00 90.56 656 ALA A O 1
ATOM 5034 N N . LYS A 1 657 ? 10.259 15.246 21.349 1.00 91.81 657 LYS A N 1
ATOM 5035 C CA . LYS A 1 657 ? 11.162 14.781 22.416 1.00 91.81 657 LYS A CA 1
ATOM 5036 C C . LYS A 1 657 ? 11.502 13.317 22.247 1.00 91.81 657 LYS A C 1
ATOM 5038 O O . LYS A 1 657 ? 12.648 12.919 22.416 1.00 91.81 657 LYS A O 1
ATOM 5043 N N . GLU A 1 658 ? 10.533 12.505 21.877 1.00 91.12 658 GLU A N 1
ATOM 5044 C CA . GLU A 1 658 ? 10.778 11.106 21.601 1.00 91.12 658 GLU A CA 1
ATOM 5045 C C . GLU A 1 658 ? 11.677 10.883 20.375 1.00 91.12 658 GLU A C 1
ATOM 5047 O O . GLU A 1 658 ? 12.564 10.028 20.422 1.00 91.12 658 GLU A O 1
ATOM 5052 N N . GLU A 1 659 ? 11.529 11.687 19.319 1.00 91.75 659 GLU A N 1
ATOM 5053 C CA . GLU A 1 659 ? 12.436 11.663 18.169 1.00 91.75 659 GLU A CA 1
ATOM 5054 C C . GLU A 1 659 ? 13.886 11.934 18.603 1.00 91.75 659 GLU A C 1
ATOM 5056 O O . GLU A 1 659 ? 14.802 11.227 18.177 1.00 91.75 659 GLU A O 1
ATOM 5061 N N . VAL A 1 660 ? 14.109 12.863 19.542 1.00 93.31 660 VAL A N 1
ATOM 5062 C CA . VAL A 1 660 ? 15.436 13.093 20.147 1.00 93.31 660 VAL A CA 1
ATOM 5063 C C . VAL A 1 660 ? 15.986 11.817 20.799 1.00 93.31 660 VAL A C 1
ATOM 5065 O O . VAL A 1 660 ? 17.153 11.465 20.582 1.00 93.31 660 VAL A O 1
ATOM 5068 N N . TRP A 1 661 ? 15.169 11.084 21.565 1.00 93.50 661 TRP A N 1
ATOM 5069 C CA . TRP A 1 661 ? 15.572 9.798 22.148 1.00 93.50 661 TRP A CA 1
ATOM 5070 C C . TRP A 1 661 ? 15.861 8.739 21.073 1.00 93.50 661 TRP A C 1
ATOM 5072 O O . TRP A 1 661 ? 16.845 8.002 21.192 1.00 93.50 661 TRP A O 1
ATOM 5082 N N . GLU A 1 662 ? 15.031 8.640 20.029 1.00 92.25 662 GLU A N 1
ATOM 5083 C CA . GLU A 1 662 ? 15.194 7.665 18.943 1.00 92.25 662 GLU A CA 1
ATOM 5084 C C . GLU A 1 662 ? 16.462 7.929 18.123 1.00 92.25 662 GLU A C 1
ATOM 5086 O O . GLU A 1 662 ? 17.248 7.000 17.919 1.00 92.25 662 GLU A O 1
ATOM 5091 N N . VAL A 1 663 ? 16.718 9.180 17.729 1.00 93.69 663 VAL A N 1
ATOM 5092 C CA . VAL A 1 663 ? 17.922 9.583 16.982 1.00 93.69 663 VAL A CA 1
ATOM 5093 C C . VAL A 1 663 ? 19.183 9.357 17.818 1.00 93.69 663 VAL A C 1
ATOM 5095 O O . VAL A 1 663 ? 20.172 8.813 17.322 1.00 93.69 663 VAL A O 1
ATOM 5098 N N . THR A 1 664 ? 19.151 9.686 19.111 1.00 93.38 664 THR A N 1
ATOM 5099 C CA . THR A 1 664 ? 20.287 9.432 20.013 1.00 93.38 664 THR A CA 1
ATOM 5100 C C . THR A 1 664 ? 20.576 7.931 20.126 1.00 93.38 664 THR A C 1
ATOM 5102 O O . THR A 1 664 ? 21.723 7.495 19.993 1.00 93.38 664 THR A O 1
ATOM 5105 N N . ALA A 1 665 ? 19.533 7.113 20.307 1.00 95.19 665 ALA A N 1
ATOM 5106 C CA . ALA A 1 665 ? 19.657 5.659 20.340 1.00 95.19 665 ALA A CA 1
ATOM 5107 C C . ALA A 1 665 ? 20.152 5.080 19.003 1.00 95.19 665 ALA A C 1
ATOM 5109 O O . ALA A 1 665 ? 20.916 4.112 18.999 1.00 95.19 665 ALA A O 1
ATOM 5110 N N . GLN A 1 666 ? 19.750 5.672 17.874 1.00 95.31 666 GLN A N 1
ATOM 5111 C CA . GLN A 1 666 ? 20.209 5.300 16.537 1.00 95.31 666 GLN A CA 1
ATOM 5112 C C . GLN A 1 666 ? 21.709 5.518 16.372 1.00 95.31 666 GLN A C 1
ATOM 5114 O O . GLN A 1 666 ? 22.413 4.590 15.976 1.00 95.31 666 GLN A O 1
ATOM 5119 N N . LEU A 1 667 ? 22.209 6.713 16.689 1.00 94.38 667 LEU A N 1
ATOM 5120 C CA . LEU A 1 667 ? 23.634 7.032 16.567 1.00 94.38 667 LEU A CA 1
ATOM 5121 C C . LEU A 1 667 ? 24.489 6.108 17.444 1.00 94.38 667 LEU A C 1
ATOM 5123 O O . LEU A 1 667 ? 25.493 5.556 16.981 1.00 94.38 667 LEU A O 1
ATOM 5127 N N . LEU A 1 668 ? 24.054 5.870 18.684 1.00 96.19 668 LEU A N 1
ATOM 5128 C CA . LEU A 1 668 ? 24.739 4.968 19.607 1.00 96.19 668 LEU A CA 1
ATOM 5129 C C . LEU A 1 668 ? 24.693 3.509 19.127 1.00 96.19 668 LEU A C 1
ATOM 5131 O O . LEU A 1 668 ? 25.718 2.829 19.112 1.00 96.19 668 LEU A O 1
ATOM 5135 N N . GLY A 1 669 ? 23.525 3.024 18.699 1.00 95.88 669 GLY A N 1
ATOM 5136 C CA . GLY A 1 669 ? 23.345 1.652 18.223 1.00 95.88 669 GLY A CA 1
ATOM 5137 C C . GLY A 1 669 ? 24.096 1.354 16.925 1.00 95.88 669 GLY A C 1
ATOM 5138 O O . GLY A 1 669 ? 24.666 0.271 16.787 1.00 95.88 669 GLY A O 1
ATOM 5139 N N . LEU A 1 670 ? 24.168 2.312 15.995 1.00 93.00 670 LEU A N 1
ATOM 5140 C CA . LEU A 1 670 ? 25.006 2.203 14.797 1.00 93.00 670 LEU A CA 1
ATOM 5141 C C . LEU A 1 670 ? 26.489 2.109 15.173 1.00 93.00 670 LEU A C 1
ATOM 5143 O O . LEU A 1 670 ? 27.173 1.202 14.701 1.00 93.00 670 LEU A O 1
ATOM 5147 N N . SER A 1 671 ? 26.959 2.985 16.066 1.00 93.81 671 SER A N 1
ATOM 5148 C CA . SER A 1 671 ? 28.355 3.011 16.529 1.00 93.81 671 SER A CA 1
ATOM 5149 C C . SER A 1 671 ? 28.758 1.700 17.214 1.00 93.81 671 SER A C 1
ATOM 5151 O O . SER A 1 671 ? 29.764 1.091 16.852 1.00 93.81 671 SER A O 1
ATOM 5153 N N . LEU A 1 672 ? 27.935 1.209 18.149 1.00 94.56 672 LEU A N 1
ATOM 5154 C CA . LEU A 1 672 ? 28.151 -0.079 18.816 1.00 94.56 672 LEU A CA 1
ATOM 5155 C C . LEU A 1 672 ? 28.062 -1.255 17.836 1.00 94.56 672 LEU A C 1
ATOM 5157 O O . LEU A 1 672 ? 28.845 -2.194 17.932 1.00 94.56 672 LEU A O 1
ATOM 5161 N N . GLY A 1 673 ? 27.139 -1.205 16.873 1.00 93.88 673 GLY A N 1
ATOM 5162 C CA . GLY A 1 673 ? 27.016 -2.225 15.835 1.00 93.88 673 GLY A CA 1
ATOM 5163 C C . GLY A 1 673 ? 28.266 -2.329 14.956 1.00 93.88 673 GLY A C 1
ATOM 5164 O O . GLY A 1 673 ? 28.697 -3.438 14.657 1.00 93.88 673 GLY A O 1
ATOM 5165 N N . ILE A 1 674 ? 28.871 -1.197 14.581 1.00 91.81 674 ILE A N 1
ATOM 5166 C CA . ILE A 1 674 ? 30.130 -1.163 13.818 1.00 91.81 674 ILE A CA 1
ATOM 5167 C C . ILE A 1 674 ? 31.278 -1.735 14.657 1.00 91.81 674 ILE A C 1
ATOM 5169 O O . ILE A 1 674 ? 32.020 -2.578 14.162 1.00 91.81 674 ILE A O 1
ATOM 5173 N N . LEU A 1 675 ? 31.378 -1.355 15.934 1.00 91.75 675 LEU A N 1
ATOM 5174 C CA . LEU A 1 675 ? 32.391 -1.891 16.850 1.00 91.75 675 LEU A CA 1
ATOM 5175 C C . LEU A 1 675 ? 32.267 -3.417 17.024 1.00 91.75 675 LEU A C 1
ATOM 5177 O O . LEU A 1 675 ? 33.266 -4.132 17.033 1.00 91.75 675 LEU A O 1
ATOM 5181 N N . ILE A 1 676 ? 31.037 -3.934 17.115 1.00 92.38 676 ILE A N 1
ATOM 5182 C CA . ILE A 1 676 ? 30.774 -5.379 17.161 1.00 92.38 676 ILE A CA 1
ATOM 5183 C C . ILE A 1 676 ? 31.250 -6.051 15.866 1.00 92.38 676 ILE A C 1
ATOM 5185 O O . ILE A 1 676 ? 31.902 -7.093 15.926 1.00 92.38 676 ILE A O 1
ATOM 5189 N N . LEU A 1 677 ? 30.972 -5.458 14.700 1.00 90.12 677 LEU A N 1
ATOM 5190 C CA . LEU A 1 677 ? 31.414 -5.992 13.406 1.00 90.12 677 LEU A CA 1
ATOM 5191 C C . LEU A 1 677 ? 32.938 -5.978 13.223 1.00 90.12 677 LEU A C 1
ATOM 5193 O O . LEU A 1 677 ? 33.457 -6.854 12.533 1.00 90.12 677 LEU A O 1
ATOM 5197 N N . ASP A 1 678 ? 33.647 -5.047 13.862 1.00 88.50 678 ASP A N 1
ATOM 5198 C CA . ASP A 1 678 ? 35.115 -4.975 13.841 1.00 88.50 678 ASP A CA 1
ATOM 5199 C C . ASP A 1 678 ? 35.786 -6.097 14.664 1.00 88.50 678 ASP A C 1
ATOM 5201 O O . ASP A 1 678 ? 36.985 -6.353 14.553 1.00 88.50 678 ASP A O 1
ATOM 5205 N N . THR A 1 679 ? 35.011 -6.845 15.461 1.00 88.62 679 THR A N 1
ATOM 5206 C CA . THR A 1 679 ? 35.542 -7.955 16.262 1.00 88.62 679 THR A CA 1
ATOM 5207 C C . THR A 1 679 ? 36.089 -9.072 15.356 1.00 88.62 679 THR A C 1
ATOM 5209 O O . THR A 1 679 ? 35.358 -9.618 14.513 1.00 88.62 679 THR A O 1
ATOM 5212 N N . PRO A 1 680 ? 37.361 -9.486 15.530 1.00 79.44 680 PRO A N 1
ATOM 5213 C CA . PRO A 1 680 ? 38.001 -10.448 14.645 1.00 79.44 680 PRO A CA 1
ATOM 5214 C C . PRO A 1 680 ? 37.267 -11.792 14.658 1.00 79.44 680 PRO A C 1
ATOM 5216 O O . PRO A 1 680 ? 37.082 -12.422 15.693 1.00 79.44 680 PRO A O 1
ATOM 5219 N N . GLY A 1 681 ? 36.866 -12.251 13.470 1.00 74.38 681 GLY A N 1
ATOM 5220 C CA . GLY A 1 681 ? 36.218 -13.552 13.273 1.00 74.38 681 GLY A CA 1
ATOM 5221 C C . GLY A 1 681 ? 34.690 -13.513 13.180 1.00 74.38 681 GLY A C 1
ATOM 5222 O O . GLY A 1 681 ? 34.124 -14.434 12.588 1.00 74.38 681 GLY A O 1
ATOM 5223 N N . LEU A 1 682 ? 34.027 -12.440 13.635 1.00 82.81 682 LEU A N 1
ATOM 5224 C CA . LEU A 1 682 ? 32.563 -12.332 13.587 1.00 82.81 682 LEU A CA 1
ATOM 5225 C C . LEU A 1 682 ? 32.044 -12.298 12.144 1.00 82.81 682 LEU A C 1
ATOM 5227 O O . LEU A 1 682 ? 31.232 -13.128 11.746 1.00 82.81 682 LEU A O 1
ATOM 5231 N N . VAL A 1 683 ? 32.576 -11.391 11.322 1.00 77.94 683 VAL A N 1
ATOM 5232 C CA . VAL A 1 683 ? 32.173 -11.250 9.910 1.00 77.94 683 VAL A CA 1
ATOM 5233 C C . VAL A 1 683 ? 32.656 -12.431 9.062 1.00 77.94 683 VAL A C 1
ATOM 5235 O O . VAL A 1 683 ? 32.095 -12.715 8.004 1.00 77.94 683 VAL A O 1
ATOM 5238 N N . LYS A 1 684 ? 33.683 -13.166 9.507 1.00 79.88 684 LYS A N 1
ATOM 5239 C CA . LYS A 1 684 ? 34.247 -14.302 8.760 1.00 79.88 684 LYS A CA 1
ATOM 5240 C C . LYS A 1 684 ? 33.395 -15.568 8.896 1.00 79.88 684 LYS A C 1
ATOM 5242 O O . LYS A 1 684 ? 33.273 -16.297 7.916 1.00 79.88 684 LYS A O 1
ATOM 5247 N N . SER A 1 685 ? 32.767 -15.793 10.051 1.00 87.56 685 SER A N 1
ATOM 5248 C CA . SER A 1 685 ? 31.986 -16.999 10.340 1.00 87.56 685 SER A CA 1
ATOM 5249 C C . SER A 1 685 ? 30.480 -16.723 10.366 1.00 87.56 685 SER A C 1
ATOM 5251 O O . SER A 1 685 ? 29.974 -16.067 11.275 1.00 87.56 685 SER A O 1
ATOM 5253 N N . TYR A 1 686 ? 29.740 -17.263 9.389 1.00 89.56 686 TYR A N 1
ATOM 5254 C CA . TYR A 1 686 ? 28.281 -17.093 9.309 1.00 89.56 686 TYR A CA 1
ATOM 5255 C C . TYR A 1 686 ? 27.531 -17.576 10.568 1.00 89.56 686 TYR A C 1
ATOM 5257 O O . TYR A 1 686 ? 26.711 -16.813 11.079 1.00 89.56 686 TYR A O 1
ATOM 5265 N N . PRO A 1 687 ? 27.826 -18.763 11.143 1.00 90.75 687 PRO A N 1
ATOM 5266 C CA . PRO A 1 687 ? 27.166 -19.205 12.373 1.00 90.75 687 PRO A CA 1
ATOM 5267 C C . PRO A 1 687 ? 27.382 -18.257 13.561 1.00 90.75 687 PRO A C 1
ATOM 5269 O O . PRO A 1 687 ? 26.454 -18.019 14.330 1.00 90.75 687 PRO A O 1
ATOM 5272 N N . VAL A 1 688 ? 28.578 -17.672 13.698 1.00 91.38 688 VAL A N 1
ATOM 5273 C CA . VAL A 1 688 ? 28.891 -16.734 14.794 1.00 91.38 688 VAL A CA 1
ATOM 5274 C C . VAL A 1 688 ? 28.163 -15.403 14.590 1.00 91.38 688 VAL A C 1
ATOM 5276 O O . VAL A 1 688 ? 27.632 -14.843 15.550 1.00 91.38 688 VAL A O 1
ATOM 5279 N N . LEU A 1 689 ? 28.070 -14.925 13.345 1.00 92.06 689 LEU A N 1
ATOM 5280 C CA . LEU A 1 689 ? 27.306 -13.728 12.989 1.00 92.06 689 LEU A CA 1
ATOM 5281 C C . LEU A 1 689 ? 25.812 -13.897 13.306 1.00 92.06 689 LEU A C 1
ATOM 5283 O O . LEU A 1 689 ? 25.226 -13.055 13.986 1.00 92.06 689 LEU A O 1
ATOM 5287 N N . VAL A 1 690 ? 25.208 -15.006 12.862 1.00 93.44 690 VAL A N 1
ATOM 5288 C CA . VAL A 1 690 ? 23.787 -15.306 13.101 1.00 93.44 690 VAL A CA 1
ATOM 5289 C C . VAL A 1 690 ? 23.511 -15.541 14.580 1.00 93.44 690 VAL A C 1
ATOM 5291 O O . VAL A 1 690 ? 22.514 -15.034 15.082 1.00 93.44 690 VAL A O 1
ATOM 5294 N N . SER A 1 691 ? 24.388 -16.245 15.301 1.00 92.75 691 SER A N 1
ATOM 5295 C CA . SER A 1 691 ? 24.231 -16.447 16.745 1.00 92.75 691 SER A CA 1
ATOM 5296 C C . SER A 1 691 ? 24.311 -15.125 17.509 1.00 92.75 691 SER A C 1
ATOM 5298 O O . SER A 1 691 ? 23.483 -14.876 18.380 1.00 92.75 691 SER A O 1
ATOM 5300 N N . THR A 1 692 ? 25.263 -14.252 17.167 1.00 93.69 692 THR A N 1
ATOM 5301 C CA . THR A 1 692 ? 25.384 -12.916 17.774 1.00 93.69 692 THR A CA 1
ATOM 5302 C C . THR A 1 692 ? 24.146 -12.069 17.489 1.00 93.69 692 THR A C 1
ATOM 5304 O O . THR A 1 692 ? 23.589 -11.462 18.406 1.00 93.69 692 THR A O 1
ATOM 5307 N N . TRP A 1 693 ? 23.665 -12.072 16.240 1.00 95.94 693 TRP A N 1
ATOM 5308 C CA . TRP A 1 693 ? 22.416 -11.406 15.880 1.00 95.94 693 TRP A CA 1
ATOM 5309 C C . TRP A 1 693 ? 21.222 -11.977 16.649 1.00 95.94 693 TRP A C 1
ATOM 5311 O O . TRP A 1 693 ? 20.434 -11.206 17.184 1.00 95.94 693 TRP A O 1
ATOM 5321 N N . ALA A 1 694 ? 21.092 -13.301 16.744 1.00 96.06 694 ALA A N 1
ATOM 5322 C CA . ALA A 1 694 ? 19.979 -13.957 17.421 1.00 96.06 694 ALA A CA 1
ATOM 5323 C C . ALA A 1 694 ? 19.955 -13.619 18.918 1.00 96.06 694 ALA A C 1
ATOM 5325 O O . ALA A 1 694 ? 18.907 -13.234 19.433 1.00 96.06 694 ALA A O 1
ATOM 5326 N N . CYS A 1 695 ? 21.105 -13.668 19.598 1.00 96.31 695 CYS A N 1
ATOM 5327 C CA . CYS A 1 695 ? 21.225 -13.252 20.997 1.00 96.31 695 CYS A CA 1
ATOM 5328 C C . CYS A 1 695 ? 20.821 -11.784 21.186 1.00 96.31 695 CYS A C 1
ATOM 5330 O O . CYS A 1 695 ? 19.993 -11.473 22.042 1.00 96.31 695 CYS A O 1
ATOM 5332 N N . MET A 1 696 ? 21.348 -10.883 20.348 1.00 96.69 696 MET A N 1
ATOM 5333 C CA . MET A 1 696 ? 20.997 -9.461 20.400 1.00 96.69 696 MET A CA 1
ATOM 5334 C C . MET A 1 696 ? 19.512 -9.226 20.083 1.00 96.69 696 MET A C 1
ATOM 5336 O O . MET A 1 696 ? 18.871 -8.380 20.704 1.00 96.69 696 MET A O 1
ATOM 5340 N N . ARG A 1 697 ? 18.931 -9.996 19.155 1.00 96.50 697 ARG A N 1
ATOM 5341 C CA . ARG A 1 697 ? 17.523 -9.872 18.766 1.00 96.50 697 ARG A CA 1
ATOM 5342 C C . ARG A 1 697 ? 16.582 -10.367 19.857 1.00 96.50 697 ARG A C 1
ATOM 5344 O O . ARG A 1 697 ? 15.568 -9.721 20.098 1.00 96.50 697 ARG A O 1
ATOM 5351 N N . LEU A 1 698 ? 16.916 -11.461 20.539 1.00 96.69 698 LEU A N 1
ATOM 5352 C CA . LEU A 1 698 ? 16.164 -11.935 21.703 1.00 96.69 698 LEU A CA 1
ATOM 5353 C C . LEU A 1 698 ? 16.204 -10.908 22.837 1.00 96.69 698 LEU A C 1
ATOM 5355 O O . LEU A 1 698 ? 15.164 -10.594 23.411 1.00 96.69 698 LEU A O 1
ATOM 5359 N N . PHE A 1 699 ? 17.376 -10.324 23.098 1.00 97.25 699 PHE A N 1
ATOM 5360 C CA . PHE A 1 699 ? 17.520 -9.251 24.080 1.00 97.25 699 PHE A CA 1
ATOM 5361 C C . PHE A 1 699 ? 16.693 -8.010 23.706 1.00 97.25 699 PHE A C 1
ATOM 5363 O O . PHE A 1 699 ? 15.977 -7.468 24.544 1.00 97.25 699 PHE A O 1
ATOM 5370 N N . HIS A 1 700 ? 16.701 -7.614 22.431 1.00 96.62 700 HIS A N 1
ATOM 5371 C CA . HIS A 1 700 ? 15.852 -6.542 21.912 1.00 96.62 700 HIS A CA 1
ATOM 5372 C C . HIS A 1 700 ? 14.354 -6.820 22.115 1.00 96.62 700 HIS A C 1
ATOM 5374 O O . HIS A 1 700 ? 13.628 -5.947 22.584 1.00 96.62 700 HIS A O 1
ATOM 5380 N N . LEU A 1 701 ? 13.880 -8.024 21.772 1.00 96.25 701 LEU A N 1
ATOM 5381 C CA . LEU A 1 701 ? 12.472 -8.404 21.941 1.00 96.25 701 LEU A CA 1
ATOM 5382 C C . LEU A 1 701 ? 12.065 -8.446 23.419 1.00 96.25 701 LEU A C 1
ATOM 5384 O O . LEU A 1 701 ? 10.946 -8.067 23.759 1.00 96.25 701 LEU A O 1
ATOM 5388 N N . TRP A 1 702 ? 12.975 -8.856 24.301 1.00 96.88 702 TRP A N 1
ATOM 5389 C CA . TRP A 1 702 ? 12.754 -8.822 25.743 1.00 96.88 702 TRP A CA 1
ATOM 5390 C C . TRP A 1 702 ? 12.643 -7.388 26.276 1.00 96.88 702 TRP A C 1
ATOM 5392 O O . TRP A 1 702 ? 11.684 -7.074 26.978 1.00 96.88 702 TRP A O 1
ATOM 5402 N N . LEU A 1 703 ? 13.552 -6.489 25.885 1.00 96.50 703 LEU A N 1
ATOM 5403 C CA . LEU A 1 703 ? 13.466 -5.070 26.244 1.00 96.50 703 LEU A CA 1
ATOM 5404 C C . LEU A 1 703 ? 12.195 -4.411 25.690 1.00 96.50 703 LEU A C 1
ATOM 5406 O O . LEU A 1 703 ? 11.545 -3.649 26.403 1.00 96.50 703 LEU A O 1
ATOM 5410 N N . ARG A 1 704 ? 11.789 -4.764 24.463 1.00 95.75 704 ARG A N 1
ATOM 5411 C CA . ARG A 1 704 ? 10.522 -4.320 23.864 1.00 95.75 704 ARG A CA 1
ATOM 5412 C C . ARG A 1 704 ? 9.319 -4.776 24.684 1.00 95.75 704 ARG A C 1
ATOM 5414 O O . ARG A 1 704 ? 8.399 -3.995 24.902 1.00 95.75 704 ARG A O 1
ATOM 5421 N N . TYR A 1 705 ? 9.317 -6.025 25.143 1.00 95.50 705 TYR A N 1
ATOM 5422 C CA . TYR A 1 705 ? 8.260 -6.529 26.013 1.00 95.50 705 TYR A CA 1
ATOM 5423 C C . TYR A 1 705 ? 8.211 -5.751 27.334 1.00 95.50 705 TYR A C 1
ATOM 5425 O O . TYR A 1 705 ? 7.132 -5.341 27.761 1.00 95.50 705 TYR A O 1
ATOM 5433 N N . LEU A 1 706 ? 9.368 -5.492 27.952 1.00 94.56 706 LEU A N 1
ATOM 5434 C CA . LEU A 1 706 ? 9.453 -4.696 29.177 1.00 94.56 706 LEU A CA 1
ATOM 5435 C C . LEU A 1 706 ? 8.962 -3.259 28.969 1.00 94.56 706 LEU A C 1
ATOM 5437 O O . LEU A 1 706 ? 8.206 -2.768 29.805 1.00 94.56 706 LEU A O 1
ATOM 5441 N N . SER A 1 707 ? 9.336 -2.600 27.864 1.00 95.12 707 SER A N 1
ATOM 5442 C CA . SER A 1 707 ? 8.882 -1.232 27.587 1.00 95.12 707 SER A CA 1
ATOM 5443 C C . SER A 1 707 ? 7.367 -1.179 27.407 1.00 95.12 707 SER A C 1
ATOM 5445 O O . SER A 1 707 ? 6.703 -0.375 28.051 1.00 95.12 707 SER A O 1
ATOM 5447 N N . LEU A 1 708 ? 6.782 -2.101 26.639 1.00 94.62 708 LEU A N 1
ATOM 5448 C CA . LEU A 1 708 ? 5.329 -2.167 26.454 1.00 94.62 708 LEU A CA 1
ATOM 5449 C C . LEU A 1 708 ? 4.567 -2.555 27.728 1.00 94.62 708 LEU A C 1
ATOM 5451 O O . LEU A 1 708 ? 3.438 -2.105 27.921 1.00 94.62 708 LEU A O 1
ATOM 5455 N N . SER A 1 709 ? 5.177 -3.355 28.604 1.00 92.25 709 SER A N 1
ATOM 5456 C CA . SER A 1 709 ? 4.597 -3.721 29.904 1.00 92.25 709 SER A CA 1
ATOM 5457 C C . SER A 1 709 ? 4.600 -2.558 30.901 1.00 92.25 709 SER A C 1
ATOM 5459 O O . SER A 1 709 ? 3.826 -2.571 31.853 1.00 92.25 709 SER A O 1
ATOM 5461 N N . ALA A 1 710 ? 5.449 -1.545 30.694 1.00 92.50 710 ALA A N 1
ATOM 5462 C CA . ALA A 1 710 ? 5.463 -0.342 31.521 1.00 92.50 710 ALA A CA 1
ATOM 5463 C C . ALA A 1 710 ? 4.294 0.612 31.214 1.00 92.50 710 ALA A C 1
ATOM 5465 O O . ALA A 1 710 ? 3.962 1.427 32.072 1.00 92.50 710 ALA A O 1
ATOM 5466 N N . LEU A 1 711 ? 3.670 0.496 30.032 1.00 93.50 711 LEU A N 1
ATOM 5467 C CA . LEU A 1 711 ? 2.571 1.362 29.598 1.00 93.50 711 LEU A CA 1
ATOM 5468 C C . LEU A 1 711 ? 1.276 1.099 30.379 1.00 93.50 711 LEU A C 1
ATOM 5470 O O . LEU A 1 711 ? 0.802 -0.042 30.473 1.00 93.50 711 LEU A O 1
ATOM 5474 N N . ARG A 1 712 ? 0.658 2.175 30.862 1.00 92.12 712 ARG A N 1
ATOM 5475 C CA . ARG A 1 712 ? -0.518 2.181 31.738 1.00 92.12 712 ARG A CA 1
ATOM 5476 C C . ARG A 1 712 ? -1.675 2.935 31.098 1.00 92.12 712 ARG A C 1
ATOM 5478 O O . ARG A 1 712 ? -1.976 4.063 31.463 1.00 92.12 712 ARG A O 1
ATOM 5485 N N . PHE A 1 713 ? -2.355 2.287 30.163 1.00 91.50 713 PHE A N 1
ATOM 5486 C CA . PHE A 1 713 ? -3.565 2.854 29.571 1.00 91.50 713 PHE A CA 1
ATOM 5487 C C . PHE A 1 713 ? -4.746 2.768 30.542 1.00 91.50 713 PHE A C 1
ATOM 5489 O O . PHE A 1 713 ? -4.928 1.748 31.213 1.00 91.50 713 PHE A O 1
ATOM 5496 N N . ASN A 1 714 ? -5.571 3.811 30.545 1.00 89.56 714 ASN A N 1
ATOM 5497 C CA . ASN A 1 714 ? -6.870 3.883 31.220 1.00 89.56 714 ASN A CA 1
ATOM 5498 C C . ASN A 1 714 ? -8.057 3.591 30.275 1.00 89.56 714 ASN A C 1
ATOM 5500 O O . ASN A 1 714 ? -9.202 3.558 30.721 1.00 89.56 714 ASN A O 1
ATOM 5504 N N . THR A 1 715 ? -7.797 3.354 28.984 1.00 90.19 715 THR A N 1
ATOM 5505 C CA . THR A 1 715 ? -8.810 2.976 27.991 1.00 90.19 715 THR A CA 1
ATOM 5506 C C . THR A 1 715 ? -9.127 1.481 28.046 1.00 90.19 715 THR A C 1
ATOM 5508 O O . THR A 1 715 ? -8.248 0.622 28.214 1.00 90.19 715 THR A O 1
ATOM 5511 N N . ILE A 1 716 ? -10.407 1.147 27.873 1.00 90.94 716 ILE A N 1
ATOM 5512 C CA . ILE A 1 716 ? -10.895 -0.235 27.934 1.00 90.94 716 ILE A CA 1
ATOM 5513 C C . ILE A 1 716 ? -10.828 -0.866 26.537 1.00 90.94 716 ILE A C 1
ATOM 5515 O O . ILE A 1 716 ? -11.651 -0.567 25.672 1.00 90.94 716 ILE A O 1
ATOM 5519 N N . ASN A 1 717 ? -9.864 -1.769 26.332 1.00 90.62 717 ASN A N 1
ATOM 5520 C CA . ASN A 1 717 ? -9.809 -2.664 25.171 1.00 90.62 717 ASN A CA 1
ATOM 5521 C C . ASN A 1 717 ? -10.458 -4.026 25.485 1.00 90.62 717 ASN A C 1
ATOM 5523 O O . ASN A 1 717 ? -10.863 -4.297 26.617 1.00 90.62 717 ASN A O 1
ATOM 5527 N N . LEU A 1 718 ? -10.521 -4.931 24.501 1.00 88.62 718 LEU A N 1
ATOM 5528 C CA . LEU A 1 718 ? -11.159 -6.239 24.697 1.00 88.62 718 LEU A CA 1
ATOM 5529 C C . LEU A 1 718 ? -10.456 -7.117 25.747 1.00 88.62 718 LEU A C 1
ATOM 5531 O O . LEU A 1 718 ? -11.133 -7.848 26.465 1.00 88.62 718 LEU A O 1
ATOM 5535 N N . LYS A 1 719 ? -9.124 -7.072 25.858 1.00 90.19 719 LYS A N 1
ATOM 5536 C CA . LYS A 1 719 ? -8.380 -7.888 26.835 1.00 90.19 719 LYS A CA 1
ATOM 5537 C C . LYS A 1 719 ? -8.615 -7.405 28.263 1.00 90.19 719 LYS A C 1
ATOM 5539 O O . LYS A 1 719 ? -8.902 -8.216 29.137 1.00 90.19 719 LYS A O 1
ATOM 5544 N N . ARG A 1 720 ? -8.571 -6.091 28.480 1.00 91.38 720 ARG A N 1
ATOM 5545 C CA . ARG A 1 720 ? -8.871 -5.459 29.768 1.00 91.38 720 ARG A CA 1
ATOM 5546 C C . ARG A 1 720 ? -10.333 -5.657 30.139 1.00 91.38 720 ARG A C 1
ATOM 5548 O O . ARG A 1 720 ? -10.602 -6.092 31.248 1.00 91.38 720 ARG A O 1
ATOM 5555 N N . ALA A 1 721 ? -11.267 -5.482 29.199 1.00 92.62 721 ALA A N 1
ATOM 5556 C CA . ALA A 1 721 ? -12.690 -5.750 29.428 1.00 92.62 721 ALA A CA 1
ATOM 5557 C C . ALA A 1 721 ? -12.943 -7.175 29.946 1.00 92.62 721 ALA A C 1
ATOM 5559 O O . ALA A 1 721 ? -13.775 -7.367 30.827 1.00 92.62 721 ALA A O 1
ATOM 5560 N N . ARG A 1 722 ? -12.205 -8.168 29.433 1.00 92.25 722 ARG A N 1
ATOM 5561 C CA . ARG A 1 722 ? -12.274 -9.560 29.897 1.00 92.25 722 ARG A CA 1
ATOM 5562 C C . ARG A 1 722 ? -11.796 -9.718 31.345 1.00 92.25 722 ARG A C 1
ATOM 5564 O O . ARG A 1 722 ? -12.508 -10.320 32.139 1.00 92.25 722 ARG A O 1
ATOM 5571 N N . ILE A 1 723 ? -10.650 -9.134 31.698 1.00 92.94 723 ILE A N 1
ATOM 5572 C CA . ILE A 1 723 ? -10.105 -9.162 33.070 1.00 92.94 723 ILE A CA 1
ATOM 5573 C C . ILE A 1 723 ? -11.057 -8.453 34.048 1.00 92.94 723 ILE A C 1
ATOM 5575 O O . ILE A 1 723 ? -11.368 -8.979 35.116 1.00 92.94 723 ILE A O 1
ATOM 5579 N N . LEU A 1 724 ? -11.557 -7.277 33.660 1.00 94.81 724 LEU A N 1
ATOM 5580 C CA . LEU A 1 724 ? -12.472 -6.459 34.458 1.00 94.81 724 LEU A CA 1
ATOM 5581 C C . LEU A 1 724 ? -13.798 -7.189 34.706 1.00 94.81 724 LEU A C 1
ATOM 5583 O O . LEU A 1 724 ? -14.245 -7.272 35.849 1.00 94.81 724 LEU A O 1
ATOM 5587 N N . ALA A 1 725 ? -14.392 -7.761 33.655 1.00 94.31 725 ALA A N 1
ATOM 5588 C CA . ALA A 1 725 ? -15.619 -8.544 33.754 1.00 94.31 725 ALA A CA 1
ATOM 5589 C C . ALA A 1 725 ? -15.433 -9.792 34.624 1.00 94.31 725 ALA A C 1
ATOM 5591 O O . ALA A 1 725 ? -16.234 -10.028 35.522 1.00 94.31 725 ALA A O 1
ATOM 5592 N N . GLN A 1 726 ? -14.358 -10.554 34.406 1.00 94.06 726 GLN A N 1
ATOM 5593 C CA . GLN A 1 726 ? -14.055 -11.750 35.189 1.00 94.06 726 GLN A CA 1
ATOM 5594 C C . GLN A 1 726 ? -13.915 -11.433 36.683 1.00 94.06 726 GLN A C 1
ATOM 5596 O O . GLN A 1 726 ? -14.543 -12.082 37.518 1.00 94.06 726 GLN A O 1
ATOM 5601 N N . SER A 1 727 ? -13.126 -10.410 37.026 1.00 94.25 727 SER A N 1
ATOM 5602 C CA . SER A 1 727 ? -12.921 -10.004 38.420 1.00 94.25 727 SER A CA 1
ATOM 5603 C C . SER A 1 727 ? -14.217 -9.520 39.071 1.00 94.25 727 SER A C 1
ATOM 5605 O O . SER A 1 727 ? -14.494 -9.852 40.222 1.00 94.25 727 SER A O 1
ATOM 5607 N N . HIS A 1 728 ? -15.047 -8.770 38.343 1.00 95.00 728 HIS A N 1
ATOM 5608 C CA . HIS A 1 728 ? -16.326 -8.315 38.877 1.00 95.00 728 HIS A CA 1
ATOM 5609 C C . HIS A 1 728 ? -17.317 -9.468 39.086 1.00 95.00 728 HIS A C 1
ATOM 5611 O O . HIS A 1 728 ? -17.999 -9.514 40.106 1.00 95.00 728 HIS A O 1
ATOM 5617 N N . VAL A 1 729 ? -17.396 -10.417 38.151 1.00 93.56 729 VAL A N 1
ATOM 5618 C CA . VAL A 1 729 ? -18.280 -11.586 38.274 1.00 93.56 729 VAL A CA 1
ATOM 5619 C C . VAL A 1 729 ? -17.875 -12.452 39.472 1.00 93.56 729 VAL A C 1
ATOM 5621 O O . VAL A 1 729 ? -18.739 -12.784 40.282 1.00 93.56 729 VAL A O 1
ATOM 5624 N N . LEU A 1 730 ? -16.578 -12.748 39.631 1.00 92.94 730 LEU A N 1
ATOM 5625 C CA . LEU A 1 730 ? -16.062 -13.645 40.676 1.00 92.94 730 LEU A CA 1
ATOM 5626 C C . LEU A 1 730 ? -15.915 -12.996 42.059 1.00 92.94 730 LEU A C 1
ATOM 5628 O O . LEU A 1 730 ? -16.076 -13.669 43.077 1.00 92.94 730 LEU A O 1
ATOM 5632 N N . HIS A 1 731 ? -15.552 -11.715 42.116 1.00 92.62 731 HIS A N 1
ATOM 5633 C CA . HIS A 1 731 ? -15.153 -11.045 43.360 1.00 92.62 731 HIS A CA 1
ATOM 5634 C C . HIS A 1 731 ? -15.977 -9.795 43.683 1.00 92.62 731 HIS A C 1
ATOM 5636 O O . HIS A 1 731 ? -15.704 -9.146 44.691 1.00 92.62 731 HIS A O 1
ATOM 5642 N N . SER A 1 732 ? -16.946 -9.425 42.836 1.00 92.00 732 SER A N 1
ATOM 5643 C CA . SER A 1 732 ? -17.730 -8.181 42.956 1.00 92.00 732 SER A CA 1
ATOM 5644 C C . SER A 1 732 ? -16.861 -6.924 43.078 1.00 92.00 732 SER A C 1
ATOM 5646 O O . SER A 1 732 ? -17.256 -5.934 43.692 1.00 92.00 732 SER A O 1
ATOM 5648 N N . ARG A 1 733 ? -15.649 -6.971 42.507 1.00 92.81 733 ARG A N 1
ATOM 5649 C CA . ARG A 1 733 ? -14.680 -5.877 42.542 1.00 92.81 733 ARG A CA 1
ATOM 5650 C C . ARG A 1 733 ? 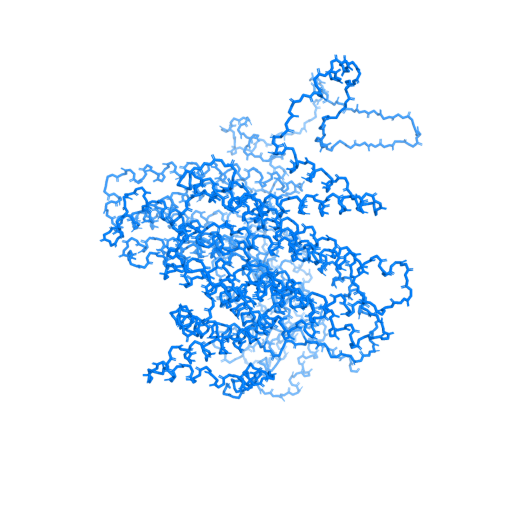-14.000 -5.702 41.193 1.00 92.81 733 ARG A C 1
ATOM 5652 O O . ARG A 1 733 ? -13.501 -6.665 40.606 1.00 92.81 733 ARG A O 1
ATOM 5659 N N . VAL A 1 734 ? -13.910 -4.453 40.756 1.00 94.56 734 VAL A N 1
ATOM 5660 C CA . VAL A 1 734 ? -13.140 -4.044 39.579 1.00 94.56 734 VAL A CA 1
ATOM 5661 C C . VAL A 1 734 ? -11.688 -3.705 39.970 1.00 94.56 734 VAL A C 1
ATOM 5663 O O . VAL A 1 734 ? -11.478 -2.923 40.901 1.00 94.56 734 VAL A O 1
ATOM 5666 N N . PRO A 1 735 ? -10.667 -4.287 39.310 1.00 94.06 735 PRO A N 1
ATOM 5667 C CA . PRO A 1 735 ? -9.271 -3.908 39.518 1.00 94.06 735 PRO A CA 1
ATOM 5668 C C . PRO A 1 735 ? -8.968 -2.521 38.933 1.00 94.06 735 PRO A C 1
ATOM 5670 O O . PRO A 1 735 ? -9.534 -2.112 37.915 1.00 94.06 735 PRO A O 1
ATOM 5673 N N . GLY A 1 736 ? -8.029 -1.805 39.553 1.00 92.44 736 GLY A N 1
ATOM 5674 C CA . GLY A 1 736 ? -7.546 -0.525 39.033 1.00 92.44 736 GLY A CA 1
ATOM 5675 C C . GLY A 1 736 ? -6.712 -0.684 37.757 1.00 92.44 736 GLY A C 1
ATOM 5676 O O . GLY A 1 736 ? -6.220 -1.774 37.447 1.00 92.44 736 GLY A O 1
ATOM 5677 N N . CYS A 1 737 ? -6.491 0.425 37.045 1.00 90.44 737 CYS A N 1
ATOM 5678 C CA . CYS A 1 737 ? -5.741 0.447 35.782 1.00 90.44 737 CYS A CA 1
ATOM 5679 C C . CYS A 1 737 ? -4.354 -0.206 35.895 1.00 90.44 737 CYS A C 1
ATOM 5681 O O . CYS A 1 737 ? -3.933 -0.925 34.993 1.00 90.44 737 CYS A O 1
ATOM 5683 N N . ASN A 1 738 ? -3.642 -0.009 37.008 1.00 88.75 738 ASN A N 1
ATOM 5684 C CA . ASN A 1 738 ? -2.300 -0.571 37.204 1.00 88.75 738 ASN A CA 1
ATOM 5685 C C . ASN A 1 738 ? -2.303 -2.099 37.333 1.00 88.75 738 ASN A C 1
ATOM 5687 O O . ASN A 1 738 ? -1.488 -2.763 36.694 1.00 88.75 738 ASN A O 1
ATOM 5691 N N . ASP A 1 739 ? -3.216 -2.652 38.133 1.00 90.44 739 ASP A N 1
ATOM 5692 C CA . ASP A 1 739 ? -3.315 -4.100 38.332 1.00 90.44 739 ASP A CA 1
ATOM 5693 C C . ASP A 1 739 ? -3.757 -4.787 37.038 1.00 90.44 739 ASP A C 1
ATOM 5695 O O . ASP A 1 739 ? -3.115 -5.731 36.584 1.00 90.44 739 ASP A O 1
ATOM 5699 N N . CYS A 1 740 ? -4.768 -4.233 36.362 1.00 91.69 740 CYS A N 1
ATOM 5700 C CA . CYS A 1 740 ? -5.228 -4.778 35.090 1.00 91.69 740 CYS A CA 1
ATOM 5701 C C . CYS A 1 740 ? -4.159 -4.693 33.987 1.00 91.69 740 CYS A C 1
ATOM 5703 O O . CYS A 1 740 ? -4.054 -5.612 33.180 1.00 91.69 740 CYS A O 1
ATOM 5705 N N . ASN A 1 741 ? -3.357 -3.620 33.932 1.00 90.12 741 ASN A N 1
ATOM 5706 C CA . ASN A 1 741 ? -2.256 -3.509 32.967 1.00 90.12 741 ASN A CA 1
ATOM 5707 C C . ASN A 1 741 ? -1.121 -4.506 33.253 1.00 90.12 741 ASN A C 1
ATOM 5709 O O . ASN A 1 741 ? -0.453 -4.926 32.311 1.00 90.12 741 ASN A O 1
ATOM 5713 N N . ARG A 1 742 ? -0.903 -4.894 34.520 1.00 87.31 742 ARG A N 1
ATOM 5714 C CA . ARG A 1 742 ? 0.067 -5.938 34.894 1.00 87.31 742 ARG A CA 1
ATOM 5715 C C . ARG A 1 742 ? -0.407 -7.328 34.473 1.00 87.31 742 ARG A C 1
ATOM 5717 O O . ARG A 1 742 ? 0.409 -8.140 34.043 1.00 87.31 742 ARG A O 1
ATOM 5724 N N . ASP A 1 743 ? -1.706 -7.576 34.586 1.00 87.50 743 ASP A N 1
ATOM 5725 C CA . ASP A 1 743 ? -2.312 -8.872 34.276 1.00 87.50 743 ASP A CA 1
ATOM 5726 C C . ASP A 1 743 ? -2.667 -9.009 32.772 1.00 87.50 743 ASP A C 1
ATOM 5728 O O . ASP A 1 743 ? -2.959 -10.102 32.281 1.00 87.50 743 ASP A O 1
ATOM 5732 N N . GLU A 1 744 ? -2.599 -7.912 32.004 1.00 90.25 744 GLU A N 1
ATOM 5733 C CA . GLU A 1 744 ? -2.823 -7.878 30.554 1.00 90.25 744 GLU A CA 1
ATOM 5734 C C . GLU A 1 744 ? -1.738 -8.653 29.786 1.00 90.25 744 GLU A C 1
ATOM 5736 O O . GLU A 1 744 ? -0.567 -8.276 29.734 1.00 90.25 744 GLU A O 1
ATOM 5741 N N . ASN A 1 745 ? -2.140 -9.714 29.079 1.00 88.38 745 ASN A N 1
ATOM 5742 C CA . ASN A 1 745 ? -1.223 -10.472 28.232 1.00 88.38 745 ASN A CA 1
ATOM 5743 C C . ASN A 1 745 ? -1.062 -9.835 26.835 1.00 88.38 745 ASN A C 1
ATOM 5745 O O . ASN A 1 745 ? -1.952 -9.904 25.979 1.00 88.38 745 ASN A O 1
ATOM 5749 N N . ILE A 1 746 ? 0.123 -9.279 26.575 1.00 89.56 746 ILE A N 1
ATOM 5750 C CA . ILE A 1 746 ? 0.466 -8.613 25.307 1.00 89.56 746 ILE A CA 1
ATOM 5751 C C . ILE A 1 746 ? 0.528 -9.608 24.129 1.00 89.56 746 ILE A C 1
ATOM 5753 O O . ILE A 1 746 ? 0.119 -9.277 23.017 1.00 89.56 746 ILE A O 1
ATOM 5757 N N . LEU A 1 747 ? 1.002 -10.838 24.359 1.00 86.81 747 LEU A N 1
ATOM 5758 C CA . LEU A 1 747 ? 1.294 -11.821 23.303 1.00 86.81 747 LEU A CA 1
ATOM 5759 C C . LEU A 1 747 ? 0.085 -12.668 22.891 1.00 86.81 747 LEU A C 1
ATOM 5761 O O . LEU A 1 747 ? 0.049 -13.186 21.772 1.00 86.81 747 LEU A O 1
ATOM 5765 N N . SER A 1 748 ? -0.891 -12.825 23.783 1.00 80.81 748 SER A N 1
ATOM 5766 C CA . SER A 1 748 ? -2.047 -13.688 23.544 1.00 80.81 748 SER A CA 1
ATOM 5767 C C . SER A 1 748 ? -2.989 -13.096 22.501 1.00 80.81 748 SER A C 1
ATOM 5769 O O . SER A 1 748 ? -3.496 -11.981 22.639 1.00 80.81 748 SER A O 1
ATOM 5771 N N . TRP A 1 749 ? -3.260 -13.873 21.452 1.00 73.06 749 TRP A N 1
ATOM 5772 C CA . TRP A 1 749 ? -4.283 -13.534 20.467 1.00 73.06 749 TRP A CA 1
ATOM 5773 C C . TRP A 1 749 ? -5.679 -13.820 21.030 1.00 73.06 749 TRP A C 1
ATOM 5775 O O . TRP A 1 749 ? -5.871 -14.798 21.753 1.00 73.06 749 TRP A O 1
ATOM 5785 N N . GLN A 1 750 ? -6.669 -13.000 20.666 1.00 70.81 750 GLN A N 1
ATOM 5786 C CA . GLN A 1 750 ? -8.027 -13.056 21.233 1.00 70.81 750 GLN A CA 1
ATOM 5787 C C . GLN A 1 750 ? -8.688 -14.443 21.121 1.00 70.81 750 GLN A C 1
ATOM 5789 O O . GLN A 1 750 ? -9.478 -14.815 21.991 1.00 70.81 750 GLN A O 1
ATOM 5794 N N . ARG A 1 751 ? -8.329 -15.212 20.080 1.00 70.25 751 ARG A N 1
ATOM 5795 C CA . ARG A 1 751 ? -8.811 -16.577 19.795 1.00 70.25 751 ARG A CA 1
ATOM 5796 C C . ARG A 1 751 ? -8.309 -17.644 20.780 1.00 70.25 751 ARG A C 1
ATOM 5798 O O . ARG A 1 751 ? -8.921 -18.704 20.884 1.00 70.25 751 ARG A O 1
ATOM 5805 N N . PHE A 1 752 ? -7.204 -17.390 21.479 1.00 77.06 752 PHE A N 1
ATOM 5806 C CA . PHE A 1 752 ? -6.582 -18.353 22.399 1.00 77.06 752 PHE A CA 1
ATOM 5807 C C . PHE A 1 752 ? -6.924 -18.103 23.872 1.00 77.06 752 PHE A C 1
ATOM 5809 O O . PHE A 1 752 ? -6.479 -18.851 24.735 1.00 77.06 752 PHE A O 1
ATOM 5816 N N . ILE A 1 753 ? -7.703 -17.063 24.162 1.00 78.44 753 ILE A N 1
ATOM 5817 C CA . ILE A 1 753 ? -8.136 -16.718 25.516 1.00 78.44 753 ILE A CA 1
ATOM 5818 C C . ILE A 1 753 ? -9.490 -17.389 25.783 1.00 78.44 753 ILE A C 1
ATOM 5820 O O . ILE A 1 753 ? -10.385 -17.308 24.940 1.00 78.44 753 ILE A O 1
ATOM 5824 N N . ASN A 1 754 ? -9.633 -17.997 26.962 1.00 79.31 754 ASN A N 1
ATOM 5825 C CA . ASN A 1 754 ? -10.880 -18.594 27.440 1.00 79.31 754 ASN A CA 1
ATOM 5826 C C . ASN A 1 754 ? -11.613 -17.635 28.402 1.00 79.31 754 ASN A C 1
ATOM 5828 O O . ASN A 1 754 ? -10.937 -16.972 29.195 1.00 79.31 754 ASN A O 1
ATOM 5832 N N . PRO A 1 755 ? -12.957 -17.563 28.365 1.00 86.94 755 PRO A N 1
ATOM 5833 C CA . PRO A 1 755 ? -13.864 -18.196 27.401 1.00 86.94 755 PRO A CA 1
ATOM 5834 C C . PRO A 1 755 ? -13.685 -17.655 25.973 1.00 86.94 755 PRO A C 1
ATOM 5836 O O . PRO A 1 755 ? -13.423 -16.465 25.762 1.00 86.94 755 PRO A O 1
ATOM 5839 N N . ARG A 1 756 ? -13.831 -18.534 24.973 1.00 86.12 756 ARG A N 1
ATOM 5840 C CA . ARG A 1 756 ? -13.720 -18.136 23.566 1.00 86.12 756 ARG A CA 1
ATOM 5841 C C . ARG A 1 756 ? -14.996 -17.427 23.138 1.00 86.12 756 ARG A C 1
ATOM 5843 O O . ARG A 1 756 ? -16.058 -18.037 23.101 1.00 86.12 756 ARG A O 1
ATOM 5850 N N . ILE A 1 757 ? -14.877 -16.157 22.761 1.00 87.81 757 ILE A N 1
ATOM 5851 C CA . ILE A 1 757 ? -15.997 -15.388 22.210 1.00 87.81 757 ILE A CA 1
ATOM 5852 C C . ILE A 1 757 ? -15.758 -15.147 20.722 1.00 87.81 757 ILE A C 1
ATOM 5854 O O . ILE A 1 757 ? -14.731 -14.570 20.355 1.00 87.81 757 ILE A O 1
ATOM 5858 N N . ILE A 1 758 ? -16.705 -15.577 19.890 1.00 85.69 758 ILE A N 1
ATOM 5859 C CA . ILE A 1 758 ? -16.685 -15.406 18.436 1.00 85.69 758 ILE A CA 1
ATOM 5860 C C . ILE A 1 758 ? -17.750 -14.372 18.069 1.00 85.69 758 ILE A C 1
ATOM 5862 O O . ILE A 1 758 ? -18.925 -14.524 18.407 1.00 85.69 758 ILE A O 1
ATOM 5866 N N . PHE A 1 759 ? -17.313 -13.305 17.404 1.00 84.88 759 PHE A N 1
ATOM 5867 C CA . PHE A 1 759 ? -18.179 -12.213 16.969 1.00 84.88 759 PHE A CA 1
ATOM 5868 C C . PHE A 1 759 ? -18.704 -12.430 15.560 1.00 84.88 759 PHE A C 1
ATOM 5870 O O . PHE A 1 759 ? -18.039 -13.072 14.750 1.00 84.88 759 PHE A O 1
ATOM 5877 N N . SER A 1 760 ? -19.850 -11.810 15.278 1.00 77.19 760 SER A N 1
ATOM 5878 C CA . SER A 1 760 ? -20.455 -11.756 13.945 1.00 77.19 760 SER A CA 1
ATOM 5879 C C . SER A 1 760 ? -20.738 -13.144 13.386 1.00 77.19 760 SER A C 1
ATOM 5881 O O . SER A 1 760 ? -20.465 -13.430 12.227 1.00 77.19 760 SER A O 1
ATOM 5883 N N . VAL A 1 761 ? -21.257 -14.039 14.221 1.00 80.50 761 VAL A N 1
ATOM 5884 C CA . VAL A 1 761 ? -21.661 -15.365 13.752 1.00 80.50 761 VAL A CA 1
ATOM 5885 C C . VAL A 1 761 ? -23.013 -15.228 13.042 1.00 80.50 761 VAL A C 1
ATOM 5887 O O . VAL A 1 761 ? -23.935 -14.643 13.625 1.00 80.50 761 VAL A O 1
ATOM 5890 N N . PRO A 1 762 ? -23.168 -15.728 11.799 1.00 79.50 762 PRO A N 1
ATOM 5891 C CA . PRO A 1 762 ? -24.456 -15.739 11.120 1.00 79.50 762 PRO A CA 1
ATOM 5892 C C . PRO A 1 762 ? -25.509 -16.460 11.964 1.00 79.50 762 PRO A C 1
ATOM 5894 O O . PRO A 1 762 ? -25.226 -17.480 12.596 1.00 79.50 762 PRO A O 1
ATOM 5897 N N . MET A 1 763 ? -26.751 -15.974 11.934 1.00 76.50 763 MET A N 1
ATOM 5898 C CA . MET A 1 763 ? -27.834 -16.557 12.735 1.00 76.50 763 MET A CA 1
ATOM 5899 C C . MET A 1 763 ? -28.051 -18.050 12.420 1.00 76.50 763 MET A C 1
ATOM 5901 O O . MET A 1 763 ? -28.383 -18.828 13.309 1.00 76.50 763 MET A O 1
ATOM 5905 N N . GLU A 1 764 ? -27.807 -18.471 11.176 1.00 75.50 764 GLU A N 1
ATOM 5906 C CA . GLU A 1 764 ? -27.877 -19.876 10.750 1.00 75.50 764 GLU A CA 1
ATOM 5907 C C . GLU A 1 764 ? -26.857 -20.774 11.474 1.00 75.50 764 GLU A C 1
ATOM 5909 O O . GLU A 1 764 ? -27.187 -21.895 11.870 1.00 75.50 764 GLU A O 1
ATOM 5914 N N . GLU A 1 765 ? -25.643 -20.268 11.708 1.00 78.62 765 GLU A N 1
ATOM 5915 C CA . GLU A 1 765 ? -24.591 -20.982 12.438 1.00 78.62 765 GLU A CA 1
ATOM 5916 C C . GLU A 1 765 ? -24.874 -20.993 13.949 1.00 78.62 765 GLU A C 1
ATOM 5918 O O . GLU A 1 765 ? -24.734 -22.034 14.589 1.00 78.62 765 GLU A O 1
ATOM 5923 N N . MET A 1 766 ? -25.388 -19.889 14.510 1.00 78.06 766 MET A N 1
ATOM 5924 C CA . MET A 1 766 ? -25.825 -19.832 15.916 1.00 78.06 766 MET A CA 1
ATOM 5925 C C . MET A 1 766 ? -26.948 -20.829 16.243 1.00 78.06 766 MET A C 1
ATOM 5927 O O . MET A 1 766 ? -27.056 -21.278 17.382 1.00 78.06 766 MET A O 1
ATOM 5931 N N . LEU A 1 767 ? -27.783 -21.175 15.258 1.00 75.81 767 LEU A N 1
ATOM 5932 C CA . LEU A 1 767 ? -28.894 -22.125 15.393 1.00 75.81 767 LEU A CA 1
ATOM 5933 C C . LEU A 1 767 ? -28.498 -23.581 15.070 1.00 75.81 767 LEU A C 1
ATOM 5935 O O . LEU A 1 767 ? -29.358 -24.462 15.065 1.00 75.81 767 LEU A O 1
ATOM 5939 N N . GLY A 1 768 ? -27.218 -23.857 14.789 1.00 66.69 768 GLY A N 1
ATOM 5940 C CA . GLY A 1 768 ? -26.721 -25.214 14.534 1.00 66.69 768 GLY A CA 1
ATOM 5941 C C . GLY A 1 768 ? -27.215 -25.835 13.221 1.00 66.69 768 GLY A C 1
ATOM 5942 O O . GLY A 1 768 ? -27.370 -27.051 13.141 1.00 66.69 768 GLY A O 1
ATOM 5943 N N . GLY A 1 769 ? -27.517 -25.023 12.199 1.00 58.25 769 GLY A N 1
ATOM 5944 C CA . GLY A 1 769 ? -27.991 -25.497 10.888 1.00 58.25 769 GLY A CA 1
ATOM 5945 C C . GLY A 1 769 ? -29.434 -26.033 10.864 1.00 58.25 769 GLY A C 1
ATOM 5946 O O . GLY A 1 769 ? -29.958 -26.354 9.797 1.00 58.25 769 GLY A O 1
ATOM 5947 N N . GLY A 1 770 ? -30.112 -26.104 12.015 1.00 56.47 770 GLY A N 1
ATOM 5948 C CA . GLY A 1 770 ? -31.530 -26.440 12.116 1.00 56.47 770 GLY A CA 1
ATOM 5949 C C . GLY A 1 770 ? -32.401 -25.186 12.030 1.00 56.47 770 GLY A C 1
ATOM 5950 O O . GLY A 1 770 ? -32.372 -24.345 12.924 1.00 56.47 770 GLY A O 1
ATOM 5951 N N . ARG A 1 771 ? -33.230 -25.060 10.985 1.00 54.91 771 ARG A N 1
ATOM 5952 C CA . ARG A 1 771 ? -34.209 -23.962 10.823 1.00 54.91 771 ARG A CA 1
ATOM 5953 C C . ARG A 1 771 ? -35.385 -24.071 11.812 1.00 54.91 771 ARG A C 1
ATOM 5955 O O . ARG A 1 771 ? -36.537 -24.191 11.401 1.00 54.91 771 ARG A O 1
ATOM 5962 N N . SER A 1 772 ? -35.130 -24.038 13.118 1.00 63.56 772 SER A N 1
ATOM 5963 C CA . SER A 1 772 ? -36.197 -23.956 14.119 1.00 63.56 772 SER A CA 1
ATOM 5964 C C . SER A 1 772 ? -36.590 -22.494 14.337 1.00 63.56 772 SER A C 1
ATOM 5966 O O . SER A 1 772 ? -35.994 -21.771 15.136 1.00 63.56 772 SER A O 1
ATOM 5968 N N . ILE A 1 773 ? -37.630 -22.048 13.627 1.00 73.25 773 ILE A N 1
ATOM 5969 C CA . ILE A 1 773 ? -38.252 -20.719 13.798 1.00 73.25 773 ILE A CA 1
ATOM 5970 C C . ILE A 1 773 ? -38.623 -20.461 15.272 1.00 73.25 773 ILE A C 1
ATOM 5972 O O . ILE A 1 773 ? -38.577 -19.323 15.737 1.00 73.25 773 ILE A O 1
ATOM 5976 N N . LEU A 1 774 ? -38.966 -21.515 16.023 1.00 76.50 774 LEU A N 1
ATOM 5977 C CA . LEU A 1 774 ? -39.302 -21.432 17.446 1.00 76.50 774 LEU A CA 1
ATOM 5978 C C . LEU A 1 774 ? -38.098 -20.998 18.298 1.00 76.50 774 LEU A C 1
ATOM 5980 O O . LEU A 1 774 ? -38.234 -20.141 19.171 1.00 76.50 774 LEU A O 1
ATOM 5984 N N . THR A 1 775 ? -36.916 -21.540 18.005 1.00 79.31 775 THR A N 1
ATOM 5985 C CA . THR A 1 775 ? -35.666 -21.199 18.696 1.00 79.31 775 THR A CA 1
ATOM 5986 C C . THR A 1 775 ? -35.279 -19.744 18.446 1.00 79.31 775 THR A C 1
ATOM 5988 O O . THR A 1 775 ? -34.951 -19.016 19.381 1.00 79.31 775 THR A O 1
ATOM 5991 N N . LEU A 1 776 ? -35.413 -19.288 17.197 1.00 82.19 776 LEU A N 1
ATOM 5992 C CA . LEU A 1 776 ? -35.158 -17.897 16.826 1.00 82.19 776 LEU A CA 1
ATOM 5993 C C . LEU A 1 776 ? -36.122 -16.929 17.527 1.00 82.19 776 LEU A C 1
ATOM 5995 O O . LEU A 1 776 ? -35.682 -15.944 18.114 1.00 82.19 776 LEU A O 1
ATOM 5999 N N . LYS A 1 777 ? -37.431 -17.224 17.522 1.00 84.12 777 LYS A N 1
ATOM 6000 C CA . LYS A 1 777 ? -38.435 -16.406 18.226 1.00 84.12 777 LYS A CA 1
ATOM 6001 C C . LYS A 1 777 ? -38.152 -16.310 19.725 1.00 84.12 777 LYS A C 1
ATOM 6003 O O . LYS A 1 777 ? -38.358 -15.254 20.314 1.00 84.12 777 LYS A O 1
ATOM 6008 N N . THR A 1 778 ? -37.677 -17.395 20.331 1.00 86.44 778 THR A N 1
ATOM 6009 C CA . THR A 1 778 ? -37.342 -17.428 21.761 1.00 86.44 778 THR A CA 1
ATOM 6010 C C . THR A 1 778 ? -36.119 -16.559 22.059 1.00 86.44 778 THR A C 1
ATOM 6012 O O . THR A 1 778 ? -36.190 -15.710 22.944 1.00 86.44 778 THR A O 1
ATOM 6015 N N . LEU A 1 779 ? -35.043 -16.671 21.269 1.00 86.94 779 LEU A N 1
ATOM 6016 C CA . LEU A 1 779 ? -33.850 -15.822 21.405 1.00 86.94 779 LEU A CA 1
ATOM 6017 C C . LEU A 1 779 ? -34.161 -14.335 21.202 1.00 86.94 779 LEU A C 1
ATOM 6019 O O . LEU A 1 779 ? -33.734 -13.510 22.007 1.00 86.94 779 LEU A O 1
ATOM 6023 N N . LEU A 1 780 ? -34.947 -13.989 20.176 1.00 86.25 780 LEU A N 1
ATOM 6024 C CA . LEU A 1 780 ? -35.373 -12.607 19.933 1.00 86.25 780 LEU A CA 1
ATOM 6025 C C . LEU A 1 780 ? -36.215 -12.051 21.087 1.00 86.25 780 LEU A C 1
ATOM 6027 O O . LEU A 1 780 ? -36.099 -10.873 21.416 1.00 86.25 780 LEU A O 1
ATOM 6031 N N . ARG A 1 781 ? -37.027 -12.898 21.734 1.00 89.12 781 ARG A N 1
ATOM 6032 C CA . ARG A 1 781 ? -37.823 -12.511 22.904 1.00 89.12 781 ARG A CA 1
ATOM 6033 C C . ARG A 1 781 ? -36.959 -12.286 24.147 1.00 89.12 781 ARG A C 1
ATOM 6035 O O . ARG A 1 781 ? -37.212 -11.324 24.864 1.00 89.12 781 ARG A O 1
ATOM 6042 N N . ILE A 1 782 ? -35.961 -13.139 24.395 1.00 90.69 782 ILE A N 1
ATOM 6043 C CA . ILE A 1 782 ? -35.028 -12.995 25.529 1.00 90.69 782 ILE A CA 1
ATOM 6044 C C . ILE A 1 782 ? -34.190 -11.722 25.361 1.00 90.69 782 ILE A C 1
ATOM 6046 O O . ILE A 1 782 ? -34.133 -10.891 26.260 1.00 90.69 782 ILE A O 1
ATOM 6050 N N . TYR A 1 783 ? -33.610 -11.521 24.177 1.00 91.81 783 TYR A N 1
ATOM 6051 C CA . TYR A 1 783 ? -32.746 -10.378 23.870 1.00 91.81 783 TYR A CA 1
ATOM 6052 C C . TYR A 1 783 ? -33.517 -9.173 23.306 1.00 91.81 783 TYR A C 1
ATOM 6054 O O . TYR A 1 783 ? -32.957 -8.369 22.565 1.00 91.81 783 TYR A O 1
ATOM 6062 N N . ALA A 1 784 ? -34.805 -9.012 23.628 1.00 87.50 784 ALA A N 1
ATOM 6063 C CA . ALA A 1 784 ? -35.628 -7.931 23.075 1.00 87.50 784 ALA A CA 1
ATOM 6064 C C . ALA A 1 784 ? -35.110 -6.529 23.453 1.00 87.50 784 ALA A C 1
ATOM 6066 O O . ALA A 1 784 ? -35.195 -5.602 22.653 1.00 87.50 784 ALA A O 1
ATOM 6067 N N . ARG A 1 785 ? -34.546 -6.378 24.660 1.00 88.19 785 ARG A N 1
ATOM 6068 C CA . ARG A 1 785 ? -34.012 -5.101 25.174 1.00 88.19 785 ARG A CA 1
ATOM 6069 C C . ARG A 1 785 ? -32.550 -4.847 24.808 1.00 88.19 785 ARG A C 1
ATOM 6071 O O . ARG A 1 785 ? -32.091 -3.713 24.891 1.00 88.19 785 ARG A O 1
ATOM 6078 N N . GLU A 1 786 ? -31.830 -5.881 24.391 1.00 90.56 786 GLU A N 1
ATOM 6079 C CA . GLU A 1 786 ? -30.409 -5.796 24.072 1.00 90.56 786 GLU A CA 1
ATOM 6080 C C . GLU A 1 786 ? -30.161 -5.598 22.579 1.00 90.56 786 GLU A C 1
ATOM 6082 O O . GLU A 1 786 ? -30.924 -6.042 21.717 1.00 90.56 786 GLU A O 1
ATOM 6087 N N . LYS A 1 787 ? -29.025 -4.970 22.266 1.00 89.75 787 LYS A N 1
ATOM 6088 C CA . LYS A 1 787 ? -28.535 -4.780 20.890 1.00 89.75 787 LYS A CA 1
ATOM 6089 C C . LYS A 1 787 ? -27.607 -5.903 20.420 1.00 89.75 787 LYS A C 1
ATOM 6091 O O . LYS A 1 787 ? -26.865 -5.745 19.456 1.00 89.75 787 LYS A O 1
ATOM 6096 N N . TYR A 1 788 ? -27.639 -7.047 21.090 1.00 91.25 788 TYR A N 1
ATOM 6097 C CA . TYR A 1 788 ? -26.899 -8.244 20.712 1.00 91.25 788 TYR A CA 1
ATOM 6098 C C . TYR A 1 788 ? -27.706 -9.495 21.060 1.00 91.25 788 TYR A C 1
ATOM 6100 O O . TYR A 1 788 ? -28.628 -9.442 21.870 1.00 91.25 788 TYR A O 1
ATOM 6108 N N . ILE A 1 789 ? -27.351 -10.614 20.437 1.00 90.50 789 ILE A N 1
ATOM 6109 C CA . ILE A 1 789 ? -27.864 -11.951 20.734 1.00 90.50 789 ILE A CA 1
ATOM 6110 C C . ILE A 1 789 ? -26.656 -12.832 21.029 1.00 90.50 789 ILE A C 1
ATOM 6112 O O . ILE A 1 789 ? -25.668 -12.805 20.291 1.00 90.50 789 ILE A O 1
ATOM 6116 N N . LEU A 1 790 ? -26.732 -13.607 22.106 1.00 91.06 790 LEU A N 1
ATOM 6117 C CA . LEU A 1 790 ? -25.663 -14.491 22.552 1.00 91.06 790 LEU A CA 1
ATOM 6118 C C . LEU A 1 790 ? -26.196 -15.919 22.711 1.00 91.06 790 LEU A C 1
ATOM 6120 O O . LEU A 1 790 ? -27.311 -16.129 23.183 1.00 91.06 790 LEU A O 1
ATOM 6124 N N . THR A 1 791 ? -25.398 -16.905 22.300 1.00 89.56 791 THR A N 1
ATOM 6125 C CA . THR A 1 791 ? -25.657 -18.331 22.552 1.00 89.56 791 THR A CA 1
ATOM 6126 C C . THR A 1 791 ? -24.356 -19.072 22.856 1.00 89.56 791 THR A C 1
ATOM 6128 O O . THR A 1 791 ? -23.271 -18.619 22.485 1.00 89.56 791 THR A O 1
ATOM 6131 N N . VAL A 1 792 ? -24.452 -20.217 23.528 1.00 87.38 792 VAL A N 1
ATOM 6132 C CA . VAL A 1 792 ? -23.305 -21.061 23.889 1.00 87.38 792 VAL A CA 1
ATOM 6133 C C . VAL A 1 792 ? -23.244 -22.263 22.951 1.00 87.38 792 VAL A C 1
ATOM 6135 O O . VAL A 1 792 ? -24.238 -22.959 22.746 1.00 87.38 792 VAL A O 1
ATOM 6138 N N . ASN A 1 793 ? -22.068 -22.535 22.391 1.00 83.19 793 ASN A N 1
ATOM 6139 C CA . ASN A 1 793 ? -21.830 -23.716 21.575 1.00 83.19 793 ASN A CA 1
ATOM 6140 C C . ASN A 1 793 ? -21.678 -24.956 22.469 1.00 83.19 793 ASN A C 1
ATOM 6142 O O . ASN A 1 793 ? -20.617 -25.197 23.041 1.00 83.19 793 ASN A O 1
ATOM 6146 N N . GLN A 1 794 ? -22.728 -25.771 22.553 1.00 71.06 794 GLN A N 1
ATOM 6147 C CA . GLN A 1 794 ? -22.732 -26.997 23.361 1.00 71.06 794 GLN A CA 1
ATOM 6148 C C . GLN A 1 794 ? -21.991 -28.179 22.703 1.00 71.06 794 GLN A C 1
ATOM 6150 O O . GLN A 1 794 ? -21.785 -29.210 23.338 1.00 71.06 794 GLN A O 1
ATOM 6155 N N . HIS A 1 795 ? -21.583 -28.066 21.432 1.00 64.19 795 HIS A N 1
ATOM 6156 C CA . HIS A 1 795 ? -21.043 -29.190 20.656 1.00 64.19 795 HIS A CA 1
ATOM 6157 C C . HIS A 1 795 ? -19.517 -29.360 20.750 1.00 64.19 795 HIS A C 1
ATOM 6159 O O . HIS A 1 795 ? -18.970 -30.301 20.167 1.00 64.19 795 HIS A O 1
ATOM 6165 N N . ARG A 1 796 ? -18.799 -28.481 21.461 1.00 62.84 796 ARG A N 1
ATOM 6166 C CA . ARG A 1 796 ? -17.332 -28.534 21.597 1.00 62.84 796 ARG A CA 1
ATOM 6167 C C . ARG A 1 796 ? -16.887 -28.710 23.045 1.00 62.84 796 ARG A C 1
ATOM 6169 O O . ARG A 1 796 ? -17.567 -28.298 23.971 1.00 62.84 796 ARG A O 1
ATOM 6176 N N . LYS A 1 797 ? -15.709 -29.329 23.221 1.00 61.47 797 LYS A N 1
ATOM 6177 C CA . LYS A 1 797 ? -15.070 -29.520 24.539 1.00 61.47 797 LYS A CA 1
ATOM 6178 C C . LYS A 1 797 ? -14.631 -28.204 25.194 1.00 61.47 797 LYS A C 1
ATOM 6180 O O . LYS A 1 797 ? -14.544 -28.157 26.414 1.00 61.47 797 LYS A O 1
ATOM 6185 N N . ASP A 1 798 ? -14.348 -27.175 24.396 1.00 73.69 798 ASP A N 1
ATOM 6186 C CA . ASP A 1 798 ? -13.969 -25.843 24.874 1.00 73.69 798 ASP A CA 1
ATOM 6187 C C . ASP A 1 798 ? -15.221 -24.953 24.960 1.00 73.69 798 ASP A C 1
ATOM 6189 O O . ASP A 1 798 ? -16.023 -24.945 24.025 1.00 73.69 798 ASP A O 1
ATOM 6193 N N . PHE A 1 799 ? -15.367 -24.174 26.040 1.00 84.38 799 PHE A N 1
ATOM 6194 C CA . PHE A 1 799 ? -16.467 -23.216 26.205 1.00 84.38 799 PHE A CA 1
ATOM 6195 C C . PHE A 1 799 ? -16.366 -22.097 25.152 1.00 84.38 799 PHE A C 1
ATOM 6197 O O . PHE A 1 799 ? -15.497 -21.218 25.225 1.00 84.38 799 PHE A O 1
ATOM 6204 N N . GLU A 1 800 ? -17.251 -22.156 24.158 1.00 87.81 800 GLU A N 1
ATOM 6205 C CA . GLU A 1 800 ? -17.333 -21.224 23.034 1.00 87.81 800 GLU A CA 1
ATOM 6206 C C . GLU A 1 800 ? -18.688 -20.507 23.039 1.00 87.81 800 GLU A C 1
ATOM 6208 O O . GLU A 1 800 ? -19.742 -21.132 23.139 1.00 87.81 800 GLU A O 1
ATOM 6213 N N . VAL A 1 801 ? -18.658 -19.182 22.908 1.00 89.06 801 VAL A N 1
ATOM 6214 C CA . VAL A 1 801 ? -19.841 -18.318 22.892 1.00 89.06 801 VAL A CA 1
ATOM 6215 C C . VAL A 1 801 ? -19.927 -17.607 21.550 1.00 89.06 801 VAL A C 1
ATOM 6217 O O . VAL A 1 801 ? -18.979 -16.939 21.126 1.00 89.06 801 VAL A O 1
ATOM 6220 N N . PHE A 1 802 ? -21.074 -17.742 20.891 1.00 89.44 802 PHE A N 1
ATOM 6221 C CA . PHE A 1 802 ? -21.386 -17.059 19.644 1.00 89.44 802 PHE A CA 1
ATOM 6222 C C . PHE A 1 802 ? -22.181 -15.792 19.931 1.00 89.44 802 PHE A C 1
ATOM 6224 O O . PHE A 1 802 ? -23.150 -15.817 20.694 1.00 89.44 802 PHE A O 1
ATOM 6231 N N . VAL A 1 803 ? -21.774 -14.689 19.309 1.00 89.50 803 VAL A N 1
ATOM 6232 C CA . VAL A 1 803 ? -22.413 -13.384 19.478 1.00 89.50 803 VAL A CA 1
ATOM 6233 C C . VAL A 1 803 ? -22.715 -12.780 18.115 1.00 89.50 803 VAL A C 1
ATOM 6235 O O . VAL A 1 803 ? -21.835 -12.701 17.254 1.00 89.50 803 VAL A O 1
ATOM 6238 N N . SER A 1 804 ? -23.946 -12.307 17.950 1.00 88.94 804 SER A N 1
ATOM 6239 C CA . SER A 1 804 ? -24.386 -11.521 16.798 1.00 88.94 804 SER A CA 1
ATOM 6240 C C . SER A 1 804 ? -24.951 -10.181 17.267 1.00 88.94 804 SER A C 1
ATOM 6242 O O . SER A 1 804 ? -25.552 -10.102 18.340 1.00 88.94 804 SER A O 1
ATOM 6244 N N . PHE A 1 805 ? -24.717 -9.113 16.507 1.00 88.12 805 PHE A N 1
ATOM 6245 C CA . PHE A 1 805 ? -25.110 -7.753 16.881 1.00 88.12 805 PHE A CA 1
ATOM 6246 C C . PHE A 1 805 ? -26.334 -7.301 16.085 1.00 88.12 805 PHE A C 1
ATOM 6248 O O . PHE A 1 805 ? -26.485 -7.619 14.908 1.00 88.12 805 PHE A O 1
ATOM 6255 N N . LYS A 1 806 ? -27.214 -6.540 16.736 1.00 88.12 806 LYS A N 1
ATOM 6256 C CA . LYS A 1 806 ? -28.344 -5.869 16.087 1.00 88.12 806 LYS A CA 1
ATOM 6257 C C . LYS A 1 806 ? -27.916 -4.498 15.568 1.00 88.12 806 LYS A C 1
ATOM 6259 O O . LYS A 1 806 ? -26.935 -3.925 16.055 1.00 88.12 806 LYS A O 1
ATOM 6264 N N . ALA A 1 807 ? -28.682 -3.942 14.634 1.00 81.81 807 ALA A N 1
ATOM 6265 C CA . ALA A 1 807 ? -28.507 -2.561 14.200 1.00 81.81 807 ALA A CA 1
ATOM 6266 C C . ALA A 1 807 ? -28.527 -1.582 15.399 1.00 81.81 807 ALA A C 1
ATOM 6268 O O . ALA A 1 807 ? -29.389 -1.652 16.286 1.00 81.81 807 ALA A O 1
ATOM 6269 N N . GLY A 1 808 ? -27.541 -0.679 15.445 1.00 81.06 808 GLY A N 1
ATOM 6270 C CA . GLY A 1 808 ? -27.379 0.308 16.521 1.00 81.06 808 GLY A CA 1
ATOM 6271 C C . GLY A 1 808 ? -26.665 -0.189 17.786 1.00 81.06 808 GLY A C 1
ATOM 6272 O O . GLY A 1 808 ? -26.758 0.463 18.824 1.00 81.06 808 GLY A O 1
ATOM 6273 N N . ALA A 1 809 ? -25.970 -1.331 17.745 1.00 85.69 809 ALA A N 1
ATOM 6274 C CA . ALA A 1 809 ? -25.107 -1.755 18.848 1.00 85.69 809 ALA A CA 1
ATOM 6275 C C . ALA A 1 809 ? -23.953 -0.762 19.093 1.00 85.69 809 ALA A C 1
ATOM 6277 O O . ALA A 1 809 ? -23.395 -0.191 18.155 1.00 85.69 809 ALA A O 1
ATOM 6278 N N . THR A 1 810 ? -23.567 -0.590 20.360 1.00 89.12 810 THR A N 1
ATOM 6279 C CA . THR A 1 810 ? -22.491 0.323 20.791 1.00 89.12 810 THR A CA 1
ATOM 6280 C C . THR A 1 810 ? -21.369 -0.429 21.514 1.00 89.12 810 THR A C 1
ATOM 6282 O O . THR A 1 810 ? -21.482 -1.622 21.809 1.00 89.12 810 THR A O 1
ATOM 6285 N N . SER A 1 811 ? -20.275 0.261 21.848 1.00 88.44 811 SER A N 1
ATOM 6286 C CA . SER A 1 811 ? -19.177 -0.285 22.665 1.00 88.44 811 SER A CA 1
ATOM 6287 C C . SER A 1 811 ? -19.654 -0.810 24.028 1.00 88.44 811 SER A C 1
ATOM 6289 O O . SER A 1 811 ? -19.148 -1.819 24.522 1.00 88.44 811 SER A O 1
ATOM 6291 N N . VAL A 1 812 ? -20.696 -0.197 24.598 1.00 90.12 812 VAL A N 1
ATOM 6292 C CA . VAL A 1 812 ? -21.353 -0.660 25.829 1.00 90.12 812 VAL A CA 1
ATOM 6293 C C . VAL A 1 812 ? -22.060 -1.997 25.608 1.00 90.12 812 VAL A C 1
ATOM 6295 O O . VAL A 1 812 ? -21.945 -2.883 26.451 1.00 90.12 812 VAL A O 1
ATOM 6298 N N . SER A 1 813 ? -22.716 -2.207 24.460 1.00 91.06 813 SER A N 1
ATOM 6299 C CA . SER A 1 813 ? -23.296 -3.514 24.103 1.00 91.06 813 SER A CA 1
ATOM 6300 C C . SER A 1 813 ? -22.220 -4.605 24.048 1.00 91.06 813 SER A C 1
ATOM 6302 O O . SER A 1 813 ? -22.429 -5.724 24.516 1.00 91.06 813 SER A O 1
ATOM 6304 N N . VAL A 1 814 ? -21.031 -4.268 23.532 1.00 90.75 814 VAL A N 1
ATOM 6305 C CA . VAL A 1 814 ? -19.873 -5.175 23.522 1.00 90.75 814 VAL A CA 1
ATOM 6306 C C . VAL A 1 814 ? -19.379 -5.457 24.943 1.00 90.75 814 VAL A C 1
ATOM 6308 O O . VAL A 1 814 ? -18.992 -6.589 25.220 1.00 90.75 814 VAL A O 1
ATOM 6311 N N . LEU A 1 815 ? -19.394 -4.478 25.846 1.00 92.94 815 LEU A N 1
ATOM 6312 C CA . LEU A 1 815 ? -18.982 -4.672 27.237 1.00 92.94 815 LEU A CA 1
ATOM 6313 C C . LEU A 1 815 ? -19.984 -5.533 28.025 1.00 92.94 815 LEU A C 1
ATOM 6315 O O . LEU A 1 815 ? -19.577 -6.488 28.686 1.00 92.94 815 LEU A O 1
ATOM 6319 N N . ARG A 1 816 ? -21.288 -5.260 27.881 1.00 93.81 816 ARG A N 1
ATOM 6320 C CA . ARG A 1 816 ? -22.395 -6.027 28.486 1.00 93.81 816 ARG A CA 1
ATOM 6321 C C . ARG A 1 816 ? -22.302 -7.508 28.147 1.00 93.81 816 ARG A C 1
ATOM 6323 O O . ARG A 1 816 ? -22.278 -8.352 29.039 1.00 93.81 816 ARG A O 1
ATOM 6330 N N . ARG A 1 817 ? -22.103 -7.838 26.869 1.00 92.62 817 ARG A N 1
ATOM 6331 C CA . ARG A 1 817 ? -21.957 -9.243 26.462 1.00 92.62 817 ARG A CA 1
ATOM 6332 C C . ARG A 1 817 ? -20.674 -9.895 26.981 1.00 92.62 817 ARG A C 1
ATOM 6334 O O . ARG A 1 817 ? -20.689 -11.097 27.229 1.00 92.62 817 ARG A O 1
ATOM 6341 N N . VAL A 1 818 ? -19.554 -9.165 27.136 1.00 93.50 818 VAL A N 1
ATOM 6342 C CA . VAL A 1 818 ? -18.344 -9.731 27.786 1.00 93.50 818 VAL A CA 1
ATOM 6343 C C . VAL A 1 818 ? -18.697 -10.148 29.208 1.00 93.50 818 VAL A C 1
ATOM 6345 O O . VAL A 1 818 ? -18.394 -11.274 29.593 1.00 93.50 818 VAL A O 1
ATOM 6348 N N . TRP A 1 819 ? -19.370 -9.268 29.949 1.00 95.31 819 TRP A N 1
ATOM 6349 C CA . TRP A 1 819 ? -19.812 -9.538 31.312 1.00 95.31 819 TRP A CA 1
ATOM 6350 C C . TRP A 1 819 ? -20.717 -10.773 31.377 1.00 95.31 819 TRP A C 1
ATOM 6352 O O . TRP A 1 819 ? -20.405 -11.719 32.099 1.00 95.31 819 TRP A O 1
ATOM 6362 N N . GLN A 1 820 ? -21.760 -10.822 30.537 1.00 94.94 820 GLN A N 1
ATOM 6363 C CA . GLN A 1 820 ? -22.677 -11.965 30.464 1.00 94.94 820 GLN A CA 1
ATOM 6364 C C . GLN A 1 820 ? -21.939 -13.274 30.139 1.00 94.94 820 GLN A C 1
ATOM 6366 O O . GLN A 1 820 ? -22.225 -14.313 30.729 1.00 94.94 820 GLN A O 1
ATOM 6371 N N . THR A 1 821 ? -20.953 -13.229 29.236 1.00 93.88 821 THR A N 1
ATOM 6372 C CA . THR A 1 821 ? -20.149 -14.406 28.861 1.00 93.88 821 THR A CA 1
ATOM 6373 C C . THR A 1 821 ? -19.371 -14.964 30.055 1.00 93.88 821 THR A C 1
ATOM 6375 O O . THR A 1 821 ? -19.337 -16.178 30.231 1.00 93.88 821 THR A O 1
ATOM 6378 N N . TYR A 1 822 ? -18.752 -14.109 30.878 1.00 93.44 822 TYR A N 1
ATOM 6379 C CA . TYR A 1 822 ? -18.019 -14.565 32.066 1.00 93.44 822 TYR A CA 1
ATOM 6380 C C . TYR A 1 822 ? -18.949 -15.103 33.149 1.00 93.44 822 TYR A C 1
ATOM 6382 O O . TYR A 1 822 ? -18.643 -16.127 33.751 1.00 93.44 822 TYR A O 1
ATOM 6390 N N . TRP A 1 823 ? -20.114 -14.480 33.339 1.00 94.44 823 TRP A N 1
ATOM 6391 C CA . TRP A 1 823 ? -21.126 -15.023 34.241 1.00 94.44 823 TRP A CA 1
ATOM 6392 C C . TRP A 1 823 ? -21.575 -16.419 33.798 1.00 94.44 823 TRP A C 1
ATOM 6394 O O . TRP A 1 823 ? -21.598 -17.339 34.613 1.00 94.44 823 TRP A O 1
ATOM 6404 N N . LEU A 1 824 ? -21.861 -16.602 32.503 1.00 92.44 824 LEU A N 1
ATOM 6405 C CA . LEU A 1 824 ? -22.221 -17.907 31.948 1.00 92.44 824 LEU A CA 1
ATOM 6406 C C . LEU A 1 824 ? -21.077 -18.909 32.098 1.00 92.44 824 LEU A C 1
ATOM 6408 O O . LEU A 1 824 ? -21.319 -20.026 32.522 1.00 92.44 824 LEU A O 1
ATOM 6412 N N . HIS A 1 825 ? -19.836 -18.529 31.805 1.00 90.50 825 HIS A N 1
ATOM 6413 C CA . HIS A 1 825 ? -18.689 -19.431 31.931 1.00 90.50 825 HIS A CA 1
ATOM 6414 C C . HIS A 1 825 ? -18.560 -20.044 33.333 1.00 90.50 825 HIS A C 1
ATOM 6416 O O . HIS A 1 825 ? -18.259 -21.231 33.448 1.00 90.50 825 HIS A O 1
ATOM 6422 N N . ASP A 1 826 ? -18.834 -19.262 34.378 1.00 87.75 826 ASP A N 1
ATOM 6423 C CA . ASP A 1 826 ? -18.671 -19.709 35.763 1.00 87.75 826 ASP A CA 1
ATOM 6424 C C . ASP A 1 826 ? -19.940 -20.361 36.351 1.00 87.75 826 ASP A C 1
ATOM 6426 O O . ASP A 1 826 ? -19.843 -21.098 37.331 1.00 87.75 826 ASP A O 1
ATOM 6430 N N . ASN A 1 827 ? -21.121 -20.122 35.761 1.00 88.56 827 ASN A N 1
ATOM 6431 C CA . ASN A 1 827 ? -22.417 -20.576 36.293 1.00 88.56 827 ASN A CA 1
ATOM 6432 C C . ASN A 1 827 ? -23.197 -21.525 35.361 1.00 88.56 827 ASN A C 1
ATOM 6434 O O . ASN A 1 827 ? -24.312 -21.920 35.706 1.00 88.56 827 ASN A O 1
ATOM 6438 N N . LEU A 1 828 ? -22.662 -21.884 34.186 1.00 85.00 828 LEU A N 1
ATOM 6439 C CA . LEU A 1 828 ? -23.360 -22.757 33.238 1.00 85.00 828 LEU A CA 1
ATOM 6440 C C . LEU A 1 828 ? -23.445 -24.192 33.774 1.00 85.00 828 LEU A C 1
ATOM 6442 O O . LEU A 1 828 ? -22.429 -24.864 33.961 1.00 85.00 828 LEU A O 1
ATOM 6446 N N . ASN A 1 829 ? -24.670 -24.700 33.905 1.00 82.69 829 ASN A N 1
ATOM 6447 C CA . ASN A 1 829 ? -24.945 -26.095 34.231 1.00 82.69 829 ASN A CA 1
ATOM 6448 C C . ASN A 1 829 ? -25.462 -26.830 32.991 1.00 82.69 829 ASN A C 1
ATOM 6450 O O . ASN A 1 829 ? -26.549 -26.551 32.495 1.00 82.69 829 ASN A O 1
ATOM 6454 N N . VAL A 1 830 ? -24.717 -27.833 32.514 1.00 74.62 830 VAL A N 1
ATOM 6455 C CA . VAL A 1 830 ? -25.063 -28.615 31.303 1.00 74.62 830 VAL A CA 1
ATOM 6456 C C . VAL A 1 830 ? -26.399 -29.376 31.441 1.00 74.62 830 VAL A C 1
ATOM 6458 O O . VAL A 1 830 ? -26.976 -29.797 30.444 1.00 74.62 830 VAL A O 1
ATOM 6461 N N . SER A 1 831 ? -26.908 -29.555 32.664 1.00 70.12 831 SER A N 1
ATOM 6462 C CA . SER A 1 831 ? -28.160 -30.263 32.960 1.00 70.12 831 SER A CA 1
ATOM 6463 C C . SER A 1 831 ? -29.435 -29.410 32.891 1.00 70.12 831 SER A C 1
ATOM 6465 O O . SER A 1 831 ? -30.522 -29.981 32.890 1.00 70.12 831 SER A O 1
ATOM 6467 N N . GLU A 1 832 ? -29.329 -28.078 32.891 1.00 77.75 832 GLU A N 1
ATOM 6468 C CA . GLU A 1 832 ? -30.475 -27.152 32.859 1.00 77.75 832 GLU A CA 1
ATOM 6469 C C . GLU A 1 832 ? -30.761 -26.649 31.433 1.00 77.75 832 GLU A C 1
ATOM 6471 O O . GLU A 1 832 ? -29.882 -26.680 30.569 1.00 77.75 832 GLU A O 1
ATOM 6476 N N . ASP A 1 833 ? -31.982 -26.159 31.177 1.00 84.38 833 ASP A N 1
ATOM 6477 C CA . ASP A 1 833 ? -32.339 -25.599 29.868 1.00 84.38 833 ASP A CA 1
ATOM 6478 C C . ASP A 1 833 ? -31.490 -24.360 29.534 1.00 84.38 833 ASP A C 1
ATOM 6480 O O . ASP A 1 833 ? -31.248 -23.492 30.377 1.00 84.38 833 ASP A O 1
ATOM 6484 N N . LEU A 1 834 ? -31.015 -24.279 28.287 1.00 85.12 834 LEU A N 1
ATOM 6485 C CA . LEU A 1 834 ? -30.115 -23.206 27.858 1.00 85.12 834 LEU A CA 1
ATOM 6486 C C . LEU A 1 834 ? -30.829 -21.850 27.838 1.00 85.12 834 LEU A C 1
ATOM 6488 O O . LEU A 1 834 ? -30.214 -20.844 28.183 1.00 85.12 834 LEU A O 1
ATOM 6492 N N . PHE A 1 835 ? -32.105 -21.797 27.441 1.00 87.50 835 PHE A N 1
ATOM 6493 C CA . PHE A 1 835 ? -32.832 -20.529 27.340 1.00 87.50 835 PHE A CA 1
ATOM 6494 C C . PHE A 1 835 ? -33.111 -19.931 28.716 1.00 87.50 835 PHE A C 1
ATOM 6496 O O . PHE A 1 835 ? -32.943 -18.723 28.886 1.00 87.50 835 PHE A O 1
ATOM 6503 N N . ASP A 1 836 ? -33.439 -20.768 29.700 1.00 87.44 836 ASP A N 1
ATOM 6504 C CA . ASP A 1 836 ? -33.604 -20.340 31.092 1.00 87.44 836 ASP A CA 1
ATOM 6505 C C . ASP A 1 836 ? -32.290 -19.798 31.676 1.00 87.44 836 ASP A C 1
ATOM 6507 O O . ASP A 1 836 ? -32.277 -18.748 32.322 1.00 87.44 836 ASP A O 1
ATOM 6511 N N . GLN A 1 837 ? -31.156 -20.444 31.384 1.00 89.56 837 GLN A N 1
ATOM 6512 C CA . GLN A 1 837 ? -29.837 -19.961 31.809 1.00 89.56 837 GLN A CA 1
ATOM 6513 C C . GLN A 1 837 ? -29.434 -18.652 31.117 1.00 89.56 837 GLN A C 1
ATOM 6515 O O . GLN A 1 837 ? -28.891 -17.754 31.766 1.00 89.56 837 GLN A O 1
ATOM 6520 N N . LEU A 1 838 ? -29.730 -18.502 29.821 1.00 91.62 838 LEU A N 1
ATOM 6521 C CA . LEU A 1 838 ? -29.513 -17.247 29.100 1.00 91.62 838 LEU A CA 1
ATOM 6522 C C . LEU A 1 838 ? -30.367 -16.120 29.698 1.00 91.62 838 LEU A C 1
ATOM 6524 O O . LEU A 1 838 ? -29.832 -15.048 29.975 1.00 91.62 838 LEU A O 1
ATOM 6528 N N . ALA A 1 839 ? -31.648 -16.369 29.981 1.00 91.06 839 ALA A N 1
ATOM 6529 C CA . ALA A 1 839 ? -32.529 -15.394 30.622 1.00 91.06 839 ALA A CA 1
ATOM 6530 C C . ALA A 1 839 ? -32.049 -15.016 32.036 1.00 91.06 839 ALA A C 1
ATOM 6532 O O . ALA A 1 839 ? -31.999 -13.833 32.373 1.00 91.06 839 ALA A O 1
ATOM 6533 N N . LYS A 1 840 ? -31.614 -15.999 32.835 1.00 92.56 840 LYS A N 1
ATOM 6534 C CA . LYS A 1 840 ? -31.045 -15.769 34.171 1.00 92.56 840 LYS A CA 1
ATOM 6535 C C . LYS A 1 840 ? -29.768 -14.932 34.114 1.00 92.56 840 LYS A C 1
ATOM 6537 O O . LYS A 1 840 ? -29.644 -13.963 34.855 1.00 92.56 840 LYS A O 1
ATOM 6542 N N . SER A 1 841 ? -28.854 -15.254 33.197 1.00 94.06 841 SER A N 1
ATOM 6543 C CA . SER A 1 841 ? -27.613 -14.488 33.013 1.00 94.06 841 SER A CA 1
ATOM 6544 C C . SER A 1 841 ? -27.867 -13.036 32.598 1.00 94.06 841 SER A C 1
ATOM 6546 O O . SER A 1 841 ? -27.108 -12.148 32.979 1.00 94.06 841 SER A O 1
ATOM 6548 N N . LEU A 1 842 ? -28.939 -12.789 31.835 1.00 93.50 842 LEU A N 1
ATOM 6549 C CA . LEU A 1 842 ? -29.349 -11.448 31.431 1.00 93.50 842 LEU A CA 1
ATOM 6550 C C . LEU A 1 842 ? -29.903 -10.655 32.621 1.00 93.50 842 LEU A C 1
ATOM 6552 O O . LEU A 1 842 ? -29.524 -9.505 32.804 1.00 93.50 842 LEU A O 1
ATOM 6556 N N . SER A 1 843 ? -30.739 -11.286 33.453 1.00 93.19 843 SER A N 1
ATOM 6557 C CA . SER A 1 843 ? -31.284 -10.671 34.672 1.00 93.19 843 SER A CA 1
ATOM 6558 C C . SER A 1 843 ? -30.177 -10.276 35.653 1.00 93.19 843 SER A C 1
ATOM 6560 O O . SER A 1 843 ? -30.159 -9.159 36.154 1.00 93.19 843 SER A O 1
ATOM 6562 N N . GLU A 1 844 ? -29.210 -11.167 35.879 1.00 93.69 844 GLU A N 1
ATOM 6563 C CA . GLU A 1 844 ? -28.050 -10.910 36.746 1.00 93.69 844 GLU A CA 1
ATOM 6564 C C . GLU A 1 844 ? -27.153 -9.791 36.208 1.00 93.69 844 GLU A C 1
ATOM 6566 O O . GLU A 1 844 ? -26.619 -8.982 36.969 1.00 93.69 844 GLU A O 1
ATOM 6571 N N . MET A 1 845 ? -26.991 -9.728 34.884 1.00 94.56 845 MET A N 1
ATOM 6572 C CA . MET A 1 845 ? -26.294 -8.623 34.238 1.00 94.56 845 MET A CA 1
ATOM 6573 C C . MET A 1 845 ? -27.058 -7.312 34.442 1.00 94.56 845 MET A C 1
ATOM 6575 O O . MET A 1 845 ? -26.442 -6.328 34.830 1.00 94.56 845 MET A O 1
ATOM 6579 N N . ASP A 1 846 ? -28.373 -7.279 34.226 1.00 93.00 846 ASP A N 1
ATOM 6580 C CA . ASP A 1 846 ? -29.180 -6.066 34.405 1.00 93.00 846 ASP A CA 1
ATOM 6581 C C . ASP A 1 846 ? -29.102 -5.511 35.832 1.00 93.00 846 ASP A C 1
ATOM 6583 O O . ASP A 1 846 ? -28.989 -4.300 36.009 1.00 93.00 846 ASP A O 1
ATOM 6587 N N . GLU A 1 847 ? -29.087 -6.377 36.845 1.00 93.56 847 GLU A N 1
ATOM 6588 C CA . GLU A 1 847 ? -29.010 -5.954 38.247 1.00 93.56 847 GLU A CA 1
ATOM 6589 C C . GLU A 1 847 ? -27.626 -5.422 38.647 1.00 93.56 847 GLU A C 1
ATOM 6591 O O . GLU A 1 847 ? -27.523 -4.499 39.456 1.00 93.56 847 GLU A O 1
ATOM 6596 N N . ARG A 1 848 ? -26.547 -5.995 38.098 1.00 94.75 848 ARG A N 1
ATOM 6597 C CA . ARG A 1 848 ? -25.172 -5.749 38.575 1.00 94.75 848 ARG A CA 1
ATOM 6598 C C . ARG A 1 848 ? -24.316 -4.905 37.633 1.00 94.75 848 ARG A C 1
ATOM 6600 O O . ARG A 1 848 ? -23.220 -4.489 38.013 1.00 94.75 848 ARG A O 1
ATOM 6607 N N . PHE A 1 849 ? -24.757 -4.657 36.401 1.00 93.44 849 PHE A N 1
ATOM 6608 C CA . PHE A 1 849 ? -23.945 -3.945 35.413 1.00 93.44 849 PHE A CA 1
ATOM 6609 C C . PHE A 1 849 ? -23.782 -2.456 35.742 1.00 93.44 849 PHE A C 1
ATOM 6611 O O . PHE A 1 849 ? -22.706 -1.905 35.519 1.00 93.44 849 PHE A O 1
ATOM 6618 N N . ASP A 1 850 ? -24.791 -1.812 36.328 1.00 93.25 850 ASP A N 1
ATOM 6619 C CA . ASP A 1 850 ? -24.670 -0.411 36.752 1.00 93.25 850 ASP A CA 1
ATOM 6620 C C . ASP A 1 850 ? -23.656 -0.258 37.893 1.00 93.25 850 ASP A C 1
ATOM 6622 O O . ASP A 1 850 ? -22.851 0.677 37.892 1.00 93.25 850 ASP A O 1
ATOM 6626 N N . GLU A 1 851 ? -23.619 -1.217 38.825 1.00 94.31 851 GLU A N 1
ATOM 6627 C CA . GLU A 1 851 ? -22.577 -1.283 39.852 1.00 94.31 851 GLU A CA 1
ATOM 6628 C C . GLU A 1 851 ? -21.193 -1.461 39.213 1.00 94.31 851 GLU A C 1
ATOM 6630 O O . GLU A 1 851 ? -20.259 -0.735 39.554 1.00 94.31 851 GLU A O 1
ATOM 6635 N N . PHE A 1 852 ? -21.066 -2.366 38.237 1.00 94.88 852 PHE A N 1
ATOM 6636 C CA . PHE A 1 852 ? -19.823 -2.582 37.497 1.00 94.88 852 PHE A CA 1
ATOM 6637 C C . PHE A 1 852 ? -19.317 -1.298 36.823 1.00 94.88 852 PHE A C 1
ATOM 6639 O O . PHE A 1 852 ? -18.141 -0.958 36.962 1.00 94.88 852 PHE A O 1
ATOM 6646 N N . VAL A 1 853 ? -20.192 -0.548 36.145 1.00 93.38 853 VAL A N 1
ATOM 6647 C CA . VAL A 1 853 ? -19.838 0.722 35.486 1.00 93.38 853 VAL A CA 1
ATOM 6648 C C . VAL A 1 853 ? -19.440 1.793 36.504 1.00 93.38 853 VAL A C 1
ATOM 6650 O O . VAL A 1 853 ? -18.437 2.478 36.307 1.00 93.38 853 VAL A O 1
ATOM 6653 N N . GLN A 1 854 ? -20.146 1.901 37.633 1.00 93.44 854 GLN A N 1
ATOM 6654 C CA . GLN A 1 854 ? -19.759 2.819 38.710 1.00 93.44 854 GLN A CA 1
ATOM 6655 C C . GLN A 1 854 ? -18.410 2.446 39.340 1.00 93.44 854 GLN A C 1
ATOM 6657 O O . GLN A 1 854 ? -17.632 3.324 39.712 1.00 93.44 854 GLN A O 1
ATOM 6662 N N . GLN A 1 855 ? -18.120 1.151 39.490 1.00 94.44 855 GLN A N 1
ATOM 6663 C CA . GLN A 1 855 ? -16.832 0.686 39.998 1.00 94.44 855 GLN A CA 1
ATOM 6664 C C . GLN A 1 855 ? -15.691 0.932 38.997 1.00 94.44 855 GLN A C 1
ATOM 6666 O O . GLN A 1 855 ? -14.572 1.212 39.435 1.00 94.44 855 GLN A O 1
ATOM 6671 N N . LEU A 1 856 ? -15.951 0.861 37.684 1.00 94.00 856 LEU A N 1
ATOM 6672 C CA . LEU A 1 856 ? -14.982 1.225 36.642 1.00 94.00 856 LEU A CA 1
ATOM 6673 C C . LEU A 1 856 ? -14.559 2.693 36.773 1.00 94.00 856 LEU A C 1
ATOM 6675 O O . LEU A 1 856 ? -13.364 2.964 36.893 1.00 94.00 856 LEU A O 1
ATOM 6679 N N . ASP A 1 857 ? -15.527 3.608 36.845 1.00 92.31 857 ASP A N 1
ATOM 6680 C CA . ASP A 1 857 ? -15.280 5.048 36.995 1.00 92.31 857 ASP A CA 1
ATOM 6681 C C . ASP A 1 857 ? -14.503 5.359 38.288 1.00 92.31 857 ASP A C 1
ATOM 6683 O O . ASP A 1 857 ? -13.430 5.965 38.268 1.00 92.31 857 ASP A O 1
ATOM 6687 N N . LYS A 1 858 ? -14.942 4.790 39.422 1.00 92.50 858 LYS A N 1
ATOM 6688 C CA . LYS A 1 858 ? -14.243 4.913 40.719 1.00 92.50 858 LYS A CA 1
ATOM 6689 C C . LYS A 1 858 ? -12.809 4.374 40.705 1.00 92.50 858 LYS A C 1
ATOM 6691 O O . LYS A 1 858 ? -11.995 4.800 41.522 1.00 92.50 858 LYS A O 1
ATOM 6696 N N . SER A 1 859 ? -12.504 3.423 39.825 1.00 91.81 859 SER A N 1
ATOM 6697 C CA . SER A 1 859 ? -11.181 2.793 39.717 1.00 91.81 859 SER A CA 1
ATOM 6698 C C . SER A 1 859 ? -10.260 3.487 38.702 1.00 91.81 859 SER A C 1
ATOM 6700 O O . SER A 1 859 ? -9.140 3.015 38.488 1.00 91.81 859 SER A O 1
ATOM 6702 N N . GLY A 1 860 ? -10.704 4.605 38.111 1.00 89.00 860 GLY A N 1
ATOM 6703 C CA . GLY A 1 860 ? -9.919 5.444 37.201 1.00 89.00 860 GLY A CA 1
ATOM 6704 C C . GLY A 1 860 ? -9.937 5.001 35.735 1.00 89.00 860 GLY A C 1
ATOM 6705 O O . GLY A 1 860 ? -9.021 5.356 34.991 1.00 89.00 860 GLY A O 1
ATOM 6706 N N . TRP A 1 861 ? -10.929 4.204 35.324 1.00 92.56 861 TRP A N 1
ATOM 6707 C CA . TRP A 1 861 ? -11.129 3.826 33.922 1.00 92.56 861 TRP A CA 1
ATOM 6708 C C . TRP A 1 861 ? -11.911 4.898 33.168 1.00 92.56 861 TRP A C 1
ATOM 6710 O O . TRP A 1 861 ? -12.899 5.418 33.679 1.00 92.56 861 TRP A O 1
ATOM 6720 N N . ASP A 1 862 ? -11.520 5.174 31.924 1.00 87.62 862 ASP A N 1
ATOM 6721 C CA . ASP A 1 862 ? -12.268 6.096 31.070 1.00 87.62 862 ASP A CA 1
ATOM 6722 C C . ASP A 1 862 ? -13.488 5.391 30.452 1.00 87.62 862 ASP A C 1
ATOM 6724 O O . ASP A 1 862 ? -13.375 4.593 29.514 1.00 87.62 862 ASP A O 1
ATOM 6728 N N . ILE A 1 863 ? -14.668 5.679 31.004 1.00 84.69 863 ILE A N 1
ATOM 6729 C CA . ILE A 1 863 ? -15.954 5.143 30.536 1.00 84.69 863 ILE A CA 1
ATOM 6730 C C . ILE A 1 863 ? -16.493 5.863 29.290 1.00 84.69 863 ILE A C 1
ATOM 6732 O O . ILE A 1 863 ? -17.375 5.331 28.615 1.00 84.69 863 ILE A O 1
ATOM 6736 N N . HIS A 1 864 ? -15.975 7.050 28.964 1.00 81.25 864 HIS A N 1
ATOM 6737 C CA . HIS A 1 864 ? -16.374 7.813 27.783 1.00 81.25 864 HIS A CA 1
ATOM 6738 C C . HIS A 1 864 ? -15.582 7.379 26.544 1.00 81.25 864 HIS A C 1
ATOM 6740 O O . HIS A 1 864 ? -16.108 7.421 25.431 1.00 81.25 864 HIS A O 1
ATOM 6746 N N . GLN A 1 865 ? -14.356 6.883 26.735 1.00 76.94 865 GLN A N 1
ATOM 6747 C CA . GLN A 1 865 ? -13.466 6.427 25.668 1.00 76.94 865 GLN A CA 1
ATOM 6748 C C . GLN A 1 865 ? -13.240 4.900 25.685 1.00 76.94 865 GLN A C 1
ATOM 6750 O O . GLN A 1 865 ? -12.130 4.389 25.856 1.00 76.94 865 GLN A O 1
ATOM 6755 N N . ILE A 1 866 ? -14.312 4.133 25.450 1.00 81.25 866 ILE A N 1
ATOM 6756 C CA . ILE A 1 866 ? -14.257 2.663 25.366 1.00 81.25 866 ILE A CA 1
ATOM 6757 C C . ILE A 1 866 ? -13.812 2.215 23.963 1.00 81.25 866 ILE A C 1
ATOM 6759 O O . ILE A 1 866 ? -14.558 2.336 22.991 1.00 81.25 866 ILE A O 1
ATOM 6763 N N . SER A 1 867 ? -12.630 1.596 23.867 1.00 78.69 867 SER A N 1
ATOM 6764 C CA . SER A 1 867 ? -12.045 1.052 22.625 1.00 78.69 867 SER A CA 1
ATOM 6765 C C . SER A 1 867 ? -12.548 -0.370 22.323 1.00 78.69 867 SER A C 1
ATOM 6767 O O . SER A 1 867 ? -11.779 -1.294 22.055 1.00 78.69 867 SER A O 1
ATOM 6769 N N . LEU A 1 868 ? -13.866 -0.574 22.416 1.00 82.56 868 LEU A N 1
ATOM 6770 C CA . LEU A 1 868 ? -14.536 -1.829 22.069 1.00 82.56 868 LEU A CA 1
ATOM 6771 C C . LEU A 1 868 ? -15.367 -1.617 20.809 1.00 82.56 868 LEU A C 1
ATOM 6773 O O . LEU A 1 868 ? -16.439 -1.015 20.857 1.00 82.56 868 LEU A O 1
ATOM 6777 N N . ARG A 1 869 ? -14.883 -2.123 19.674 1.00 75.19 869 ARG A N 1
ATOM 6778 C CA . ARG A 1 869 ? -15.595 -1.992 18.400 1.00 75.19 869 ARG A CA 1
ATOM 6779 C C . ARG A 1 869 ? -16.708 -3.023 18.262 1.00 75.19 869 ARG A C 1
ATOM 6781 O O . ARG A 1 869 ? -16.555 -4.186 18.639 1.00 75.19 869 ARG A O 1
ATOM 6788 N N . VAL A 1 870 ? -17.806 -2.585 17.651 1.00 75.06 870 VAL A N 1
ATOM 6789 C CA . VAL A 1 870 ? -18.851 -3.463 17.124 1.00 75.06 870 VAL A CA 1
ATOM 6790 C C . VAL A 1 870 ? -18.417 -3.899 15.723 1.00 75.06 870 VAL A C 1
ATOM 6792 O O . VAL A 1 870 ? -18.226 -3.040 14.857 1.00 75.06 870 VAL A O 1
ATOM 6795 N N . PRO A 1 871 ? -18.200 -5.197 15.475 1.00 68.38 871 PRO A N 1
ATOM 6796 C CA . PRO A 1 871 ? -17.837 -5.663 14.146 1.00 68.38 871 PRO A CA 1
ATOM 6797 C C . PRO A 1 871 ? -18.986 -5.426 13.152 1.00 68.38 871 PRO A C 1
ATOM 6799 O O . PRO A 1 871 ? -20.129 -5.788 13.414 1.00 68.38 871 PRO A O 1
ATOM 6802 N N . LYS A 1 872 ? -18.667 -4.782 12.019 1.00 54.22 872 LYS A N 1
ATOM 6803 C CA . LYS A 1 872 ? -19.639 -4.230 11.053 1.00 54.22 872 LYS A CA 1
ATOM 6804 C C . LYS A 1 872 ? -20.210 -5.241 10.053 1.00 54.22 872 LYS A C 1
ATOM 6806 O O . LYS A 1 872 ? -21.126 -4.906 9.319 1.00 54.22 872 LYS A O 1
ATOM 6811 N N . GLU A 1 873 ? -19.651 -6.445 9.972 1.00 51.66 873 GLU A N 1
ATOM 6812 C CA . GLU A 1 873 ? -19.865 -7.317 8.808 1.00 51.66 873 GLU A CA 1
ATOM 6813 C C . GLU A 1 873 ? -21.231 -8.028 8.804 1.00 51.66 873 GLU A C 1
ATOM 6815 O O . GLU A 1 873 ? -21.653 -8.486 7.747 1.00 51.66 873 GLU A O 1
ATOM 6820 N N . ILE A 1 874 ? -21.936 -8.122 9.944 1.00 53.72 874 ILE A N 1
ATOM 6821 C CA . ILE A 1 874 ? -23.241 -8.801 10.059 1.00 53.72 874 ILE A CA 1
ATOM 6822 C C . ILE A 1 874 ? -24.068 -8.129 11.176 1.00 53.72 874 ILE A C 1
ATOM 6824 O O . ILE A 1 874 ? -24.014 -8.560 12.329 1.00 53.72 874 ILE A O 1
ATOM 6828 N N . SER A 1 875 ? -24.802 -7.055 10.863 1.00 50.31 875 SER A N 1
ATOM 6829 C CA . SER A 1 875 ? -25.833 -6.501 11.756 1.00 50.31 875 SER A CA 1
ATOM 6830 C C . SER A 1 875 ? -27.205 -7.057 11.388 1.00 50.31 875 SER A C 1
ATOM 6832 O O . SER A 1 875 ? -27.584 -7.066 10.221 1.00 50.31 875 SER A O 1
ATOM 6834 N N . ILE A 1 876 ? -27.954 -7.534 12.380 1.00 57.59 876 ILE A N 1
ATOM 6835 C CA . ILE A 1 876 ? -29.349 -7.938 12.189 1.00 57.59 876 ILE A CA 1
ATOM 6836 C C . ILE A 1 876 ? -30.200 -6.666 12.133 1.00 57.59 876 ILE A C 1
ATOM 6838 O O . ILE A 1 876 ? -30.337 -5.978 13.152 1.00 57.59 876 ILE A O 1
ATOM 6842 N N . ASP A 1 877 ? -30.770 -6.377 10.965 1.00 49.16 877 ASP A N 1
ATOM 6843 C CA . ASP A 1 877 ? -31.811 -5.362 10.814 1.00 49.16 877 ASP A CA 1
ATOM 6844 C C . ASP A 1 877 ? -33.143 -5.960 11.270 1.00 49.16 877 ASP A C 1
ATOM 6846 O O . ASP A 1 877 ? -33.688 -6.888 10.666 1.00 49.16 877 ASP A O 1
ATOM 6850 N N . GLU A 1 878 ? -33.662 -5.463 12.391 1.00 47.59 878 GLU A N 1
ATOM 6851 C CA . GLU A 1 878 ? -35.031 -5.760 12.797 1.00 47.59 878 GLU A CA 1
ATOM 6852 C C . GLU A 1 878 ? -35.967 -4.962 11.879 1.00 47.59 878 GLU A C 1
ATOM 6854 O O . GLU A 1 878 ? -36.188 -3.772 12.098 1.00 47.59 878 GLU A O 1
ATOM 6859 N N . CYS A 1 879 ? -36.518 -5.591 10.834 1.00 33.72 879 CYS A N 1
ATOM 6860 C CA . CYS A 1 879 ? -37.657 -5.003 10.130 1.00 33.72 879 CYS A CA 1
ATOM 6861 C C . CYS A 1 879 ? -38.809 -4.848 11.130 1.00 33.72 879 CYS A C 1
ATOM 6863 O O . CYS A 1 879 ? -39.264 -5.837 11.712 1.00 33.72 879 CYS A O 1
ATOM 6865 N N . SER A 1 880 ? -39.277 -3.615 11.330 1.00 32.03 880 SER A N 1
ATOM 6866 C CA . SER A 1 880 ? -40.524 -3.343 12.041 1.00 32.03 880 SER A CA 1
ATOM 6867 C C . SER A 1 880 ? -41.657 -4.101 11.343 1.00 32.03 880 SER A C 1
ATOM 6869 O O . SER A 1 880 ? -41.944 -3.819 10.179 1.00 32.03 880 SER A O 1
ATOM 6871 N N . VAL A 1 881 ? -42.232 -5.094 12.028 1.00 31.12 881 VAL A N 1
ATOM 6872 C CA . VAL A 1 881 ? -43.410 -5.846 11.560 1.00 31.12 881 VAL A CA 1
ATOM 6873 C C . VAL A 1 881 ? -44.646 -4.966 11.624 1.00 31.12 881 VAL A C 1
ATOM 6875 O O . VAL A 1 881 ? -44.814 -4.297 12.671 1.00 31.12 881 VAL A O 1
#

pLDDT: mean 71.67, std 20.48, range [23.67, 97.56]

InterPro domains:
  IPR004837 Sodium/calcium exchanger membrane region [PF01699] (40-193)
  IPR006968 Root UVB sensitive family [PTHR12770] (457-874)
  IPR044880 NCX, central ion-binding domain superfamily [G3DSA:1.20.1420.30] (69-209)
  IPR054549 Protein root UVB sensitive/RUS domain [PF04884] (489-730)
  IPR055412 Root UVB sensitive protein, C-terminal [PF24160] (757-869)

Radius of gyration: 36.1 Å; chains: 1; bounding box: 81×86×99 Å